Protein AF-0000000086489060 (afdb_homodimer)

Organism: NCBI:txid399045

Sequence (918 aa):
MFRRNLGENPSFLDAHFVIGGPFLSRIPKTLGQAMLESKSVTALVPTNEAVRRFEERKRQEGHDLNVVWSQIYQYHFLNLPLTASDLQEEVLTELRGNYPVYVTRTEHHDRRQSTIYLNNARLLRHDIRGSVKDDLGMQEPQVMHIIDEVLEPIVPRIRNNKAPEASLFNPSAWELLDKSSEYNLALTKWRGIVMERNMQDWYSGSELKTYFIPIDAGNRIEKGRLDDLALAGHVIPGQVLFTRTLNSGSTHGQAVKFESGVAELVASDKYQGRARNQAPKLKVMLSVKNITSPDANRKMHTLLFAQSHTVVGDQLRKEGTVMVEIERANIPVKNGVVHLIKRPLLTVDETLTQLIEGNPDLKKFAELLKTQAPTTWNAILRANEGTTVLAPSDEAFNRMGRQTYTNLVSNRKRFEQIASYHVVLEKFSIKNALNIKKSATQDDEIIDENEERLSIEVSMFRRNLGENPSFLDAHFVIGGPFLSRIPKTLGQAMLESKSVTALVPTNEAVRRFEERKRQEGHDLNVVWSQIYQYHFLNLPLTASDLQEEVLTELRGNYPVYVTRTEHHDRRQSTIYLNNARLLRHDIRGSVKDDLGMQEPQVMHIIDEVLEPIVPRIRNNKAPEASLFNPSAWELLDKSSEYNLALTKWRGIVMERNMQDWYSGSELKTYFIPIDAGNRIEKGRLDDLALAGHVIPGQVLFTRTLNSGSTHGQAVKFESGVAELVASDKYQGRARNQAPKLKVMLSVKNITSPDANRKMHTLLFAQSHTVVGDQLRKEGTVMVEIERANIPVKNGVVHLIKRPLLTVDETLTQLIEGNPDLKKFAELLKTQAPTTWNAILRANEGTTVLAPSDEAFNRMGRQTYTNLVSNRKRFEQIASYHVVLEKFSIKNALNIKKSATQDDEIIDENEERLSIEVS

Foldseek 3Di:
DVPVVCPDPVVVCPDQPCFQVVVLVLQDDPPRVLCVAAAAKEFAGEGPVQVVVVVVVCVVVVDDSSVQSVQCSQVRIFRHADWPVRDDQWGFTPHQVRAIWGWDWDDDVPPRDIWIDGQNWTFDDTFPKDWHAHPVGDTHIYIYTYTHHDDDAQDFDDDPNDDDDSQQPQAWQLSCQVPVVRRVFAQPVVNVLCVVQVPSCVGHPQWAKEFEGEGPPPEPPPSVLCHPLLRQLRMATNDFAFPCRQASPPDPQDGDKGWTRNVVQLPDPVNVVVVVPDRPPWTKIKGKHWDWDQDPVRNTDIWIKIKIATQDDDPRADGAIDIWTFPDTRHDHSRHTYTYTNYGYRDPPDQLLCRQVVDPQNPVVNVLCVPLAVVLVVCSVVQDPQKAFLGDTPVLLVPQPPVRNCVLSVDSVNVNVVRNVRIDSHNQDPVNVVVVVVVVVPDDCPVPPVCPPSPSPRD/DVPVVCPDPVCVPPDQPVFQVVVLVLQDDPPRVLCVAAAAKEFAGEGPVQVVVVVVVCVVVVDDSSVQCVQCSQVRIFRHADWPVRDDQWGFTPHQVRAIWGWDWDDDVPPRDIWIDGQNWTFDDTFPKDWHAHPVGDTHIYIYTYTHHDDDAQDFDDDPNDDDDSQQPQAWQLSCQVPVVRRVFAQPVVNVLCVVQVPSCVGHPQWAKEFEGEGPPPEPPPSVLCHPLLRQLRMATNDFAFPNRQASPPDPQDGDKGWTRNVVQLPDPVNVVVVVPDRPPWTKIKGKHWDWDQDPVRNTDIWIKIKIATQDDDPRADGAIDIWTFPATRHDHSRHTYTYTNYGYRDPPDQLLCRQVVDPQQPVVNVLCVPLAVVLVVCSVVQDPQKAFLGDTVVLLVVQPPVRNCVCSVDSVNVNVVRNVRIDSHNQDPVNVVVVVVVVVPDDCPVPPVCPPSPSPRD

Solvent-accessible surface area (backbone atoms only — not comparable to full-atom values): 49538 Å² total; per-residue (Å²): 78,83,66,56,76,51,52,82,76,52,73,72,52,52,86,85,48,74,56,24,54,68,56,58,72,53,46,51,67,61,49,49,42,27,41,65,47,38,41,42,25,17,38,54,37,27,30,50,66,22,48,50,54,50,51,53,52,41,48,74,71,68,49,59,63,69,61,51,35,72,73,36,55,40,60,31,25,29,41,40,42,52,42,73,88,63,59,48,62,60,43,51,22,61,23,63,52,46,36,68,42,41,42,44,76,43,77,43,84,87,65,82,45,72,47,43,24,52,52,72,18,43,57,77,46,70,59,44,71,42,51,29,46,28,97,86,62,42,46,20,48,28,19,36,32,34,22,62,34,67,76,63,75,64,60,57,54,74,54,93,70,36,62,59,65,58,82,54,37,44,30,31,55,32,50,44,34,74,44,16,67,49,54,79,41,57,26,59,60,52,39,50,51,35,56,75,67,67,44,53,63,80,36,55,46,80,66,38,21,21,37,52,42,36,36,43,66,93,40,82,75,61,67,89,72,56,49,71,57,46,57,26,52,33,25,31,64,79,36,69,57,26,71,62,61,46,42,63,69,37,58,97,83,40,61,36,72,37,64,22,24,30,57,58,47,62,70,29,67,75,43,44,70,66,43,80,85,61,80,78,68,49,36,45,30,33,34,53,45,80,44,76,44,62,41,99,81,67,44,76,40,77,44,46,27,41,32,27,34,28,75,32,44,54,98,86,34,68,60,42,58,37,77,30,50,48,73,45,71,60,38,53,32,63,26,29,28,37,30,32,20,44,44,67,63,73,60,77,76,57,50,67,50,49,47,39,67,65,30,79,52,21,44,57,46,42,49,43,26,61,71,45,14,47,68,46,38,50,46,46,65,62,44,58,96,44,51,35,67,62,71,59,41,38,64,59,57,66,66,41,51,70,67,56,45,46,59,45,65,67,38,40,70,59,30,29,56,56,50,40,68,27,49,39,80,53,69,61,50,77,70,50,51,60,50,41,60,56,50,62,63,59,64,82,78,80,67,62,81,84,67,72,78,76,77,76,74,86,101,77,83,64,57,77,45,54,81,71,52,71,73,58,39,89,87,47,73,54,26,51,68,56,58,72,54,46,53,66,60,50,48,43,28,42,65,48,39,42,40,23,16,38,54,36,26,31,51,67,23,49,50,54,49,49,52,53,41,46,74,72,69,50,57,65,71,61,52,36,72,72,36,54,41,59,32,26,29,42,40,40,53,41,71,86,62,59,46,63,59,43,50,22,61,22,62,51,46,36,68,42,41,43,45,76,43,76,42,84,88,63,83,46,71,48,43,24,52,53,72,19,45,56,77,45,69,58,44,73,44,52,29,46,28,98,86,63,41,47,20,47,26,18,36,32,35,22,61,36,67,76,61,74,63,60,57,54,73,54,92,70,37,62,61,63,58,82,55,39,45,30,30,55,32,51,43,35,75,46,15,67,49,53,80,41,58,26,59,61,53,38,50,51,36,55,76,66,68,44,54,65,79,36,54,47,81,66,36,20,21,37,54,43,36,37,43,67,92,40,81,74,61,65,89,70,57,48,72,57,47,56,26,51,32,24,31,64,79,37,67,59,27,71,61,60,44,43,63,70,36,58,97,84,42,60,36,71,37,64,22,23,32,58,59,48,60,69,30,67,75,43,43,69,66,42,80,84,61,78,78,68,50,36,46,31,33,34,52,47,81,44,76,44,62,40,100,80,67,43,77,40,76,43,46,27,41,32,28,34,28,76,33,44,55,98,86,34,68,60,42,58,39,77,33,51,46,72,46,70,61,37,50,33,64,26,28,29,36,29,32,19,43,44,67,63,73,60,77,78,58,50,66,50,49,48,40,68,64,31,81,52,21,46,58,46,42,48,43,27,60,72,45,14,46,68,47,37,49,48,46,65,62,46,59,95,44,51,36,68,62,72,58,41,38,64,59,57,65,66,41,51,69,68,56,44,46,58,45,66,67,40,40,72,59,30,29,54,55,51,40,69,26,47,39,79,51,67,61,51,74,71,50,51,60,50,41,62,56,52,63,61,59,65,80,77,81,68,62,82,83,68,72,77,74,77,74,76,85,98

Structure (mmCIF, N/CA/C/O backbone):
data_AF-0000000086489060-model_v1
#
loop_
_entity.id
_entity.type
_entity.pdbx_description
1 polymer 'FAS1 domain-containing protein'
#
loop_
_atom_site.group_PDB
_atom_site.id
_atom_site.type_symbol
_atom_site.label_atom_id
_atom_site.label_alt_id
_atom_site.label_comp_id
_atom_site.label_asym_id
_atom_site.label_entity_id
_atom_site.label_seq_id
_atom_site.pdbx_PDB_ins_code
_atom_site.Cartn_x
_atom_site.Cartn_y
_atom_site.Cartn_z
_atom_site.occupancy
_atom_site.B_iso_or_equiv
_atom_site.auth_seq_id
_atom_site.auth_comp_id
_atom_site.auth_asym_id
_atom_site.auth_atom_id
_atom_site.pdbx_PDB_model_num
ATOM 1 N N . MET A 1 1 ? -19.109 -7.656 22.156 1 30.88 1 MET A N 1
ATOM 2 C CA . MET A 1 1 ? -17.703 -8 22.359 1 30.88 1 MET A CA 1
ATOM 3 C C . MET A 1 1 ? -17.062 -7.09 23.406 1 30.88 1 MET A C 1
ATOM 5 O O . MET A 1 1 ? -16.344 -7.562 24.281 1 30.88 1 MET A O 1
ATOM 9 N N . PHE A 1 2 ? -17.312 -5.707 23.109 1 41.56 2 PHE A N 1
ATOM 10 C CA . PHE A 1 2 ? -16.672 -4.824 24.062 1 41.56 2 PHE A CA 1
ATOM 11 C C . PHE A 1 2 ? -17.328 -4.941 25.438 1 41.56 2 PHE A C 1
ATOM 13 O O . PHE A 1 2 ? -16.703 -4.645 26.453 1 41.56 2 PHE A O 1
ATOM 20 N N . ARG A 1 3 ? -18.547 -5.469 25.281 1 37.56 3 ARG A N 1
ATOM 21 C CA . ARG A 1 3 ? -19.25 -5.516 26.547 1 37.56 3 ARG A CA 1
ATOM 22 C C . ARG A 1 3 ? -18.734 -6.66 27.422 1 37.56 3 ARG A C 1
ATOM 24 O O . ARG A 1 3 ? -18.609 -6.516 28.641 1 37.56 3 ARG A O 1
ATOM 31 N N . ARG A 1 4 ? -18.594 -7.891 26.719 1 37 4 ARG A N 1
ATOM 32 C CA . ARG A 1 4 ? -18.438 -9.055 27.594 1 37 4 ARG A CA 1
ATOM 33 C C . ARG A 1 4 ? -17.047 -9.094 28.203 1 37 4 ARG A C 1
ATOM 35 O O . ARG A 1 4 ? -16.844 -9.703 29.266 1 37 4 ARG A O 1
ATOM 42 N N . ASN A 1 5 ? -16.094 -8.969 27.297 1 33.97 5 ASN A N 1
ATOM 43 C CA . ASN A 1 5 ? -14.812 -9.117 27.969 1 33.97 5 ASN A CA 1
ATOM 44 C C . ASN A 1 5 ? -14.633 -8.07 29.062 1 33.97 5 ASN A C 1
ATOM 46 O O . ASN A 1 5 ? -13.516 -7.852 29.531 1 33.97 5 ASN A O 1
ATOM 50 N N . LEU A 1 6 ? -15.727 -7.316 29.172 1 36.38 6 LEU A N 1
ATOM 51 C CA . LEU A 1 6 ? -15.883 -6.543 30.406 1 36.38 6 LEU A CA 1
ATOM 52 C C . LEU A 1 6 ? -16.031 -7.465 31.609 1 36.38 6 LEU A C 1
ATOM 54 O O . LEU A 1 6 ? -16.406 -7.016 32.688 1 36.38 6 LEU A O 1
ATOM 58 N N . GLY A 1 7 ? -16.016 -8.742 31.5 1 30.58 7 GLY A N 1
ATOM 59 C CA . GLY A 1 7 ? -16.188 -9.609 32.656 1 30.58 7 GLY A CA 1
ATOM 60 C C . GLY A 1 7 ? -15.328 -9.203 33.844 1 30.58 7 GLY A C 1
ATOM 61 O O . GLY A 1 7 ? -15.836 -8.742 34.875 1 30.58 7 GLY A O 1
ATOM 62 N N . GLU A 1 8 ? -14.133 -9.984 34.125 1 33.66 8 GLU A N 1
ATOM 63 C CA . GLU A 1 8 ? -13.68 -10.203 35.5 1 33.66 8 GLU A CA 1
ATOM 64 C C . GLU A 1 8 ? -13.258 -8.891 36.156 1 33.66 8 GLU A C 1
ATOM 66 O O . GLU A 1 8 ? -13.305 -8.758 37.375 1 33.66 8 GLU A O 1
ATOM 71 N N . ASN A 1 9 ? -12.062 -8.242 35.844 1 29.56 9 ASN A N 1
ATOM 72 C CA . ASN A 1 9 ? -11.688 -7.125 36.688 1 29.56 9 ASN A CA 1
ATOM 73 C C . ASN A 1 9 ? -12.5 -5.871 36.344 1 29.56 9 ASN A C 1
ATOM 75 O O . ASN A 1 9 ? -12.219 -5.191 35.375 1 29.56 9 ASN A O 1
ATOM 79 N N . PRO A 1 10 ? -13.742 -5.715 36.906 1 32.5 10 PRO A N 1
ATOM 80 C CA . PRO A 1 10 ? -14.633 -4.555 36.906 1 32.5 10 PRO A CA 1
ATOM 81 C C . PRO A 1 10 ? -13.883 -3.232 37.031 1 32.5 10 PRO A C 1
ATOM 83 O O . PRO A 1 10 ? -14.406 -2.18 36.656 1 32.5 10 PRO A O 1
ATOM 86 N N . SER A 1 11 ? -12.875 -3.271 37.969 1 31.23 11 SER A N 1
ATOM 87 C CA . SER A 1 11 ? -12.297 -2.012 38.438 1 31.23 11 SER A CA 1
ATOM 88 C C . SER A 1 11 ? -11.812 -1.175 37.25 1 31.23 11 SER A C 1
ATOM 90 O O . SER A 1 11 ? -11.5 0.008 37.406 1 31.23 11 SER A O 1
ATOM 92 N N . PHE A 1 12 ? -11.352 -1.85 36.281 1 30.61 12 PHE A N 1
ATOM 93 C CA . PHE A 1 12 ? -10.711 -1.05 35.25 1 30.61 12 PHE A CA 1
ATOM 94 C C . PHE A 1 12 ? -11.742 -0.223 34.469 1 30.61 12 PHE A C 1
ATOM 96 O O . PHE A 1 12 ? -11.414 0.817 33.906 1 30.61 12 PHE A O 1
ATOM 103 N N . LEU A 1 13 ? -13 -0.675 34.188 1 34.94 13 LEU A N 1
ATOM 104 C CA . LEU A 1 13 ? -14.016 0.237 33.688 1 34.94 13 LEU A CA 1
ATOM 105 C C . LEU A 1 13 ? -14.516 1.167 34.781 1 34.94 13 LEU A C 1
ATOM 107 O O . LEU A 1 13 ? -15.523 1.856 34.594 1 34.94 13 LEU A O 1
ATOM 111 N N . ASP A 1 14 ? -14.25 0.984 36.031 1 31.69 14 ASP A N 1
ATOM 112 C CA . ASP A 1 14 ? -14.914 1.886 36.938 1 31.69 14 ASP A CA 1
ATOM 113 C C . ASP A 1 14 ? -15.133 3.262 36.312 1 31.69 14 ASP A C 1
ATOM 115 O O . ASP A 1 14 ? -16.266 3.662 36.062 1 31.69 14 ASP A O 1
ATOM 119 N N . ALA A 1 15 ? -14.797 4.41 37.188 1 32.66 15 ALA A N 1
ATOM 120 C CA . ALA A 1 15 ? -15.242 5.801 37.156 1 32.66 15 ALA A CA 1
ATOM 121 C C . ALA A 1 15 ? -14.914 6.453 35.812 1 32.66 15 ALA A C 1
ATOM 123 O O . ALA A 1 15 ? -15.766 7.102 35.219 1 32.66 15 ALA A O 1
ATOM 124 N N . HIS A 1 16 ? -13.648 6.641 35.469 1 36.19 16 HIS A N 1
ATOM 125 C CA . HIS A 1 16 ? -13.117 7.559 34.469 1 36.19 16 HIS A CA 1
ATOM 126 C C . HIS A 1 16 ? -13.227 6.965 33.062 1 36.19 16 HIS A C 1
ATOM 128 O O . HIS A 1 16 ? -13.156 7.691 32.094 1 36.19 16 HIS A O 1
ATOM 134 N N . PHE A 1 17 ? -13.039 5.598 32.781 1 39.78 17 PHE A N 1
ATOM 135 C CA . PHE A 1 17 ? -12.969 5.078 31.422 1 39.78 17 PHE A CA 1
ATOM 136 C C . PHE A 1 17 ? -14.352 4.723 30.891 1 39.78 17 PHE A C 1
ATOM 138 O O . PHE A 1 17 ? -14.531 3.688 30.25 1 39.78 17 PHE A O 1
ATOM 145 N N . VAL A 1 18 ? -15.414 4.855 31.344 1 46.38 18 VAL A N 1
ATOM 146 C CA . VAL A 1 18 ? -16.594 4.863 30.484 1 46.38 18 VAL A CA 1
ATOM 147 C C . VAL A 1 18 ? -16.188 5.305 29.078 1 46.38 18 VAL A C 1
ATOM 149 O O . VAL A 1 18 ? -16.406 6.457 28.688 1 46.38 18 VAL A O 1
ATOM 152 N N . ILE A 1 19 ? -15.039 4.98 28.516 1 51.94 19 ILE A N 1
ATOM 153 C CA . ILE A 1 19 ? -14.242 5.387 27.375 1 51.94 19 ILE A CA 1
ATOM 154 C C . ILE A 1 19 ? -14.867 4.852 26.094 1 51.94 19 ILE A C 1
ATOM 156 O O . ILE A 1 19 ? -15.25 3.682 26.016 1 51.94 19 ILE A O 1
ATOM 160 N N . GLY A 1 20 ? -15.234 5.652 25.203 1 64.62 20 GLY A N 1
ATOM 161 C CA . GLY A 1 20 ? -15.562 5.406 23.812 1 64.62 20 GLY A CA 1
ATOM 162 C C . GLY A 1 20 ? -17.062 5.434 23.531 1 64.62 20 GLY A C 1
ATOM 163 O O . GLY A 1 20 ? -17.484 5.219 22.406 1 64.62 20 GLY A O 1
ATOM 164 N N . GLY A 1 21 ? -17.844 5.676 24.703 1 76.19 21 GLY A N 1
ATOM 165 C CA . GLY A 1 21 ? -19.281 5.707 24.516 1 76.19 21 GLY A CA 1
ATOM 166 C C . GLY A 1 21 ? -19.719 6.664 23.422 1 76.19 21 GLY A C 1
ATOM 167 O O . GLY A 1 21 ? -20.375 6.262 22.469 1 76.19 21 GLY A O 1
ATOM 168 N N . PRO A 1 22 ? -19.297 7.922 23.703 1 84.56 22 PRO A N 1
ATOM 169 C CA . PRO A 1 22 ? -19.672 8.891 22.672 1 84.56 22 PRO A CA 1
ATOM 170 C C . PRO A 1 22 ? -19.219 8.477 21.266 1 84.56 22 PRO A C 1
ATOM 172 O O . PRO A 1 22 ? -19.953 8.641 20.297 1 84.56 22 PRO A O 1
ATOM 175 N N . PHE A 1 23 ? -18.062 7.938 21.172 1 90.19 23 PHE A N 1
ATOM 176 C CA . PHE A 1 23 ? -17.562 7.488 19.875 1 90.19 23 PHE A CA 1
ATOM 177 C C . PHE A 1 23 ? -18.406 6.344 19.344 1 90.19 23 PHE A C 1
ATOM 179 O O . PHE A 1 23 ? -18.812 6.359 18.172 1 90.19 23 PHE A O 1
ATOM 186 N N . LEU A 1 24 ? -18.688 5.375 20.094 1 83.5 24 LEU A N 1
ATOM 187 C CA . LEU A 1 24 ? -19.469 4.211 19.688 1 83.5 24 LEU A CA 1
ATOM 188 C C . LEU A 1 24 ? -20.875 4.617 19.25 1 83.5 24 LEU A C 1
ATOM 190 O O . LEU A 1 24 ? -21.453 4.008 18.359 1 83.5 24 LEU A O 1
ATOM 194 N N . SER A 1 25 ? -21.375 5.645 19.922 1 85.25 25 SER A N 1
ATOM 195 C CA . SER A 1 25 ? -22.719 6.109 19.578 1 85.25 25 SER A CA 1
ATOM 196 C C . SER A 1 25 ? -22.734 6.762 18.203 1 85.25 25 SER A C 1
ATOM 198 O O . SER A 1 25 ? -23.812 6.945 17.625 1 85.25 25 SER A O 1
ATOM 200 N N . ARG A 1 26 ? -21.578 7.117 17.703 1 88.31 26 ARG A N 1
ATOM 201 C CA . ARG A 1 26 ? -21.484 7.801 16.406 1 88.31 26 ARG A CA 1
ATOM 202 C C . ARG A 1 26 ? -21.266 6.801 15.281 1 88.31 26 ARG A C 1
ATOM 204 O O . ARG A 1 26 ? -21.297 7.172 14.102 1 88.31 26 ARG A O 1
ATOM 211 N N . ILE A 1 27 ? -21.094 5.527 15.57 1 85.88 27 ILE A N 1
ATOM 212 C CA . ILE A 1 27 ? -20.922 4.488 14.562 1 85.88 27 ILE A CA 1
ATOM 213 C C . ILE A 1 27 ? -22.281 4.129 13.945 1 85.88 27 ILE A C 1
ATOM 215 O O . ILE A 1 27 ? -23.219 3.812 14.664 1 85.88 27 ILE A O 1
ATOM 219 N N . PRO A 1 28 ? -22.281 4.184 12.656 1 83.06 28 PRO A N 1
ATOM 220 C CA . PRO A 1 28 ? -23.547 3.812 12.008 1 83.06 28 PRO A CA 1
ATOM 221 C C . PRO A 1 28 ? -23.984 2.389 12.352 1 83.06 28 PRO A C 1
ATOM 223 O O . PRO A 1 28 ? -23.141 1.504 12.523 1 83.06 28 PRO A O 1
ATOM 226 N N . LYS A 1 29 ? -25.188 2.158 12.352 1 79.12 29 LYS A N 1
ATOM 227 C CA . LYS A 1 29 ? -25.781 0.937 12.891 1 79.12 29 LYS A CA 1
ATOM 228 C C . LYS A 1 29 ? -25.578 -0.239 11.938 1 79.12 29 LYS A C 1
ATOM 230 O O . LYS A 1 29 ? -25.219 -1.334 12.367 1 79.12 29 LYS A O 1
ATOM 235 N N . THR A 1 30 ? -25.719 -0.011 10.711 1 83.88 30 THR A N 1
ATOM 236 C CA . THR A 1 30 ? -25.734 -1.142 9.789 1 83.88 30 THR A CA 1
ATOM 237 C C . THR A 1 30 ? -24.328 -1.717 9.609 1 83.88 30 THR A C 1
ATOM 239 O O . THR A 1 30 ? -24.016 -2.781 10.148 1 83.88 30 THR A O 1
ATOM 242 N N . LEU A 1 31 ? -23.469 -0.934 9.039 1 83.94 31 LEU A N 1
ATOM 243 C CA . LEU A 1 31 ? -22.156 -1.448 8.703 1 83.94 31 LEU A CA 1
ATOM 244 C C . LEU A 1 31 ? -21.25 -1.468 9.93 1 83.94 31 LEU A C 1
ATOM 246 O O . LEU A 1 31 ? -20.531 -2.447 10.172 1 83.94 31 LEU A O 1
ATOM 250 N N . GLY A 1 32 ? -21.234 -0.433 10.68 1 84.44 32 GLY A N 1
ATOM 251 C CA . GLY A 1 32 ? -20.391 -0.348 11.852 1 84.44 32 GLY A CA 1
ATOM 252 C C . GLY A 1 32 ? -20.672 -1.435 12.875 1 84.44 32 GLY A C 1
ATOM 253 O O . GLY A 1 32 ? -19.75 -2.072 13.383 1 84.44 32 GLY A O 1
ATOM 254 N N . GLN A 1 33 ? -21.875 -1.665 13.062 1 82.12 33 GLN A N 1
ATOM 255 C CA . GLN A 1 33 ? -22.25 -2.701 14.016 1 82.12 33 GLN A CA 1
ATOM 256 C C . GLN A 1 33 ? -21.891 -4.09 13.492 1 82.12 33 GLN A C 1
ATOM 258 O O . GLN A 1 33 ? -21.422 -4.938 14.25 1 82.12 33 GLN A O 1
ATOM 263 N N . ALA A 1 34 ? -22.203 -4.258 12.25 1 85.12 34 ALA A N 1
ATOM 264 C CA . ALA A 1 34 ? -21.859 -5.547 11.656 1 85.12 34 ALA A CA 1
ATOM 265 C C . ALA A 1 34 ? -20.375 -5.836 11.766 1 85.12 34 ALA A C 1
ATOM 267 O O . ALA A 1 34 ? -19.969 -6.969 12.055 1 85.12 34 ALA A O 1
ATOM 268 N N . MET A 1 35 ? -19.562 -4.852 11.5 1 86.94 35 MET A N 1
ATOM 269 C CA . MET A 1 35 ? -18.109 -4.992 11.602 1 86.94 35 MET A CA 1
ATOM 270 C C . MET A 1 35 ? -17.688 -5.348 13.023 1 86.94 35 MET A C 1
ATOM 272 O O . MET A 1 35 ? -16.938 -6.297 13.234 1 86.94 35 MET A O 1
ATOM 276 N N . LEU A 1 36 ? -18.25 -4.66 13.969 1 86.25 36 LEU A N 1
ATOM 277 C CA . LEU A 1 36 ? -17.875 -4.848 15.367 1 86.25 36 LEU A CA 1
ATOM 278 C C . LEU A 1 36 ? -18.391 -6.191 15.883 1 86.25 36 LEU A C 1
ATOM 280 O O . LEU A 1 36 ? -17.797 -6.777 16.797 1 86.25 36 LEU A O 1
ATOM 284 N N . GLU A 1 37 ? -19.359 -6.703 15.227 1 85.44 37 GLU A N 1
ATOM 285 C CA . GLU A 1 37 ? -19.984 -7.91 15.734 1 85.44 37 GLU A CA 1
ATOM 286 C C . GLU A 1 37 ? -19.422 -9.164 15.07 1 85.44 37 GLU A C 1
ATOM 288 O O . GLU A 1 37 ? -19.609 -10.273 15.562 1 85.44 37 GLU A O 1
ATOM 293 N N . SER A 1 38 ? -18.734 -8.984 13.961 1 85.56 38 SER A N 1
ATOM 294 C CA . SER A 1 38 ? -18.453 -10.234 13.25 1 85.56 38 SER A CA 1
ATOM 295 C C . SER A 1 38 ? -17.062 -10.219 12.617 1 85.56 38 SER A C 1
ATOM 297 O O . SER A 1 38 ? -16.609 -11.234 12.094 1 85.56 38 SER A O 1
ATOM 299 N N . LYS A 1 39 ? -16.406 -9.109 12.703 1 89.12 39 LYS A N 1
ATOM 300 C CA . LYS A 1 39 ? -15.156 -8.992 11.961 1 89.12 39 LYS A CA 1
ATOM 301 C C . LYS A 1 39 ? -13.969 -8.812 12.898 1 89.12 39 LYS A C 1
ATOM 303 O O . LYS A 1 39 ? -14.102 -8.195 13.953 1 89.12 39 LYS A O 1
ATOM 308 N N . SER A 1 40 ? -12.859 -9.453 12.523 1 91.31 40 SER A N 1
ATOM 309 C CA . SER A 1 40 ? -11.594 -9.133 13.172 1 91.31 40 SER A CA 1
ATOM 310 C C . SER A 1 40 ? -11.109 -7.738 12.797 1 91.31 40 SER A C 1
ATOM 312 O O . SER A 1 40 ? -10.875 -7.457 11.617 1 91.31 40 SER A O 1
ATOM 314 N N . VAL A 1 41 ? -11.023 -6.84 13.797 1 93.38 41 VAL A N 1
ATOM 315 C CA . VAL A 1 41 ? -10.641 -5.457 13.539 1 93.38 41 VAL A CA 1
ATOM 316 C C . VAL A 1 41 ? -9.844 -4.91 14.719 1 93.38 41 VAL A C 1
ATOM 318 O O . VAL A 1 41 ? -9.844 -5.5 15.805 1 93.38 41 VAL A O 1
ATOM 321 N N . THR A 1 42 ? -9.156 -3.898 14.508 1 96 42 THR A N 1
ATOM 322 C CA . THR A 1 42 ? -8.617 -3.029 15.547 1 96 42 THR A CA 1
ATOM 323 C C . THR A 1 42 ? -9.406 -1.726 15.625 1 96 42 THR A C 1
ATOM 325 O O . THR A 1 42 ? -9.578 -1.036 14.617 1 96 42 THR A O 1
ATOM 328 N N . ALA A 1 43 ? -9.898 -1.447 16.75 1 94.75 43 ALA A N 1
ATOM 329 C CA . ALA A 1 43 ? -10.594 -0.186 16.969 1 94.75 43 ALA A CA 1
ATOM 330 C C . ALA A 1 43 ? -9.688 0.836 17.641 1 94.75 43 ALA A C 1
ATOM 332 O O . ALA A 1 43 ? -9.094 0.555 18.688 1 94.75 43 ALA A O 1
ATOM 333 N N . LEU A 1 44 ? -9.469 1.922 17 1 96.5 44 LEU A N 1
ATOM 334 C CA . LEU A 1 44 ? -8.789 3.076 17.578 1 96.5 44 LEU A CA 1
ATOM 335 C C . LEU A 1 44 ? -9.797 4.059 18.172 1 96.5 44 LEU A C 1
ATOM 337 O O . LEU A 1 44 ? -10.336 4.91 17.453 1 96.5 44 LEU A O 1
ATOM 341 N N . VAL A 1 45 ? -10.008 3.996 19.438 1 94.69 45 VAL A N 1
ATOM 342 C CA . VAL A 1 45 ? -11.133 4.652 20.078 1 94.69 45 VAL A CA 1
ATOM 343 C C . VAL A 1 45 ? -10.664 5.922 20.797 1 94.69 45 VAL A C 1
ATOM 345 O O . VAL A 1 45 ? -9.875 5.855 21.734 1 94.69 45 VAL A O 1
ATOM 348 N N . PRO A 1 46 ? -11.156 7.062 20.375 1 95.69 46 PRO A N 1
ATOM 349 C CA . PRO A 1 46 ? -10.805 8.289 21.078 1 95.69 46 PRO A CA 1
ATOM 350 C C . PRO A 1 46 ? -11.492 8.391 22.453 1 95.69 46 PRO A C 1
ATOM 352 O O . PRO A 1 46 ? -12.57 7.836 22.641 1 95.69 46 PRO A O 1
ATOM 355 N N . THR A 1 47 ? -10.859 9.078 23.328 1 93.44 47 THR A N 1
ATOM 356 C CA . THR A 1 47 ? -11.461 9.344 24.625 1 93.44 47 THR A CA 1
ATOM 357 C C . THR A 1 47 ? -12.703 10.211 24.484 1 93.44 47 THR A C 1
ATOM 359 O O . THR A 1 47 ? -12.906 10.852 23.453 1 93.44 47 THR A O 1
ATOM 362 N N . ASN A 1 48 ? -13.531 10.203 25.547 1 92.25 48 ASN A N 1
ATOM 363 C CA . ASN A 1 48 ? -14.727 11.039 25.547 1 92.25 48 ASN A CA 1
ATOM 364 C C . ASN A 1 48 ? -14.375 12.516 25.391 1 92.25 48 ASN A C 1
ATOM 366 O O . ASN A 1 48 ? -15.062 13.242 24.672 1 92.25 48 ASN A O 1
ATOM 370 N N . GLU A 1 49 ? -13.344 12.891 26.031 1 92.31 49 GLU A N 1
ATOM 371 C CA . GLU A 1 49 ? -12.891 14.281 25.938 1 92.31 49 GLU A CA 1
ATOM 372 C C . GLU A 1 49 ? -12.461 14.617 24.5 1 92.31 49 GLU A C 1
ATOM 374 O O . GLU A 1 49 ? -12.758 15.703 24 1 92.31 49 GLU A O 1
ATOM 379 N N . ALA A 1 50 ? -11.742 13.703 23.875 1 95 50 ALA A N 1
ATOM 380 C CA . ALA A 1 50 ? -11.32 13.914 22.5 1 95 50 ALA A CA 1
ATOM 381 C C . ALA A 1 50 ? -12.516 14.086 21.578 1 95 50 ALA A C 1
ATOM 383 O O . ALA A 1 50 ? -12.523 14.961 20.703 1 95 50 ALA A O 1
ATOM 384 N N . VAL A 1 51 ? -13.531 13.266 21.734 1 95.75 51 VAL A N 1
ATOM 385 C CA . VAL A 1 51 ? -14.734 13.328 20.922 1 95.75 51 VAL A CA 1
ATOM 386 C C . VAL A 1 51 ? -15.453 14.656 21.156 1 95.75 51 VAL A C 1
ATOM 388 O O . VAL A 1 51 ? -15.883 15.312 20.203 1 95.75 51 VAL A O 1
ATOM 391 N N . ARG A 1 52 ? -15.547 15.039 22.422 1 94.62 52 ARG A N 1
ATOM 392 C CA . ARG A 1 52 ? -16.203 16.297 22.75 1 94.62 52 ARG A CA 1
ATOM 393 C C . ARG A 1 52 ? -15.492 17.484 22.078 1 94.62 52 ARG A C 1
ATOM 395 O O . ARG A 1 52 ? -16.141 18.328 21.469 1 94.62 52 ARG A O 1
ATOM 402 N N . ARG A 1 53 ? -14.219 17.547 22.219 1 94.44 53 ARG A N 1
ATOM 403 C CA . ARG A 1 53 ? -13.43 18.625 21.625 1 94.44 53 ARG A CA 1
ATOM 404 C C . ARG A 1 53 ? -13.586 18.641 20.109 1 94.44 53 ARG A C 1
ATOM 406 O O . ARG A 1 53 ? -13.742 19.703 19.5 1 94.44 53 ARG A O 1
ATOM 413 N N . PHE A 1 54 ? -13.555 17.531 19.562 1 96.88 54 PHE A N 1
ATOM 414 C CA . PHE A 1 54 ? -13.703 17.391 18.125 1 96.88 54 PHE A CA 1
ATOM 415 C C . PHE A 1 54 ? -15.07 17.891 17.672 1 96.88 54 PHE A C 1
ATOM 417 O O . PHE A 1 54 ? -15.18 18.656 16.719 1 96.88 54 PHE A O 1
ATOM 424 N N . GLU A 1 55 ? -16.078 17.391 18.297 1 97.12 55 GLU A N 1
ATOM 425 C CA . GLU A 1 55 ? -17.438 17.75 17.922 1 97.12 55 GLU A CA 1
ATOM 426 C C . GLU A 1 55 ? -17.703 19.25 18.125 1 97.12 55 GLU A C 1
ATOM 428 O O . GLU A 1 55 ? -18.406 19.875 17.328 1 97.12 55 GLU A O 1
ATOM 433 N N . GLU A 1 56 ? -17.156 19.797 19.188 1 96.12 56 GLU A N 1
ATOM 434 C CA . GLU A 1 56 ? -17.281 21.234 19.422 1 96.12 56 GLU A CA 1
ATOM 435 C C . GLU A 1 56 ? -16.641 22.031 18.281 1 96.12 56 GLU A C 1
ATOM 437 O O . GLU A 1 56 ? -17.234 23 17.797 1 96.12 56 GLU A O 1
ATOM 442 N N . ARG A 1 57 ? -15.508 21.625 17.906 1 94.38 57 ARG A N 1
ATOM 443 C CA . ARG A 1 57 ? -14.828 22.297 16.797 1 94.38 57 ARG A CA 1
ATOM 444 C C . ARG A 1 57 ? -15.641 22.188 15.516 1 94.38 57 ARG A C 1
ATOM 446 O O . ARG A 1 57 ? -15.828 23.188 14.805 1 94.38 57 ARG A O 1
ATOM 453 N N . LYS A 1 58 ? -16.125 21.016 15.172 1 95.62 58 LYS A N 1
ATOM 454 C CA . LYS A 1 58 ? -16.875 20.797 13.938 1 95.62 58 LYS A CA 1
ATOM 455 C C . LYS A 1 58 ? -18.188 21.562 13.953 1 95.62 58 LYS A C 1
ATOM 457 O O . LYS A 1 58 ? -18.625 22.078 12.922 1 95.62 58 LYS A O 1
ATOM 462 N N . ARG A 1 59 ? -18.812 21.688 15.125 1 95.5 59 ARG A N 1
ATOM 463 C CA . ARG A 1 59 ? -20.031 22.5 15.258 1 95.5 59 ARG A CA 1
ATOM 464 C C . ARG A 1 59 ? -19.734 23.969 14.977 1 95.5 59 ARG A C 1
ATOM 466 O O . ARG A 1 59 ? -20.516 24.641 14.289 1 95.5 59 ARG A O 1
ATOM 473 N N . GLN A 1 60 ? -18.656 24.422 15.508 1 93.31 60 GLN A N 1
ATOM 474 C CA . GLN A 1 60 ? -18.266 25.812 15.297 1 93.31 60 GLN A CA 1
ATOM 475 C C . GLN A 1 60 ? -18 26.094 13.828 1 93.31 60 GLN A C 1
ATOM 477 O O . GLN A 1 60 ? -18.25 27.203 13.344 1 93.31 60 GLN A O 1
ATOM 482 N N . GLU A 1 61 ? -17.578 25.078 13.148 1 91.25 61 GLU A N 1
ATOM 483 C CA . GLU A 1 61 ? -17.297 25.203 11.719 1 91.25 61 GLU A CA 1
ATOM 484 C C . GLU A 1 61 ? -18.562 25.062 10.891 1 91.25 61 GLU A C 1
ATOM 486 O O . GLU A 1 61 ? -18.547 25.219 9.672 1 91.25 61 GLU A O 1
ATOM 491 N N . GLY A 1 62 ? -19.656 24.734 11.492 1 92.25 62 GLY A N 1
ATOM 492 C CA . GLY A 1 62 ? -20.953 24.688 10.828 1 92.25 62 GLY A CA 1
ATOM 493 C C . GLY A 1 62 ? -21.25 23.344 10.211 1 92.25 62 GLY A C 1
ATOM 494 O O . GLY A 1 62 ? -22.109 23.234 9.32 1 92.25 62 GLY A O 1
ATOM 495 N N . HIS A 1 63 ? -20.594 22.312 10.703 1 92.25 63 HIS A N 1
ATOM 496 C CA . HIS A 1 63 ? -20.797 20.984 10.109 1 92.25 63 HIS A CA 1
ATOM 497 C C . HIS A 1 63 ? -21.859 20.203 10.867 1 92.25 63 HIS A C 1
ATOM 499 O O . HIS A 1 63 ? -22.047 20.391 12.078 1 92.25 63 HIS A O 1
ATOM 505 N N . ASP A 1 64 ? -22.562 19.391 10.078 1 91.88 64 ASP A N 1
ATOM 506 C CA . ASP A 1 64 ? -23.438 18.391 10.688 1 91.88 64 ASP A CA 1
ATOM 507 C C . ASP A 1 64 ? -22.641 17.203 11.219 1 91.88 64 ASP A C 1
ATOM 509 O O . ASP A 1 64 ? -21.984 16.5 10.453 1 91.88 64 ASP A O 1
ATOM 513 N N . LEU A 1 65 ? -22.719 16.984 12.492 1 94.06 65 LEU A N 1
ATOM 514 C CA . LEU A 1 65 ? -21.891 15.984 13.156 1 94.06 65 LEU A CA 1
ATOM 515 C C . LEU A 1 65 ? -22.172 14.594 12.617 1 94.06 65 LEU A C 1
ATOM 517 O O . LEU A 1 65 ? -21.266 13.773 12.484 1 94.06 65 LEU A O 1
ATOM 521 N N . ASN A 1 66 ? -23.438 14.281 12.336 1 90.81 66 ASN A N 1
ATOM 522 C CA . ASN A 1 66 ? -23.781 12.961 11.82 1 90.81 66 ASN A CA 1
ATOM 523 C C . ASN A 1 66 ? -23.156 12.711 10.453 1 90.81 66 ASN A C 1
ATOM 525 O O . ASN A 1 66 ? -22.672 11.609 10.18 1 90.81 66 ASN A O 1
ATOM 529 N N . VAL A 1 67 ? -23.172 13.711 9.688 1 89.5 67 VAL A N 1
ATOM 530 C CA . VAL A 1 67 ? -22.578 13.602 8.359 1 89.5 67 VAL A CA 1
ATOM 531 C C . VAL A 1 67 ? -21.062 13.453 8.484 1 89.5 67 VAL A C 1
ATOM 533 O O . VAL A 1 67 ? -20.469 12.602 7.824 1 89.5 67 VAL A O 1
ATOM 536 N N . VAL A 1 68 ? -20.484 14.234 9.375 1 93.31 68 VAL A N 1
ATOM 537 C CA . VAL A 1 68 ? -19.031 14.188 9.57 1 93.31 68 VAL A CA 1
ATOM 538 C C . VAL A 1 68 ? -18.625 12.789 10.023 1 93.31 68 VAL A C 1
ATOM 540 O O . VAL A 1 68 ? -17.734 12.172 9.43 1 93.31 68 VAL A O 1
ATOM 543 N N . TRP A 1 69 ? -19.234 12.273 11 1 93.44 69 TRP A N 1
ATOM 544 C CA . TRP A 1 69 ? -18.875 10.977 11.555 1 93.44 69 TRP A CA 1
ATOM 545 C C . TRP A 1 69 ? -19.094 9.859 10.539 1 93.44 69 TRP A C 1
ATOM 547 O O . TRP A 1 69 ? -18.328 8.906 10.477 1 93.44 69 TRP A O 1
ATOM 557 N N . SER A 1 70 ? -20.188 9.969 9.75 1 89.69 70 SER A N 1
ATOM 558 C CA . SER A 1 70 ? -20.453 8.953 8.734 1 89.69 70 SER A CA 1
ATOM 559 C C . SER A 1 70 ? -19.312 8.867 7.723 1 89.69 70 SER A C 1
ATOM 561 O O . SER A 1 70 ? -19.094 7.812 7.113 1 89.69 70 SER A O 1
ATOM 563 N N . GLN A 1 71 ? -18.547 9.953 7.613 1 90.88 71 GLN A N 1
ATOM 564 C CA . GLN A 1 71 ? -17.484 10.016 6.625 1 90.88 71 GLN A CA 1
ATOM 565 C C . GLN A 1 71 ? -16.156 9.523 7.211 1 90.88 71 GLN A C 1
ATOM 567 O O . GLN A 1 71 ? -15.273 9.102 6.473 1 90.88 71 GLN A O 1
ATOM 572 N N . ILE A 1 72 ? -16.078 9.516 8.594 1 95.38 72 ILE A N 1
ATOM 573 C CA . ILE A 1 72 ? -14.711 9.367 9.055 1 95.38 72 ILE A CA 1
ATOM 574 C C . ILE A 1 72 ? -14.609 8.211 10.039 1 95.38 72 ILE A C 1
ATOM 576 O O . ILE A 1 72 ? -13.508 7.781 10.398 1 95.38 72 ILE A O 1
ATOM 580 N N . TYR A 1 73 ? -15.711 7.609 10.539 1 94.25 73 TYR A N 1
ATOM 581 C CA . TYR A 1 73 ? -15.648 6.648 11.633 1 94.25 73 TYR A CA 1
ATOM 582 C C . TYR A 1 73 ? -14.797 5.441 11.258 1 94.25 73 TYR A C 1
ATOM 584 O O . TYR A 1 73 ? -14.078 4.895 12.094 1 94.25 73 TYR A O 1
ATOM 592 N N . GLN A 1 74 ? -14.836 5.094 9.961 1 95.38 74 GLN A N 1
ATOM 593 C CA . GLN A 1 74 ? -14.109 3.906 9.523 1 95.38 74 GLN A CA 1
ATOM 594 C C . GLN A 1 74 ? -12.602 4.133 9.562 1 95.38 74 GLN A C 1
ATOM 596 O O . GLN A 1 74 ? -11.82 3.18 9.484 1 95.38 74 GLN A O 1
ATOM 601 N N . TYR A 1 75 ? -12.195 5.387 9.641 1 97.62 75 TYR A N 1
ATOM 602 C CA . TYR A 1 75 ? -10.781 5.723 9.789 1 97.62 75 TYR A CA 1
ATOM 603 C C . TYR A 1 75 ? -10.25 5.258 11.133 1 97.62 75 TYR A C 1
ATOM 605 O O . TYR A 1 75 ? -9.031 5.191 11.336 1 97.62 75 TYR A O 1
ATOM 613 N N . HIS A 1 76 ? -11.148 4.859 12 1 96.94 76 HIS A N 1
ATOM 614 C CA . HIS A 1 76 ? -10.789 4.426 13.344 1 96.94 76 HIS A CA 1
ATOM 615 C C . HIS A 1 76 ? -10.781 2.904 13.445 1 96.94 76 HIS A C 1
ATOM 617 O O . HIS A 1 76 ? -10.688 2.355 14.547 1 96.94 76 HIS A O 1
ATOM 623 N N . PHE A 1 77 ? -10.867 2.264 12.305 1 96.19 77 PHE A N 1
ATOM 624 C CA . PHE A 1 77 ? -10.844 0.805 12.297 1 96.19 77 PHE A CA 1
ATOM 625 C C . PHE A 1 77 ? -9.781 0.289 11.328 1 96.19 77 PHE A C 1
ATOM 627 O O . PHE A 1 77 ? -9.742 0.694 10.164 1 96.19 77 PHE A O 1
ATOM 634 N N . LEU A 1 78 ? -8.93 -0.551 11.867 1 96.75 78 LEU A N 1
ATOM 635 C CA . LEU A 1 78 ? -7.965 -1.257 11.031 1 96.75 78 LEU A CA 1
ATOM 636 C C . LEU A 1 78 ? -8.508 -2.617 10.609 1 96.75 78 LEU A C 1
ATOM 638 O O . LEU A 1 78 ? -9.328 -3.207 11.312 1 96.75 78 LEU A O 1
ATOM 642 N N . ASN A 1 79 ? -8.008 -3.094 9.5 1 94.38 79 ASN A N 1
ATOM 643 C CA . ASN A 1 79 ? -8.57 -4.285 8.875 1 94.38 79 ASN A CA 1
ATOM 644 C C . ASN A 1 79 ? -7.934 -5.559 9.422 1 94.38 79 ASN A C 1
ATOM 646 O O . ASN A 1 79 ? -8.102 -6.637 8.844 1 94.38 79 ASN A O 1
ATOM 650 N N . LEU A 1 80 ? -7.133 -5.539 10.461 1 95.56 80 LEU A N 1
ATOM 651 C CA . LEU A 1 80 ? -6.527 -6.645 11.195 1 95.56 80 LEU A CA 1
ATOM 652 C C . LEU A 1 80 ? -6.516 -6.355 12.695 1 95.56 80 LEU A C 1
ATOM 654 O O . LEU A 1 80 ? -6.492 -5.191 13.102 1 95.56 80 LEU A O 1
ATOM 658 N N . PRO A 1 81 ? -6.613 -7.387 13.492 1 95.06 81 PRO A N 1
ATOM 659 C CA . PRO A 1 81 ? -6.449 -7.184 14.938 1 95.06 81 PRO A CA 1
ATOM 660 C C . PRO A 1 81 ? -4.992 -6.988 15.344 1 95.06 81 PRO A C 1
ATOM 662 O O . PRO A 1 81 ? -4.301 -7.957 15.664 1 95.06 81 PRO A O 1
ATOM 665 N N . LEU A 1 82 ? -4.551 -5.781 15.391 1 96.81 82 LEU A N 1
ATOM 666 C CA . LEU A 1 82 ? -3.139 -5.465 15.586 1 96.81 82 LEU A CA 1
ATOM 667 C C . LEU A 1 82 ? -2.887 -4.957 17 1 96.81 82 LEU A C 1
ATOM 669 O O . LEU A 1 82 ? -3.547 -4.023 17.453 1 96.81 82 LEU A O 1
ATOM 673 N N . THR A 1 83 ? -1.947 -5.582 17.609 1 95.38 83 THR A N 1
ATOM 674 C CA . THR A 1 83 ? -1.459 -5.043 18.875 1 95.38 83 THR A CA 1
ATOM 675 C C . THR A 1 83 ? -0.481 -3.896 18.625 1 95.38 83 THR A C 1
ATOM 677 O O . THR A 1 83 ? -0.115 -3.617 17.484 1 95.38 83 THR A O 1
ATOM 680 N N . ALA A 1 84 ? -0.144 -3.238 19.734 1 94.69 84 ALA A N 1
ATOM 681 C CA . ALA A 1 84 ? 0.785 -2.117 19.625 1 94.69 84 ALA A CA 1
ATOM 682 C C . ALA A 1 84 ? 2.098 -2.553 18.969 1 94.69 84 ALA A C 1
ATOM 684 O O . ALA A 1 84 ? 2.695 -1.804 18.203 1 94.69 84 ALA A O 1
ATOM 685 N N . SER A 1 85 ? 2.539 -3.729 19.25 1 92.25 85 SER A N 1
ATOM 686 C CA . SER A 1 85 ? 3.795 -4.246 18.719 1 92.25 85 SER A CA 1
ATOM 687 C C . SER A 1 85 ? 3.674 -4.574 17.234 1 92.25 85 SER A C 1
ATOM 689 O O . SER A 1 85 ? 4.672 -4.566 16.5 1 92.25 85 SER A O 1
ATOM 691 N N . ASP A 1 86 ? 2.41 -4.809 16.781 1 93.25 86 ASP A N 1
ATOM 692 C CA . ASP A 1 86 ? 2.162 -5.184 15.391 1 93.25 86 ASP A CA 1
ATOM 693 C C . ASP A 1 86 ? 2.119 -3.949 14.492 1 93.25 86 ASP A C 1
ATOM 695 O O . ASP A 1 86 ? 2.189 -4.066 13.266 1 93.25 86 ASP A O 1
ATOM 699 N N . LEU A 1 87 ? 1.932 -2.826 15.094 1 94.62 87 LEU A N 1
ATOM 700 C CA . LEU A 1 87 ? 1.763 -1.606 14.312 1 94.62 87 LEU A CA 1
ATOM 701 C C . LEU A 1 87 ? 3.066 -1.218 13.625 1 94.62 87 LEU A C 1
ATOM 703 O O . LEU A 1 87 ? 4.02 -0.799 14.281 1 94.62 87 LEU A O 1
ATOM 707 N N . GLN A 1 88 ? 3.031 -1.342 12.352 1 91.38 88 GLN A N 1
ATOM 708 C CA . GLN A 1 88 ? 4.172 -0.904 11.555 1 91.38 88 GLN A CA 1
ATOM 709 C C . GLN A 1 88 ? 4.094 0.589 11.25 1 91.38 88 GLN A C 1
ATOM 711 O O . GLN A 1 88 ? 3.248 1.296 11.805 1 91.38 88 GLN A O 1
ATOM 716 N N . GLU A 1 89 ? 4.996 1.097 10.461 1 92.88 89 GLU A N 1
ATOM 717 C CA . GLU A 1 89 ? 5.105 2.527 10.195 1 92.88 89 GLU A CA 1
ATOM 718 C C . GLU A 1 89 ? 3.82 3.076 9.586 1 92.88 89 GLU A C 1
ATOM 720 O O . GLU A 1 89 ? 3.494 4.25 9.766 1 92.88 89 GLU A O 1
ATOM 725 N N . GLU A 1 90 ? 3.18 2.248 8.906 1 94.69 90 GLU A N 1
ATOM 726 C CA . GLU A 1 90 ? 1.89 2.588 8.312 1 94.69 90 GLU A CA 1
ATOM 727 C C . GLU A 1 90 ? 0.911 1.421 8.422 1 94.69 90 GLU A C 1
ATOM 729 O O . GLU A 1 90 ? 1.298 0.262 8.258 1 94.69 90 GLU A O 1
ATOM 734 N N . VAL A 1 91 ? -0.294 1.753 8.758 1 96.25 91 VAL A N 1
ATOM 735 C CA . VAL A 1 91 ? -1.357 0.755 8.789 1 96.25 91 VAL A CA 1
ATOM 736 C C . VAL A 1 91 ? -2.578 1.276 8.031 1 96.25 91 VAL A C 1
ATOM 738 O O . VAL A 1 91 ? -2.898 2.465 8.102 1 96.25 91 VAL A O 1
ATOM 741 N N . LEU A 1 92 ? -3.227 0.397 7.344 1 96.44 92 LEU A N 1
ATOM 742 C CA . LEU A 1 92 ? -4.355 0.804 6.516 1 96.44 92 LEU A CA 1
ATOM 743 C C . LEU A 1 92 ? -5.672 0.644 7.273 1 96.44 92 LEU A C 1
ATOM 745 O O . LEU A 1 92 ? -5.824 -0.286 8.07 1 96.44 92 LEU A O 1
ATOM 749 N N . THR A 1 93 ? -6.574 1.511 6.996 1 97.25 93 THR A N 1
ATOM 750 C CA . THR A 1 93 ? -7.852 1.546 7.703 1 97.25 93 THR A CA 1
ATOM 751 C C . THR A 1 93 ? -8.977 1.01 6.82 1 97.25 93 THR A C 1
ATOM 753 O O . THR A 1 93 ? -8.758 0.703 5.648 1 97.25 93 THR A O 1
ATOM 756 N N . GLU A 1 94 ? -10.172 0.928 7.402 1 95.38 94 GLU A N 1
ATOM 757 C CA . GLU A 1 94 ? -11.375 0.472 6.715 1 95.38 94 GLU A CA 1
ATOM 758 C C . GLU A 1 94 ? -12.039 1.614 5.949 1 95.38 94 GLU A C 1
ATOM 760 O O . GLU A 1 94 ? -13.016 1.4 5.23 1 95.38 94 GLU A O 1
ATOM 765 N N . LEU A 1 95 ? -11.477 2.795 6.113 1 95.69 95 LEU A N 1
ATOM 766 C CA . LEU A 1 95 ? -12.055 3.928 5.398 1 95.69 95 LEU A CA 1
ATOM 767 C C . LEU A 1 95 ? -11.906 3.748 3.889 1 95.69 95 LEU A C 1
ATOM 769 O O . LEU A 1 95 ? -10.867 3.283 3.414 1 95.69 95 LEU A O 1
ATOM 773 N N . ARG A 1 96 ? -12.953 4.152 3.184 1 92.5 96 ARG A N 1
ATOM 774 C CA . ARG A 1 96 ? -12.938 4.082 1.727 1 92.5 96 ARG A CA 1
ATOM 775 C C . ARG A 1 96 ? -11.633 4.641 1.164 1 92.5 96 ARG A C 1
ATOM 777 O O . ARG A 1 96 ? -11.227 5.754 1.51 1 92.5 96 ARG A O 1
ATOM 784 N N . GLY A 1 97 ? -10.984 3.844 0.338 1 93.56 97 GLY A N 1
ATOM 785 C CA . GLY A 1 97 ? -9.695 4.215 -0.214 1 93.56 97 GLY A CA 1
ATOM 786 C C . GLY A 1 97 ? -8.523 3.674 0.585 1 93.56 97 GLY A C 1
ATOM 787 O O . GLY A 1 97 ? -7.367 3.896 0.23 1 93.56 97 GLY A O 1
ATOM 788 N N . ASN A 1 98 ? -8.82 3.021 1.723 1 94.62 98 ASN A N 1
ATOM 789 C CA . ASN A 1 98 ? -7.789 2.416 2.561 1 94.62 98 ASN A CA 1
ATOM 790 C C . ASN A 1 98 ? -6.77 3.451 3.027 1 94.62 98 ASN A C 1
ATOM 792 O O . ASN A 1 98 ? -5.562 3.256 2.867 1 94.62 98 ASN A O 1
ATOM 796 N N . TYR A 1 99 ? -7.285 4.461 3.643 1 96.62 99 TYR A N 1
ATOM 797 C CA . TYR A 1 99 ? -6.43 5.527 4.152 1 96.62 99 TYR A CA 1
ATOM 798 C C . TYR A 1 99 ? -5.414 4.984 5.148 1 96.62 99 TYR A C 1
ATOM 800 O O . TYR A 1 99 ? -5.75 4.152 5.996 1 96.62 99 TYR A O 1
ATOM 808 N N . PRO A 1 100 ? -4.223 5.473 5.031 1 96.94 100 PRO A N 1
ATOM 809 C CA . PRO A 1 100 ? -3.238 5.055 6.027 1 96.94 100 PRO A CA 1
ATOM 810 C C . PRO A 1 100 ? -3.33 5.855 7.324 1 96.94 100 PRO A C 1
ATOM 812 O O . PRO A 1 100 ? -3.785 7.004 7.312 1 96.94 100 PRO A O 1
ATOM 815 N N . VAL A 1 101 ? -3.023 5.219 8.359 1 98.19 101 VAL A N 1
ATOM 816 C CA . VAL A 1 101 ? -2.631 5.844 9.617 1 98.19 101 VAL A CA 1
ATOM 817 C C . VAL A 1 101 ? -1.135 5.648 9.852 1 98.19 101 VAL A C 1
ATOM 819 O O . VAL A 1 101 ? -0.628 4.527 9.766 1 98.19 101 VAL A O 1
ATOM 822 N N . TYR A 1 102 ? -0.5 6.73 10.039 1 98 102 TYR A N 1
ATOM 823 C CA . TYR A 1 102 ? 0.944 6.668 10.234 1 98 102 TYR A CA 1
ATOM 824 C C . TYR A 1 102 ? 1.292 6.484 11.703 1 98 102 TYR A C 1
ATOM 826 O O . TYR A 1 102 ? 0.685 7.113 12.578 1 98 102 TYR A O 1
ATOM 834 N N . VAL A 1 103 ? 2.242 5.586 11.953 1 97 103 VAL A N 1
ATOM 835 C CA . VAL A 1 103 ? 2.635 5.223 13.312 1 97 103 VAL A CA 1
ATOM 836 C C . VAL A 1 103 ? 4.02 5.789 13.617 1 97 103 VAL A C 1
ATOM 838 O O . VAL A 1 103 ? 4.969 5.562 12.867 1 97 103 VAL A O 1
ATOM 841 N N . THR A 1 104 ? 4.086 6.547 14.633 1 94.38 104 THR A N 1
ATOM 842 C CA . THR A 1 104 ? 5.359 7.094 15.086 1 94.38 104 THR A CA 1
ATOM 843 C C . THR A 1 104 ? 5.652 6.656 16.516 1 94.38 104 THR A C 1
ATOM 845 O O . THR A 1 104 ? 4.793 6.773 17.406 1 94.38 104 THR A O 1
ATOM 848 N N . ARG A 1 105 ? 6.816 6.156 16.719 1 91.31 105 ARG A N 1
ATOM 849 C CA . ARG A 1 105 ? 7.277 5.754 18.031 1 91.31 105 ARG A CA 1
ATOM 850 C C . ARG A 1 105 ? 8.391 6.676 18.531 1 91.31 105 ARG A C 1
ATOM 852 O O . ARG A 1 105 ? 9.375 6.902 17.828 1 91.31 105 ARG A O 1
ATOM 859 N N . THR A 1 106 ? 8.133 7.266 19.578 1 84.38 106 THR A N 1
ATOM 860 C CA . THR A 1 106 ? 9.125 8.164 20.156 1 84.38 106 THR A CA 1
ATOM 861 C C . THR A 1 106 ? 9.695 7.582 21.438 1 84.38 106 THR A C 1
ATOM 863 O O . THR A 1 106 ? 8.961 7.02 22.266 1 84.38 106 THR A O 1
ATOM 866 N N . GLU A 1 107 ? 11 7.418 21.438 1 75.25 107 GLU A N 1
ATOM 867 C CA . GLU A 1 107 ? 11.664 6.91 22.625 1 75.25 107 GLU A CA 1
ATOM 868 C C . GLU A 1 107 ? 12.047 8.047 23.578 1 75.25 107 GLU A C 1
ATOM 870 O O . GLU A 1 107 ? 12.516 9.102 23.125 1 75.25 107 GLU A O 1
ATOM 875 N N . HIS A 1 108 ? 11.438 7.992 24.734 1 63.44 108 HIS A N 1
ATOM 876 C CA . HIS A 1 108 ? 11.867 8.961 25.75 1 63.44 108 HIS A CA 1
ATOM 877 C C . HIS A 1 108 ? 13.031 8.422 26.578 1 63.44 108 HIS A C 1
ATOM 879 O O . HIS A 1 108 ? 13.023 7.262 26.984 1 63.44 108 HIS A O 1
ATOM 885 N N . HIS A 1 109 ? 14.242 8.953 26.359 1 56.47 109 HIS A N 1
ATOM 886 C CA . HIS A 1 109 ? 15.469 8.578 27.047 1 56.47 109 HIS A CA 1
ATOM 887 C C . HIS A 1 109 ? 15.203 8.273 28.516 1 56.47 109 HIS A C 1
ATOM 889 O O . HIS A 1 109 ? 15.828 7.383 29.094 1 56.47 109 HIS A O 1
ATOM 895 N N . ASP A 1 110 ? 14.523 9.141 29.188 1 54.88 110 ASP A N 1
ATOM 896 C CA . ASP A 1 110 ? 14.523 9.047 30.641 1 54.88 110 ASP A CA 1
ATOM 897 C C . ASP A 1 110 ? 13.68 7.863 31.109 1 54.88 110 ASP A C 1
ATOM 899 O O . ASP A 1 110 ? 13.844 7.383 32.25 1 54.88 110 ASP A O 1
ATOM 903 N N . ARG A 1 111 ? 12.68 7.441 30.531 1 51.78 111 ARG A N 1
ATOM 904 C CA . ARG A 1 111 ? 11.758 6.551 31.234 1 51.78 111 ARG A CA 1
ATOM 905 C C . ARG A 1 111 ? 11.547 5.262 30.453 1 51.78 111 ARG A C 1
ATOM 907 O O . ARG A 1 111 ? 10.664 4.465 30.781 1 51.78 111 ARG A O 1
ATOM 914 N N . ARG A 1 112 ? 12.445 4.93 29.781 1 56.5 112 ARG A N 1
ATOM 915 C CA . ARG A 1 112 ? 12.359 3.609 29.172 1 56.5 112 ARG A CA 1
ATOM 916 C C . ARG A 1 112 ? 10.961 3.35 28.609 1 56.5 112 ARG A C 1
ATOM 918 O O . ARG A 1 112 ? 10.492 2.211 28.625 1 56.5 112 ARG A O 1
ATOM 925 N N . GLN A 1 113 ? 10.102 4.402 28.547 1 67.06 113 GLN A N 1
ATOM 926 C CA . GLN A 1 113 ? 8.773 4.172 28 1 67.06 113 GLN A CA 1
ATOM 927 C C . GLN A 1 113 ? 8.648 4.789 26.609 1 67.06 113 GLN A C 1
ATOM 929 O O . GLN A 1 113 ? 9.188 5.871 26.344 1 67.06 113 GLN A O 1
ATOM 934 N N . SER A 1 114 ? 8.242 4.008 25.609 1 80.06 114 SER A N 1
ATOM 935 C CA . SER A 1 114 ? 7.996 4.465 24.25 1 80.06 114 SER A CA 1
ATOM 936 C C . SER A 1 114 ? 6.551 4.914 24.062 1 80.06 114 SER A C 1
ATOM 938 O O . SER A 1 114 ? 5.637 4.34 24.656 1 80.06 114 SER A O 1
ATOM 940 N N . THR A 1 115 ? 6.461 6.23 23.625 1 89.81 115 THR A N 1
ATOM 941 C CA . THR A 1 115 ? 5.145 6.746 23.266 1 89.81 115 THR A CA 1
ATOM 942 C C . THR A 1 115 ? 4.836 6.473 21.797 1 89.81 115 THR A C 1
ATOM 944 O O . THR A 1 115 ? 5.695 6.648 20.938 1 89.81 115 THR A O 1
ATOM 947 N N . ILE A 1 116 ? 3.656 5.957 21.578 1 94.5 116 ILE A N 1
ATOM 948 C CA . ILE A 1 116 ? 3.225 5.684 20.203 1 94.5 116 ILE A CA 1
ATOM 949 C C . ILE A 1 116 ? 2.178 6.707 19.781 1 94.5 116 ILE A C 1
ATOM 951 O O . ILE A 1 116 ? 1.243 7 20.531 1 94.5 116 ILE A O 1
ATOM 955 N N . TYR A 1 117 ? 2.432 7.262 18.672 1 96 117 TYR A N 1
ATOM 956 C CA . TYR A 1 117 ? 1.462 8.164 18.062 1 96 117 TYR A CA 1
ATOM 957 C C . TYR A 1 117 ? 0.859 7.559 16.812 1 96 117 TYR A C 1
ATOM 959 O O . TYR A 1 117 ? 1.566 6.938 16.016 1 96 117 TYR A O 1
ATOM 967 N N . LEU A 1 118 ? -0.424 7.609 16.672 1 97.94 118 LEU A N 1
ATOM 968 C CA . LEU A 1 118 ? -1.157 7.344 15.438 1 97.94 118 LEU A CA 1
ATOM 969 C C . LEU A 1 118 ? -1.594 8.648 14.773 1 97.94 118 LEU A C 1
ATOM 971 O O . LEU A 1 118 ? -2.539 9.297 15.227 1 97.94 118 LEU A O 1
ATOM 975 N N . ASN A 1 119 ? -0.932 8.867 13.664 1 97.94 119 ASN A N 1
ATOM 976 C CA . ASN A 1 119 ? -0.979 10.234 13.164 1 97.94 119 ASN A CA 1
ATOM 977 C C . ASN A 1 119 ? -0.583 11.242 14.242 1 97.94 119 ASN A C 1
ATOM 979 O O . ASN A 1 119 ? 0.551 11.234 14.719 1 97.94 119 ASN A O 1
ATOM 983 N N . ASN A 1 120 ? -1.533 12.078 14.648 1 96.62 120 ASN A N 1
ATOM 984 C CA . ASN A 1 120 ? -1.236 13.055 15.695 1 96.62 120 ASN A CA 1
ATOM 985 C C . ASN A 1 120 ? -1.787 12.617 17.047 1 96.62 120 ASN A C 1
ATOM 987 O O . ASN A 1 120 ? -1.586 13.297 18.047 1 96.62 120 ASN A O 1
ATOM 991 N N . ALA A 1 121 ? -2.479 11.477 17.156 1 97.12 121 ALA A N 1
ATOM 992 C CA . ALA A 1 121 ? -3.119 10.992 18.375 1 97.12 121 ALA A CA 1
ATOM 993 C C . ALA A 1 121 ? -2.168 10.125 19.188 1 97.12 121 ALA A C 1
ATOM 995 O O . ALA A 1 121 ? -1.562 9.188 18.656 1 97.12 121 ALA A O 1
ATOM 996 N N . ARG A 1 122 ? -2.1 10.406 20.422 1 94.94 122 ARG A N 1
ATOM 997 C CA . ARG A 1 122 ? -1.278 9.609 21.328 1 94.94 122 ARG A CA 1
ATOM 998 C C . ARG A 1 122 ? -2.023 8.352 21.781 1 94.94 122 ARG A C 1
ATOM 1000 O O . ARG A 1 122 ? -3.211 8.414 22.094 1 94.94 122 ARG A O 1
ATOM 1007 N N . LEU A 1 123 ? -1.294 7.281 21.75 1 94.5 123 LEU A N 1
ATOM 1008 C CA . LEU A 1 123 ? -1.83 6.031 22.266 1 94.5 123 LEU A CA 1
ATOM 1009 C C . LEU A 1 123 ? -1.763 6.008 23.797 1 94.5 123 LEU A C 1
ATOM 1011 O O . LEU A 1 123 ? -0.673 6.035 24.375 1 94.5 123 LEU A O 1
ATOM 1015 N N . LEU A 1 124 ? -2.9 5.988 24.484 1 92.25 124 LEU A N 1
ATOM 1016 C CA . LEU A 1 124 ? -2.973 6.07 25.938 1 92.25 124 LEU A CA 1
ATOM 1017 C C . LEU A 1 124 ? -2.979 4.676 26.562 1 92.25 124 LEU A C 1
ATOM 1019 O O . LEU A 1 124 ? -2.242 4.418 27.516 1 92.25 124 LEU A O 1
ATOM 1023 N N . ARG A 1 125 ? -3.873 3.842 26.078 1 91 125 ARG A N 1
ATOM 1024 C CA . ARG A 1 125 ? -4.004 2.443 26.469 1 91 125 ARG A CA 1
ATOM 1025 C C . ARG A 1 125 ? -4.035 1.533 25.234 1 91 125 ARG A C 1
ATOM 1027 O O . ARG A 1 125 ? -4.676 1.856 24.234 1 91 125 ARG A O 1
ATOM 1034 N N . HIS A 1 126 ? -3.266 0.496 25.406 1 90.25 126 HIS A N 1
ATOM 1035 C CA . HIS A 1 126 ? -3.174 -0.323 24.203 1 90.25 126 HIS A CA 1
ATOM 1036 C C . HIS A 1 126 ? -3.402 -1.797 24.516 1 90.25 126 HIS A C 1
ATOM 1038 O O . HIS A 1 126 ? -3.367 -2.199 25.672 1 90.25 126 HIS A O 1
ATOM 1044 N N . ASP A 1 127 ? -3.801 -2.535 23.453 1 92.44 127 ASP A N 1
ATOM 1045 C CA . ASP A 1 127 ? -3.834 -3.994 23.438 1 92.44 127 ASP A CA 1
ATOM 1046 C C . ASP A 1 127 ? -4.98 -4.523 24.297 1 92.44 127 ASP A C 1
ATOM 1048 O O . ASP A 1 127 ? -4.793 -5.461 25.078 1 92.44 127 ASP A O 1
ATOM 1052 N N . ILE A 1 128 ? -6.023 -3.795 24.297 1 90.31 128 ILE A N 1
ATOM 1053 C CA . ILE A 1 128 ? -7.242 -4.359 24.875 1 90.31 128 ILE A CA 1
ATOM 1054 C C . ILE A 1 128 ? -7.816 -5.406 23.922 1 90.31 128 ILE A C 1
ATOM 1056 O O . ILE A 1 128 ? -8.266 -5.074 22.812 1 90.31 128 ILE A O 1
ATOM 1060 N N . ARG A 1 129 ? -7.82 -6.645 24.359 1 90 129 ARG A N 1
ATOM 1061 C CA . ARG A 1 129 ? -8.133 -7.742 23.453 1 90 129 ARG A CA 1
ATOM 1062 C C . ARG A 1 129 ? -9.539 -8.273 23.703 1 90 129 ARG A C 1
ATOM 1064 O O . ARG A 1 129 ? -10.008 -8.297 24.828 1 90 129 ARG A O 1
ATOM 1071 N N . GLY A 1 130 ? -10.195 -8.594 22.594 1 87.62 130 GLY A N 1
ATOM 1072 C CA . GLY A 1 130 ? -11.5 -9.25 22.594 1 87.62 130 GLY A CA 1
ATOM 1073 C C . GLY A 1 130 ? -11.719 -10.125 21.375 1 87.62 130 GLY A C 1
ATOM 1074 O O . GLY A 1 130 ? -10.781 -10.383 20.609 1 87.62 130 GLY A O 1
ATOM 1075 N N . SER A 1 131 ? -12.844 -10.75 21.359 1 87.44 131 SER A N 1
ATOM 1076 C CA . SER A 1 131 ? -13.188 -11.586 20.203 1 87.44 131 SER A CA 1
ATOM 1077 C C . SER A 1 131 ? -14.695 -11.641 20 1 87.44 131 SER A C 1
ATOM 1079 O O . SER A 1 131 ? -15.469 -11.391 20.938 1 87.44 131 SER A O 1
ATOM 1081 N N . VAL A 1 132 ? -15.047 -11.844 18.781 1 85.94 132 VAL A N 1
ATOM 1082 C CA . VAL A 1 132 ? -16.438 -12.07 18.406 1 85.94 132 VAL A CA 1
ATOM 1083 C C . VAL A 1 132 ? -16.531 -13.312 17.531 1 85.94 132 VAL A C 1
ATOM 1085 O O . VAL A 1 132 ? -15.523 -13.852 17.078 1 85.94 132 VAL A O 1
ATOM 1088 N N . LYS A 1 133 ? -17.734 -13.773 17.375 1 85 133 LYS A N 1
ATOM 1089 C CA . LYS A 1 133 ? -17.969 -14.922 16.5 1 85 133 LYS A CA 1
ATOM 1090 C C . LYS A 1 133 ? -18.578 -14.492 15.164 1 85 133 LYS A C 1
ATOM 1092 O O . LYS A 1 133 ? -19.453 -13.633 15.133 1 85 133 LYS A O 1
ATOM 1097 N N . ASP A 1 134 ? -18 -15.039 14.172 1 84.56 134 ASP A N 1
ATOM 1098 C CA . ASP A 1 134 ? -18.578 -14.727 12.867 1 84.56 134 ASP A CA 1
ATOM 1099 C C . ASP A 1 134 ? -19.797 -15.609 12.578 1 84.56 134 ASP A C 1
ATOM 1101 O O . ASP A 1 134 ? -20.297 -16.297 13.469 1 84.56 134 ASP A O 1
ATOM 1105 N N . ASP A 1 135 ? -20.297 -15.523 11.367 1 84.19 135 ASP A N 1
ATOM 1106 C CA . ASP A 1 135 ? -21.531 -16.203 10.992 1 84.19 135 ASP A CA 1
ATOM 1107 C C . ASP A 1 135 ? -21.375 -17.719 11.086 1 84.19 135 ASP A C 1
ATOM 1109 O O . ASP A 1 135 ? -22.359 -18.453 11.258 1 84.19 135 ASP A O 1
ATOM 1113 N N . LEU A 1 136 ? -20.156 -18.234 10.992 1 84.44 136 LEU A N 1
ATOM 1114 C CA . LEU A 1 136 ? -19.891 -19.656 11.039 1 84.44 136 LEU A CA 1
ATOM 1115 C C . LEU A 1 136 ? -19.484 -20.094 12.445 1 84.44 136 LEU A C 1
ATOM 1117 O O . LEU A 1 136 ? -19.141 -21.266 12.664 1 84.44 136 LEU A O 1
ATOM 1121 N N . GLY A 1 137 ? -19.438 -19.156 13.305 1 82.5 137 GLY A N 1
ATOM 1122 C CA . GLY A 1 137 ? -19.094 -19.469 14.68 1 82.5 137 GLY A CA 1
ATOM 1123 C C . GLY A 1 137 ? -17.594 -19.438 14.938 1 82.5 137 GLY A C 1
ATOM 1124 O O . GLY A 1 137 ? -17.141 -19.812 16.016 1 82.5 137 GLY A O 1
ATOM 1125 N N . MET A 1 138 ? -16.906 -19 14.031 1 83.94 138 MET A N 1
ATOM 1126 C CA . MET A 1 138 ? -15.469 -18.906 14.203 1 83.94 138 MET A CA 1
ATOM 1127 C C . MET A 1 138 ? -15.102 -17.672 15.008 1 83.94 138 MET A C 1
ATOM 1129 O O . MET A 1 138 ? -15.703 -16.609 14.828 1 83.94 138 MET A O 1
ATOM 1133 N N . GLN A 1 139 ? -14.094 -17.828 15.82 1 86.06 139 GLN A N 1
ATOM 1134 C CA . GLN A 1 139 ? -13.648 -16.719 16.641 1 86.06 139 GLN A CA 1
ATOM 1135 C C . GLN A 1 139 ? -12.852 -15.703 15.828 1 86.06 139 GLN A C 1
ATOM 1137 O O . GLN A 1 139 ? -11.883 -16.062 15.164 1 86.06 139 GLN A O 1
ATOM 1142 N N . GLU A 1 140 ? -13.297 -14.492 15.914 1 87.62 140 GLU A N 1
ATOM 1143 C CA . GLU A 1 140 ? -12.625 -13.367 15.266 1 87.62 140 GLU A CA 1
ATOM 1144 C C . GLU A 1 140 ? -12.016 -12.422 16.297 1 87.62 140 GLU A C 1
ATOM 1146 O O . GLU A 1 140 ? -12.742 -11.727 17.016 1 87.62 140 GLU A O 1
ATOM 1151 N N . PRO A 1 141 ? -10.703 -12.391 16.359 1 90.69 141 PRO A N 1
ATOM 1152 C CA . PRO A 1 141 ? -10.07 -11.523 17.359 1 90.69 141 PRO A CA 1
ATOM 1153 C C . PRO A 1 141 ? -10.266 -10.039 17.062 1 90.69 141 PRO A C 1
ATOM 1155 O O . PRO A 1 141 ? -10.32 -9.648 15.898 1 90.69 141 PRO A O 1
ATOM 1158 N N . GLN A 1 142 ? -10.375 -9.258 18.078 1 92.25 142 GLN A N 1
ATOM 1159 C CA . GLN A 1 142 ? -10.445 -7.805 18 1 92.25 142 GLN A CA 1
ATOM 1160 C C . GLN A 1 142 ? -9.5 -7.156 19 1 92.25 142 GLN A C 1
ATOM 1162 O O . GLN A 1 142 ? -9.195 -7.742 20.047 1 92.25 142 GLN A O 1
ATOM 1167 N N . VAL A 1 143 ? -8.945 -6.059 18.641 1 94.06 143 VAL A N 1
ATOM 1168 C CA . VAL A 1 143 ? -8.07 -5.285 19.516 1 94.06 143 VAL A CA 1
ATOM 1169 C C . VAL A 1 143 ? -8.555 -3.838 19.594 1 94.06 143 VAL A C 1
ATOM 1171 O O . VAL A 1 143 ? -9.039 -3.289 18.594 1 94.06 143 VAL A O 1
ATOM 1174 N N . MET A 1 144 ? -8.477 -3.281 20.734 1 93.31 144 MET A N 1
ATOM 1175 C CA . MET A 1 144 ? -8.852 -1.885 20.922 1 93.31 144 MET A CA 1
ATOM 1176 C C . MET A 1 144 ? -7.688 -1.086 21.516 1 93.31 144 MET A C 1
ATOM 1178 O O . MET A 1 144 ? -6.996 -1.561 22.422 1 93.31 144 MET A O 1
ATOM 1182 N N . HIS A 1 145 ? -7.414 -0.041 20.953 1 94.62 145 HIS A N 1
ATOM 1183 C CA . HIS A 1 145 ? -6.496 0.963 21.484 1 94.62 145 HIS A CA 1
ATOM 1184 C C . HIS A 1 145 ? -7.227 2.266 21.797 1 94.62 145 HIS A C 1
ATOM 1186 O O . HIS A 1 145 ? -8.102 2.688 21.031 1 94.62 145 HIS A O 1
ATOM 1192 N N . ILE A 1 146 ? -6.918 2.871 22.906 1 94.19 146 ILE A N 1
ATOM 1193 C CA . ILE A 1 146 ? -7.508 4.152 23.281 1 94.19 146 ILE A CA 1
ATOM 1194 C C . ILE A 1 146 ? -6.555 5.285 22.891 1 94.19 146 ILE A C 1
ATOM 1196 O O . ILE A 1 146 ? -5.367 5.242 23.219 1 94.19 146 ILE A O 1
ATOM 1200 N N . ILE A 1 147 ? -7.102 6.27 22.219 1 95.94 147 ILE A N 1
ATOM 1201 C CA . ILE A 1 147 ? -6.281 7.383 21.766 1 95.94 147 ILE A CA 1
ATOM 1202 C C . ILE A 1 147 ? -6.855 8.695 22.281 1 95.94 147 ILE A C 1
ATOM 1204 O O . ILE A 1 147 ? -8.031 8.766 22.656 1 95.94 147 ILE A O 1
ATOM 1208 N N . ASP A 1 148 ? -6.07 9.758 22.25 1 95.5 148 ASP A N 1
ATOM 1209 C CA . ASP A 1 148 ? -6.473 10.977 22.938 1 95.5 148 ASP A CA 1
ATOM 1210 C C . ASP A 1 148 ? -6.965 12.031 21.938 1 95.5 148 ASP A C 1
ATOM 1212 O O . ASP A 1 148 ? -7.211 13.18 22.312 1 95.5 148 ASP A O 1
ATOM 1216 N N . GLU A 1 149 ? -7.047 11.695 20.703 1 96.69 149 GLU A N 1
ATOM 1217 C CA . GLU A 1 149 ? -7.543 12.594 19.656 1 96.69 149 GLU A CA 1
ATOM 1218 C C . GLU A 1 149 ? -8.305 11.82 18.594 1 96.69 149 GLU A C 1
ATOM 1220 O O . GLU A 1 149 ? -7.98 10.664 18.297 1 96.69 149 GLU A O 1
ATOM 1225 N N . VAL A 1 150 ? -9.359 12.453 18.031 1 97.62 150 VAL A N 1
ATOM 1226 C CA . VAL A 1 150 ? -10.086 11.859 16.906 1 97.62 150 VAL A CA 1
ATOM 1227 C C . VAL A 1 150 ? -9.203 11.875 15.664 1 97.62 150 VAL A C 1
ATOM 1229 O O . VAL A 1 150 ? -8.539 12.875 15.375 1 97.62 150 VAL A O 1
ATOM 1232 N N . LEU A 1 151 ? -9.109 10.742 15.016 1 98.19 151 LEU A N 1
ATOM 1233 C CA . LEU A 1 151 ? -8.398 10.68 13.75 1 98.19 151 LEU A CA 1
ATOM 1234 C C . LEU A 1 151 ? -9.219 11.32 12.633 1 98.19 151 LEU A C 1
ATOM 1236 O O . LEU A 1 151 ? -10.352 10.914 12.375 1 98.19 151 LEU A O 1
ATOM 1240 N N . GLU A 1 152 ? -8.617 12.312 12.016 1 97.44 152 GLU A N 1
ATOM 1241 C CA . GLU A 1 152 ? -9.336 13.062 10.984 1 97.44 152 GLU A CA 1
ATOM 1242 C C . GLU A 1 152 ? -8.656 12.922 9.625 1 97.44 152 GLU A C 1
ATOM 1244 O O . GLU A 1 152 ? -7.645 13.578 9.359 1 97.44 152 GLU A O 1
ATOM 1249 N N . PRO A 1 153 ? -9.219 12.133 8.734 1 97.62 153 PRO A N 1
ATOM 1250 C CA . PRO A 1 153 ? -8.703 12.086 7.367 1 97.62 153 PRO A CA 1
ATOM 1251 C C . PRO A 1 153 ? -9.156 13.273 6.523 1 97.62 153 PRO A C 1
ATOM 1253 O O . PRO A 1 153 ? -10.039 14.023 6.934 1 97.62 153 PRO A O 1
ATOM 1256 N N . ILE A 1 154 ? -8.453 13.438 5.418 1 97.19 154 ILE A N 1
ATOM 1257 C CA . ILE A 1 154 ? -8.945 14.398 4.43 1 97.19 154 ILE A CA 1
ATOM 1258 C C . ILE A 1 154 ? -9.922 13.703 3.486 1 97.19 154 ILE A C 1
ATOM 1260 O O . ILE A 1 154 ? -9.586 12.688 2.865 1 97.19 154 ILE A O 1
ATOM 1264 N N . VAL A 1 155 ? -11.156 14.172 3.451 1 94.75 155 VAL A N 1
ATOM 1265 C CA . VAL A 1 155 ? -12.188 13.57 2.613 1 94.75 155 VAL A CA 1
ATOM 1266 C C . VAL A 1 155 ? -12.758 14.617 1.659 1 94.75 155 VAL A C 1
ATOM 1268 O O . VAL A 1 155 ? -12.781 15.812 1.979 1 94.75 155 VAL A O 1
ATOM 1271 N N . PRO A 1 156 ? -13.117 14.141 0.473 1 94.38 156 PRO A N 1
ATOM 1272 C CA . PRO A 1 156 ? -13.727 15.094 -0.464 1 94.38 156 PRO A CA 1
ATOM 1273 C C . PRO A 1 156 ? -15.078 15.617 0.016 1 94.38 156 PRO A C 1
ATOM 1275 O O . PRO A 1 156 ? -15.781 14.93 0.765 1 94.38 156 PRO A O 1
ATOM 1278 N N . ARG A 1 157 ? -15.391 16.766 -0.428 1 88.88 157 ARG A N 1
ATOM 1279 C CA . ARG A 1 157 ? -16.656 17.375 -0.062 1 88.88 157 ARG A CA 1
ATOM 1280 C C . ARG A 1 157 ? -17.828 16.688 -0.758 1 88.88 157 ARG A C 1
ATOM 1282 O O . ARG A 1 157 ? -17.703 16.234 -1.896 1 88.88 157 ARG A O 1
ATOM 1289 N N . ILE A 1 158 ? -18.891 16.609 -0.002 1 83.81 158 ILE A N 1
ATOM 1290 C CA . ILE A 1 158 ? -20.141 16.094 -0.558 1 83.81 158 ILE A CA 1
ATOM 1291 C C . ILE A 1 158 ? -20.938 17.234 -1.171 1 83.81 158 ILE A C 1
ATOM 1293 O O . ILE A 1 158 ? -21.188 18.25 -0.521 1 83.81 158 ILE A O 1
ATOM 1297 N N . ARG A 1 159 ? -21.203 17.047 -2.479 1 77.81 159 ARG A N 1
ATOM 1298 C CA . ARG A 1 159 ? -22.016 18.047 -3.158 1 77.81 159 ARG A CA 1
ATOM 1299 C C . ARG A 1 159 ? -23.375 17.453 -3.557 1 77.81 159 ARG A C 1
ATOM 1301 O O . ARG A 1 159 ? -23.438 16.375 -4.145 1 77.81 159 ARG A O 1
ATOM 1308 N N . ASN A 1 160 ? -24.422 18.156 -3.27 1 72.81 160 ASN A N 1
ATOM 1309 C CA . ASN A 1 160 ? -25.766 17.781 -3.701 1 72.81 160 ASN A CA 1
ATOM 1310 C C . ASN A 1 160 ? -26.094 16.344 -3.33 1 72.81 160 ASN A C 1
ATOM 1312 O O . ASN A 1 160 ? -26.641 15.594 -4.145 1 72.81 160 ASN A O 1
ATOM 1316 N N . ASN A 1 161 ? -25.609 15.914 -2.227 1 69.38 161 ASN A N 1
ATOM 1317 C CA . ASN A 1 161 ? -25.891 14.594 -1.688 1 69.38 161 ASN A CA 1
ATOM 1318 C C . ASN A 1 161 ? -25.359 13.484 -2.6 1 69.38 161 ASN A C 1
ATOM 1320 O O . ASN A 1 161 ? -25.938 12.398 -2.666 1 69.38 161 ASN A O 1
ATOM 1324 N N . LYS A 1 162 ? -24.438 13.906 -3.482 1 74.06 162 LYS A N 1
ATOM 1325 C CA . LYS A 1 162 ? -23.797 12.906 -4.328 1 74.06 162 LYS A CA 1
ATOM 1326 C C . LYS A 1 162 ? -22.422 12.539 -3.785 1 74.06 162 LYS A C 1
ATOM 1328 O O . LYS A 1 162 ? -21.672 13.406 -3.334 1 74.06 162 LYS A O 1
ATOM 1333 N N . ALA A 1 163 ? -22.219 11.242 -3.828 1 78.94 163 ALA A N 1
ATOM 1334 C CA . ALA A 1 163 ? -20.906 10.758 -3.377 1 78.94 163 ALA A CA 1
ATOM 1335 C C . ALA A 1 163 ? -19.797 11.266 -4.277 1 78.94 163 ALA A C 1
ATOM 1337 O O . ALA A 1 163 ? -19.953 11.344 -5.496 1 78.94 163 ALA A O 1
ATOM 1338 N N . PRO A 1 164 ? -18.75 11.625 -3.717 1 85.62 164 PRO A N 1
ATOM 1339 C CA . PRO A 1 164 ? -17.594 12.07 -4.504 1 85.62 164 PRO A CA 1
ATOM 1340 C C . PRO A 1 164 ? -17.031 10.969 -5.398 1 85.62 164 PRO A C 1
ATOM 1342 O O . PRO A 1 164 ? -17.297 9.789 -5.176 1 85.62 164 PRO A O 1
ATOM 1345 N N . GLU A 1 165 ? -16.281 11.438 -6.348 1 88.44 165 GLU A N 1
ATOM 1346 C CA . GLU A 1 165 ? -15.594 10.492 -7.219 1 88.44 165 GLU A CA 1
ATOM 1347 C C . GLU A 1 165 ? -14.602 9.641 -6.438 1 88.44 165 GLU A C 1
ATOM 1349 O O . GLU A 1 165 ? -13.93 10.141 -5.535 1 88.44 165 GLU A O 1
ATOM 1354 N N . ALA A 1 166 ? -14.477 8.375 -6.883 1 90.38 166 ALA A N 1
ATOM 1355 C CA . ALA A 1 166 ? -13.633 7.402 -6.195 1 90.38 166 ALA A CA 1
ATOM 1356 C C . ALA A 1 166 ? -12.172 7.859 -6.164 1 90.38 166 ALA A C 1
ATOM 1358 O O . ALA A 1 166 ? -11.469 7.637 -5.18 1 90.38 166 ALA A O 1
ATOM 1359 N N . SER A 1 167 ? -11.773 8.547 -7.195 1 90.19 167 SER A N 1
ATOM 1360 C CA . SER A 1 167 ? -10.375 8.922 -7.348 1 90.19 167 SER A CA 1
ATOM 1361 C C . SER A 1 167 ? -9.984 10.008 -6.348 1 90.19 167 SER A C 1
ATOM 1363 O O . SER A 1 167 ? -8.797 10.281 -6.156 1 90.19 167 SER A O 1
ATOM 1365 N N . LEU A 1 168 ? -10.938 10.562 -5.691 1 94.5 168 LEU A N 1
ATOM 1366 C CA . LEU A 1 168 ? -10.672 11.672 -4.785 1 94.5 168 LEU A CA 1
ATOM 1367 C C . LEU A 1 168 ? -10.312 11.164 -3.393 1 94.5 168 LEU A C 1
ATOM 1369 O O . LEU A 1 168 ? -9.828 11.922 -2.555 1 94.5 168 LEU A O 1
ATOM 1373 N N . PHE A 1 169 ? -10.594 9.914 -3.143 1 95.44 169 PHE A N 1
ATOM 1374 C CA . PHE A 1 169 ? -10.32 9.359 -1.821 1 95.44 169 PHE A CA 1
ATOM 1375 C C . PHE A 1 169 ? -8.859 8.945 -1.699 1 95.44 169 PHE A C 1
ATOM 1377 O O . PHE A 1 169 ? -8.281 8.414 -2.646 1 95.44 169 PHE A O 1
ATOM 1384 N N . ASN A 1 170 ? -8.289 9.242 -0.471 1 96 170 ASN A N 1
ATOM 1385 C CA . ASN A 1 170 ? -6.91 8.906 -0.145 1 96 170 ASN A CA 1
ATOM 1386 C C . ASN A 1 170 ? -5.93 9.578 -1.109 1 96 170 ASN A C 1
ATOM 1388 O O . ASN A 1 170 ? -5.117 8.898 -1.741 1 96 170 ASN A O 1
ATOM 1392 N N . PRO A 1 171 ? -5.984 10.859 -1.22 1 97.12 171 PRO A N 1
ATOM 1393 C CA . PRO A 1 171 ? -5.152 11.594 -2.18 1 97.12 171 PRO A CA 1
ATOM 1394 C C . PRO A 1 171 ? -3.684 11.641 -1.772 1 97.12 171 PRO A C 1
ATOM 1396 O O . PRO A 1 171 ? -3.371 11.703 -0.581 1 97.12 171 PRO A O 1
ATOM 1399 N N . SER A 1 172 ? -2.787 11.586 -2.752 1 97.19 172 SER A N 1
ATOM 1400 C CA . SER A 1 172 ? -1.406 12 -2.531 1 97.19 172 SER A CA 1
ATOM 1401 C C . SER A 1 172 ? -1.31 13.508 -2.309 1 97.19 172 SER A C 1
ATOM 1403 O O . SER A 1 172 ? -2.295 14.234 -2.477 1 97.19 172 SER A O 1
ATOM 1405 N N . ALA A 1 173 ? -0.148 13.945 -1.902 1 98.31 173 ALA A N 1
ATOM 1406 C CA . ALA A 1 173 ? 0.049 15.383 -1.748 1 98.31 173 ALA A CA 1
ATOM 1407 C C . ALA A 1 173 ? -0.231 16.125 -3.055 1 98.31 173 ALA A C 1
ATOM 1409 O O . ALA A 1 173 ? -0.816 17.203 -3.051 1 98.31 173 ALA A O 1
ATOM 1410 N N . TRP A 1 174 ? 0.139 15.516 -4.156 1 98.12 174 TRP A N 1
ATOM 1411 C CA . TRP A 1 174 ? -0.1 16.156 -5.445 1 98.12 174 TRP A CA 1
ATOM 1412 C C . TRP A 1 174 ? -1.591 16.203 -5.762 1 98.12 174 TRP A C 1
ATOM 1414 O O . TRP A 1 174 ? -2.104 17.234 -6.211 1 98.12 174 TRP A O 1
ATOM 1424 N N . GLU A 1 175 ? -2.23 15.117 -5.586 1 97.31 175 GLU A N 1
ATOM 1425 C CA . GLU A 1 175 ? -3.666 15.086 -5.855 1 97.31 175 GLU A CA 1
ATOM 1426 C C . GLU A 1 175 ? -4.414 16.094 -4.984 1 97.31 175 GLU A C 1
ATOM 1428 O O . GLU A 1 175 ? -5.387 16.703 -5.43 1 97.31 175 GLU A O 1
ATOM 1433 N N . LEU A 1 176 ? -3.986 16.156 -3.74 1 97.94 176 LEU A N 1
ATOM 1434 C CA . LEU A 1 176 ? -4.562 17.172 -2.855 1 97.94 176 LEU A CA 1
ATOM 1435 C C . LEU A 1 176 ? -4.375 18.562 -3.432 1 97.94 176 LEU A C 1
ATOM 1437 O O . LEU A 1 176 ? -5.301 19.391 -3.396 1 97.94 176 LEU A O 1
ATOM 1441 N N . LEU A 1 177 ? -3.193 18.844 -3.984 1 97.5 177 LEU A N 1
ATOM 1442 C CA . LEU A 1 177 ? -2.906 20.141 -4.613 1 97.5 177 LEU A CA 1
ATOM 1443 C C . LEU A 1 177 ? -3.754 20.328 -5.867 1 97.5 177 LEU A C 1
ATOM 1445 O O . LEU A 1 177 ? -4.371 21.375 -6.047 1 97.5 177 LEU A O 1
ATOM 1449 N N . ASP A 1 178 ? -3.781 19.359 -6.645 1 97.38 178 ASP A N 1
ATOM 1450 C CA . ASP A 1 178 ? -4.402 19.422 -7.965 1 97.38 178 ASP A CA 1
ATOM 1451 C C . ASP A 1 178 ? -5.918 19.547 -7.852 1 97.38 178 ASP A C 1
ATOM 1453 O O . ASP A 1 178 ? -6.555 20.188 -8.688 1 97.38 178 ASP A O 1
ATOM 1457 N N . LYS A 1 179 ? -6.469 18.922 -6.863 1 97.25 179 LYS A N 1
ATOM 1458 C CA . LYS A 1 179 ? -7.914 18.938 -6.668 1 97.25 179 LYS A CA 1
ATOM 1459 C C . LYS A 1 179 ? -8.281 19.578 -5.332 1 97.25 179 LYS A C 1
ATOM 1461 O O . LYS A 1 179 ? -9.188 19.109 -4.641 1 97.25 179 LYS A O 1
ATOM 1466 N N . SER A 1 180 ? -7.574 20.625 -4.996 1 97.12 180 SER A N 1
ATOM 1467 C CA . SER A 1 180 ? -7.711 21.234 -3.682 1 97.12 180 SER A CA 1
ATOM 1468 C C . SER A 1 180 ? -9.141 21.719 -3.445 1 97.12 180 SER A C 1
ATOM 1470 O O . SER A 1 180 ? -9.656 21.625 -2.33 1 97.12 180 SER A O 1
ATOM 1472 N N . SER A 1 181 ? -9.852 22.141 -4.496 1 94.81 181 SER A N 1
ATOM 1473 C CA . SER A 1 181 ? -11.211 22.656 -4.363 1 94.81 181 SER A CA 1
ATOM 1474 C C . SER A 1 181 ? -12.172 21.547 -3.908 1 94.81 181 SER A C 1
ATOM 1476 O O . SER A 1 181 ? -13.148 21.828 -3.209 1 94.81 181 SER A O 1
ATOM 1478 N N . GLU A 1 182 ? -11.852 20.328 -4.258 1 95.75 182 GLU A N 1
ATOM 1479 C CA . GLU A 1 182 ? -12.695 19.203 -3.891 1 95.75 182 GLU A CA 1
ATOM 1480 C C . GLU A 1 182 ? -12.594 18.891 -2.4 1 95.75 182 GLU A C 1
ATOM 1482 O O . GLU A 1 182 ? -13.414 18.141 -1.854 1 95.75 182 GLU A O 1
ATOM 1487 N N . TYR A 1 183 ? -11.617 19.453 -1.735 1 95.81 183 TYR A N 1
ATOM 1488 C CA . TYR A 1 183 ? -11.406 19.219 -0.31 1 95.81 183 TYR A CA 1
ATOM 1489 C C . TYR A 1 183 ? -11.625 20.5 0.486 1 95.81 183 TYR A C 1
ATOM 1491 O O . TYR A 1 183 ? -11.156 20.625 1.622 1 95.81 183 TYR A O 1
ATOM 1499 N N . ASN A 1 184 ? -12.219 21.531 -0.116 1 92.44 184 ASN A N 1
ATOM 1500 C CA . ASN A 1 184 ? -12.484 22.828 0.495 1 92.44 184 ASN A CA 1
ATOM 1501 C C . ASN A 1 184 ? -11.188 23.531 0.89 1 92.44 184 ASN A C 1
ATOM 1503 O O . ASN A 1 184 ? -11.094 24.109 1.973 1 92.44 184 ASN A O 1
ATOM 1507 N N . LEU A 1 185 ? -10.188 23.312 0.072 1 95.5 185 LEU A N 1
ATOM 1508 C CA . LEU A 1 185 ? -8.906 23.984 0.245 1 95.5 185 LEU A CA 1
ATOM 1509 C C . LEU A 1 185 ? -8.602 24.891 -0.944 1 95.5 185 LEU A C 1
ATOM 1511 O O . LEU A 1 185 ? -9.125 24.688 -2.041 1 95.5 185 LEU A O 1
ATOM 1515 N N . ALA A 1 186 ? -7.887 25.938 -0.667 1 94.62 186 ALA A N 1
ATOM 1516 C CA . ALA A 1 186 ? -7.438 26.859 -1.706 1 94.62 186 ALA A CA 1
ATOM 1517 C C . ALA A 1 186 ? -5.918 26.828 -1.845 1 94.62 186 ALA A C 1
ATOM 1519 O O . ALA A 1 186 ? -5.211 27.562 -1.149 1 94.62 186 ALA A O 1
ATOM 1520 N N . LEU A 1 187 ? -5.504 25.969 -2.77 1 96.06 187 LEU A N 1
ATOM 1521 C CA . LEU A 1 187 ? -4.07 25.766 -2.936 1 96.06 187 LEU A CA 1
ATOM 1522 C C . LEU A 1 187 ? -3.66 25.953 -4.391 1 96.06 187 LEU A C 1
ATOM 1524 O O . LEU A 1 187 ? -2.646 25.406 -4.832 1 96.06 187 LEU A O 1
ATOM 1528 N N . THR A 1 188 ? -4.371 26.688 -5.156 1 94.31 188 THR A N 1
ATOM 1529 C CA . THR A 1 188 ? -4.207 26.781 -6.602 1 94.31 188 THR A CA 1
ATOM 1530 C C . THR A 1 188 ? -2.914 27.516 -6.953 1 94.31 188 THR A C 1
ATOM 1532 O O . THR A 1 188 ? -2.268 27.203 -7.953 1 94.31 188 THR A O 1
ATOM 1535 N N . LYS A 1 189 ? -2.547 28.516 -6.191 1 91.81 189 LYS A N 1
ATOM 1536 C CA . LYS A 1 189 ? -1.334 29.281 -6.477 1 91.81 189 LYS A CA 1
ATOM 1537 C C . LYS A 1 189 ? -0.093 28.391 -6.355 1 91.81 189 LYS A C 1
ATOM 1539 O O . LYS A 1 189 ? 0.759 28.391 -7.246 1 91.81 189 LYS A O 1
ATOM 1544 N N . TRP A 1 190 ? -0.026 27.719 -5.25 1 94.25 190 TRP A N 1
ATOM 1545 C CA . TRP A 1 190 ? 1.115 26.828 -5.059 1 94.25 190 TRP A CA 1
ATOM 1546 C C . TRP A 1 190 ? 1.138 25.734 -6.117 1 94.25 190 TRP A C 1
ATOM 1548 O O . TRP A 1 190 ? 2.199 25.391 -6.645 1 94.25 190 TRP A O 1
ATOM 1558 N N . ARG A 1 191 ? -0.034 25.109 -6.418 1 95.69 191 ARG A N 1
ATOM 1559 C CA . ARG A 1 191 ? -0.145 24.125 -7.488 1 95.69 191 ARG A CA 1
ATOM 1560 C C . ARG A 1 191 ? 0.432 24.672 -8.789 1 95.69 191 ARG A C 1
ATOM 1562 O O . ARG A 1 191 ? 1.171 23.969 -9.492 1 95.69 191 ARG A O 1
ATOM 1569 N N . GLY A 1 192 ? 0.045 25.875 -9.117 1 93.5 192 GLY A N 1
ATOM 1570 C CA . GLY A 1 192 ? 0.552 26.516 -10.328 1 93.5 192 GLY A CA 1
ATOM 1571 C C . GLY A 1 192 ? 2.066 26.594 -10.367 1 93.5 192 GLY A C 1
ATOM 1572 O O . GLY A 1 192 ? 2.678 26.328 -11.406 1 93.5 192 GLY A O 1
ATOM 1573 N N . ILE A 1 193 ? 2.68 26.922 -9.281 1 92.38 193 ILE A N 1
ATOM 1574 C CA . ILE A 1 193 ? 4.133 27.031 -9.203 1 92.38 193 ILE A CA 1
ATOM 1575 C C . ILE A 1 193 ? 4.762 25.656 -9.398 1 92.38 193 ILE A C 1
ATOM 1577 O O . ILE A 1 193 ? 5.734 25.516 -10.141 1 92.38 193 ILE A O 1
ATOM 1581 N N . VAL A 1 194 ? 4.227 24.672 -8.766 1 95.5 194 VAL A N 1
ATOM 1582 C CA . VAL A 1 194 ? 4.734 23.312 -8.859 1 95.5 194 VAL A CA 1
ATOM 1583 C C . VAL A 1 194 ? 4.676 22.828 -10.312 1 95.5 194 VAL A C 1
ATOM 1585 O O . VAL A 1 194 ? 5.617 22.219 -10.812 1 95.5 194 VAL A O 1
ATOM 1588 N N . MET A 1 195 ? 3.594 23.141 -10.977 1 95.12 195 MET A N 1
ATOM 1589 C CA . MET A 1 195 ? 3.416 22.75 -12.375 1 95.12 195 MET A CA 1
ATOM 1590 C C . MET A 1 195 ? 4.398 23.484 -13.273 1 95.12 195 MET A C 1
ATOM 1592 O O . MET A 1 195 ? 5.004 22.891 -14.172 1 95.12 195 MET A O 1
ATOM 1596 N N . GLU A 1 196 ? 4.504 24.734 -13.062 1 92.75 196 GLU A N 1
ATOM 1597 C CA . GLU A 1 196 ? 5.402 25.562 -13.867 1 92.75 196 GLU A CA 1
ATOM 1598 C C . GLU A 1 196 ? 6.84 25.062 -13.766 1 92.75 196 GLU A C 1
ATOM 1600 O O . GLU A 1 196 ? 7.59 25.094 -14.75 1 92.75 196 GLU A O 1
ATOM 1605 N N . ARG A 1 197 ? 7.141 24.594 -12.609 1 91.44 197 ARG A N 1
ATOM 1606 C CA . ARG A 1 197 ? 8.508 24.141 -12.367 1 91.44 197 ARG A CA 1
ATOM 1607 C C . ARG A 1 197 ? 8.648 22.656 -12.664 1 91.44 197 ARG A C 1
ATOM 1609 O O . ARG A 1 197 ? 9.727 22.078 -12.484 1 91.44 197 ARG A O 1
ATOM 1616 N N . ASN A 1 198 ? 7.609 22 -13.047 1 91.56 198 ASN A N 1
ATOM 1617 C CA . ASN A 1 198 ? 7.582 20.578 -13.383 1 91.56 198 ASN A CA 1
ATOM 1618 C C . ASN A 1 198 ? 8.031 19.719 -12.203 1 91.56 198 ASN A C 1
ATOM 1620 O O . ASN A 1 198 ? 8.875 18.828 -12.359 1 91.56 198 ASN A O 1
ATOM 1624 N N . MET A 1 199 ? 7.543 20.078 -11.07 1 93.12 199 MET A N 1
ATOM 1625 C CA . MET A 1 199 ? 7.93 19.375 -9.852 1 93.12 199 MET A CA 1
ATOM 1626 C C . MET A 1 199 ? 6.777 18.531 -9.312 1 93.12 199 MET A C 1
ATOM 1628 O O . MET A 1 199 ? 6.723 18.234 -8.117 1 93.12 199 MET A O 1
ATOM 1632 N N . GLN A 1 200 ? 5.855 18.062 -10.094 1 94.69 200 GLN A N 1
ATOM 1633 C CA . GLN A 1 200 ? 4.711 17.266 -9.68 1 94.69 200 GLN A CA 1
ATOM 1634 C C . GLN A 1 200 ? 5.16 15.938 -9.062 1 94.69 200 GLN A C 1
ATOM 1636 O O . GLN A 1 200 ? 4.539 15.445 -8.117 1 94.69 200 GLN A O 1
ATOM 1641 N N . ASP A 1 201 ? 6.199 15.383 -9.531 1 90.75 201 ASP A N 1
ATOM 1642 C CA . ASP A 1 201 ? 6.699 14.094 -9.062 1 90.75 201 ASP A CA 1
ATOM 1643 C C . ASP A 1 201 ? 7.137 14.164 -7.605 1 90.75 201 ASP A C 1
ATOM 1645 O O . ASP A 1 201 ? 7.078 13.172 -6.883 1 90.75 201 ASP A O 1
ATOM 1649 N N . TRP A 1 202 ? 7.527 15.32 -7.242 1 90.06 202 TRP A N 1
ATOM 1650 C CA . TRP A 1 202 ? 7.973 15.547 -5.867 1 90.06 202 TRP A CA 1
ATOM 1651 C C . TRP A 1 202 ? 6.809 15.414 -4.891 1 90.06 202 TRP A C 1
ATOM 1653 O O . TRP A 1 202 ? 7.008 15.117 -3.713 1 90.06 202 TRP A O 1
ATOM 1663 N N . TYR A 1 203 ? 5.625 15.586 -5.367 1 95.38 203 TYR A N 1
ATOM 1664 C CA . TYR A 1 203 ? 4.422 15.578 -4.543 1 95.38 203 TYR A CA 1
ATOM 1665 C C . TYR A 1 203 ? 3.594 14.328 -4.805 1 95.38 203 TYR A C 1
ATOM 1667 O O . TYR A 1 203 ? 2.598 14.078 -4.117 1 95.38 203 TYR A O 1
ATOM 1675 N N . SER A 1 204 ? 3.945 13.516 -5.75 1 93.31 204 SER A N 1
ATOM 1676 C CA . SER A 1 204 ? 3.121 12.375 -6.137 1 93.31 204 SER A CA 1
ATOM 1677 C C . SER A 1 204 ? 3.818 11.055 -5.824 1 93.31 204 SER A C 1
ATOM 1679 O O . SER A 1 204 ? 3.182 10 -5.801 1 93.31 204 SER A O 1
ATOM 1681 N N . GLY A 1 205 ? 5.035 11.031 -5.578 1 86.5 205 GLY A N 1
ATOM 1682 C CA . GLY A 1 205 ? 5.793 9.805 -5.395 1 86.5 205 GLY A CA 1
ATOM 1683 C C . GLY A 1 205 ? 5.383 9.031 -4.152 1 86.5 205 GLY A C 1
ATOM 1684 O O . GLY A 1 205 ? 4.594 9.523 -3.342 1 86.5 205 GLY A O 1
ATOM 1685 N N . SER A 1 206 ? 5.902 7.824 -4.035 1 87.44 206 SER A N 1
ATOM 1686 C CA . SER A 1 206 ? 5.543 6.922 -2.947 1 87.44 206 SER A CA 1
ATOM 1687 C C . SER A 1 206 ? 6.363 7.211 -1.696 1 87.44 206 SER A C 1
ATOM 1689 O O . SER A 1 206 ? 6.035 6.734 -0.607 1 87.44 206 SER A O 1
ATOM 1691 N N . GLU A 1 207 ? 7.406 7.918 -1.927 1 91.56 207 GLU A N 1
ATOM 1692 C CA . GLU A 1 207 ? 8.195 8.258 -0.749 1 91.56 207 GLU A CA 1
ATOM 1693 C C . GLU A 1 207 ? 7.383 9.078 0.248 1 91.56 207 GLU A C 1
ATOM 1695 O O . GLU A 1 207 ? 6.723 10.047 -0.133 1 91.56 207 GLU A O 1
ATOM 1700 N N . LEU A 1 208 ? 7.449 8.68 1.475 1 96.44 208 LEU A N 1
ATOM 1701 C CA . LEU A 1 208 ? 6.738 9.422 2.516 1 96.44 208 LEU A CA 1
ATOM 1702 C C . LEU A 1 208 ? 7.445 10.734 2.832 1 96.44 208 LEU A C 1
ATOM 1704 O O . LEU A 1 208 ? 8.68 10.781 2.885 1 96.44 208 LEU A O 1
ATOM 1708 N N . LYS A 1 209 ? 6.637 11.805 2.98 1 97.38 209 LYS A N 1
ATOM 1709 C CA . LYS A 1 209 ? 7.203 13.125 3.234 1 97.38 209 LYS A CA 1
ATOM 1710 C C . LYS A 1 209 ? 6.297 13.945 4.141 1 97.38 209 LYS A C 1
ATOM 1712 O O . LYS A 1 209 ? 5.152 13.57 4.391 1 97.38 209 LYS A O 1
ATOM 1717 N N . THR A 1 210 ? 6.855 14.922 4.711 1 97.88 210 THR A N 1
ATOM 1718 C CA . THR A 1 210 ? 6.113 16 5.359 1 97.88 210 THR A CA 1
ATOM 1719 C C . THR A 1 210 ? 6.121 17.25 4.5 1 97.88 210 THR A C 1
ATOM 1721 O O . THR A 1 210 ? 7.188 17.75 4.113 1 97.88 210 THR A O 1
ATOM 1724 N N . TYR A 1 211 ? 4.969 17.766 4.199 1 98.19 211 TYR A N 1
ATOM 1725 C CA . TYR A 1 211 ? 4.832 18.891 3.277 1 98.19 211 TYR A CA 1
ATOM 1726 C C . TYR A 1 211 ? 4.344 20.141 4 1 98.19 211 TYR A C 1
ATOM 1728 O O . TYR A 1 211 ? 3.393 20.078 4.781 1 98.19 211 TYR A O 1
ATOM 1736 N N . PHE A 1 212 ? 4.996 21.203 3.795 1 96.94 212 PHE A N 1
ATOM 1737 C CA . PHE A 1 212 ? 4.5 22.516 4.168 1 96.94 212 PHE A CA 1
ATOM 1738 C C . PHE A 1 212 ? 4.02 23.281 2.941 1 96.94 212 PHE A C 1
ATOM 1740 O O . PHE A 1 212 ? 4.824 23.688 2.104 1 96.94 212 PHE A O 1
ATOM 1747 N N . ILE A 1 213 ? 2.721 23.516 2.852 1 96.81 213 ILE A N 1
ATOM 1748 C CA . ILE A 1 213 ? 2.146 24.062 1.626 1 96.81 213 ILE A CA 1
ATOM 1749 C C . ILE A 1 213 ? 1.447 25.375 1.932 1 96.81 213 ILE A C 1
ATOM 1751 O O . ILE A 1 213 ? 0.551 25.438 2.777 1 96.81 213 ILE A O 1
ATOM 1755 N N . PRO A 1 214 ? 1.836 26.406 1.246 1 93.38 214 PRO A N 1
ATOM 1756 C CA . PRO A 1 214 ? 1.178 27.688 1.445 1 93.38 214 PRO A CA 1
ATOM 1757 C C . PRO A 1 214 ? -0.239 27.734 0.876 1 93.38 214 PRO A C 1
ATOM 1759 O O . PRO A 1 214 ? -0.49 27.188 -0.2 1 93.38 214 PRO A O 1
ATOM 1762 N N . ILE A 1 215 ? -1.104 28.328 1.621 1 94.06 215 ILE A N 1
ATOM 1763 C CA . ILE A 1 215 ? -2.471 28.531 1.147 1 94.06 215 ILE A CA 1
ATOM 1764 C C . ILE A 1 215 ? -2.541 29.766 0.256 1 94.06 215 ILE A C 1
ATOM 1766 O O . ILE A 1 215 ? -1.632 30.594 0.267 1 94.06 215 ILE A O 1
ATOM 1770 N N . ASP A 1 216 ? -3.629 29.891 -0.505 1 90.56 216 ASP A N 1
ATOM 1771 C CA . ASP A 1 216 ? -3.807 31 -1.434 1 90.56 216 ASP A CA 1
ATOM 1772 C C . ASP A 1 216 ? -4.059 32.312 -0.685 1 90.56 216 ASP A C 1
ATOM 1774 O O . ASP A 1 216 ? -3.611 33.375 -1.116 1 90.56 216 ASP A O 1
ATOM 1778 N N . ALA A 1 217 ? -4.75 32.25 0.389 1 74.31 217 ALA A N 1
ATOM 1779 C CA . ALA A 1 217 ? -5.234 33.438 1.088 1 74.31 217 ALA A CA 1
ATOM 1780 C C . ALA A 1 217 ? -4.07 34.281 1.633 1 74.31 217 ALA A C 1
ATOM 1782 O O . ALA A 1 217 ? -3.176 33.719 2.289 1 74.31 217 ALA A O 1
ATOM 1783 N N . GLY A 1 218 ? -4.031 35.562 1.376 1 60.88 218 GLY A N 1
ATOM 1784 C CA . GLY A 1 218 ? -3.119 36.562 1.936 1 60.88 218 GLY A CA 1
ATOM 1785 C C . GLY A 1 218 ? -1.755 36.562 1.271 1 60.88 218 GLY A C 1
ATOM 1786 O O . GLY A 1 218 ? -0.924 37.438 1.539 1 60.88 218 GLY A O 1
ATOM 1787 N N . ASN A 1 219 ? -1.507 35.5 0.431 1 61.69 219 ASN A N 1
ATOM 1788 C CA . ASN A 1 219 ? -0.121 35.312 0.004 1 61.69 219 ASN A CA 1
ATOM 1789 C C . ASN A 1 219 ? 0.107 35.875 -1.394 1 61.69 219 ASN A C 1
ATOM 1791 O O . ASN A 1 219 ? -0.626 35.562 -2.328 1 61.69 219 ASN A O 1
ATOM 1795 N N . ARG A 1 220 ? 0.763 37.062 -1.333 1 59.47 220 ARG A N 1
ATOM 1796 C CA . ARG A 1 220 ? 1.396 37.469 -2.586 1 59.47 220 ARG A CA 1
ATOM 1797 C C . ARG A 1 220 ? 2.615 36.594 -2.883 1 59.47 220 ARG A C 1
ATOM 1799 O O . ARG A 1 220 ? 3.662 36.75 -2.25 1 59.47 220 ARG A O 1
ATOM 1806 N N . ILE A 1 221 ? 2.402 35.406 -3.324 1 63.72 221 ILE A N 1
ATOM 1807 C CA . ILE A 1 221 ? 3.521 34.531 -3.684 1 63.72 221 ILE A CA 1
ATOM 1808 C C . ILE A 1 221 ? 4.234 35.094 -4.91 1 63.72 221 ILE A C 1
ATOM 1810 O O . ILE A 1 221 ? 3.641 35.219 -5.988 1 63.72 221 ILE A O 1
ATOM 1814 N N . GLU A 1 222 ? 5.355 35.75 -4.574 1 61.84 222 GLU A N 1
ATOM 1815 C CA . GLU A 1 222 ? 6.172 36.156 -5.707 1 61.84 222 GLU A CA 1
ATOM 1816 C C . GLU A 1 222 ? 6.801 34.969 -6.406 1 61.84 222 GLU A C 1
ATOM 1818 O O . GLU A 1 222 ? 7.766 34.375 -5.906 1 61.84 222 GLU A O 1
ATOM 1823 N N . LYS A 1 223 ? 6.301 34.625 -7.562 1 64.62 223 LYS A N 1
ATOM 1824 C CA . LYS A 1 223 ? 6.691 33.438 -8.328 1 64.62 223 LYS A CA 1
ATOM 1825 C C . LYS A 1 223 ? 8.188 33.438 -8.641 1 64.62 223 LYS A C 1
ATOM 1827 O O . LYS A 1 223 ? 8.828 32.406 -8.672 1 64.62 223 LYS A O 1
ATOM 1832 N N . GLY A 1 224 ? 8.672 34.562 -8.766 1 64.69 224 GLY A N 1
ATOM 1833 C CA . GLY A 1 224 ? 10.062 34.656 -9.188 1 64.69 224 GLY A CA 1
ATOM 1834 C C . GLY A 1 224 ? 11.047 34.188 -8.133 1 64.69 224 GLY A C 1
ATOM 1835 O O . GLY A 1 224 ? 12.195 33.875 -8.438 1 64.69 224 GLY A O 1
ATOM 1836 N N . ARG A 1 225 ? 10.531 34.062 -6.945 1 70.38 225 ARG A N 1
ATOM 1837 C CA . ARG A 1 225 ? 11.453 33.688 -5.875 1 70.38 225 ARG A CA 1
ATOM 1838 C C . ARG A 1 225 ? 11.266 32.219 -5.477 1 70.38 225 ARG A C 1
ATOM 1840 O O . ARG A 1 225 ? 11.945 31.734 -4.57 1 70.38 225 ARG A O 1
ATOM 1847 N N . LEU A 1 226 ? 10.406 31.594 -6.074 1 86 226 LEU A N 1
ATOM 1848 C CA . LEU A 1 226 ? 10.133 30.203 -5.727 1 86 226 LEU A CA 1
ATOM 1849 C C . LEU A 1 226 ? 10.648 29.266 -6.809 1 86 226 LEU A C 1
ATOM 1851 O O . LEU A 1 226 ? 9.867 28.766 -7.625 1 86 226 LEU A O 1
ATOM 1855 N N . ASP A 1 227 ? 11.914 29.031 -6.797 1 87.62 227 ASP A N 1
ATOM 1856 C CA . ASP A 1 227 ? 12.539 28.078 -7.719 1 87.62 227 ASP A CA 1
ATOM 1857 C C . ASP A 1 227 ? 12.422 26.656 -7.199 1 87.62 227 ASP A C 1
ATOM 1859 O O . ASP A 1 227 ? 11.703 26.391 -6.23 1 87.62 227 ASP A O 1
ATOM 1863 N N . ASP A 1 228 ? 13.102 25.734 -7.805 1 89.31 228 ASP A N 1
ATOM 1864 C CA . ASP A 1 228 ? 13.023 24.328 -7.457 1 89.31 228 ASP A CA 1
ATOM 1865 C C . ASP A 1 228 ? 13.523 24.078 -6.031 1 89.31 228 ASP A C 1
ATOM 1867 O O . ASP A 1 228 ? 12.953 23.281 -5.297 1 89.31 228 ASP A O 1
ATOM 1871 N N . LEU A 1 229 ? 14.547 24.797 -5.758 1 89.62 229 LEU A N 1
ATOM 1872 C CA . LEU A 1 229 ? 15.141 24.625 -4.438 1 89.62 229 LEU A CA 1
ATOM 1873 C C . LEU A 1 229 ? 14.203 25.141 -3.348 1 89.62 229 LEU A C 1
ATOM 1875 O O . LEU A 1 229 ? 14.117 24.547 -2.27 1 89.62 229 LEU A O 1
ATOM 1879 N N . ALA A 1 230 ? 13.555 26.234 -3.635 1 89.94 230 ALA A N 1
ATOM 1880 C CA . ALA A 1 230 ? 12.586 26.766 -2.684 1 89.94 230 ALA A CA 1
ATOM 1881 C C . ALA A 1 230 ? 11.445 25.766 -2.461 1 89.94 230 ALA A C 1
ATOM 1883 O O . ALA A 1 230 ? 11 25.562 -1.327 1 89.94 230 ALA A O 1
ATOM 1884 N N . LEU A 1 231 ? 10.992 25.188 -3.488 1 93.31 231 LEU A N 1
ATOM 1885 C CA . LEU A 1 231 ? 9.93 24.188 -3.375 1 93.31 231 LEU A CA 1
ATOM 1886 C C . LEU A 1 231 ? 10.391 23 -2.543 1 93.31 231 LEU A C 1
ATOM 1888 O O . LEU A 1 231 ? 9.656 22.531 -1.666 1 93.31 231 LEU A O 1
ATOM 1892 N N . ALA A 1 232 ? 11.586 22.547 -2.822 1 94.12 232 ALA A N 1
ATOM 1893 C CA . ALA A 1 232 ? 12.148 21.438 -2.061 1 94.12 232 ALA A CA 1
ATOM 1894 C C . ALA A 1 232 ? 12.328 21.797 -0.592 1 94.12 232 ALA A C 1
ATOM 1896 O O . ALA A 1 232 ? 12.234 20.953 0.288 1 94.12 232 ALA A O 1
ATOM 1897 N N . GLY A 1 233 ? 12.539 23.094 -0.356 1 94.81 233 GLY A N 1
ATOM 1898 C CA . GLY A 1 233 ? 12.727 23.594 0.996 1 94.81 233 GLY A CA 1
ATOM 1899 C C . GLY A 1 233 ? 11.453 23.609 1.813 1 94.81 233 GLY A C 1
ATOM 1900 O O . GLY A 1 233 ? 11.477 23.922 3.004 1 94.81 233 GLY A O 1
ATOM 1901 N N . HIS A 1 234 ? 10.391 23.234 1.246 1 96.25 234 HIS A N 1
ATOM 1902 C CA . HIS A 1 234 ? 9.102 23.188 1.937 1 96.25 234 HIS A CA 1
ATOM 1903 C C . HIS A 1 234 ? 8.727 21.75 2.289 1 96.25 234 HIS A C 1
ATOM 1905 O O . HIS A 1 234 ? 7.594 21.484 2.693 1 96.25 234 HIS A O 1
ATOM 1911 N N . VAL A 1 235 ? 9.68 20.828 2.08 1 97.44 235 VAL A N 1
ATOM 1912 C CA . VAL A 1 235 ? 9.375 19.422 2.252 1 97.44 235 VAL A CA 1
ATOM 1913 C C . VAL A 1 235 ? 10.445 18.766 3.127 1 97.44 235 VAL A C 1
ATOM 1915 O O . VAL A 1 235 ? 11.633 19.078 3.008 1 97.44 235 VAL A O 1
ATOM 1918 N N . ILE A 1 236 ? 10.039 17.969 4.047 1 96.5 236 ILE A N 1
ATOM 1919 C CA . ILE A 1 236 ? 10.93 17.062 4.766 1 96.5 236 ILE A CA 1
ATOM 1920 C C . ILE A 1 236 ? 10.805 15.648 4.195 1 96.5 236 ILE A C 1
ATOM 1922 O O . ILE A 1 236 ? 9.781 14.984 4.391 1 96.5 236 ILE A O 1
ATOM 1926 N N . PRO A 1 237 ? 11.797 15.117 3.527 1 96.06 237 PRO A N 1
ATOM 1927 C CA . PRO A 1 237 ? 11.703 13.789 2.92 1 96.06 237 PRO A CA 1
ATOM 1928 C C . PRO A 1 237 ? 11.906 12.664 3.928 1 96.06 237 PRO A C 1
ATOM 1930 O O . PRO A 1 237 ? 12.586 12.852 4.941 1 96.06 237 PRO A O 1
ATOM 1933 N N . GLY A 1 238 ? 11.25 11.523 3.707 1 94.12 238 GLY A N 1
ATOM 1934 C CA . GLY A 1 238 ? 11.531 10.273 4.398 1 94.12 238 GLY A CA 1
ATOM 1935 C C . GLY A 1 238 ? 10.875 10.188 5.762 1 94.12 238 GLY A C 1
ATOM 1936 O O . GLY A 1 238 ? 11.047 9.203 6.48 1 94.12 238 GLY A O 1
ATOM 1937 N N . GLN A 1 239 ? 10.156 11.273 6.109 1 94.12 239 GLN A N 1
ATOM 1938 C CA . GLN A 1 239 ? 9.547 11.289 7.438 1 94.12 239 GLN A CA 1
ATOM 1939 C C . GLN A 1 239 ? 8.141 11.867 7.398 1 94.12 239 GLN A C 1
ATOM 1941 O O . GLN A 1 239 ? 7.879 12.828 6.664 1 94.12 239 GLN A O 1
ATOM 1946 N N . VAL A 1 240 ? 7.324 11.211 8.125 1 96.81 240 VAL A N 1
ATOM 1947 C CA . VAL A 1 240 ? 5.973 11.711 8.328 1 96.81 240 VAL A CA 1
ATOM 1948 C C . VAL A 1 240 ? 5.848 12.305 9.734 1 96.81 240 VAL A C 1
ATOM 1950 O O . VAL A 1 240 ? 5.789 11.57 10.719 1 96.81 240 VAL A O 1
ATOM 1953 N N . LEU A 1 241 ? 5.773 13.633 9.734 1 95.25 241 LEU A N 1
ATOM 1954 C CA . LEU A 1 241 ? 5.879 14.312 11.023 1 95.25 241 LEU A CA 1
ATOM 1955 C C . LEU A 1 241 ? 4.637 15.148 11.297 1 95.25 241 LEU A C 1
ATOM 1957 O O . LEU A 1 241 ? 4.5 16.25 10.766 1 95.25 241 LEU A O 1
ATOM 1961 N N . PHE A 1 242 ? 3.814 14.609 12.141 1 96.19 242 PHE A N 1
ATOM 1962 C CA . PHE A 1 242 ? 2.703 15.398 12.656 1 96.19 242 PHE A CA 1
ATOM 1963 C C . PHE A 1 242 ? 3.182 16.375 13.727 1 96.19 242 PHE A C 1
ATOM 1965 O O . PHE A 1 242 ? 4.34 16.328 14.148 1 96.19 242 PHE A O 1
ATOM 1972 N N . THR A 1 243 ? 2.355 17.234 14.172 1 92.44 243 THR A N 1
ATOM 1973 C CA . THR A 1 243 ? 2.789 18.344 15.016 1 92.44 243 THR A CA 1
ATOM 1974 C C . THR A 1 243 ? 3.354 17.844 16.328 1 92.44 243 THR A C 1
ATOM 1976 O O . THR A 1 243 ? 4.352 18.359 16.844 1 92.44 243 THR A O 1
ATOM 1979 N N . ARG A 1 244 ? 2.766 16.859 16.891 1 88.75 244 ARG A N 1
ATOM 1980 C CA . ARG A 1 244 ? 3.225 16.344 18.188 1 88.75 244 ARG A CA 1
ATOM 1981 C C . ARG A 1 244 ? 4.516 15.547 18.031 1 88.75 244 ARG A C 1
ATOM 1983 O O . ARG A 1 244 ? 5.312 15.461 18.953 1 88.75 244 ARG A O 1
ATOM 1990 N N . THR A 1 245 ? 4.703 14.984 16.891 1 86.75 245 THR A N 1
ATOM 1991 C CA . THR A 1 245 ? 5.918 14.211 16.656 1 86.75 245 THR A CA 1
ATOM 1992 C C . THR A 1 245 ? 7.059 15.117 16.203 1 86.75 245 THR A C 1
ATOM 1994 O O . THR A 1 245 ? 8.227 14.812 16.438 1 86.75 245 THR A O 1
ATOM 1997 N N . LEU A 1 246 ? 6.711 16.141 15.555 1 82.69 246 LEU A N 1
ATOM 1998 C CA . LEU A 1 246 ? 7.695 17.141 15.172 1 82.69 246 LEU A CA 1
ATOM 1999 C C . LEU A 1 246 ? 8.383 17.734 16.406 1 82.69 246 LEU A C 1
ATOM 2001 O O . LEU A 1 246 ? 9.562 18.062 16.359 1 82.69 246 LEU A O 1
ATOM 2005 N N . ASN A 1 247 ? 7.719 17.766 17.5 1 70.25 247 ASN A N 1
ATOM 2006 C CA . ASN A 1 247 ? 8.203 18.438 18.703 1 70.25 247 ASN A CA 1
ATOM 2007 C C . ASN A 1 247 ? 8.766 17.453 19.703 1 70.25 247 ASN A C 1
ATOM 2009 O O . ASN A 1 247 ? 9.305 17.859 20.75 1 70.25 247 ASN A O 1
ATOM 2013 N N . SER A 1 248 ? 8.602 16.141 19.531 1 64.38 248 SER A N 1
ATOM 2014 C CA . SER A 1 248 ? 8.922 15.133 20.531 1 64.38 248 SER A CA 1
ATOM 2015 C C . SER A 1 248 ? 10.406 15.148 20.891 1 64.38 248 SER A C 1
ATOM 2017 O O . SER A 1 248 ? 10.789 14.797 22 1 64.38 248 SER A O 1
ATOM 2019 N N . GLY A 1 249 ? 11.203 15.445 20 1 57.62 249 GLY A N 1
ATOM 2020 C CA . GLY A 1 249 ? 12.617 15.445 20.328 1 57.62 249 GLY A CA 1
ATOM 2021 C C . GLY A 1 249 ? 13.109 16.781 20.859 1 57.62 249 GLY A C 1
ATOM 2022 O O . GLY A 1 249 ? 14.32 16.984 21.016 1 57.62 249 GLY A O 1
ATOM 2023 N N . SER A 1 250 ? 12.156 17.625 21.156 1 56.12 250 SER A N 1
ATOM 2024 C CA . SER A 1 250 ? 12.578 18.938 21.625 1 56.12 250 SER A CA 1
ATOM 2025 C C . SER A 1 250 ? 13.047 18.875 23.078 1 56.12 250 SER A C 1
ATOM 2027 O O . SER A 1 250 ? 12.367 18.312 23.938 1 56.12 250 SER A O 1
ATOM 2029 N N . THR A 1 251 ? 14.359 18.734 23.234 1 50.94 251 THR A N 1
ATOM 2030 C CA . THR A 1 251 ? 14.945 18.875 24.562 1 50.94 251 THR A CA 1
ATOM 2031 C C . THR A 1 251 ? 15.195 20.359 24.875 1 50.94 251 THR A C 1
ATOM 2033 O O . THR A 1 251 ? 15.727 21.094 24.047 1 50.94 251 THR A O 1
ATOM 2036 N N . HIS A 1 252 ? 14.984 20.766 26.203 1 49.34 252 HIS A N 1
ATOM 2037 C CA . HIS A 1 252 ? 15.273 22.047 26.812 1 49.34 252 HIS A CA 1
ATOM 2038 C C . HIS A 1 252 ? 14.734 23.203 25.969 1 49.34 252 HIS A C 1
ATOM 2040 O O . HIS A 1 252 ? 15.398 24.219 25.797 1 49.34 252 HIS A O 1
ATOM 2046 N N . GLY A 1 253 ? 13.633 22.969 25.188 1 54.19 253 GLY A N 1
ATOM 2047 C CA . GLY A 1 253 ? 13.008 24.109 24.516 1 54.19 253 GLY A CA 1
ATOM 2048 C C . GLY A 1 253 ? 13.469 24.297 23.094 1 54.19 253 GLY A C 1
ATOM 2049 O O . GLY A 1 253 ? 13 25.203 22.391 1 54.19 253 GLY A O 1
ATOM 2050 N N . GLN A 1 254 ? 14.406 23.484 22.656 1 60.84 254 GLN A N 1
ATOM 2051 C CA . GLN A 1 254 ? 14.883 23.688 21.281 1 60.84 254 GLN A CA 1
ATOM 2052 C C . GLN A 1 254 ? 14.156 22.75 20.312 1 60.84 254 GLN A C 1
ATOM 2054 O O . GLN A 1 254 ? 14.055 21.547 20.547 1 60.84 254 GLN A O 1
ATOM 2059 N N . ALA A 1 255 ? 13.602 23.406 19.312 1 70.31 255 ALA A N 1
ATOM 2060 C CA . ALA A 1 255 ? 12.883 22.672 18.281 1 70.31 255 ALA A CA 1
ATOM 2061 C C . ALA A 1 255 ? 13.82 21.734 17.516 1 70.31 255 ALA A C 1
ATOM 2063 O O . ALA A 1 255 ? 14.977 22.062 17.266 1 70.31 255 ALA A O 1
ATOM 2064 N N . VAL A 1 256 ? 13.43 20.594 17.359 1 81.44 256 VAL A N 1
ATOM 2065 C CA . VAL A 1 256 ? 14.172 19.641 16.531 1 81.44 256 VAL A CA 1
ATOM 2066 C C . VAL A 1 256 ? 14.133 20.078 15.07 1 81.44 256 VAL A C 1
ATOM 2068 O O . VAL A 1 256 ? 13.078 20.438 14.555 1 81.44 256 VAL A O 1
ATOM 2071 N N . LYS A 1 257 ? 15.32 20.125 14.516 1 89.75 257 LYS A N 1
ATOM 2072 C CA . LYS A 1 257 ? 15.422 20.547 13.117 1 89.75 257 LYS A CA 1
ATOM 2073 C C . LYS A 1 257 ? 15.609 19.344 12.195 1 89.75 257 LYS A C 1
ATOM 2075 O O . LYS A 1 257 ? 16.328 18.391 12.539 1 89.75 257 LYS A O 1
ATOM 2080 N N . PHE A 1 258 ? 14.914 19.438 11.078 1 93.44 258 PHE A N 1
ATOM 2081 C CA . PHE A 1 258 ? 14.977 18.375 10.086 1 93.44 258 PHE A CA 1
ATOM 2082 C C . PHE A 1 258 ? 15.531 18.891 8.766 1 93.44 258 PHE A C 1
ATOM 2084 O O . PHE A 1 258 ? 15.242 20.031 8.367 1 93.44 258 PHE A O 1
ATOM 2091 N N . GLU A 1 259 ? 16.266 18.047 8.141 1 94.69 259 GLU A N 1
ATOM 2092 C CA . GLU A 1 259 ? 16.797 18.438 6.84 1 94.69 259 GLU A CA 1
ATOM 2093 C C . GLU A 1 259 ? 15.68 18.531 5.801 1 94.69 259 GLU A C 1
ATOM 2095 O O . GLU A 1 259 ? 14.812 17.656 5.723 1 94.69 259 GLU A O 1
ATOM 2100 N N . SER A 1 260 ? 15.711 19.625 5.074 1 96 260 SER A N 1
ATOM 2101 C CA . SER A 1 260 ? 14.703 19.797 4.027 1 96 260 SER A CA 1
ATOM 2102 C C . SER A 1 260 ? 15.062 18.984 2.785 1 96 260 SER A C 1
ATOM 2104 O O . SER A 1 260 ? 16.125 18.359 2.73 1 96 260 SER A O 1
ATOM 2106 N N . GLY A 1 261 ? 14.141 19.031 1.833 1 95.62 261 GLY A N 1
ATOM 2107 C CA . GLY A 1 261 ? 14.328 18.281 0.597 1 95.62 261 GLY A CA 1
ATOM 2108 C C . GLY A 1 261 ? 15.375 18.891 -0.313 1 95.62 261 GLY A C 1
ATOM 2109 O O . GLY A 1 261 ? 15.695 18.344 -1.368 1 95.62 261 GLY A O 1
ATOM 2110 N N . VAL A 1 262 ? 15.977 19.984 0.048 1 93 262 VAL A N 1
ATOM 2111 C CA . VAL A 1 262 ? 16.953 20.656 -0.79 1 93 262 VAL A CA 1
ATOM 2112 C C . VAL A 1 262 ? 18.141 19.734 -1.063 1 93 262 VAL A C 1
ATOM 2114 O O . VAL A 1 262 ? 18.562 19.578 -2.211 1 93 262 VAL A O 1
ATOM 2117 N N . ALA A 1 263 ? 18.594 19.109 -0.029 1 90 263 ALA A N 1
ATOM 2118 C CA . ALA A 1 263 ? 19.734 18.203 -0.177 1 90 263 ALA A CA 1
ATOM 2119 C C . ALA A 1 263 ? 19.422 17.062 -1.146 1 90 263 ALA A C 1
ATOM 2121 O O . ALA A 1 263 ? 20.234 16.734 -2.002 1 90 263 ALA A O 1
ATOM 2122 N N . GLU A 1 264 ? 18.297 16.531 -0.962 1 91.25 264 GLU A N 1
ATOM 2123 C CA . GLU A 1 264 ? 17.875 15.43 -1.821 1 91.25 264 GLU A CA 1
ATOM 2124 C C . GLU A 1 264 ? 17.75 15.875 -3.275 1 91.25 264 GLU A C 1
ATOM 2126 O O . GLU A 1 264 ? 18.156 15.156 -4.191 1 91.25 264 GLU A O 1
ATOM 2131 N N . LEU A 1 265 ? 17.172 17.016 -3.494 1 90.94 265 LEU A N 1
ATOM 2132 C CA . LEU A 1 265 ? 17 17.516 -4.852 1 90.94 265 LEU A CA 1
ATOM 2133 C C . LEU A 1 265 ? 18.344 17.781 -5.508 1 90.94 265 LEU A C 1
ATOM 2135 O O . LEU A 1 265 ? 18.562 17.406 -6.668 1 90.94 265 LEU A O 1
ATOM 2139 N N . VAL A 1 266 ? 19.25 18.391 -4.824 1 87.12 266 VAL A N 1
ATOM 2140 C CA . VAL A 1 266 ? 20.562 18.734 -5.348 1 87.12 266 VAL A CA 1
ATOM 2141 C C . VAL A 1 266 ? 21.312 17.453 -5.738 1 87.12 266 VAL A C 1
ATOM 2143 O O . VAL A 1 266 ? 22.062 17.438 -6.719 1 87.12 266 VAL A O 1
ATOM 2146 N N . ALA A 1 267 ? 21.047 16.422 -5.043 1 85.31 267 ALA A N 1
ATOM 2147 C CA . ALA A 1 267 ? 21.734 15.156 -5.273 1 85.31 267 ALA A CA 1
ATOM 2148 C C . ALA A 1 267 ? 21.094 14.383 -6.426 1 85.31 267 ALA A C 1
ATOM 2150 O O . ALA A 1 267 ? 21.672 13.406 -6.918 1 85.31 267 ALA A O 1
ATOM 2151 N N . SER A 1 268 ? 19.984 14.812 -6.812 1 84.31 268 SER A N 1
ATOM 2152 C CA . SER A 1 268 ? 19.266 14.078 -7.848 1 84.31 268 SER A CA 1
ATOM 2153 C C . SER A 1 268 ? 19.906 14.273 -9.211 1 84.31 268 SER A C 1
ATOM 2155 O O . SER A 1 268 ? 20.5 15.32 -9.484 1 84.31 268 SER A O 1
ATOM 2157 N N . ASP A 1 269 ? 19.75 13.266 -10.102 1 74.12 269 ASP A N 1
ATOM 2158 C CA . ASP A 1 269 ? 20.297 13.305 -11.453 1 74.12 269 ASP A CA 1
ATOM 2159 C C . ASP A 1 269 ? 19.688 14.438 -12.266 1 74.12 269 ASP A C 1
ATOM 2161 O O . ASP A 1 269 ? 20.375 15.117 -13.031 1 74.12 269 ASP A O 1
ATOM 2165 N N . LYS A 1 270 ? 18.5 14.547 -12.039 1 71.25 270 LYS A N 1
ATOM 2166 C CA . LYS A 1 270 ? 17.766 15.555 -12.805 1 71.25 270 LYS A CA 1
ATOM 2167 C C . LYS A 1 270 ? 18.328 16.953 -12.555 1 71.25 270 LYS A C 1
ATOM 2169 O O . LYS A 1 270 ? 18.453 17.75 -13.484 1 71.25 270 LYS A O 1
ATOM 2174 N N . TYR A 1 271 ? 18.672 17.203 -11.305 1 76.31 271 TYR A N 1
ATOM 2175 C CA . TYR A 1 271 ? 19.188 18.516 -10.945 1 76.31 271 TYR A CA 1
ATOM 2176 C C . TYR A 1 271 ? 20.641 18.672 -11.328 1 76.31 271 TYR A C 1
ATOM 2178 O O . TYR A 1 271 ? 21.078 19.734 -11.773 1 76.31 271 TYR A O 1
ATOM 2186 N N . GLN A 1 272 ? 21.422 17.609 -11.219 1 72.12 272 GLN A N 1
ATOM 2187 C CA . GLN A 1 272 ? 22.828 17.656 -11.57 1 72.12 272 GLN A CA 1
ATOM 2188 C C . GLN A 1 272 ? 23.016 17.906 -13.07 1 72.12 272 GLN A C 1
ATOM 2190 O O . GLN A 1 272 ? 23.984 18.562 -13.477 1 72.12 272 GLN A O 1
ATOM 2195 N N . GLY A 1 273 ? 22.172 17.25 -13.742 1 64 273 GLY A N 1
ATOM 2196 C CA . GLY A 1 273 ? 22.281 17.453 -15.18 1 64 273 GLY A CA 1
ATOM 2197 C C . GLY A 1 273 ? 22.078 18.906 -15.578 1 64 273 GLY A C 1
ATOM 2198 O O . GLY A 1 273 ? 22.703 19.391 -16.516 1 64 273 GLY A O 1
ATOM 2199 N N . ARG A 1 274 ? 21.281 19.516 -14.867 1 61.59 274 ARG A N 1
ATOM 2200 C CA . ARG A 1 274 ? 20.984 20.906 -15.188 1 61.59 274 ARG A CA 1
ATOM 2201 C C . ARG A 1 274 ? 22.031 21.844 -14.602 1 61.59 274 ARG A C 1
ATOM 2203 O O . ARG A 1 274 ? 22.359 22.875 -15.195 1 61.59 274 ARG A O 1
ATOM 2210 N N . ALA A 1 275 ? 22.516 21.406 -13.359 1 59.94 275 ALA A N 1
ATOM 2211 C CA . ALA A 1 275 ? 23.406 22.297 -12.641 1 59.94 275 ALA A CA 1
ATOM 2212 C C . ALA A 1 275 ? 24.828 22.188 -13.164 1 59.94 275 ALA A C 1
ATOM 2214 O O . ALA A 1 275 ? 25.375 21.094 -13.312 1 59.94 275 ALA A O 1
ATOM 2215 N N . ARG A 1 276 ? 25.062 22.703 -14.43 1 48.78 276 ARG A N 1
ATOM 2216 C CA . ARG A 1 276 ? 26.328 22.875 -15.125 1 48.78 276 ARG A CA 1
ATOM 2217 C C . ARG A 1 276 ? 27.469 23.078 -14.141 1 48.78 276 ARG A C 1
ATOM 2219 O O . ARG A 1 276 ? 28.156 24.094 -14.172 1 48.78 276 ARG A O 1
ATOM 2226 N N . ASN A 1 277 ? 28 22.266 -13.266 1 51.34 277 ASN A N 1
ATOM 2227 C CA . ASN A 1 277 ? 29.328 22.266 -12.672 1 51.34 277 ASN A CA 1
ATOM 2228 C C . ASN A 1 277 ? 29.312 22.719 -11.219 1 51.34 277 ASN A C 1
ATOM 2230 O O . ASN A 1 277 ? 30.312 22.656 -10.516 1 51.34 277 ASN A O 1
ATOM 2234 N N . GLN A 1 278 ? 28.328 23.547 -10.648 1 54.97 278 GLN A N 1
ATOM 2235 C CA . GLN A 1 278 ? 28.469 23.969 -9.258 1 54.97 278 GLN A CA 1
ATOM 2236 C C . GLN A 1 278 ? 27.203 23.656 -8.461 1 54.97 278 GLN A C 1
ATOM 2238 O O . GLN A 1 278 ? 26.172 24.328 -8.625 1 54.97 278 GLN A O 1
ATOM 2243 N N . ALA A 1 279 ? 27.188 22.562 -7.789 1 59.5 279 ALA A N 1
ATOM 2244 C CA . ALA A 1 279 ? 26.078 22.234 -6.91 1 59.5 279 ALA A CA 1
ATOM 2245 C C . ALA A 1 279 ? 25.828 23.344 -5.891 1 59.5 279 ALA A C 1
ATOM 2247 O O . ALA A 1 279 ? 26.766 23.828 -5.25 1 59.5 279 ALA A O 1
ATOM 2248 N N . PRO A 1 280 ? 24.609 23.938 -5.883 1 64.38 280 PRO A N 1
ATOM 2249 C CA . PRO A 1 280 ? 24.359 24.984 -4.879 1 64.38 280 PRO A CA 1
ATOM 2250 C C . PRO A 1 280 ? 24.547 24.484 -3.451 1 64.38 280 PRO A C 1
ATOM 2252 O O . PRO A 1 280 ? 24.234 23.328 -3.15 1 64.38 280 PRO A O 1
ATOM 2255 N N . LYS A 1 281 ? 25.359 25.094 -2.709 1 77.31 281 LYS A N 1
ATOM 2256 C CA . LYS A 1 281 ? 25.672 24.766 -1.322 1 77.31 281 LYS A CA 1
ATOM 2257 C C . LYS A 1 281 ? 24.516 25.125 -0.394 1 77.31 281 LYS A C 1
ATOM 2259 O O . LYS A 1 281 ? 24.688 25.219 0.821 1 77.31 281 LYS A O 1
ATOM 2264 N N . LEU A 1 282 ? 23.344 25.188 -0.884 1 86.25 282 LEU A N 1
ATOM 2265 C CA . LEU A 1 282 ? 22.203 25.594 -0.062 1 86.25 282 LEU A CA 1
ATOM 2266 C C . LEU A 1 282 ? 21.812 24.484 0.912 1 86.25 282 LEU A C 1
ATOM 2268 O O . LEU A 1 282 ? 21.641 23.328 0.513 1 86.25 282 LEU A O 1
ATOM 2272 N N . LYS A 1 283 ? 21.781 24.875 2.188 1 92 283 LYS A N 1
ATOM 2273 C CA . LYS A 1 283 ? 21.328 23.953 3.225 1 92 283 LYS A CA 1
ATOM 2274 C C . LYS A 1 283 ? 20.188 24.562 4.039 1 92 283 LYS A C 1
ATOM 2276 O O . LYS A 1 283 ? 20.359 25.609 4.656 1 92 283 LYS A O 1
ATOM 2281 N N . VAL A 1 284 ? 19.109 23.922 4.031 1 92.69 284 VAL A N 1
ATOM 2282 C CA . VAL A 1 284 ? 17.922 24.438 4.707 1 92.69 284 VAL A CA 1
ATOM 2283 C C . VAL A 1 284 ? 17.375 23.375 5.668 1 92.69 284 VAL A C 1
ATOM 2285 O O . VAL A 1 284 ? 17.203 22.219 5.293 1 92.69 284 VAL A O 1
ATOM 2288 N N . MET A 1 285 ? 17.141 23.766 6.875 1 93.94 285 MET A N 1
ATOM 2289 C CA . MET A 1 285 ? 16.5 22.922 7.875 1 93.94 285 MET A CA 1
ATOM 2290 C C . MET A 1 285 ? 15.086 23.406 8.18 1 93.94 285 MET A C 1
ATOM 2292 O O . MET A 1 285 ? 14.805 24.594 8.109 1 93.94 285 MET A O 1
ATOM 2296 N N . LEU A 1 286 ? 14.242 22.484 8.539 1 93.31 286 LEU A N 1
ATOM 2297 C CA . LEU A 1 286 ? 12.859 22.812 8.852 1 93.31 286 LEU A CA 1
ATOM 2298 C C . LEU A 1 286 ? 12.516 22.375 10.273 1 93.31 286 LEU A C 1
ATOM 2300 O O . LEU A 1 286 ? 13.023 21.375 10.773 1 93.31 286 LEU A O 1
ATOM 2304 N N . SER A 1 287 ? 11.664 23.156 10.859 1 90.31 287 SER A N 1
ATOM 2305 C CA . SER A 1 287 ? 11.18 22.844 12.195 1 90.31 287 SER A CA 1
ATOM 2306 C C . SER A 1 287 ? 9.805 23.453 12.445 1 90.31 287 SER A C 1
ATOM 2308 O O . SER A 1 287 ? 9.281 24.188 11.594 1 90.31 287 SER A O 1
ATOM 2310 N N . VAL A 1 288 ? 9.188 23.047 13.555 1 88.62 288 VAL A N 1
ATOM 2311 C CA . VAL A 1 288 ? 7.93 23.625 14 1 88.62 288 VAL A CA 1
ATOM 2312 C C . VAL A 1 288 ? 8.055 24.109 15.438 1 88.62 288 VAL A C 1
ATOM 2314 O O . VAL A 1 288 ? 8.688 23.438 16.266 1 88.62 288 VAL A O 1
ATOM 2317 N N . LYS A 1 289 ? 7.496 25.266 15.711 1 82.25 289 LYS A N 1
ATOM 2318 C CA . LYS A 1 289 ? 7.547 25.859 17.047 1 82.25 289 LYS A CA 1
ATOM 2319 C C . LYS A 1 289 ? 6.156 26.25 17.531 1 82.25 289 LYS A C 1
ATOM 2321 O O . LYS A 1 289 ? 5.336 26.75 16.75 1 82.25 289 LYS A O 1
ATOM 2326 N N . ASN A 1 290 ? 5.934 25.922 18.797 1 78.81 290 ASN A N 1
ATOM 2327 C CA . ASN A 1 290 ? 4.711 26.375 19.453 1 78.81 290 ASN A CA 1
ATOM 2328 C C . ASN A 1 290 ? 4.906 27.703 20.172 1 78.81 290 ASN A C 1
ATOM 2330 O O . ASN A 1 290 ? 5.902 27.891 20.875 1 78.81 290 ASN A O 1
ATOM 2334 N N . ILE A 1 291 ? 4.035 28.609 19.891 1 69.31 291 ILE A N 1
ATOM 2335 C CA . ILE A 1 291 ? 4.066 29.891 20.594 1 69.31 291 ILE A CA 1
ATOM 2336 C C . ILE A 1 291 ? 2.736 30.125 21.312 1 69.31 291 ILE A C 1
ATOM 2338 O O . ILE A 1 291 ? 1.673 30.062 20.688 1 69.31 291 ILE A O 1
ATOM 2342 N N . THR A 1 292 ? 2.807 30.094 22.578 1 67.88 292 THR A N 1
ATOM 2343 C CA . THR A 1 292 ? 1.608 30.375 23.375 1 67.88 292 THR A CA 1
ATOM 2344 C C . THR A 1 292 ? 1.507 31.859 23.688 1 67.88 292 THR A C 1
ATOM 2346 O O . THR A 1 292 ? 2.459 32.469 24.203 1 67.88 292 THR A O 1
ATOM 2349 N N . SER A 1 293 ? 0.544 32.594 23.109 1 59.94 293 SER A N 1
ATOM 2350 C CA . SER A 1 293 ? 0.333 34.031 23.359 1 59.94 293 SER A CA 1
ATOM 2351 C C . SER A 1 293 ? -1.101 34.312 23.812 1 59.94 293 SER A C 1
ATOM 2353 O O . SER A 1 293 ? -2.02 33.562 23.453 1 59.94 293 SER A O 1
ATOM 2355 N N . PRO A 1 294 ? -1.241 35.094 24.859 1 57.03 294 PRO A N 1
ATOM 2356 C CA . PRO A 1 294 ? -2.598 35.469 25.266 1 57.03 294 PRO A CA 1
ATOM 2357 C C . PRO A 1 294 ? -3.361 36.219 24.172 1 57.03 294 PRO A C 1
ATOM 2359 O O . PRO A 1 294 ? -2.766 36.969 23.406 1 57.03 294 PRO A O 1
ATOM 2362 N N . ASP A 1 295 ? -4.531 35.688 23.922 1 53.44 295 ASP A N 1
ATOM 2363 C CA . ASP A 1 295 ? -5.352 36.406 22.953 1 53.44 295 ASP A CA 1
ATOM 2364 C C . ASP A 1 295 ? -5.902 37.719 23.547 1 53.44 295 ASP A C 1
ATOM 2366 O O . ASP A 1 295 ? -5.543 38.094 24.672 1 53.44 295 ASP A O 1
ATOM 2370 N N . ALA A 1 296 ? -6.605 38.531 22.703 1 51.72 296 ALA A N 1
ATOM 2371 C CA . ALA A 1 296 ? -7.195 39.781 23.094 1 51.72 296 ALA A CA 1
ATOM 2372 C C . ALA A 1 296 ? -7.973 39.656 24.406 1 51.72 296 ALA A C 1
ATOM 2374 O O . ALA A 1 296 ? -8.039 40.594 25.203 1 51.72 296 ALA A O 1
ATOM 2375 N N . ASN A 1 297 ? -8.477 38.5 24.641 1 57.53 297 ASN A N 1
ATOM 2376 C CA . ASN A 1 297 ? -9.273 38.25 25.844 1 57.53 297 ASN A CA 1
ATOM 2377 C C . ASN A 1 297 ? -8.453 37.594 26.938 1 57.53 297 ASN A C 1
ATOM 2379 O O . ASN A 1 297 ? -9.008 37 27.875 1 57.53 297 ASN A O 1
ATOM 2383 N N . ARG A 1 298 ? -7.145 37.688 26.797 1 57.25 298 ARG A N 1
ATOM 2384 C CA . ARG A 1 298 ? -6.203 37.188 27.781 1 57.25 298 ARG A CA 1
ATOM 2385 C C . ARG A 1 298 ? -6.285 35.656 27.859 1 57.25 298 ARG A C 1
ATOM 2387 O O . ARG A 1 298 ? -5.934 35.062 28.875 1 57.25 298 ARG A O 1
ATOM 2394 N N . LYS A 1 299 ? -7.012 35.094 26.844 1 61.91 299 LYS A N 1
ATOM 2395 C CA . LYS A 1 299 ? -7 33.625 26.781 1 61.91 299 LYS A CA 1
ATOM 2396 C C . LYS A 1 299 ? -5.77 33.125 26.031 1 61.91 299 LYS A C 1
ATOM 2398 O O . LYS A 1 299 ? -5.422 33.656 24.969 1 61.91 299 LYS A O 1
ATOM 2403 N N . MET A 1 300 ? -5.141 32.25 26.672 1 64.69 300 MET A N 1
ATOM 2404 C CA . MET A 1 300 ? -3.912 31.672 26.109 1 64.69 300 MET A CA 1
ATOM 2405 C C . MET A 1 300 ? -4.215 30.797 24.906 1 64.69 300 MET A C 1
ATOM 2407 O O . MET A 1 300 ? -5.102 29.938 24.969 1 64.69 300 MET A O 1
ATOM 2411 N N . HIS A 1 301 ? -3.732 31.312 23.719 1 69 301 HIS A N 1
ATOM 2412 C CA . HIS A 1 301 ? -3.857 30.5 22.5 1 69 301 HIS A CA 1
ATOM 2413 C C . HIS A 1 301 ? -2.492 30.062 21.984 1 69 301 HIS A C 1
ATOM 2415 O O . HIS A 1 301 ? -1.529 30.828 22.031 1 69 301 HIS A O 1
ATOM 2421 N N . THR A 1 302 ? -2.432 28.766 21.734 1 74.5 302 THR A N 1
ATOM 2422 C CA . THR A 1 302 ? -1.188 28.234 21.188 1 74.5 302 THR A CA 1
ATOM 2423 C C . THR A 1 302 ? -1.231 28.219 19.672 1 74.5 302 THR A C 1
ATOM 2425 O O . THR A 1 302 ? -2.172 27.672 19.078 1 74.5 302 THR A O 1
ATOM 2428 N N . LEU A 1 303 ? -0.292 29 19.156 1 80.75 303 LEU A N 1
ATOM 2429 C CA . LEU A 1 303 ? -0.149 29.031 17.703 1 80.75 303 LEU A CA 1
ATOM 2430 C C . LEU A 1 303 ? 1.062 28.219 17.266 1 80.75 303 LEU A C 1
ATOM 2432 O O . LEU A 1 303 ? 2.076 28.172 17.953 1 80.75 303 LEU A O 1
ATOM 2436 N N . LEU A 1 304 ? 0.859 27.531 16.141 1 87.31 304 LEU A N 1
ATOM 2437 C CA . LEU A 1 304 ? 1.94 26.734 15.57 1 87.31 304 LEU A CA 1
ATOM 2438 C C . LEU A 1 304 ? 2.596 27.469 14.398 1 87.31 304 LEU A C 1
ATOM 2440 O O . LEU A 1 304 ? 1.906 28.062 13.57 1 87.31 304 LEU A O 1
ATOM 2444 N N . PHE A 1 305 ? 3.957 27.422 14.445 1 86.5 305 PHE A N 1
ATOM 2445 C CA . PHE A 1 305 ? 4.715 28.078 13.383 1 86.5 305 PHE A CA 1
ATOM 2446 C C . PHE A 1 305 ? 5.672 27.094 12.719 1 86.5 305 PHE A C 1
ATOM 2448 O O . PHE A 1 305 ? 6.367 26.344 13.398 1 86.5 305 PHE A O 1
ATOM 2455 N N . ALA A 1 306 ? 5.602 27.078 11.406 1 91.25 306 ALA A N 1
ATOM 2456 C CA . ALA A 1 306 ? 6.645 26.391 10.641 1 91.25 306 ALA A CA 1
ATOM 2457 C C . ALA A 1 306 ? 7.863 27.297 10.453 1 91.25 306 ALA A C 1
ATOM 2459 O O . ALA A 1 306 ? 7.727 28.5 10.211 1 91.25 306 ALA A O 1
ATOM 2460 N N . GLN A 1 307 ? 9.039 26.672 10.555 1 88.25 307 GLN A N 1
ATOM 2461 C CA . GLN A 1 307 ? 10.266 27.438 10.422 1 88.25 307 GLN A CA 1
ATOM 2462 C C . GLN A 1 307 ? 11.188 26.828 9.367 1 88.25 307 GLN A C 1
ATOM 2464 O O . GLN A 1 307 ? 11.305 25.609 9.273 1 88.25 307 GLN A O 1
ATOM 2469 N N . SER A 1 308 ? 11.703 27.688 8.562 1 91.12 308 SER A N 1
ATOM 2470 C CA . SER A 1 308 ? 12.828 27.312 7.715 1 91.12 308 SER A CA 1
ATOM 2471 C C . SER A 1 308 ? 14.117 28 8.164 1 91.12 308 SER A C 1
ATOM 2473 O O . SER A 1 308 ? 14.133 29.219 8.344 1 91.12 308 SER A O 1
ATOM 2475 N N . HIS A 1 309 ? 15.125 27.156 8.344 1 87.81 309 HIS A N 1
ATOM 2476 C CA . HIS A 1 309 ? 16.438 27.641 8.727 1 87.81 309 HIS A CA 1
ATOM 2477 C C . HIS A 1 309 ? 17.453 27.469 7.59 1 87.81 309 HIS A C 1
ATOM 2479 O O . HIS A 1 309 ? 17.938 26.359 7.355 1 87.81 309 HIS A O 1
ATOM 2485 N N . THR A 1 310 ? 17.75 28.594 7 1 88.94 310 THR A N 1
ATOM 2486 C CA . THR A 1 310 ? 18.812 28.547 6.004 1 88.94 310 THR A CA 1
ATOM 2487 C C . THR A 1 310 ? 20.188 28.594 6.672 1 88.94 310 THR A C 1
ATOM 2489 O O . THR A 1 310 ? 20.625 29.641 7.145 1 88.94 310 THR A O 1
ATOM 2492 N N . VAL A 1 311 ? 20.812 27.469 6.691 1 89.81 311 VAL A N 1
ATOM 2493 C CA . VAL A 1 311 ? 22.109 27.328 7.363 1 89.81 311 VAL A CA 1
ATOM 2494 C C . VAL A 1 311 ? 23.219 27.797 6.445 1 89.81 311 VAL A C 1
ATOM 2496 O O . VAL A 1 311 ? 24.156 28.469 6.891 1 89.81 311 VAL A O 1
ATOM 2499 N N . VAL A 1 312 ? 23.172 27.359 5.234 1 87.44 312 VAL A N 1
ATOM 2500 C CA . VAL A 1 312 ? 24.047 27.828 4.172 1 87.44 312 VAL A CA 1
ATOM 2501 C C . VAL A 1 312 ? 23.219 28.469 3.059 1 87.44 312 VAL A C 1
ATOM 2503 O O . VAL A 1 312 ? 22.344 27.812 2.486 1 87.44 312 VAL A O 1
ATOM 2506 N N . GLY A 1 313 ? 23.484 29.75 2.859 1 83.38 313 GLY A N 1
ATOM 2507 C CA . GLY A 1 313 ? 22.688 30.469 1.872 1 83.38 313 GLY A CA 1
ATOM 2508 C C . GLY A 1 313 ? 23.312 30.453 0.488 1 83.38 313 GLY A C 1
ATOM 2509 O O . GLY A 1 313 ? 24.375 29.875 0.285 1 83.38 313 GLY A O 1
ATOM 2510 N N . ASP A 1 314 ? 22.5 30.938 -0.493 1 80.19 314 ASP A N 1
ATOM 2511 C CA . ASP A 1 314 ? 22.969 31.156 -1.857 1 80.19 314 ASP A CA 1
ATOM 2512 C C . ASP A 1 314 ? 22.672 32.594 -2.32 1 80.19 314 ASP A C 1
ATOM 2514 O O . ASP A 1 314 ? 22.516 33.469 -1.498 1 80.19 314 ASP A O 1
ATOM 2518 N N . GLN A 1 315 ? 22.766 32.844 -3.635 1 72.19 315 GLN A N 1
ATOM 2519 C CA . GLN A 1 315 ? 22.609 34.188 -4.18 1 72.19 315 GLN A CA 1
ATOM 2520 C C . GLN A 1 315 ? 21.203 34.719 -3.947 1 72.19 315 GLN A C 1
ATOM 2522 O O . GLN A 1 315 ? 21.016 35.906 -3.762 1 72.19 315 GLN A O 1
ATOM 2527 N N . LEU A 1 316 ? 20.312 33.812 -3.809 1 72.69 316 LEU A N 1
ATOM 2528 C CA . LEU A 1 316 ? 18.922 34.219 -3.705 1 72.69 316 LEU A CA 1
ATOM 2529 C C . LEU A 1 316 ? 18.453 34.219 -2.252 1 72.69 316 LEU A C 1
ATOM 2531 O O . LEU A 1 316 ? 17.578 34.969 -1.869 1 72.69 316 LEU A O 1
ATOM 2535 N N . ARG A 1 317 ? 19.047 33.344 -1.458 1 79.56 317 ARG A N 1
ATOM 2536 C CA . ARG A 1 317 ? 18.578 33.125 -0.095 1 79.56 317 ARG A CA 1
ATOM 2537 C C . ARG A 1 317 ? 19.703 33.312 0.913 1 79.56 317 ARG A C 1
ATOM 2539 O O . ARG A 1 317 ? 20.703 32.594 0.895 1 79.56 317 ARG A O 1
ATOM 2546 N N . LYS A 1 318 ? 19.438 34.219 1.776 1 73.69 318 LYS A N 1
ATOM 2547 C CA . LYS A 1 318 ? 20.422 34.5 2.816 1 73.69 318 LYS A CA 1
ATOM 2548 C C . LYS A 1 318 ? 20.234 33.594 4.027 1 73.69 318 LYS A C 1
ATOM 2550 O O . LYS A 1 318 ? 19.141 33.062 4.242 1 73.69 318 LYS A O 1
ATOM 2555 N N . GLU A 1 319 ? 21.25 33.406 4.734 1 80.5 319 GLU A N 1
ATOM 2556 C CA . GLU A 1 319 ? 21.188 32.625 5.969 1 80.5 319 GLU A CA 1
ATOM 2557 C C . GLU A 1 319 ? 20.25 33.281 6.977 1 80.5 319 GLU A C 1
ATOM 2559 O O . GLU A 1 319 ? 20.219 34.531 7.098 1 80.5 319 GLU A O 1
ATOM 2564 N N . GLY A 1 320 ? 19.406 32.531 7.602 1 78.19 320 GLY A N 1
ATOM 2565 C CA . GLY A 1 320 ? 18.453 33.031 8.57 1 78.19 320 GLY A CA 1
ATOM 2566 C C . GLY A 1 320 ? 17.25 32.125 8.758 1 78.19 320 GLY A C 1
ATOM 2567 O O . GLY A 1 320 ? 17.234 31 8.25 1 78.19 320 GLY A O 1
ATOM 2568 N N . THR A 1 321 ? 16.375 32.594 9.633 1 82.56 321 THR A N 1
ATOM 2569 C CA . THR A 1 321 ? 15.188 31.797 9.938 1 82.56 321 THR A CA 1
ATOM 2570 C C . THR A 1 321 ? 13.922 32.531 9.492 1 82.56 321 THR A C 1
ATOM 2572 O O . THR A 1 321 ? 13.773 33.719 9.719 1 82.56 321 THR A O 1
ATOM 2575 N N . VAL A 1 322 ? 13.148 31.922 8.758 1 81.81 322 VAL A N 1
ATOM 2576 C CA . VAL A 1 322 ? 11.82 32.375 8.383 1 81.81 322 VAL A CA 1
ATOM 2577 C C . VAL A 1 322 ? 10.75 31.609 9.148 1 81.81 322 VAL A C 1
ATOM 2579 O O . VAL A 1 322 ? 10.789 30.375 9.188 1 81.81 322 VAL A O 1
ATOM 2582 N N . MET A 1 323 ? 9.875 32.312 9.805 1 82.94 323 MET A N 1
ATOM 2583 C CA . MET A 1 323 ? 8.797 31.703 10.578 1 82.94 323 MET A CA 1
ATOM 2584 C C . MET A 1 323 ? 7.438 32.062 9.984 1 82.94 323 MET A C 1
ATOM 2586 O O . MET A 1 323 ? 7.148 33.219 9.734 1 82.94 323 MET A O 1
ATOM 2590 N N . VAL A 1 324 ? 6.652 31.062 9.766 1 85.75 324 VAL A N 1
ATOM 2591 C CA . VAL A 1 324 ? 5.336 31.25 9.164 1 85.75 324 VAL A CA 1
ATOM 2592 C C . VAL A 1 324 ? 4.285 30.5 9.977 1 85.75 324 VAL A C 1
ATOM 2594 O O . VAL A 1 324 ? 4.512 29.375 10.406 1 85.75 324 VAL A O 1
ATOM 2597 N N . GLU A 1 325 ? 3.18 31.141 10.211 1 86.5 325 GLU A N 1
ATOM 2598 C CA . GLU A 1 325 ? 2.096 30.531 10.969 1 86.5 325 GLU A CA 1
ATOM 2599 C C . GLU A 1 325 ? 1.482 29.359 10.211 1 86.5 325 GLU A C 1
ATOM 2601 O O . GLU A 1 325 ? 1.256 29.453 9 1 86.5 325 GLU A O 1
ATOM 2606 N N . ILE A 1 326 ? 1.229 28.281 10.906 1 91.81 326 ILE A N 1
ATOM 2607 C CA . ILE A 1 326 ? 0.515 27.141 10.344 1 91.81 326 ILE A CA 1
ATOM 2608 C C . ILE A 1 326 ? -0.991 27.375 10.445 1 91.81 326 ILE A C 1
ATOM 2610 O O . ILE A 1 326 ? -1.517 27.609 11.531 1 91.81 326 ILE A O 1
ATOM 2614 N N . GLU A 1 327 ? -1.639 27.391 9.297 1 91.12 327 GLU A N 1
ATOM 2615 C CA . GLU A 1 327 ? -3.08 27.609 9.234 1 91.12 327 GLU A CA 1
ATOM 2616 C C . GLU A 1 327 ? -3.848 26.344 9.602 1 91.12 327 GLU A C 1
ATOM 2618 O O . GLU A 1 327 ? -4.832 26.406 10.344 1 91.12 327 GLU A O 1
ATOM 2623 N N . ARG A 1 328 ? -3.551 25.25 9.07 1 94.75 328 ARG A N 1
ATOM 2624 C CA . ARG A 1 328 ? -4.129 23.938 9.336 1 94.75 328 ARG A CA 1
ATOM 2625 C C . ARG A 1 328 ? -3.055 22.859 9.336 1 94.75 328 ARG A C 1
ATOM 2627 O O . ARG A 1 328 ? -2.352 22.672 8.344 1 94.75 328 ARG A O 1
ATOM 2634 N N . ALA A 1 329 ? -2.949 22.234 10.453 1 95.94 329 ALA A N 1
ATOM 2635 C CA . ALA A 1 329 ? -1.915 21.203 10.602 1 95.94 329 ALA A CA 1
ATOM 2636 C C . ALA A 1 329 ? -2.508 19.812 10.477 1 95.94 329 ALA A C 1
ATOM 2638 O O . ALA A 1 329 ? -3.729 19.641 10.508 1 95.94 329 ALA A O 1
ATOM 2639 N N . ASN A 1 330 ? -1.632 18.828 10.172 1 97.5 330 ASN A N 1
ATOM 2640 C CA . ASN A 1 330 ? -1.921 17.406 10.359 1 97.5 330 ASN A CA 1
ATOM 2641 C C . ASN A 1 330 ? -2.969 16.922 9.367 1 97.5 330 ASN A C 1
ATOM 2643 O O . ASN A 1 330 ? -3.947 16.281 9.758 1 97.5 330 ASN A O 1
ATOM 2647 N N . ILE A 1 331 ? -2.758 17.203 8.117 1 98.19 331 ILE A N 1
ATOM 2648 C CA . ILE A 1 331 ? -3.582 16.641 7.059 1 98.19 331 ILE A CA 1
ATOM 2649 C C . ILE A 1 331 ? -2.91 15.383 6.492 1 98.19 331 ILE A C 1
ATOM 2651 O O . ILE A 1 331 ? -1.958 15.484 5.715 1 98.19 331 ILE A O 1
ATOM 2655 N N . PRO A 1 332 ? -3.395 14.258 6.867 1 98.19 332 PRO A N 1
ATOM 2656 C CA . PRO A 1 332 ? -2.781 13.047 6.316 1 98.19 332 PRO A CA 1
ATOM 2657 C C . PRO A 1 332 ? -3.09 12.852 4.832 1 98.19 332 PRO A C 1
ATOM 2659 O O . PRO A 1 332 ? -4.199 13.148 4.383 1 98.19 332 PRO A O 1
ATOM 2662 N N . VAL A 1 333 ? -2.125 12.5 4.082 1 98.12 333 VAL A N 1
ATOM 2663 C CA . VAL A 1 333 ? -2.27 12.109 2.684 1 98.12 333 VAL A CA 1
ATOM 2664 C C . VAL A 1 333 ? -1.592 10.758 2.451 1 98.12 333 VAL A C 1
ATOM 2666 O O . VAL A 1 333 ? -0.923 10.234 3.344 1 98.12 333 VAL A O 1
ATOM 2669 N N . LYS A 1 334 ? -1.812 10.195 1.323 1 97.06 334 LYS A N 1
ATOM 2670 C CA . LYS A 1 334 ? -1.345 8.859 0.978 1 97.06 334 LYS A CA 1
ATOM 2671 C C . LYS A 1 334 ? 0.167 8.742 1.15 1 97.06 334 LYS A C 1
ATOM 2673 O O . LYS A 1 334 ? 0.673 7.68 1.527 1 97.06 334 LYS A O 1
ATOM 2678 N N . ASN A 1 335 ? 0.861 9.797 0.827 1 97.19 335 ASN A N 1
ATOM 2679 C CA . ASN A 1 335 ? 2.318 9.75 0.865 1 97.19 335 ASN A CA 1
ATOM 2680 C C . ASN A 1 335 ? 2.883 10.672 1.942 1 97.19 335 ASN A C 1
ATOM 2682 O O . ASN A 1 335 ? 3.945 11.266 1.759 1 97.19 335 ASN A O 1
ATOM 2686 N N . GLY A 1 336 ? 2.096 10.812 3.025 1 98.06 336 GLY A N 1
ATOM 2687 C CA . GLY A 1 336 ? 2.658 11.555 4.145 1 98.06 336 GLY A CA 1
ATOM 2688 C C . GLY A 1 336 ? 1.652 12.461 4.828 1 98.06 336 GLY A C 1
ATOM 2689 O O . GLY A 1 336 ? 0.516 12.055 5.078 1 98.06 336 GLY A O 1
ATOM 2690 N N . VAL A 1 337 ? 2.168 13.648 5.219 1 98.5 337 VAL A N 1
ATOM 2691 C CA . VAL A 1 337 ? 1.327 14.602 5.938 1 98.5 337 VAL A CA 1
ATOM 2692 C C . VAL A 1 337 ? 1.556 16 5.398 1 98.5 337 VAL A C 1
ATOM 2694 O O . VAL A 1 337 ? 2.682 16.375 5.043 1 98.5 337 VAL A O 1
ATOM 2697 N N . VAL A 1 338 ? 0.493 16.75 5.34 1 98.5 338 VAL A N 1
ATOM 2698 C CA . VAL A 1 338 ? 0.536 18.125 4.848 1 98.5 338 VAL A CA 1
ATOM 2699 C C . VAL A 1 338 ? 0.197 19.094 5.98 1 98.5 338 VAL A C 1
ATOM 2701 O O . VAL A 1 338 ? -0.762 18.875 6.723 1 98.5 338 VAL A O 1
ATOM 2704 N N . HIS A 1 339 ? 0.994 20.031 6.18 1 97.75 339 HIS A N 1
ATOM 2705 C CA . HIS A 1 339 ? 0.705 21.203 7 1 97.75 339 HIS A CA 1
ATOM 2706 C C . HIS A 1 339 ? 0.506 22.453 6.133 1 97.75 339 HIS A C 1
ATOM 2708 O O . HIS A 1 339 ? 1.407 22.844 5.391 1 97.75 339 HIS A O 1
ATOM 2714 N N . LEU A 1 340 ? -0.652 23.047 6.207 1 97.12 340 LEU A N 1
ATOM 2715 C CA . LEU A 1 340 ? -0.926 24.266 5.441 1 97.12 340 LEU A CA 1
ATOM 2716 C C . LEU A 1 340 ? -0.402 25.5 6.172 1 97.12 340 LEU A C 1
ATOM 2718 O O . LEU A 1 340 ? -0.676 25.688 7.359 1 97.12 340 LEU A O 1
ATOM 2722 N N . ILE A 1 341 ? 0.366 26.312 5.426 1 93.56 341 ILE A N 1
ATOM 2723 C CA . ILE A 1 341 ? 0.993 27.484 6.035 1 93.56 341 ILE A CA 1
ATOM 2724 C C . ILE A 1 341 ? 0.506 28.75 5.34 1 93.56 341 ILE A C 1
ATOM 2726 O O . ILE A 1 341 ? 0.036 28.703 4.199 1 93.56 341 ILE A O 1
ATOM 2730 N N . LYS A 1 342 ? 0.605 29.844 6.008 1 87.5 342 LYS A N 1
ATOM 2731 C CA . LYS A 1 342 ? -0.029 31.078 5.555 1 87.5 342 LYS A CA 1
ATOM 2732 C C . LYS A 1 342 ? 0.769 31.719 4.426 1 87.5 342 LYS A C 1
ATOM 2734 O O . LYS A 1 342 ? 0.209 32.438 3.598 1 87.5 342 LYS A O 1
ATOM 2739 N N . ARG A 1 343 ? 2.115 31.531 4.391 1 86.25 343 ARG A N 1
ATOM 2740 C CA . ARG A 1 343 ? 3 32.031 3.35 1 86.25 343 ARG A CA 1
ATOM 2741 C C . ARG A 1 343 ? 4.176 31.109 3.111 1 86.25 343 ARG A C 1
ATOM 2743 O O . ARG A 1 343 ? 4.43 30.203 3.916 1 86.25 343 ARG A O 1
ATOM 2750 N N . PRO A 1 344 ? 4.848 31.234 2.021 1 89.5 344 PRO A N 1
ATOM 2751 C CA . PRO A 1 344 ? 5.961 30.328 1.731 1 89.5 344 PRO A CA 1
ATOM 2752 C C . PRO A 1 344 ? 7.113 30.469 2.721 1 89.5 344 PRO A C 1
ATOM 2754 O O . PRO A 1 344 ? 7.336 31.562 3.256 1 89.5 344 PRO A O 1
ATOM 2757 N N . LEU A 1 345 ? 7.734 29.422 2.852 1 89.31 345 LEU A N 1
ATOM 2758 C CA . LEU A 1 345 ? 9 29.422 3.582 1 89.31 345 LEU A CA 1
ATOM 2759 C C . LEU A 1 345 ? 10.133 29.938 2.703 1 89.31 345 LEU A C 1
ATOM 2761 O O . LEU A 1 345 ? 9.984 30.047 1.484 1 89.31 345 LEU A O 1
ATOM 2765 N N . LEU A 1 346 ? 11.258 30.234 3.285 1 81.94 346 LEU A N 1
ATOM 2766 C CA . LEU A 1 346 ? 12.516 30.578 2.629 1 81.94 346 LEU A CA 1
ATOM 2767 C C . LEU A 1 346 ? 12.422 31.953 1.966 1 81.94 346 LEU A C 1
ATOM 2769 O O . LEU A 1 346 ? 13.438 32.5 1.551 1 81.94 346 LEU A O 1
ATOM 2773 N N . THR A 1 347 ? 11.227 32.469 1.63 1 70 347 THR A N 1
ATOM 2774 C CA . THR A 1 347 ? 11.125 33.781 0.961 1 70 347 THR A CA 1
ATOM 2775 C C . THR A 1 347 ? 11.062 34.906 1.98 1 70 347 THR A C 1
ATOM 2777 O O . THR A 1 347 ? 10.336 34.812 2.971 1 70 347 THR A O 1
ATOM 2780 N N . VAL A 1 348 ? 12.195 35.625 2.082 1 57.22 348 VAL A N 1
ATOM 2781 C CA . VAL A 1 348 ? 12.227 36.781 2.992 1 57.22 348 VAL A CA 1
ATOM 2782 C C . VAL A 1 348 ? 11.664 38 2.297 1 57.22 348 VAL A C 1
ATOM 2784 O O . VAL A 1 348 ? 12.328 38.594 1.439 1 57.22 348 VAL A O 1
ATOM 2787 N N . ASP A 1 349 ? 10.469 37.906 1.738 1 52.03 349 ASP A N 1
ATOM 2788 C CA . ASP A 1 349 ? 10.016 39.125 1.065 1 52.03 349 ASP A CA 1
ATOM 2789 C C . ASP A 1 349 ? 9.664 40.188 2.076 1 52.03 349 ASP A C 1
ATOM 2791 O O . ASP A 1 349 ? 9.414 41.344 1.7 1 52.03 349 ASP A O 1
ATOM 2795 N N . GLU A 1 350 ? 9.586 39.844 3.236 1 53.88 350 GLU A N 1
ATOM 2796 C CA . GLU A 1 350 ? 9.078 40.875 4.125 1 53.88 350 GLU A CA 1
ATOM 2797 C C . GLU A 1 350 ? 10.203 41.812 4.594 1 53.88 350 GLU A C 1
ATOM 2799 O O . GLU A 1 350 ? 11.359 41.406 4.688 1 53.88 350 GLU A O 1
ATOM 2804 N N . THR A 1 351 ? 9.867 43.031 4.438 1 57.41 351 THR A N 1
ATOM 2805 C CA . THR A 1 351 ? 10.758 44 5.07 1 57.41 351 THR A CA 1
ATOM 2806 C C . THR A 1 351 ? 11.008 43.625 6.527 1 57.41 351 THR A C 1
ATOM 2808 O O . THR A 1 351 ? 10.258 42.844 7.117 1 57.41 351 THR A O 1
ATOM 2811 N N . LEU A 1 352 ? 12.148 43.938 6.91 1 59.81 352 LEU A N 1
ATOM 2812 C CA . LEU A 1 352 ? 12.5 43.719 8.305 1 59.81 352 LEU A CA 1
ATOM 2813 C C . LEU A 1 352 ? 11.359 44.125 9.227 1 59.81 352 LEU A C 1
ATOM 2815 O O . LEU A 1 352 ? 11.078 43.469 10.219 1 59.81 352 LEU A O 1
ATOM 2819 N N . THR A 1 353 ? 10.703 45.125 8.797 1 63.09 353 THR A N 1
ATOM 2820 C CA . THR A 1 353 ? 9.609 45.656 9.602 1 63.09 353 THR A CA 1
ATOM 2821 C C . THR A 1 353 ? 8.422 44.688 9.609 1 63.09 353 THR A C 1
ATOM 2823 O O . THR A 1 353 ? 7.836 44.438 10.664 1 63.09 353 THR A O 1
ATOM 2826 N N . GLN A 1 354 ? 8.266 44.125 8.492 1 63.59 354 GLN A N 1
ATOM 2827 C CA . GLN A 1 354 ? 7.156 43.188 8.383 1 63.59 354 GLN A CA 1
ATOM 2828 C C . GLN A 1 354 ? 7.441 41.906 9.148 1 63.59 354 GLN A C 1
ATOM 2830 O O . GLN A 1 354 ? 6.547 41.344 9.773 1 63.59 354 GLN A O 1
ATOM 2835 N N . LEU A 1 355 ? 8.594 41.719 9.172 1 66 355 LEU A N 1
ATOM 2836 C CA . LEU A 1 355 ? 9.016 40.5 9.875 1 66 355 LEU A CA 1
ATOM 2837 C C . LEU A 1 355 ? 8.914 40.688 11.383 1 66 355 LEU A C 1
ATOM 2839 O O . LEU A 1 355 ? 8.461 39.781 12.094 1 66 355 LEU A O 1
ATOM 2843 N N . ILE A 1 356 ? 9.305 41.812 11.852 1 70.31 356 ILE A N 1
ATOM 2844 C CA . ILE A 1 356 ? 9.281 42.094 13.281 1 70.31 356 ILE A CA 1
ATOM 2845 C C . ILE A 1 356 ? 7.836 42.219 13.758 1 70.31 356 ILE A C 1
ATOM 2847 O O . ILE A 1 356 ? 7.457 41.625 14.773 1 70.31 356 ILE A O 1
ATOM 2851 N N . GLU A 1 357 ? 7.105 42.844 12.906 1 69.44 357 GLU A N 1
ATOM 2852 C CA . GLU A 1 357 ? 5.727 43.094 13.305 1 69.44 357 GLU A CA 1
ATOM 2853 C C . GLU A 1 357 ? 4.863 41.844 13.156 1 69.44 357 GLU A C 1
ATOM 2855 O O . GLU A 1 357 ? 3.9 41.656 13.906 1 69.44 357 GLU A O 1
ATOM 2860 N N . GLY A 1 358 ? 5.375 41.062 12.25 1 64.19 358 GLY A N 1
ATOM 2861 C CA . GLY A 1 358 ? 4.562 39.906 11.945 1 64.19 358 GLY A CA 1
ATOM 2862 C C . GLY A 1 358 ? 4.879 38.719 12.828 1 64.19 358 GLY A C 1
ATOM 2863 O O . GLY A 1 358 ? 4.129 37.719 12.852 1 64.19 358 GLY A O 1
ATOM 2864 N N . ASN A 1 359 ? 5.906 38.781 13.555 1 64.56 359 ASN A N 1
ATOM 2865 C CA . ASN A 1 359 ? 6.332 37.688 14.414 1 64.56 359 ASN A CA 1
ATOM 2866 C C . ASN A 1 359 ? 5.707 37.781 15.805 1 64.56 359 ASN A C 1
ATOM 2868 O O . ASN A 1 359 ? 6.008 38.719 16.547 1 64.56 359 ASN A O 1
ATOM 2872 N N . PRO A 1 360 ? 4.852 36.938 16.125 1 66.75 360 PRO A N 1
ATOM 2873 C CA . PRO A 1 360 ? 4.156 37.031 17.406 1 66.75 360 PRO A CA 1
ATOM 2874 C C . PRO A 1 360 ? 5.105 36.969 18.594 1 66.75 360 PRO A C 1
ATOM 2876 O O . PRO A 1 360 ? 4.754 37.375 19.703 1 66.75 360 PRO A O 1
ATOM 2879 N N . ASP A 1 361 ? 6.227 36.375 18.312 1 68.75 361 ASP A N 1
ATOM 2880 C CA . ASP A 1 361 ? 7.184 36.25 19.406 1 68.75 361 ASP A CA 1
ATOM 2881 C C . ASP A 1 361 ? 7.961 37.562 19.594 1 68.75 361 ASP A C 1
ATOM 2883 O O . ASP A 1 361 ? 8.797 37.656 20.5 1 68.75 361 ASP A O 1
ATOM 2887 N N . LEU A 1 362 ? 7.648 38.562 18.75 1 74.25 362 LEU A N 1
ATOM 2888 C CA . LEU A 1 362 ? 8.406 39.812 18.812 1 74.25 362 LEU A CA 1
ATOM 2889 C C . LEU A 1 362 ? 7.484 41 19.031 1 74.25 362 LEU A C 1
ATOM 2891 O O . LEU A 1 362 ? 7.852 42.125 18.734 1 74.25 362 LEU A O 1
ATOM 2895 N N . LYS A 1 363 ? 6.371 40.688 19.609 1 79 363 LYS A N 1
ATOM 2896 C CA . LYS A 1 363 ? 5.387 41.75 19.766 1 79 363 LYS A CA 1
ATOM 2897 C C . LYS A 1 363 ? 5.891 42.844 20.719 1 79 363 LYS A C 1
ATOM 2899 O O . LYS A 1 363 ? 5.762 44.031 20.453 1 79 363 LYS A O 1
ATOM 2904 N N . LYS A 1 364 ? 6.395 42.406 21.859 1 78.06 364 LYS A N 1
ATOM 2905 C CA . LYS A 1 364 ? 6.883 43.344 22.859 1 78.06 364 LYS A CA 1
ATOM 2906 C C . LYS A 1 364 ? 8.039 44.188 22.297 1 78.06 364 LYS A C 1
ATOM 2908 O O . LYS A 1 364 ? 8.086 45.406 22.484 1 78.06 364 LYS A O 1
ATOM 2913 N N . PHE A 1 365 ? 8.82 43.438 21.578 1 79.81 365 PHE A N 1
ATOM 2914 C CA . PHE A 1 365 ? 9.953 44.125 20.984 1 79.81 365 PHE A CA 1
ATOM 2915 C C . PHE A 1 365 ? 9.484 45.188 19.984 1 79.81 365 PHE A C 1
ATOM 2917 O O . PHE A 1 365 ? 9.938 46.312 20.031 1 79.81 365 PHE A O 1
ATOM 2924 N N . ALA A 1 366 ? 8.641 44.75 19.125 1 80.75 366 ALA A N 1
ATOM 2925 C CA . ALA A 1 366 ? 8.117 45.656 18.109 1 80.75 366 ALA A CA 1
ATOM 2926 C C . ALA A 1 366 ? 7.422 46.844 18.75 1 80.75 366 ALA A C 1
ATOM 2928 O O . ALA A 1 366 ? 7.648 48 18.344 1 80.75 366 ALA A O 1
ATOM 2929 N N . GLU A 1 367 ? 6.652 46.625 19.75 1 83.75 367 GLU A N 1
ATOM 2930 C CA . GLU A 1 367 ? 5.941 47.688 20.438 1 83.75 367 GLU A CA 1
ATOM 2931 C C . GLU A 1 367 ? 6.914 48.625 21.125 1 83.75 367 GLU A C 1
ATOM 2933 O O . GLU A 1 367 ? 6.758 49.844 21.047 1 83.75 367 GLU A O 1
ATOM 2938 N N . LEU A 1 368 ? 7.836 48.062 21.781 1 81.88 368 LEU A N 1
ATOM 2939 C CA . LEU A 1 368 ? 8.82 48.875 22.5 1 81.88 368 LEU A CA 1
ATOM 2940 C C . LEU A 1 368 ? 9.625 49.719 21.516 1 81.88 368 LEU A C 1
ATOM 2942 O O . LEU A 1 368 ? 9.914 50.875 21.797 1 81.88 368 LEU A O 1
ATOM 2946 N N . LEU A 1 369 ? 9.906 49.062 20.406 1 81.62 369 LEU A N 1
ATOM 2947 C CA . LEU A 1 369 ? 10.648 49.844 19.406 1 81.62 369 LEU A CA 1
ATOM 2948 C C . LEU A 1 369 ? 9.82 51 18.891 1 81.62 369 LEU A C 1
ATOM 2950 O O . LEU A 1 369 ? 10.328 52.125 18.75 1 81.62 369 LEU A O 1
ATOM 2954 N N . LYS A 1 370 ? 8.625 50.781 18.625 1 83.69 370 LYS A N 1
ATOM 2955 C CA . LYS A 1 370 ? 7.738 51.781 18.062 1 83.69 370 LYS A CA 1
ATOM 2956 C C . LYS A 1 370 ? 7.484 52.906 19.062 1 83.69 370 LYS A C 1
ATOM 2958 O O . LYS A 1 370 ? 7.445 54.094 18.703 1 83.69 370 LYS A O 1
ATOM 2963 N N . THR A 1 371 ? 7.406 52.531 20.344 1 84 371 THR A N 1
ATOM 2964 C CA . THR A 1 371 ? 6.969 53.5 21.344 1 84 371 THR A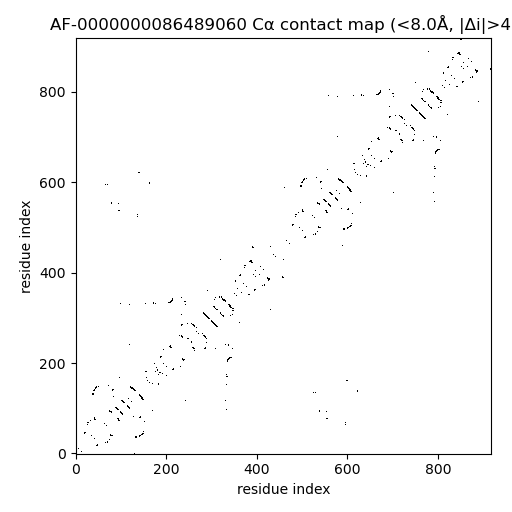 CA 1
ATOM 2965 C C . THR A 1 371 ? 8.164 54.125 22.047 1 84 371 THR A C 1
ATOM 2967 O O . THR A 1 371 ? 8.172 55.344 22.312 1 84 371 THR A O 1
ATOM 2970 N N . GLN A 1 372 ? 9.148 53.312 22.281 1 80.38 372 GLN A N 1
ATOM 2971 C CA . GLN A 1 372 ? 10.203 53.781 23.172 1 80.38 372 GLN A CA 1
ATOM 2972 C C . GLN A 1 372 ? 11.492 54.062 22.391 1 80.38 372 GLN A C 1
ATOM 2974 O O . GLN A 1 372 ? 12.406 54.719 22.906 1 80.38 372 GLN A O 1
ATOM 2979 N N . ALA A 1 373 ? 11.531 53.5 21.219 1 81.06 373 ALA A N 1
ATOM 2980 C CA . ALA A 1 373 ? 12.734 53.719 20.422 1 81.06 373 ALA A CA 1
ATOM 2981 C C . ALA A 1 373 ? 12.383 54.062 18.984 1 81.06 373 ALA A C 1
ATOM 2983 O O . ALA A 1 373 ? 12.773 53.344 18.062 1 81.06 373 ALA A O 1
ATOM 2984 N N . PRO A 1 374 ? 11.75 55.156 18.812 1 81.38 374 PRO A N 1
ATOM 2985 C CA . PRO A 1 374 ? 11.289 55.5 17.453 1 81.38 374 PRO A CA 1
ATOM 2986 C C . PRO A 1 374 ? 12.438 55.688 16.469 1 81.38 374 PRO A C 1
ATOM 2988 O O . PRO A 1 374 ? 12.297 55.375 15.281 1 81.38 374 PRO A O 1
ATOM 2991 N N . THR A 1 375 ? 13.484 56.188 16.969 1 78.19 375 THR A N 1
ATOM 2992 C CA . THR A 1 375 ? 14.625 56.375 16.062 1 78.19 375 THR A CA 1
ATOM 2993 C C . THR A 1 375 ? 15.133 55.031 15.547 1 78.19 375 THR A C 1
ATOM 2995 O O . THR A 1 375 ? 15.398 54.906 14.352 1 78.19 375 THR A O 1
ATOM 2998 N N . THR A 1 376 ? 15.273 54.094 16.406 1 78.38 376 THR A N 1
ATOM 2999 C CA . THR A 1 376 ? 15.711 52.781 16 1 78.38 376 THR A CA 1
ATOM 3000 C C . THR A 1 376 ? 14.672 52.125 15.086 1 78.38 376 THR A C 1
ATOM 3002 O O . THR A 1 376 ? 15.023 51.469 14.102 1 78.38 376 THR A O 1
ATOM 3005 N N . TRP A 1 377 ? 13.445 52.312 15.367 1 79 377 TRP A N 1
ATOM 3006 C CA . TRP A 1 377 ? 12.375 51.781 14.547 1 79 377 TRP A CA 1
ATOM 3007 C C . TRP A 1 377 ? 12.414 52.344 13.133 1 79 377 TRP A C 1
ATOM 3009 O O . TRP A 1 377 ? 12.297 51.625 12.148 1 79 377 TRP A O 1
ATOM 3019 N N . ASN A 1 378 ? 12.625 53.625 13.109 1 72.38 378 ASN A N 1
ATOM 3020 C CA . ASN A 1 378 ? 12.719 54.281 11.812 1 72.38 378 ASN A CA 1
ATOM 3021 C C . ASN A 1 378 ? 13.938 53.812 11.023 1 72.38 378 ASN A C 1
ATOM 3023 O O . ASN A 1 378 ? 13.883 53.688 9.797 1 72.38 378 ASN A O 1
ATOM 3027 N N . ALA A 1 379 ? 14.938 53.531 11.742 1 70.62 379 ALA A N 1
ATOM 3028 C CA . ALA A 1 379 ? 16.125 52.969 11.094 1 70.62 379 ALA A CA 1
ATOM 3029 C C . ALA A 1 379 ? 15.828 51.562 10.516 1 70.62 379 ALA A C 1
ATOM 3031 O O . ALA A 1 379 ? 16.281 51.25 9.414 1 70.62 379 ALA A O 1
ATOM 3032 N N . ILE A 1 380 ? 15.109 50.844 11.234 1 71.69 380 ILE A N 1
ATOM 3033 C CA . ILE A 1 380 ? 14.727 49.531 10.766 1 71.69 380 ILE A CA 1
ATOM 3034 C C . ILE A 1 380 ? 13.82 49.656 9.547 1 71.69 380 ILE A C 1
ATOM 3036 O O . ILE A 1 380 ? 13.953 48.875 8.586 1 71.69 380 ILE A O 1
ATOM 3040 N N . LEU A 1 381 ? 12.938 50.625 9.633 1 67.25 381 LEU A N 1
ATOM 3041 C CA . LEU A 1 381 ? 12 50.875 8.531 1 67.25 381 LEU A CA 1
ATOM 3042 C C . LEU A 1 381 ? 12.75 51.219 7.254 1 67.25 381 LEU A C 1
ATOM 3044 O O . LEU A 1 381 ? 12.312 50.875 6.156 1 67.25 381 LEU A O 1
ATOM 3048 N N . ARG A 1 382 ? 13.805 51.906 7.527 1 62.25 382 ARG A N 1
ATOM 3049 C CA . ARG A 1 382 ? 14.57 52.375 6.383 1 62.25 382 ARG A CA 1
ATOM 3050 C C . ARG A 1 382 ? 15.688 51.406 6.023 1 62.25 382 ARG A C 1
ATOM 3052 O O . ARG A 1 382 ? 16.484 51.656 5.113 1 62.25 382 ARG A O 1
ATOM 3059 N N . ALA A 1 383 ? 15.711 50.531 6.863 1 57.19 383 ALA A N 1
ATOM 3060 C CA . ALA A 1 383 ? 16.844 49.594 6.688 1 57.19 383 ALA A CA 1
ATOM 3061 C C . ALA A 1 383 ? 16.781 48.906 5.328 1 57.19 383 ALA A C 1
ATOM 3063 O O . ALA A 1 383 ? 15.695 48.562 4.852 1 57.19 383 ALA A O 1
ATOM 3064 N N . ASN A 1 384 ? 17.859 49.094 4.586 1 53.22 384 ASN A N 1
ATOM 3065 C CA . ASN A 1 384 ? 18.062 48.469 3.287 1 53.22 384 ASN A CA 1
ATOM 3066 C C . ASN A 1 384 ? 18.234 46.969 3.416 1 53.22 384 ASN A C 1
ATOM 3068 O O . ASN A 1 384 ? 18.234 46.438 4.527 1 53.22 384 ASN A O 1
ATOM 3072 N N . GLU A 1 385 ? 18.438 46.406 2.266 1 54.28 385 GLU A N 1
ATOM 3073 C CA . GLU A 1 385 ? 18.797 45 2.098 1 54.28 385 GLU A CA 1
ATOM 3074 C C . GLU A 1 385 ? 20.078 44.656 2.873 1 54.28 385 GLU A C 1
ATOM 3076 O O . GLU A 1 385 ? 21.047 45.406 2.846 1 54.28 385 GLU A O 1
ATOM 3081 N N . GLY A 1 386 ? 19.984 43.875 3.998 1 54.28 386 GLY A N 1
ATOM 3082 C CA . GLY A 1 386 ? 21.156 43.406 4.719 1 54.28 386 GLY A CA 1
ATOM 3083 C C . GLY A 1 386 ? 21.125 43.719 6.199 1 54.28 386 GLY A C 1
ATOM 3084 O O . GLY A 1 386 ? 22.047 43.375 6.941 1 54.28 386 GLY A O 1
ATOM 3085 N N . THR A 1 387 ? 20.188 44.469 6.57 1 57 387 THR A N 1
ATOM 3086 C CA . THR A 1 387 ? 20.094 44.812 7.98 1 57 387 THR A CA 1
ATOM 3087 C C . THR A 1 387 ? 19.625 43.625 8.812 1 57 387 THR A C 1
ATOM 3089 O O . THR A 1 387 ? 18.734 42.875 8.398 1 57 387 THR A O 1
ATOM 3092 N N . THR A 1 388 ? 20.422 43.406 9.867 1 62.19 388 THR A N 1
ATOM 3093 C CA . THR A 1 388 ? 20.062 42.344 10.812 1 62.19 388 THR A CA 1
ATOM 3094 C C . THR A 1 388 ? 19.516 42.969 12.102 1 62.19 388 THR A C 1
ATOM 3096 O O . THR A 1 388 ? 20.094 43.906 12.633 1 62.19 388 THR A O 1
ATOM 3099 N N . VAL A 1 389 ? 18.359 42.562 12.5 1 66.88 389 VAL A N 1
ATOM 3100 C CA . VAL A 1 389 ? 17.781 42.969 13.781 1 66.88 389 VAL A CA 1
ATOM 3101 C C . VAL A 1 389 ? 17.766 41.781 14.742 1 66.88 389 VAL A C 1
ATOM 3103 O O . VAL A 1 389 ? 17.172 40.75 14.43 1 66.88 389 VAL A O 1
ATOM 3106 N N . LEU A 1 390 ? 18.562 41.844 15.758 1 65.12 390 LEU A N 1
ATOM 3107 C CA . LEU A 1 390 ? 18.5 40.875 16.828 1 65.12 390 LEU A CA 1
ATOM 3108 C C . LEU A 1 390 ? 17.359 41.156 17.781 1 65.12 390 LEU A C 1
ATOM 3110 O O . LEU A 1 390 ? 17.469 42.031 18.656 1 65.12 390 LEU A O 1
ATOM 3114 N N . ALA A 1 391 ? 16.266 40.5 17.516 1 69.75 391 ALA A N 1
ATOM 3115 C CA . ALA A 1 391 ? 15.047 40.812 18.266 1 69.75 391 ALA A CA 1
ATOM 3116 C C . ALA A 1 391 ? 14.828 39.844 19.422 1 69.75 391 ALA A C 1
ATOM 3118 O O . ALA A 1 391 ? 14.68 38.625 19.203 1 69.75 391 ALA A O 1
ATOM 3119 N N . PRO A 1 392 ? 15.008 40.344 20.672 1 66.94 392 PRO A N 1
ATOM 3120 C CA . PRO A 1 392 ? 14.641 39.438 21.781 1 66.94 392 PRO A CA 1
ATOM 3121 C C . PRO A 1 392 ? 13.195 38.969 21.703 1 66.94 392 PRO A C 1
ATOM 3123 O O . PRO A 1 392 ? 12.312 39.719 21.297 1 66.94 392 PRO A O 1
ATOM 3126 N N . SER A 1 393 ? 13.078 37.688 22.031 1 69.56 393 SER A N 1
ATOM 3127 C CA . SER A 1 393 ? 11.734 37.125 22.078 1 69.56 393 SER A CA 1
ATOM 3128 C C . SER A 1 393 ? 10.914 37.719 23.219 1 69.56 393 SER A C 1
ATOM 3130 O O . SER A 1 393 ? 11.469 38.312 24.141 1 69.56 393 SER A O 1
ATOM 3132 N N . ASP A 1 394 ? 9.617 37.656 23.031 1 71.56 394 ASP A N 1
ATOM 3133 C CA . ASP A 1 394 ? 8.719 38.094 24.109 1 71.56 394 ASP A CA 1
ATOM 3134 C C . ASP A 1 394 ? 9.055 37.375 25.422 1 71.56 394 ASP A C 1
ATOM 3136 O O . ASP A 1 394 ? 8.984 37.969 26.484 1 71.56 394 ASP A O 1
ATOM 3140 N N . GLU A 1 395 ? 9.453 36.188 25.25 1 69.62 395 GLU A N 1
ATOM 3141 C CA . GLU A 1 395 ? 9.844 35.438 26.438 1 69.62 395 GLU A CA 1
ATOM 3142 C C . GLU A 1 395 ? 11.039 36.094 27.141 1 69.62 395 GLU A C 1
ATOM 3144 O O . GLU A 1 395 ? 11.102 36.125 28.375 1 69.62 395 GLU A O 1
ATOM 3149 N N . ALA A 1 396 ? 11.969 36.594 26.406 1 70.25 396 ALA A N 1
ATOM 3150 C CA . ALA A 1 396 ? 13.133 37.25 26.953 1 70.25 396 ALA A CA 1
ATOM 3151 C C . ALA A 1 396 ? 12.719 38.469 27.781 1 70.25 396 ALA A C 1
ATOM 3153 O O . ALA A 1 396 ? 13.266 38.719 28.859 1 70.25 396 ALA A O 1
ATOM 3154 N N . PHE A 1 397 ? 11.758 39.125 27.328 1 74.31 397 PHE A N 1
ATOM 3155 C CA . PHE A 1 397 ? 11.25 40.281 28.047 1 74.31 397 PHE A CA 1
ATOM 3156 C C . PHE A 1 397 ? 10.5 39.875 29.312 1 74.31 397 PHE A C 1
ATOM 3158 O O . PHE A 1 397 ? 10.617 40.5 30.359 1 74.31 397 PHE A O 1
ATOM 3165 N N . ASN A 1 398 ? 9.82 38.75 29.141 1 73.06 398 ASN A N 1
ATOM 3166 C CA . ASN A 1 398 ? 9.039 38.25 30.266 1 73.06 398 ASN A CA 1
ATOM 3167 C C . ASN A 1 398 ? 9.93 37.719 31.391 1 73.06 398 ASN A C 1
ATOM 3169 O O . ASN A 1 398 ? 9.531 37.719 32.562 1 73.06 398 ASN A O 1
ATOM 3173 N N . ARG A 1 399 ? 11.008 37.375 31 1 66.75 399 ARG A N 1
ATOM 3174 C CA . ARG A 1 399 ? 11.953 36.875 31.984 1 66.75 399 ARG A CA 1
ATOM 3175 C C . ARG A 1 399 ? 12.625 38.031 32.719 1 66.75 399 ARG A C 1
ATOM 3177 O O . ARG A 1 399 ? 13.219 37.812 33.781 1 66.75 399 ARG A O 1
ATOM 3184 N N . MET A 1 400 ? 12.477 39.094 32.25 1 69.88 400 MET A N 1
ATOM 3185 C CA . MET A 1 400 ? 13.055 40.281 32.906 1 69.88 400 MET A CA 1
ATOM 3186 C C . MET A 1 400 ? 12.234 40.656 34.125 1 69.88 400 MET A C 1
ATOM 3188 O O . MET A 1 400 ? 11.008 40.625 34.094 1 69.88 400 MET A O 1
ATOM 3192 N N . GLY A 1 401 ? 12.828 40.656 35.344 1 69.5 401 GLY A N 1
ATOM 3193 C CA . GLY A 1 401 ? 12.133 41.156 36.531 1 69.5 401 GLY A CA 1
ATOM 3194 C C . GLY A 1 401 ? 11.391 42.469 36.281 1 69.5 401 GLY A C 1
ATOM 3195 O O . GLY A 1 401 ? 11.781 43.25 35.406 1 69.5 401 GLY A O 1
ATOM 3196 N N . ARG A 1 402 ? 10.234 42.594 36.906 1 76.25 402 ARG A N 1
ATOM 3197 C CA . ARG A 1 402 ? 9.367 43.75 36.719 1 76.25 402 ARG A CA 1
ATOM 3198 C C . ARG A 1 402 ? 10.156 45.062 36.906 1 76.25 402 ARG A C 1
ATOM 3200 O O . ARG A 1 402 ? 9.984 46 36.125 1 76.25 402 ARG A O 1
ATOM 3207 N N . GLN A 1 403 ? 10.961 45.125 37.906 1 73 403 GLN A N 1
ATOM 3208 C CA . GLN A 1 403 ? 11.727 46.312 38.188 1 73 403 GLN A CA 1
ATOM 3209 C C . GLN A 1 403 ? 12.742 46.594 37.062 1 73 403 GLN A C 1
ATOM 3211 O O . GLN A 1 403 ? 12.898 47.75 36.625 1 73 403 GLN A O 1
ATOM 3216 N N . THR A 1 404 ? 13.305 45.562 36.594 1 73.25 404 THR A N 1
ATOM 3217 C CA . THR A 1 404 ? 14.289 45.688 35.531 1 73.25 404 THR A CA 1
ATOM 3218 C C . THR A 1 404 ? 13.633 46.156 34.219 1 73.25 404 THR A C 1
ATOM 3220 O O . THR A 1 404 ? 14.164 47 33.531 1 73.25 404 THR A O 1
ATOM 3223 N N . TYR A 1 405 ? 12.5 45.562 33.969 1 77.38 405 TYR A N 1
ATOM 3224 C CA . TYR A 1 405 ? 11.75 45.938 32.75 1 77.38 405 TYR A CA 1
ATOM 3225 C C . TYR A 1 405 ? 11.32 47.375 32.812 1 77.38 405 TYR A C 1
ATOM 3227 O O . TYR A 1 405 ? 11.5 48.125 31.844 1 77.38 405 TYR A O 1
ATOM 3235 N N . THR A 1 406 ? 10.859 47.75 33.969 1 78.62 406 THR A N 1
ATOM 3236 C CA . THR A 1 406 ? 10.414 49.125 34.156 1 78.62 406 THR A CA 1
ATOM 3237 C C . THR A 1 406 ? 11.586 50.094 34 1 78.62 406 THR A C 1
ATOM 3239 O O . THR A 1 406 ? 11.445 51.156 33.406 1 78.62 406 THR A O 1
ATOM 3242 N N . ASN A 1 407 ? 12.648 49.75 34.594 1 73.19 407 ASN A N 1
ATOM 3243 C CA . ASN A 1 407 ? 13.836 50.562 34.5 1 73.19 407 ASN A CA 1
ATOM 3244 C C . ASN A 1 407 ? 14.32 50.688 33.031 1 73.19 407 ASN A C 1
ATOM 3246 O O . ASN A 1 407 ? 14.805 51.719 32.625 1 73.19 407 ASN A O 1
ATOM 3250 N N . LEU A 1 408 ? 14.109 49.594 32.406 1 75.31 408 LEU A N 1
ATOM 3251 C CA . LEU A 1 408 ? 14.547 49.5 31 1 75.31 408 LEU A CA 1
ATOM 3252 C C . LEU A 1 408 ? 13.688 50.406 30.125 1 75.31 408 LEU A C 1
ATOM 3254 O O . LEU A 1 408 ? 14.203 51.094 29.25 1 75.31 408 LEU A O 1
ATOM 3258 N N . VAL A 1 409 ? 12.367 50.469 30.422 1 77 409 VAL A N 1
ATOM 3259 C CA . VAL A 1 409 ? 11.438 51.094 29.5 1 77 409 VAL A CA 1
ATOM 3260 C C . VAL A 1 409 ? 11.172 52.531 29.953 1 77 409 VAL A C 1
ATOM 3262 O O . VAL A 1 409 ? 10.695 53.375 29.172 1 77 409 VAL A O 1
ATOM 3265 N N . SER A 1 410 ? 11.57 52.812 31.219 1 77.31 410 SER A N 1
ATOM 3266 C CA . SER A 1 410 ? 11.25 54.125 31.781 1 77.31 410 SER A CA 1
ATOM 3267 C C . SER A 1 410 ? 12.188 55.188 31.25 1 77.31 410 SER A C 1
ATOM 3269 O O . SER A 1 410 ? 11.812 56.375 31.156 1 77.31 410 SER A O 1
ATOM 3271 N N . ASN A 1 411 ? 13.391 54.844 31.016 1 75.38 411 ASN A N 1
ATOM 3272 C CA . ASN A 1 411 ? 14.367 55.781 30.453 1 75.38 411 ASN A CA 1
ATOM 3273 C C . ASN A 1 411 ? 14.469 55.656 28.938 1 75.38 411 ASN A C 1
ATOM 3275 O O . ASN A 1 411 ? 15.164 54.781 28.438 1 75.38 411 ASN A O 1
ATOM 3279 N N . ARG A 1 412 ? 13.852 56.5 28.219 1 77.19 412 ARG A N 1
ATOM 3280 C CA . ARG A 1 412 ? 13.734 56.406 26.766 1 77.19 412 ARG A CA 1
ATOM 3281 C C . ARG A 1 412 ? 15.102 56.5 26.094 1 77.19 412 ARG A C 1
ATOM 3283 O O . ARG A 1 412 ? 15.383 55.781 25.141 1 77.19 412 ARG A O 1
ATOM 3290 N N . LYS A 1 413 ? 15.828 57.438 26.594 1 75.06 413 LYS A N 1
ATOM 3291 C CA . LYS A 1 413 ? 17.156 57.625 26.016 1 75.06 413 LYS A CA 1
ATOM 3292 C C . LYS A 1 413 ? 17.984 56.375 26.172 1 75.06 413 LYS A C 1
ATOM 3294 O O . LYS A 1 413 ? 18.656 55.938 25.234 1 75.06 413 LYS A O 1
ATOM 3299 N N . ARG A 1 414 ? 17.906 55.812 27.266 1 72.19 414 ARG A N 1
ATOM 3300 C CA . ARG A 1 414 ? 18.641 54.562 27.516 1 72.19 414 ARG A CA 1
ATOM 3301 C C . ARG A 1 414 ? 18.094 53.406 26.688 1 72.19 414 ARG A C 1
ATOM 3303 O O . ARG A 1 414 ? 18.844 52.625 26.141 1 72.19 414 ARG A O 1
ATOM 3310 N N . PHE A 1 415 ? 16.844 53.344 26.594 1 80.38 415 PHE A N 1
ATOM 3311 C CA . PHE A 1 415 ? 16.25 52.25 25.812 1 80.38 415 PHE A CA 1
ATOM 3312 C C . PHE A 1 415 ? 16.578 52.406 24.328 1 80.38 415 PHE A C 1
ATOM 3314 O O . PHE A 1 415 ? 16.844 51.438 23.641 1 80.38 415 PHE A O 1
ATOM 3321 N N . GLU A 1 416 ? 16.469 53.594 23.891 1 77.38 416 GLU A N 1
ATOM 3322 C CA . GLU A 1 416 ? 16.859 53.844 22.516 1 77.38 416 GLU A CA 1
ATOM 3323 C C . GLU A 1 416 ? 18.281 53.344 22.25 1 77.38 416 GLU A C 1
ATOM 3325 O O . GLU A 1 416 ? 18.562 52.781 21.188 1 77.38 416 GLU A O 1
ATOM 3330 N N . GLN A 1 417 ? 19.078 53.656 23.141 1 68.62 417 GLN A N 1
ATOM 3331 C CA . GLN A 1 417 ? 20.453 53.188 23.016 1 68.62 417 GLN A CA 1
ATOM 3332 C C . GLN A 1 417 ? 20.531 51.656 23 1 68.62 417 GLN A C 1
ATOM 3334 O O . GLN A 1 417 ? 21.188 51.062 22.156 1 68.62 417 GLN A O 1
ATOM 3339 N N . ILE A 1 418 ? 19.844 51.062 23.844 1 69.38 418 ILE A N 1
ATOM 3340 C CA . ILE A 1 418 ? 19.828 49.594 23.922 1 69.38 418 ILE A CA 1
ATOM 3341 C C . ILE A 1 418 ? 19.203 49 22.656 1 69.38 418 ILE A C 1
ATOM 3343 O O . ILE A 1 418 ? 19.719 48.031 22.094 1 69.38 418 ILE A O 1
ATOM 3347 N N . ALA A 1 419 ? 18.109 49.625 22.25 1 77.56 419 ALA A N 1
ATOM 3348 C CA . ALA A 1 419 ? 17.422 49.156 21.047 1 77.56 419 ALA A CA 1
ATOM 3349 C C . ALA A 1 419 ? 18.328 49.25 19.828 1 77.56 419 ALA A C 1
ATOM 3351 O O . ALA A 1 419 ? 18.312 48.375 18.953 1 77.56 419 ALA A O 1
ATOM 3352 N N . SER A 1 420 ? 19.094 50.219 19.734 1 71.31 420 SER A N 1
ATOM 3353 C CA . SER A 1 420 ? 20 50.406 18.609 1 71.31 420 SER A CA 1
ATOM 3354 C C . SER A 1 420 ? 21.016 49.281 18.531 1 71.31 420 SER A C 1
ATOM 3356 O O . SER A 1 420 ? 21.5 48.938 17.438 1 71.31 420 SER A O 1
ATOM 3358 N N . TYR A 1 421 ? 21.281 48.688 19.672 1 65.69 421 TYR A N 1
ATOM 3359 C CA . TYR A 1 421 ? 22.203 47.562 19.688 1 65.69 421 TYR A CA 1
ATOM 3360 C C . TYR A 1 421 ? 21.594 46.344 19.031 1 65.69 421 TYR A C 1
ATOM 3362 O O . TYR A 1 421 ? 22.312 45.438 18.609 1 65.69 421 TYR A O 1
ATOM 3370 N N . HIS A 1 422 ? 20.375 46.375 18.984 1 67.94 422 HIS A N 1
ATOM 3371 C CA . HIS A 1 422 ? 19.672 45.219 18.406 1 67.94 422 HIS A CA 1
ATOM 3372 C C . HIS A 1 422 ? 19.594 45.344 16.891 1 67.94 422 HIS A C 1
ATOM 3374 O O . HIS A 1 422 ? 19.156 44.406 16.219 1 67.94 422 HIS A O 1
ATOM 3380 N N . VAL A 1 423 ? 19.938 46.438 16.406 1 62.47 423 VAL A N 1
ATOM 3381 C CA . VAL A 1 423 ? 19.922 46.656 14.961 1 62.47 423 VAL A CA 1
ATOM 3382 C C . VAL A 1 423 ? 21.359 46.719 14.438 1 62.47 423 VAL A C 1
ATOM 3384 O O . VAL A 1 423 ? 22.156 47.562 14.844 1 62.47 423 VAL A O 1
ATOM 3387 N N . VAL A 1 424 ? 21.797 45.625 13.766 1 54.66 424 VAL A N 1
ATOM 3388 C CA . VAL A 1 424 ? 23.109 45.625 13.141 1 54.66 424 VAL A CA 1
ATOM 3389 C C . VAL A 1 424 ? 22.984 45.938 11.648 1 54.66 424 VAL A C 1
ATOM 3391 O O . VAL A 1 424 ? 22.281 45.25 10.922 1 54.66 424 VAL A O 1
ATOM 3394 N N . LEU A 1 425 ? 23.359 47.125 11.141 1 47.69 425 LEU A N 1
ATOM 3395 C CA . LEU A 1 425 ? 23.234 47.625 9.773 1 47.69 425 LEU A CA 1
ATOM 3396 C C . LEU A 1 425 ? 24.094 46.812 8.82 1 47.69 425 LEU A C 1
ATOM 3398 O O . LEU A 1 425 ? 24.062 47.031 7.605 1 47.69 425 LEU A O 1
ATOM 3402 N N . GLU A 1 426 ? 25.016 46.031 9.219 1 42.72 426 GLU A N 1
ATOM 3403 C CA . GLU A 1 426 ? 25.781 45.188 8.289 1 42.72 426 GLU A CA 1
ATOM 3404 C C . GLU A 1 426 ? 25.234 43.75 8.258 1 42.72 426 GLU A C 1
ATOM 3406 O O . GLU A 1 426 ? 24.625 43.312 9.219 1 42.72 426 GLU A O 1
ATOM 3411 N N . LYS A 1 427 ? 25.219 43.188 7.062 1 42.56 427 LYS A N 1
ATOM 3412 C CA . LYS A 1 427 ? 24.844 41.812 6.824 1 42.56 427 LYS A CA 1
ATOM 3413 C C . LYS A 1 427 ? 25.578 40.875 7.781 1 42.56 427 LYS A C 1
ATOM 3415 O O . LYS A 1 427 ? 26.812 40.875 7.848 1 42.56 427 LYS A O 1
ATOM 3420 N N . PHE A 1 428 ? 25.141 40.625 8.977 1 34.97 428 PHE A N 1
ATOM 3421 C CA . PHE A 1 428 ? 25.812 39.75 9.93 1 34.97 428 PHE A CA 1
ATOM 3422 C C . PHE A 1 428 ? 25.344 38.312 9.734 1 34.97 428 PHE A C 1
ATOM 3424 O O . PHE A 1 428 ? 24.141 38.031 9.672 1 34.97 428 PHE A O 1
ATOM 3431 N N . SER A 1 429 ? 26.078 37.562 8.945 1 38.5 429 SER A N 1
ATOM 3432 C CA . SER A 1 429 ? 25.875 36.125 8.961 1 38.5 429 SER A CA 1
ATOM 3433 C C . SER A 1 429 ? 26.047 35.531 10.359 1 38.5 429 SER A C 1
ATOM 3435 O O . SER A 1 429 ? 26.688 36.156 11.211 1 38.5 429 SER A O 1
ATOM 3437 N N . ILE A 1 430 ? 25.359 34.531 10.734 1 35.81 430 ILE A N 1
ATOM 3438 C CA . ILE A 1 430 ? 25.516 33.906 12.031 1 35.81 430 ILE A CA 1
ATOM 3439 C C . ILE A 1 430 ? 27 33.75 12.359 1 35.81 430 ILE A C 1
ATOM 3441 O O . ILE A 1 430 ? 27.391 33.75 13.523 1 35.81 430 ILE A O 1
ATOM 3445 N N . LYS A 1 431 ? 27.797 33.594 11.43 1 35.88 431 LYS A N 1
ATOM 3446 C CA . LYS A 1 431 ? 29.234 33.438 11.672 1 35.88 431 LYS A CA 1
ATOM 3447 C C . LYS A 1 431 ? 29.828 34.719 12.242 1 35.88 431 LYS A C 1
ATOM 3449 O O . LYS A 1 431 ? 30.672 34.656 13.141 1 35.88 431 LYS A O 1
ATOM 3454 N N . ASN A 1 432 ? 29.438 35.719 11.758 1 36.25 432 ASN A N 1
ATOM 3455 C CA . ASN A 1 432 ? 29.969 37 12.227 1 36.25 432 ASN A CA 1
ATOM 3456 C C . ASN A 1 432 ? 29.406 37.375 13.594 1 36.25 432 ASN A C 1
ATOM 3458 O O . ASN A 1 432 ? 30.047 38.094 14.359 1 36.25 432 ASN A O 1
ATOM 3462 N N . ALA A 1 433 ? 28.266 36.906 13.852 1 35.97 433 ALA A N 1
ATOM 3463 C CA . ALA A 1 433 ? 27.672 37.188 15.164 1 35.97 433 ALA A CA 1
ATOM 3464 C C . ALA A 1 433 ? 28.469 36.531 16.281 1 35.97 433 ALA A C 1
ATOM 3466 O O . ALA A 1 433 ? 28.641 37.094 17.359 1 35.97 433 ALA A O 1
ATOM 3467 N N . LEU A 1 434 ? 29 35.375 16.016 1 36.59 434 LEU A N 1
ATOM 3468 C CA . LEU A 1 434 ? 29.875 34.75 17 1 36.59 434 LEU A CA 1
ATOM 3469 C C . LEU A 1 434 ? 31.125 35.562 17.234 1 36.59 434 LEU A C 1
ATOM 3471 O O . LEU A 1 434 ? 31.656 35.625 18.344 1 36.59 434 LEU A O 1
ATOM 3475 N N . ASN A 1 435 ? 31.562 36.25 16.25 1 35.34 435 ASN A N 1
ATOM 3476 C CA . ASN A 1 435 ? 32.781 37.062 16.406 1 35.34 435 ASN A CA 1
ATOM 3477 C C . ASN A 1 435 ? 32.469 38.344 17.172 1 35.34 435 ASN A C 1
ATOM 3479 O O . ASN A 1 435 ? 33.375 38.938 17.75 1 35.34 435 ASN A O 1
ATOM 3483 N N . ILE A 1 436 ? 31.375 38.812 17.078 1 34.78 436 ILE A N 1
ATOM 3484 C CA . ILE A 1 436 ? 31.078 40.062 17.812 1 34.78 436 ILE A CA 1
ATOM 3485 C C . ILE A 1 436 ? 30.953 39.75 19.312 1 34.78 436 ILE A C 1
ATOM 3487 O O . ILE A 1 436 ? 31.25 40.594 20.156 1 34.78 436 ILE A O 1
ATOM 3491 N N . LYS A 1 437 ? 30.453 38.594 19.688 1 34.97 437 LYS A N 1
ATOM 3492 C CA . LYS A 1 437 ? 30.578 38.281 21.125 1 34.97 437 LYS A CA 1
ATOM 3493 C C . LYS A 1 437 ? 32.031 38.375 21.578 1 34.97 437 LYS A C 1
ATOM 3495 O O . LYS A 1 437 ? 32.281 38.688 22.75 1 34.97 437 LYS A O 1
ATOM 3500 N N . LYS A 1 438 ? 32.719 38.062 20.562 1 36.5 438 LYS A N 1
ATOM 3501 C CA . LYS A 1 438 ? 34.094 38.125 21.047 1 36.5 438 LYS A CA 1
ATOM 3502 C C . LYS A 1 438 ? 34.594 39.562 21.172 1 36.5 438 LYS A C 1
ATOM 3504 O O . LYS A 1 438 ? 35.375 39.875 22.062 1 36.5 438 LYS A O 1
ATOM 3509 N N . SER A 1 439 ? 34.125 40.344 20.188 1 31.77 439 SER A N 1
ATOM 3510 C CA . SER A 1 439 ? 34.656 41.688 20.219 1 31.77 439 SER A CA 1
ATOM 3511 C C . SER A 1 439 ? 33.875 42.562 21.219 1 31.77 439 SER A C 1
ATOM 3513 O O . SER A 1 439 ? 34.344 43.656 21.594 1 31.77 439 SER A O 1
ATOM 3515 N N . ALA A 1 440 ? 32.5 42.281 21.297 1 32.78 440 ALA A N 1
ATOM 3516 C CA . ALA A 1 440 ? 31.844 43.125 22.297 1 32.78 440 ALA A CA 1
ATOM 3517 C C . ALA A 1 440 ? 32.469 42.906 23.688 1 32.78 440 ALA A C 1
ATOM 3519 O O . ALA A 1 440 ? 32.188 43.656 24.625 1 32.78 440 ALA A O 1
ATOM 3520 N N . THR A 1 441 ? 33.125 41.719 23.797 1 32.31 441 THR A N 1
ATOM 3521 C CA . THR A 1 441 ? 33.75 41.625 25.109 1 32.31 441 THR A CA 1
ATOM 3522 C C . THR A 1 441 ? 34.844 42.688 25.266 1 32.31 441 THR A C 1
ATOM 3524 O O . THR A 1 441 ? 35.375 42.906 26.359 1 32.31 441 THR A O 1
ATOM 3527 N N . GLN A 1 442 ? 35.5 43.031 24.109 1 30.12 442 GLN A N 1
ATOM 3528 C CA . GLN A 1 442 ? 36.656 43.812 24.5 1 30.12 442 GLN A CA 1
ATOM 3529 C C . GLN A 1 442 ? 36.25 45.188 25 1 30.12 442 GLN A C 1
ATOM 3531 O O . GLN A 1 442 ? 36.906 45.75 25.875 1 30.12 442 GLN A O 1
ATOM 3536 N N . ASP A 1 443 ? 35.438 45.969 24.219 1 30.27 443 ASP A N 1
ATOM 3537 C CA . ASP A 1 443 ? 35.562 47.312 24.781 1 30.27 443 ASP A CA 1
ATOM 3538 C C . ASP A 1 443 ? 34.844 47.406 26.141 1 30.27 443 ASP A C 1
ATOM 3540 O O . ASP A 1 443 ? 35.5 47.531 27.172 1 30.27 443 ASP A O 1
ATOM 3544 N N . ASP A 1 444 ? 33.906 48.469 26.344 1 29.66 444 ASP A N 1
ATOM 3545 C CA . ASP A 1 444 ? 33.562 49.031 27.641 1 29.66 444 ASP A CA 1
ATOM 3546 C C . ASP A 1 444 ? 32.719 48.062 28.469 1 29.66 444 ASP A C 1
ATOM 3548 O O . ASP A 1 444 ? 31.781 47.438 27.938 1 29.66 444 ASP A O 1
ATOM 3552 N N . GLU A 1 445 ? 33.281 47.469 29.578 1 28.97 445 GLU A N 1
ATOM 3553 C CA . GLU A 1 445 ? 32.875 46.75 30.781 1 28.97 445 GLU A CA 1
ATOM 3554 C C . GLU A 1 445 ? 31.547 47.281 31.344 1 28.97 445 GLU A C 1
ATOM 3556 O O . GLU A 1 445 ? 31.531 48.25 32.125 1 28.97 445 GLU A O 1
ATOM 3561 N N . ILE A 1 446 ? 30.531 47.812 30.594 1 28.75 446 ILE A N 1
ATOM 3562 C CA . ILE A 1 446 ? 29.375 48.062 31.453 1 28.75 446 ILE A CA 1
ATOM 3563 C C . ILE A 1 446 ? 28.938 46.75 32.125 1 28.75 446 ILE A C 1
ATOM 3565 O O . ILE A 1 446 ? 28.375 45.875 31.453 1 28.75 446 ILE A O 1
ATOM 3569 N N . ILE A 1 447 ? 29.844 46 32.844 1 29.25 447 ILE A N 1
ATOM 3570 C CA . ILE A 1 447 ? 29.594 44.875 33.719 1 29.25 447 ILE A CA 1
ATOM 3571 C C . ILE A 1 447 ? 28.531 45.188 34.75 1 29.25 447 ILE A C 1
ATOM 3573 O O . ILE A 1 447 ? 28.797 45.969 35.688 1 29.25 447 ILE A O 1
ATOM 3577 N N . ASP A 1 448 ? 27.344 45.688 34.406 1 28.61 448 ASP A N 1
ATOM 3578 C CA . ASP A 1 448 ? 26.531 45.688 35.594 1 28.61 448 ASP A CA 1
ATOM 3579 C C . ASP A 1 448 ? 26.484 44.312 36.219 1 28.61 448 ASP A C 1
ATOM 3581 O O . ASP A 1 448 ? 26.656 43.281 35.531 1 28.61 448 ASP A O 1
ATOM 3585 N N . GLU A 1 449 ? 26.906 44.125 37.5 1 30.5 449 GLU A N 1
ATOM 3586 C CA . GLU A 1 449 ? 27 42.969 38.406 1 30.5 449 GLU A CA 1
ATOM 3587 C C . GLU A 1 449 ? 25.891 41.969 38.125 1 30.5 449 GLU A C 1
ATOM 3589 O O . GLU A 1 449 ? 26.078 40.75 38.281 1 30.5 449 GLU A O 1
ATOM 3594 N N . ASN A 1 450 ? 24.641 42.438 38.188 1 28.73 450 ASN A N 1
ATOM 3595 C CA . ASN A 1 450 ? 23.578 41.438 38.156 1 28.73 450 ASN A CA 1
ATOM 3596 C C . ASN A 1 450 ? 23.438 40.844 36.75 1 28.73 450 ASN A C 1
ATOM 3598 O O . ASN A 1 450 ? 22.953 41.5 35.812 1 28.73 450 ASN A O 1
ATOM 3602 N N . GLU A 1 451 ? 24.406 40.125 36.281 1 29.78 451 GLU A N 1
ATOM 3603 C CA . GLU A 1 451 ? 24.734 39.469 35 1 29.78 451 GLU A CA 1
ATOM 3604 C C . GLU A 1 451 ? 23.562 38.688 34.469 1 29.78 451 GLU A C 1
ATOM 3606 O O . GLU A 1 451 ? 23.375 37.531 34.812 1 29.78 451 GLU A O 1
ATOM 3611 N N . GLU A 1 452 ? 22.375 39.25 34.531 1 27.06 452 GLU A N 1
ATOM 3612 C CA . GLU A 1 452 ? 21.344 38.438 33.906 1 27.06 452 GLU A CA 1
ATOM 3613 C C . GLU A 1 452 ? 21.688 38.156 32.438 1 27.06 452 GLU A C 1
ATOM 3615 O O . GLU A 1 452 ? 22 39.094 31.688 1 27.06 452 GLU A O 1
ATOM 3620 N N . ARG A 1 453 ? 22.297 36.969 32.125 1 29.67 453 ARG A N 1
ATOM 3621 C CA . ARG A 1 453 ? 22.656 36.344 30.875 1 29.67 453 ARG A CA 1
ATOM 3622 C C . ARG A 1 453 ? 21.547 36.531 29.844 1 29.67 453 ARG A C 1
ATOM 3624 O O . ARG A 1 453 ? 20.422 36.062 30.047 1 29.67 453 ARG A O 1
ATOM 3631 N N . LEU A 1 454 ? 21.469 37.625 29.188 1 25.36 454 LEU A N 1
ATOM 3632 C CA . LEU A 1 454 ? 20.594 37.719 28.031 1 25.36 454 LEU A CA 1
ATOM 3633 C C . LEU A 1 454 ? 20.984 36.656 26.984 1 25.36 454 LEU A C 1
ATOM 3635 O O . LEU A 1 454 ? 22.109 36.656 26.516 1 25.36 454 LEU A O 1
ATOM 3639 N N . SER A 1 455 ? 20.516 35.531 27.141 1 27.2 455 SER A N 1
ATOM 3640 C CA . SER A 1 455 ? 20.672 34.5 26.094 1 27.2 455 SER A CA 1
ATOM 3641 C C . SER A 1 455 ? 20.094 34.969 24.766 1 27.2 455 SER A C 1
ATOM 3643 O O . SER A 1 455 ? 18.953 35.438 24.719 1 27.2 455 SER A O 1
ATOM 3645 N N . ILE A 1 456 ? 20.891 35.656 23.953 1 26.78 456 ILE A N 1
ATOM 3646 C CA . ILE A 1 456 ? 20.531 35.969 22.578 1 26.78 456 ILE A CA 1
ATOM 3647 C C . ILE A 1 456 ? 20.422 34.688 21.766 1 26.78 456 ILE A C 1
ATOM 3649 O O . ILE A 1 456 ? 21.375 33.906 21.672 1 26.78 456 ILE A O 1
ATOM 3653 N N . GLU A 1 457 ? 19.297 34.156 21.781 1 25.94 457 GLU A N 1
ATOM 3654 C CA . GLU A 1 457 ? 19.078 33.062 20.844 1 25.94 457 GLU A CA 1
ATOM 3655 C C . GLU A 1 457 ? 18.984 33.562 19.406 1 25.94 457 GLU A C 1
ATOM 3657 O O . GLU A 1 457 ? 18.172 34.438 19.109 1 25.94 457 GLU A O 1
ATOM 3662 N N . VAL A 1 458 ? 20.109 33.594 18.781 1 25.34 458 VAL A N 1
ATOM 3663 C CA . VAL A 1 458 ? 20.234 33.906 17.359 1 25.34 458 VAL A CA 1
ATOM 3664 C C . VAL A 1 458 ? 19.469 32.875 16.531 1 25.34 458 VAL A C 1
ATOM 3666 O O . VAL A 1 458 ? 19.734 31.688 16.594 1 25.34 458 VAL A O 1
ATOM 3669 N N . SER A 1 459 ? 18.188 33.219 16.453 1 24.5 459 SER A N 1
ATOM 3670 C CA . SER A 1 459 ? 17.438 32.406 15.508 1 24.5 459 SER A CA 1
ATOM 3671 C C . SER A 1 459 ? 17.625 32.906 14.078 1 24.5 459 SER A C 1
ATOM 3673 O O . SER A 1 459 ? 17.766 34.125 13.852 1 24.5 459 SER A O 1
ATOM 3675 N N . MET B 1 1 ? -29.781 -3.537 -4.066 1 31.59 1 MET B N 1
ATOM 3676 C CA . MET B 1 1 ? -29.141 -2.715 -5.09 1 31.59 1 MET B CA 1
ATOM 3677 C C . MET B 1 1 ? -29.031 -3.48 -6.406 1 31.59 1 MET B C 1
ATOM 3679 O O . MET B 1 1 ? -29.312 -2.934 -7.473 1 31.59 1 MET B O 1
ATOM 3683 N N . PHE B 1 2 ? -28.438 -4.797 -6.16 1 41.88 2 PHE B N 1
ATOM 3684 C CA . PHE B 1 2 ? -28.297 -5.535 -7.41 1 41.88 2 PHE B CA 1
ATOM 3685 C C . PHE B 1 2 ? -29.656 -5.918 -7.98 1 41.88 2 PHE B C 1
ATOM 3687 O O . PHE B 1 2 ? -29.781 -6.141 -9.188 1 41.88 2 PHE B O 1
ATOM 3694 N N . ARG B 1 3 ? -30.547 -5.84 -6.988 1 37.59 3 ARG B N 1
ATOM 3695 C CA . ARG B 1 3 ? -31.859 -6.285 -7.461 1 37.59 3 ARG B CA 1
ATOM 3696 C C . ARG B 1 3 ? -32.531 -5.207 -8.305 1 37.59 3 ARG B C 1
ATOM 3698 O O . ARG B 1 3 ? -33.156 -5.508 -9.312 1 37.59 3 ARG B O 1
ATOM 3705 N N . ARG B 1 4 ? -32.531 -3.93 -7.691 1 36.97 4 ARG B N 1
ATOM 3706 C CA . ARG B 1 4 ? -33.438 -2.969 -8.297 1 36.97 4 ARG B CA 1
ATOM 3707 C C . ARG B 1 4 ? -32.938 -2.523 -9.672 1 36.97 4 ARG B C 1
ATOM 3709 O O . ARG B 1 4 ? -33.719 -2.146 -10.539 1 36.97 4 ARG B O 1
ATOM 3716 N N . ASN B 1 5 ? -31.656 -2.135 -9.641 1 34.44 5 ASN B N 1
ATOM 3717 C CA . ASN B 1 5 ? -31.312 -1.652 -10.969 1 34.44 5 ASN B CA 1
ATOM 3718 C C . ASN B 1 5 ? -31.484 -2.742 -12.023 1 34.44 5 ASN B C 1
ATOM 3720 O O . ASN B 1 5 ? -31.031 -2.594 -13.156 1 34.44 5 ASN B O 1
ATOM 3724 N N . LEU B 1 6 ? -31.922 -3.875 -11.469 1 36.22 6 LEU B N 1
ATOM 3725 C CA . LEU B 1 6 ? -32.469 -4.887 -12.359 1 36.22 6 LEU B CA 1
ATOM 3726 C C . LEU B 1 6 ? -33.75 -4.391 -13.023 1 36.22 6 LEU B C 1
ATOM 3728 O O . LEU B 1 6 ? -34.344 -5.105 -13.828 1 36.22 6 LEU B O 1
ATOM 3732 N N . GLY B 1 7 ? -34.406 -3.391 -12.562 1 31.25 7 GLY B N 1
ATOM 3733 C CA . GLY B 1 7 ? -35.688 -2.988 -13.133 1 31.25 7 GLY B CA 1
ATOM 3734 C C . GLY B 1 7 ? -35.562 -2.564 -14.586 1 31.25 7 GLY B C 1
ATOM 3735 O O . GLY B 1 7 ? -36.406 -2.93 -15.406 1 31.25 7 GLY B O 1
ATOM 3736 N N . GLU B 1 8 ? -35.031 -1.362 -14.945 1 34.69 8 GLU B N 1
ATOM 3737 C CA . GLU B 1 8 ? -35.531 -0.878 -16.219 1 34.69 8 GLU B CA 1
ATOM 3738 C C . GLU B 1 8 ? -35.156 -1.814 -17.359 1 34.69 8 GLU B C 1
ATOM 3740 O O . GLU B 1 8 ? -35.844 -1.886 -18.375 1 34.69 8 GLU B O 1
ATOM 3745 N N . ASN B 1 9 ? -33.906 -1.924 -17.891 1 30.03 9 ASN B N 1
ATOM 3746 C CA . ASN B 1 9 ? -33.719 -2.824 -19.016 1 30.03 9 ASN B CA 1
ATOM 3747 C C . ASN B 1 9 ? -33.562 -4.273 -18.562 1 30.03 9 ASN B C 1
ATOM 3749 O O . ASN B 1 9 ? -32.5 -4.688 -18.109 1 30.03 9 ASN B O 1
ATOM 3753 N N . PRO B 1 10 ? -34.719 -5.008 -18.312 1 32.84 10 PRO B N 1
ATOM 3754 C CA . PRO B 1 10 ? -34.844 -6.445 -18.047 1 32.84 10 PRO B CA 1
ATOM 3755 C C . PRO B 1 10 ? -33.875 -7.285 -18.891 1 32.84 10 PRO B C 1
ATOM 3757 O O . PRO B 1 10 ? -33.562 -8.422 -18.531 1 32.84 10 PRO B O 1
ATOM 3760 N N . SER B 1 11 ? -33.812 -6.898 -20.203 1 31.94 11 SER B N 1
ATOM 3761 C CA . SER B 1 11 ? -33.156 -7.777 -21.156 1 31.94 11 SER B CA 1
ATOM 3762 C C . SER B 1 11 ? -31.734 -8.148 -20.688 1 31.94 11 SER B C 1
ATOM 3764 O O . SER B 1 11 ? -31.078 -8.984 -21.297 1 31.94 11 SER B O 1
ATOM 3766 N N . PHE B 1 12 ? -31.172 -7.266 -20 1 31.44 12 PHE B N 1
ATOM 3767 C CA . PHE B 1 12 ? -29.766 -7.531 -19.688 1 31.44 12 PHE B CA 1
ATOM 3768 C C . PHE B 1 12 ? -29.656 -8.719 -18.75 1 31.44 12 PHE B C 1
ATOM 3770 O O . PHE B 1 12 ? -28.609 -9.375 -18.688 1 31.44 12 PHE B O 1
ATOM 3777 N N . LEU B 1 13 ? -30.547 -8.953 -17.719 1 35.78 13 LEU B N 1
ATOM 3778 C CA . LEU B 1 13 ? -30.562 -10.266 -17.078 1 35.78 13 LEU B CA 1
ATOM 3779 C C . LEU B 1 13 ? -31.109 -11.328 -18.016 1 35.78 13 LEU B C 1
ATOM 3781 O O . LEU B 1 13 ? -31.641 -12.344 -17.562 1 35.78 13 LEU B O 1
ATOM 3785 N N . ASP B 1 14 ? -31.281 -11.195 -19.25 1 31.47 14 ASP B N 1
ATOM 3786 C CA . ASP B 1 14 ? -31.688 -12.414 -19.953 1 31.47 14 ASP B CA 1
ATOM 3787 C C . ASP B 1 14 ? -31.172 -13.656 -19.219 1 31.47 14 ASP B C 1
ATOM 3789 O O . ASP B 1 14 ? -30.281 -13.57 -18.375 1 31.47 14 ASP B O 1
ATOM 3793 N N . ALA B 1 15 ? -31.531 -14.945 -19.859 1 33.12 15 ALA B N 1
ATOM 3794 C CA . ALA B 1 15 ? -31.422 -16.359 -19.516 1 33.12 15 ALA B CA 1
ATOM 3795 C C . ALA B 1 15 ? -30.062 -16.656 -18.891 1 33.12 15 ALA B C 1
ATOM 3797 O O . ALA B 1 15 ? -29.969 -17.391 -17.906 1 33.12 15 ALA B O 1
ATOM 3798 N N . HIS B 1 16 ? -28.984 -16.391 -19.594 1 36.34 16 HIS B N 1
ATOM 3799 C CA . HIS B 1 16 ? -27.641 -16.891 -19.328 1 36.34 16 HIS B CA 1
ATOM 3800 C C . HIS B 1 16 ? -27 -16.156 -18.156 1 36.34 16 HIS B C 1
ATOM 3802 O O . HIS B 1 16 ? -26 -16.609 -17.609 1 36.34 16 HIS B O 1
ATOM 3808 N N . PHE B 1 17 ? -27.25 -14.805 -17.859 1 39.91 17 PHE B N 1
ATOM 3809 C CA . PHE B 1 17 ? -26.562 -14.062 -16.812 1 39.91 17 PHE B CA 1
ATOM 3810 C C . PHE B 1 17 ? -27.297 -14.195 -15.477 1 39.91 17 PHE B C 1
ATOM 3812 O O . PHE B 1 17 ? -27.234 -13.289 -14.648 1 39.91 17 PHE B O 1
ATOM 3819 N N . VAL B 1 18 ? -28.25 -14.75 -15.172 1 46.44 18 VAL B N 1
ATOM 3820 C CA . VAL B 1 18 ? -28.5 -15.094 -13.773 1 46.44 18 VAL B CA 1
ATOM 3821 C C . VAL B 1 18 ? -27.156 -15.164 -13.023 1 46.44 18 VAL B C 1
ATOM 3823 O O . VAL B 1 18 ? -26.656 -16.25 -12.758 1 46.44 18 VAL B O 1
ATOM 3826 N N . ILE B 1 19 ? -26.141 -14.383 -13.289 1 51.53 19 ILE B N 1
ATOM 3827 C CA . ILE B 1 19 ? -24.734 -14.281 -12.969 1 51.53 19 ILE B CA 1
ATOM 3828 C C . ILE B 1 19 ? -24.562 -13.852 -11.516 1 51.53 19 ILE B C 1
ATOM 3830 O O . ILE B 1 19 ? -25.234 -12.93 -11.055 1 51.53 19 ILE B O 1
ATOM 3834 N N . GLY B 1 20 ? -23.938 -14.594 -10.734 1 64.38 20 GLY B N 1
ATOM 3835 C CA . GLY B 1 20 ? -23.391 -14.297 -9.414 1 64.38 20 GLY B CA 1
ATOM 3836 C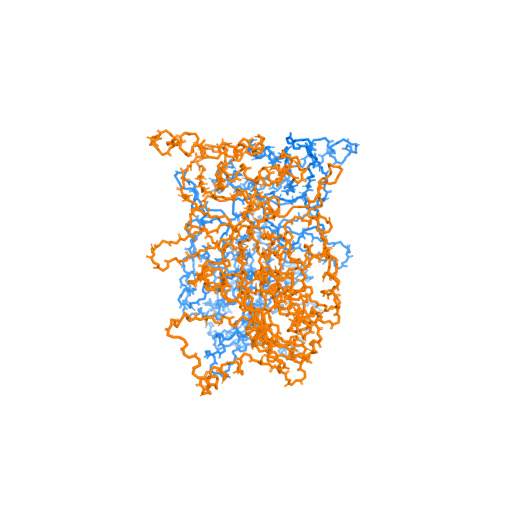 C . GLY B 1 20 ? -24.234 -14.867 -8.289 1 64.38 20 GLY B C 1
ATOM 3837 O O . GLY B 1 20 ? -23.906 -14.68 -7.113 1 64.38 20 GLY B O 1
ATOM 3838 N N . GLY B 1 21 ? -25.406 -15.555 -8.75 1 76.31 21 GLY B N 1
ATOM 3839 C CA . GLY B 1 21 ? -26.25 -16.109 -7.711 1 76.31 21 GLY B CA 1
ATOM 3840 C C . GLY B 1 21 ? -25.5 -17 -6.738 1 76.31 21 GLY B C 1
ATOM 3841 O O . GLY B 1 21 ? -25.484 -16.75 -5.531 1 76.31 21 GLY B O 1
ATOM 3842 N N . PRO B 1 22 ? -24.906 -18.016 -7.395 1 84 22 PRO B N 1
ATOM 3843 C CA . PRO B 1 22 ? -24.141 -18.906 -6.512 1 84 22 PRO B CA 1
ATOM 3844 C C . PRO B 1 22 ? -23.109 -18.141 -5.664 1 84 22 PRO B C 1
ATOM 3846 O O . PRO B 1 22 ? -22.953 -18.438 -4.477 1 84 22 PRO B O 1
ATOM 3849 N N . PHE B 1 23 ? -22.484 -17.188 -6.242 1 89.81 23 PHE B N 1
ATOM 3850 C CA . PHE B 1 23 ? -21.516 -16.406 -5.492 1 89.81 23 PHE B CA 1
ATOM 3851 C C . PHE B 1 23 ? -22.188 -15.609 -4.383 1 89.81 23 PHE B C 1
ATOM 3853 O O . PHE B 1 23 ? -21.734 -15.609 -3.24 1 89.81 23 PHE B O 1
ATOM 3860 N N . LEU B 1 24 ? -23.234 -14.938 -4.652 1 82.94 24 LEU B N 1
ATOM 3861 C CA . LEU B 1 24 ? -23.953 -14.117 -3.682 1 82.94 24 LEU B CA 1
ATOM 3862 C C . LEU B 1 24 ? -24.469 -14.969 -2.533 1 82.94 24 LEU B C 1
ATOM 3864 O O . LEU B 1 24 ? -24.547 -14.508 -1.392 1 82.94 24 LEU B O 1
ATOM 3868 N N . SER B 1 25 ? -24.828 -16.188 -2.881 1 85 25 SER B N 1
ATOM 3869 C CA . SER B 1 25 ? -25.359 -17.094 -1.852 1 85 25 SER B CA 1
ATOM 3870 C C . SER B 1 25 ? -24.266 -17.5 -0.87 1 85 25 SER B C 1
ATOM 3872 O O . SER B 1 25 ? -24.547 -18 0.219 1 85 25 SER B O 1
ATOM 3874 N N . ARG B 1 26 ? -23.016 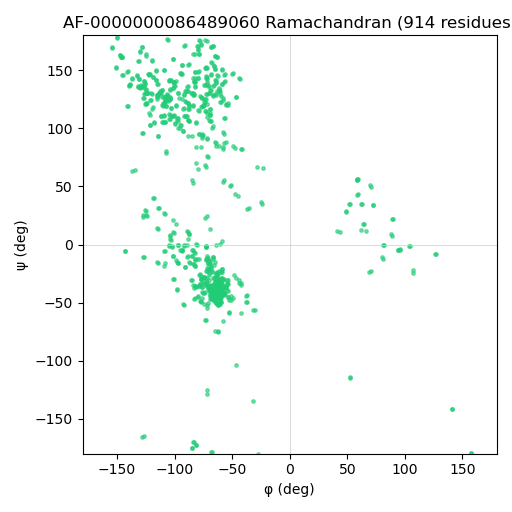-17.297 -1.263 1 88 26 ARG B N 1
ATOM 3875 C CA . ARG B 1 26 ? -21.891 -17.703 -0.428 1 88 26 ARG B CA 1
ATOM 3876 C C . ARG B 1 26 ? -21.422 -16.547 0.449 1 88 26 ARG B C 1
ATOM 3878 O O . ARG B 1 26 ? -20.578 -16.719 1.318 1 88 26 ARG B O 1
ATOM 3885 N N . ILE B 1 27 ? -21.969 -15.359 0.298 1 85.62 27 ILE B N 1
ATOM 3886 C CA . ILE B 1 27 ? -21.625 -14.203 1.111 1 85.62 27 ILE B CA 1
ATOM 3887 C C . ILE B 1 27 ? -22.297 -14.305 2.477 1 85.62 27 ILE B C 1
ATOM 3889 O O . ILE B 1 27 ? -23.516 -14.484 2.562 1 85.62 27 ILE B O 1
ATOM 3893 N N . PRO B 1 28 ? -21.484 -14.18 3.465 1 82.94 28 PRO B N 1
ATOM 3894 C CA . PRO B 1 28 ? -22.078 -14.227 4.801 1 82.94 28 PRO B CA 1
ATOM 3895 C C . PRO B 1 28 ? -23.125 -13.141 5.02 1 82.94 28 PRO B C 1
ATOM 3897 O O . PRO B 1 28 ? -23 -12.039 4.488 1 82.94 28 PRO B O 1
ATOM 3900 N N . LYS B 1 29 ? -24.047 -13.398 5.797 1 79 29 LYS B N 1
ATOM 3901 C CA . LYS B 1 29 ? -25.25 -12.586 5.934 1 79 29 LYS B CA 1
ATOM 3902 C C . LYS B 1 29 ? -24.969 -11.297 6.703 1 79 29 LYS B C 1
ATOM 3904 O O . LYS B 1 29 ? -25.375 -10.211 6.285 1 79 29 LYS B O 1
ATOM 3909 N N . THR B 1 30 ? -24.219 -11.391 7.723 1 83.75 30 THR B N 1
ATOM 3910 C CA . THR B 1 30 ? -24.078 -10.234 8.602 1 83.75 30 THR B CA 1
ATOM 3911 C C . THR B 1 30 ? -23.234 -9.148 7.945 1 83.75 30 THR B C 1
ATOM 3913 O O . THR B 1 30 ? -23.766 -8.133 7.488 1 83.75 30 THR B O 1
ATOM 3916 N N . LEU B 1 31 ? -22 -9.453 7.73 1 83.94 31 LEU B N 1
ATOM 3917 C CA . LEU B 1 31 ? -21.094 -8.43 7.238 1 83.94 31 LEU B CA 1
ATOM 3918 C C . LEU B 1 31 ? -21.25 -8.234 5.734 1 83.94 31 LEU B C 1
ATOM 3920 O O . LEU B 1 31 ? -21.297 -7.102 5.25 1 83.94 31 LEU B O 1
ATOM 3924 N N . GLY B 1 32 ? -21.328 -9.281 5 1 84.19 32 GLY B N 1
ATOM 3925 C CA . GLY B 1 32 ? -21.453 -9.195 3.555 1 84.19 32 GLY B CA 1
ATOM 3926 C C . GLY B 1 32 ? -22.703 -8.461 3.107 1 84.19 32 GLY B C 1
ATOM 3927 O O . GLY B 1 32 ? -22.641 -7.594 2.23 1 84.19 32 GLY B O 1
ATOM 3928 N N . GLN B 1 33 ? -23.719 -8.742 3.75 1 81.81 33 GLN B N 1
ATOM 3929 C CA . GLN B 1 33 ? -24.969 -8.086 3.412 1 81.81 33 GLN B CA 1
ATOM 3930 C C . GLN B 1 33 ? -24.938 -6.605 3.787 1 81.81 33 GLN B C 1
ATOM 3932 O O . GLN B 1 33 ? -25.422 -5.754 3.031 1 81.81 33 GLN B O 1
ATOM 3937 N N . ALA B 1 34 ? -24.422 -6.391 4.953 1 85 34 ALA B N 1
ATOM 3938 C CA . ALA B 1 34 ? -24.328 -5 5.391 1 85 34 ALA B CA 1
ATOM 3939 C C . ALA B 1 34 ? -23.5 -4.176 4.414 1 85 34 ALA B C 1
ATOM 3941 O O . ALA B 1 34 ? -23.844 -3.031 4.109 1 85 34 ALA B O 1
ATOM 3942 N N . MET B 1 35 ? -22.391 -4.727 3.963 1 86.81 35 MET B N 1
ATOM 3943 C CA . MET B 1 35 ? -21.531 -4.051 3.004 1 86.81 35 MET B CA 1
ATOM 3944 C C . MET B 1 35 ? -22.266 -3.77 1.702 1 86.81 35 MET B C 1
ATOM 3946 O O . MET B 1 35 ? -22.25 -2.643 1.205 1 86.81 35 MET B O 1
ATOM 3950 N N . LEU B 1 36 ? -22.984 -4.742 1.219 1 86.12 36 LEU B N 1
ATOM 3951 C CA . LEU B 1 36 ? -23.672 -4.629 -0.056 1 86.12 36 LEU B CA 1
ATOM 3952 C C . LEU B 1 36 ? -24.859 -3.68 0.06 1 86.12 36 LEU B C 1
ATOM 3954 O O . LEU B 1 36 ? -25.25 -3.047 -0.923 1 86.12 36 LEU B O 1
ATOM 3958 N N . GLU B 1 37 ? -25.297 -3.48 1.251 1 85.19 37 GLU B N 1
ATOM 3959 C CA . GLU B 1 37 ? -26.516 -2.697 1.431 1 85.19 37 GLU B CA 1
ATOM 3960 C C . GLU B 1 37 ? -26.203 -1.242 1.761 1 85.19 37 GLU B C 1
ATOM 3962 O O . GLU B 1 37 ? -27.062 -0.37 1.662 1 85.19 37 GLU B O 1
ATOM 3967 N N . SER B 1 38 ? -24.969 -0.982 2.146 1 85.44 38 SER B N 1
ATOM 3968 C CA . SER B 1 38 ? -24.828 0.36 2.699 1 85.44 38 SER B CA 1
ATOM 3969 C C . SER B 1 38 ? -23.484 0.975 2.314 1 85.44 38 SER B C 1
ATOM 3971 O O . SER B 1 38 ? -23.234 2.154 2.572 1 85.44 38 SER B O 1
ATOM 3973 N N . LYS B 1 39 ? -22.641 0.209 1.676 1 89 39 LYS B N 1
ATOM 3974 C CA . LYS B 1 39 ? -21.281 0.696 1.45 1 89 39 LYS B CA 1
ATOM 3975 C C . LYS B 1 39 ? -21 0.856 -0.04 1 89 39 LYS B C 1
ATOM 3977 O O . LYS B 1 39 ? -21.5 0.085 -0.86 1 89 39 LYS B O 1
ATOM 3982 N N . SER B 1 40 ? -20.266 1.92 -0.362 1 91.19 40 SER B N 1
ATOM 3983 C CA . SER B 1 40 ? -19.688 2.031 -1.697 1 91.19 40 SER B CA 1
ATOM 3984 C C . SER B 1 40 ? -18.578 1 -1.909 1 91.19 40 SER B C 1
ATOM 3986 O O . SER B 1 40 ? -17.578 1.005 -1.197 1 91.19 40 SER B O 1
ATOM 3988 N N . VAL B 1 41 ? -18.797 0.065 -2.867 1 93.19 41 VAL B N 1
ATOM 3989 C CA . VAL B 1 41 ? -17.844 -1.006 -3.109 1 93.19 41 VAL B CA 1
ATOM 3990 C C . VAL B 1 41 ? -17.828 -1.369 -4.594 1 93.19 41 VAL B C 1
ATOM 3992 O O . VAL B 1 41 ? -18.734 -0.984 -5.336 1 93.19 41 VAL B O 1
ATOM 3995 N N . THR B 1 42 ? -16.844 -1.998 -5.004 1 95.88 42 THR B N 1
ATOM 3996 C CA . THR B 1 42 ? -16.797 -2.734 -6.262 1 95.88 42 THR B CA 1
ATOM 3997 C C . THR B 1 42 ? -16.875 -4.238 -6.012 1 95.88 42 THR B C 1
ATOM 3999 O O . THR B 1 42 ? -16.094 -4.785 -5.23 1 95.88 42 THR B O 1
ATOM 4002 N N . ALA B 1 43 ? -17.812 -4.844 -6.605 1 94.5 43 ALA B N 1
ATOM 4003 C CA . ALA B 1 43 ? -17.938 -6.297 -6.52 1 94.5 43 ALA B CA 1
ATOM 4004 C C . ALA B 1 43 ? -17.344 -6.973 -7.754 1 94.5 43 ALA B C 1
ATOM 4006 O O . ALA B 1 43 ? -17.703 -6.645 -8.883 1 94.5 43 ALA B O 1
ATOM 4007 N N . LEU B 1 44 ? -16.375 -7.777 -7.555 1 96.31 44 LEU B N 1
ATOM 4008 C CA . LEU B 1 44 ? -15.828 -8.648 -8.586 1 96.31 44 LEU B CA 1
ATOM 4009 C C . LEU B 1 44 ? -16.5 -10.016 -8.555 1 96.31 44 LEU B C 1
ATOM 4011 O O . LEU B 1 44 ? -16.078 -10.898 -7.801 1 96.31 44 LEU B O 1
ATOM 4015 N N . VAL B 1 45 ? -17.453 -10.219 -9.391 1 94.44 45 VAL B N 1
ATOM 4016 C CA . VAL B 1 45 ? -18.375 -11.344 -9.273 1 94.44 45 VAL B CA 1
ATOM 4017 C C . VAL B 1 45 ? -18 -12.422 -10.289 1 94.44 45 VAL B C 1
ATOM 4019 O O . VAL B 1 45 ? -18.094 -12.188 -11.5 1 94.44 45 VAL B O 1
ATOM 4022 N N . PRO B 1 46 ? -17.641 -13.594 -9.828 1 95.56 46 PRO B N 1
ATOM 4023 C CA . PRO B 1 46 ? -17.375 -14.68 -10.773 1 95.56 46 PRO B CA 1
ATOM 4024 C C . PRO B 1 46 ? -18.656 -15.234 -11.398 1 95.56 46 PRO B C 1
ATOM 4026 O O . PRO B 1 46 ? -19.719 -15.188 -10.781 1 95.56 46 PRO B O 1
ATOM 4029 N N . THR B 1 47 ? -18.516 -15.75 -12.562 1 93.25 47 THR B N 1
ATOM 4030 C CA . THR B 1 47 ? -19.625 -16.406 -13.227 1 93.25 47 THR B CA 1
ATOM 4031 C C . THR B 1 47 ? -20.047 -17.656 -12.461 1 93.25 47 THR B C 1
ATOM 4033 O O . THR B 1 47 ? -19.297 -18.172 -11.641 1 93.25 47 THR B O 1
ATOM 4036 N N . ASN B 1 48 ? -21.281 -18.125 -12.766 1 92 48 ASN B N 1
ATOM 4037 C CA . ASN B 1 48 ? -21.766 -19.344 -12.141 1 92 48 ASN B CA 1
ATOM 4038 C C . ASN B 1 48 ? -20.859 -20.531 -12.445 1 92 48 ASN B C 1
ATOM 4040 O O . ASN B 1 48 ? -20.594 -21.359 -11.57 1 92 48 ASN B O 1
ATOM 4044 N N . GLU B 1 49 ? -20.422 -20.562 -13.641 1 92.12 49 GLU B N 1
ATOM 4045 C CA . GLU B 1 49 ? -19.516 -21.641 -14.047 1 92.12 49 GLU B CA 1
ATOM 4046 C C . GLU B 1 49 ? -18.203 -21.578 -13.273 1 92.12 49 GLU B C 1
ATOM 4048 O O . GLU B 1 49 ? -17.672 -22.609 -12.852 1 92.12 49 GLU B O 1
ATOM 4053 N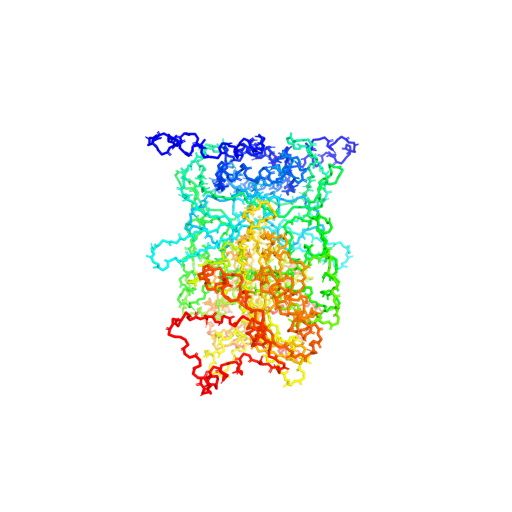 N . ALA B 1 50 ? -17.672 -20.375 -13.109 1 94.81 50 ALA B N 1
ATOM 4054 C CA . ALA B 1 50 ? -16.438 -20.203 -12.352 1 94.81 50 ALA B CA 1
ATOM 4055 C C . ALA B 1 50 ? -16.609 -20.688 -10.914 1 94.81 50 ALA B C 1
ATOM 4057 O O . ALA B 1 50 ? -15.727 -21.375 -10.375 1 94.81 50 ALA B O 1
ATOM 4058 N N . VAL B 1 51 ? -17.719 -20.359 -10.289 1 95.62 51 VAL B N 1
ATOM 4059 C CA . VAL B 1 51 ? -17.984 -20.766 -8.914 1 95.62 51 VAL B CA 1
ATOM 4060 C C . VAL B 1 51 ? -18.109 -22.297 -8.844 1 95.62 51 VAL B C 1
ATOM 4062 O O . VAL B 1 51 ? -17.562 -22.922 -7.941 1 95.62 51 VAL B O 1
ATOM 4065 N N . ARG B 1 52 ? -18.812 -22.859 -9.805 1 94.5 52 ARG B N 1
ATOM 4066 C CA . ARG B 1 52 ? -18.984 -24.312 -9.836 1 94.5 52 ARG B CA 1
ATOM 4067 C C . ARG B 1 52 ? -17.625 -25.016 -9.938 1 94.5 52 ARG B C 1
ATOM 4069 O O . ARG B 1 52 ? -17.359 -25.938 -9.18 1 94.5 52 ARG B O 1
ATOM 4076 N N . ARG B 1 53 ? -16.828 -24.594 -10.852 1 94.25 53 ARG B N 1
ATOM 4077 C CA . ARG B 1 53 ? -15.508 -25.188 -11.039 1 94.25 53 ARG B CA 1
ATOM 4078 C C . ARG B 1 53 ? -14.664 -25.047 -9.781 1 94.25 53 ARG B C 1
ATOM 4080 O O . ARG B 1 53 ? -13.977 -25.984 -9.375 1 94.25 53 ARG B O 1
ATOM 4087 N N . PHE B 1 54 ? -14.727 -23.938 -9.227 1 96.81 54 PHE B N 1
ATOM 4088 C CA . PHE B 1 54 ? -13.977 -23.672 -8 1 96.81 54 PHE B CA 1
ATOM 4089 C C . PHE B 1 54 ? -14.43 -24.578 -6.875 1 96.81 54 PHE B C 1
ATOM 4091 O O . PHE B 1 54 ? -13.609 -25.188 -6.191 1 96.81 54 PHE B O 1
ATOM 4098 N N . GLU B 1 55 ? -15.688 -24.609 -6.652 1 97.12 55 GLU B N 1
ATOM 4099 C CA . GLU B 1 55 ? -16.25 -25.406 -5.562 1 97.12 55 GLU B CA 1
ATOM 4100 C C . GLU B 1 55 ? -15.961 -26.891 -5.77 1 97.12 55 GLU B C 1
ATOM 4102 O O . GLU B 1 55 ? -15.695 -27.625 -4.809 1 97.12 55 GLU B O 1
ATOM 4107 N N . GLU B 1 56 ? -16.062 -27.344 -7.012 1 96.19 56 GLU B N 1
ATOM 4108 C CA . GLU B 1 56 ? -15.727 -28.734 -7.312 1 96.19 56 GLU B CA 1
ATOM 4109 C C . GLU B 1 56 ? -14.281 -29.047 -6.949 1 96.19 56 GLU B C 1
ATOM 4111 O O . GLU B 1 56 ? -14 -30.078 -6.336 1 96.19 56 GLU B O 1
ATOM 4116 N N . ARG B 1 57 ? -13.422 -28.188 -7.324 1 94.38 57 ARG B N 1
ATOM 4117 C CA . ARG B 1 57 ? -12.008 -28.375 -6.996 1 94.38 57 ARG B CA 1
ATOM 4118 C C . ARG B 1 57 ? -11.797 -28.406 -5.488 1 94.38 57 ARG B C 1
ATOM 4120 O O . ARG B 1 57 ? -11.102 -29.281 -4.973 1 94.38 57 ARG B O 1
ATOM 4127 N N . LYS B 1 58 ? -12.367 -27.484 -4.75 1 95.62 58 LYS B N 1
ATOM 4128 C CA . LYS B 1 58 ? -12.188 -27.391 -3.305 1 95.62 58 LYS B CA 1
ATOM 4129 C C . LYS B 1 58 ? -12.789 -28.609 -2.605 1 95.62 58 LYS B C 1
ATOM 4131 O O . LYS B 1 58 ? -12.234 -29.109 -1.622 1 95.62 58 LYS B O 1
ATOM 4136 N N . ARG B 1 59 ? -13.906 -29.141 -3.133 1 95.5 59 ARG B N 1
ATOM 4137 C CA . ARG B 1 59 ? -14.5 -30.359 -2.594 1 95.5 59 ARG B CA 1
ATOM 4138 C C . ARG B 1 59 ? -13.562 -31.547 -2.775 1 95.5 59 ARG B C 1
ATOM 4140 O O . ARG B 1 59 ? -13.406 -32.375 -1.862 1 95.5 59 ARG B O 1
ATOM 4147 N N . GLN B 1 60 ? -12.992 -31.625 -3.926 1 93.38 60 GLN B N 1
ATOM 4148 C CA . GLN B 1 60 ? -12.062 -32.719 -4.215 1 93.38 60 GLN B CA 1
ATOM 4149 C C . GLN B 1 60 ? -10.844 -32.656 -3.297 1 93.38 60 GLN B C 1
ATOM 4151 O O . GLN B 1 60 ? -10.289 -33.688 -2.934 1 93.38 60 GLN B O 1
ATOM 4156 N N . GLU B 1 61 ? -10.523 -31.469 -2.9 1 91.25 61 GLU B N 1
ATOM 4157 C CA . GLU B 1 61 ? -9.391 -31.266 -2 1 91.25 61 GLU B CA 1
ATOM 4158 C C . GLU B 1 61 ? -9.789 -31.516 -0.548 1 91.25 61 GLU B C 1
ATOM 4160 O O . GLU B 1 61 ? -8.945 -31.484 0.349 1 91.25 61 GLU B O 1
ATOM 4165 N N . GLY B 1 62 ? -11.023 -31.719 -0.278 1 92.25 62 GLY B N 1
ATOM 4166 C CA . GLY B 1 62 ? -11.5 -32.094 1.047 1 92.25 62 GLY B CA 1
ATOM 4167 C C . GLY B 1 62 ? -11.844 -30.891 1.911 1 92.25 62 GLY B C 1
ATOM 4168 O O . GLY B 1 62 ? -11.898 -30.984 3.139 1 92.25 62 GLY B O 1
ATOM 4169 N N . HIS B 1 63 ? -12.117 -29.75 1.278 1 92.31 63 HIS B N 1
ATOM 4170 C CA . HIS B 1 63 ? -12.391 -28.547 2.051 1 92.31 63 HIS B CA 1
ATOM 4171 C C . HIS B 1 63 ? -13.891 -28.344 2.248 1 92.31 63 HIS B C 1
ATOM 4173 O O . HIS B 1 63 ? -14.688 -28.766 1.406 1 92.31 63 HIS B O 1
ATOM 4179 N N . ASP B 1 64 ? -14.188 -27.766 3.408 1 91.88 64 ASP B N 1
ATOM 4180 C CA . ASP B 1 64 ? -15.547 -27.281 3.633 1 91.88 64 ASP B CA 1
ATOM 4181 C C . ASP B 1 64 ? -15.797 -25.969 2.895 1 91.88 64 ASP B C 1
ATOM 4183 O O . ASP B 1 64 ? -15.148 -24.953 3.184 1 91.88 64 ASP B O 1
ATOM 4187 N N . LEU B 1 65 ? -16.734 -25.984 2.002 1 94.06 65 LEU B N 1
ATOM 4188 C CA . LEU B 1 65 ? -16.969 -24.844 1.118 1 94.06 65 LEU B CA 1
ATOM 4189 C C . LEU B 1 65 ? -17.375 -23.609 1.917 1 94.06 65 LEU B C 1
ATOM 4191 O O . LEU B 1 65 ? -16.984 -22.5 1.571 1 94.06 65 LEU B O 1
ATOM 4195 N N . ASN B 1 66 ? -18.172 -23.781 2.967 1 90.69 66 ASN B N 1
ATOM 4196 C CA . ASN B 1 66 ? -18.594 -22.641 3.77 1 90.69 66 ASN B CA 1
ATOM 4197 C C . ASN B 1 66 ? -17.406 -21.969 4.461 1 90.69 66 ASN B C 1
ATOM 4199 O O . ASN B 1 66 ? -17.328 -20.734 4.531 1 90.69 66 ASN B O 1
ATOM 4203 N N . VAL B 1 67 ? -16.547 -22.766 4.918 1 89.56 67 VAL B N 1
ATOM 4204 C CA . VAL B 1 67 ? -15.352 -22.25 5.578 1 89.56 67 VAL B CA 1
ATOM 4205 C C . VAL B 1 67 ? -14.469 -21.547 4.555 1 89.56 67 VAL B C 1
ATOM 4207 O O . VAL B 1 67 ? -13.977 -20.438 4.809 1 89.56 67 VAL B O 1
ATOM 4210 N N . VAL B 1 68 ? -14.32 -22.172 3.391 1 93.31 68 VAL B N 1
ATOM 4211 C CA . VAL B 1 68 ? -13.484 -21.594 2.346 1 93.31 68 VAL B CA 1
ATOM 4212 C C . VAL B 1 68 ? -14.031 -20.219 1.945 1 93.31 68 VAL B C 1
ATOM 4214 O O . VAL B 1 68 ? -13.289 -19.234 1.937 1 93.31 68 VAL B O 1
ATOM 4217 N N . TRP B 1 69 ? -15.258 -20.125 1.649 1 93.38 69 TRP B N 1
ATOM 4218 C CA . TRP B 1 69 ? -15.859 -18.875 1.183 1 93.38 69 TRP B CA 1
ATOM 4219 C C . TRP B 1 69 ? -15.812 -17.812 2.27 1 93.38 69 TRP B C 1
ATOM 4221 O O . TRP B 1 69 ? -15.617 -16.625 1.979 1 93.38 69 TRP B O 1
ATOM 4231 N N . SER B 1 70 ? -16 -18.219 3.543 1 89.69 70 SER B N 1
ATOM 4232 C CA . SER B 1 70 ? -15.953 -17.25 4.637 1 89.69 70 SER B CA 1
ATOM 4233 C C . SER B 1 70 ? -14.578 -16.578 4.719 1 89.69 70 SER B C 1
ATOM 4235 O O . SER B 1 70 ? -14.461 -15.453 5.199 1 89.69 70 SER B O 1
ATOM 4237 N N . GLN B 1 71 ? -13.562 -17.266 4.164 1 90.88 71 GLN B N 1
ATOM 4238 C CA . GLN B 1 71 ? -12.195 -16.766 4.246 1 90.88 71 GLN B CA 1
ATOM 4239 C C . GLN B 1 71 ? -11.859 -15.891 3.043 1 90.88 71 GLN B C 1
ATOM 4241 O O . GLN B 1 71 ? -10.953 -15.055 3.111 1 90.88 71 GLN B O 1
ATOM 4246 N N . ILE B 1 72 ? -12.68 -16.047 1.937 1 95.38 72 ILE B N 1
ATOM 4247 C CA . ILE B 1 72 ? -12.086 -15.445 0.747 1 95.38 72 ILE B CA 1
ATOM 4248 C C . ILE B 1 72 ? -13.078 -14.492 0.097 1 95.38 72 ILE B C 1
ATOM 4250 O O . ILE B 1 72 ? -12.719 -13.727 -0.8 1 95.38 72 ILE B O 1
ATOM 4254 N N . TYR B 1 73 ? -14.383 -14.445 0.489 1 94.12 73 TYR B N 1
ATOM 4255 C CA . TYR B 1 73 ? -15.391 -13.703 -0.253 1 94.12 73 TYR B CA 1
ATOM 4256 C C . TYR B 1 73 ? -15.047 -12.219 -0.317 1 94.12 73 TYR B C 1
ATOM 4258 O O . TYR B 1 73 ? -15.297 -11.562 -1.328 1 94.12 73 TYR B O 1
ATOM 4266 N N . GLN B 1 74 ? -14.391 -11.734 0.745 1 95.31 74 GLN B N 1
ATOM 4267 C CA . GLN B 1 74 ? -14.086 -10.312 0.803 1 95.31 74 GLN B CA 1
ATOM 4268 C C . GLN B 1 74 ? -13 -9.938 -0.203 1 95.31 74 GLN B C 1
ATOM 4270 O O . GLN B 1 74 ? -12.789 -8.758 -0.49 1 95.31 74 GLN B O 1
ATOM 4275 N N . TYR B 1 75 ? -12.281 -10.938 -0.702 1 97.62 75 TYR B N 1
ATOM 4276 C CA . TYR B 1 75 ? -11.281 -10.719 -1.742 1 97.62 75 TYR B CA 1
ATOM 4277 C C . TYR B 1 75 ? -11.938 -10.281 -3.047 1 97.62 75 TYR B C 1
ATOM 4279 O O . TYR B 1 75 ? -11.266 -9.781 -3.949 1 97.62 75 TYR B O 1
ATOM 4287 N N . HIS B 1 76 ? -13.242 -10.391 -3.088 1 96.88 76 HIS B N 1
ATOM 4288 C CA . HIS B 1 76 ? -14.008 -10.047 -4.281 1 96.88 76 HIS B CA 1
ATOM 4289 C C . HIS B 1 76 ? -14.648 -8.672 -4.148 1 96.88 76 HIS B C 1
ATOM 4291 O O . HIS B 1 76 ? -15.484 -8.281 -4.977 1 96.88 76 HIS B O 1
ATOM 4297 N N . PHE B 1 77 ? -14.25 -7.953 -3.121 1 96.12 77 PHE B N 1
ATOM 4298 C CA . PHE B 1 77 ? -14.789 -6.613 -2.918 1 96.12 77 PHE B CA 1
ATOM 4299 C C . PHE B 1 77 ? -13.672 -5.594 -2.77 1 96.12 77 PHE B C 1
ATOM 4301 O O . PHE B 1 77 ? -12.758 -5.777 -1.96 1 96.12 77 PHE B O 1
ATOM 4308 N N . LEU B 1 78 ? -13.75 -4.574 -3.592 1 96.81 78 LEU B N 1
ATOM 4309 C CA . LEU B 1 78 ? -12.844 -3.438 -3.451 1 96.81 78 LEU B CA 1
ATOM 4310 C C . LEU B 1 78 ? -13.477 -2.348 -2.59 1 96.81 78 LEU B C 1
ATOM 4312 O O . LEU B 1 78 ? -14.703 -2.23 -2.527 1 96.81 78 LEU B O 1
ATOM 4316 N N . ASN B 1 79 ? -12.633 -1.562 -1.982 1 94.44 79 ASN B N 1
ATOM 4317 C CA . ASN B 1 79 ? -13.086 -0.608 -0.976 1 94.44 79 ASN B CA 1
ATOM 4318 C C . ASN B 1 79 ? -13.492 0.722 -1.605 1 94.44 79 ASN B C 1
ATOM 4320 O O . ASN B 1 79 ? -13.664 1.72 -0.902 1 94.44 79 ASN B O 1
ATOM 4324 N N . LEU B 1 80 ? -13.586 0.867 -2.906 1 95.56 80 LEU B N 1
ATOM 4325 C CA . LEU B 1 80 ? -14.062 1.999 -3.691 1 95.56 80 LEU B CA 1
ATOM 4326 C C . LEU B 1 80 ? -14.883 1.522 -4.891 1 95.56 80 LEU B C 1
ATOM 4328 O O . LEU B 1 80 ? -14.672 0.414 -5.387 1 95.56 80 LEU B O 1
ATOM 4332 N N . PRO B 1 81 ? -15.844 2.312 -5.297 1 95 81 PRO B N 1
ATOM 4333 C CA . PRO B 1 81 ? -16.547 1.981 -6.539 1 95 81 PRO B CA 1
ATOM 4334 C C . PRO B 1 81 ? -15.734 2.312 -7.785 1 95 81 PRO B C 1
ATOM 4336 O O . PRO B 1 81 ? -15.82 3.426 -8.305 1 95 81 PRO B O 1
ATOM 4339 N N . LEU B 1 82 ? -15.008 1.372 -8.281 1 96.88 82 LEU B N 1
ATOM 4340 C CA . LEU B 1 82 ? -14.055 1.602 -9.352 1 96.88 82 LEU B CA 1
ATOM 4341 C C . LEU B 1 82 ? -14.57 1.034 -10.672 1 96.88 82 LEU B C 1
ATOM 4343 O O . LEU B 1 82 ? -14.945 -0.138 -10.742 1 96.88 82 LEU B O 1
ATOM 4347 N N . THR B 1 83 ? -14.555 1.885 -11.641 1 95.38 83 THR B N 1
ATOM 4348 C CA . THR B 1 83 ? -14.805 1.401 -12.992 1 95.38 83 THR B CA 1
ATOM 4349 C C . THR B 1 83 ? -13.547 0.769 -13.578 1 95.38 83 THR B C 1
ATOM 4351 O O . THR B 1 83 ? -12.477 0.818 -12.969 1 95.38 83 THR B O 1
ATOM 4354 N N . ALA B 1 84 ? -13.75 0.141 -14.734 1 94.69 84 ALA B N 1
ATOM 4355 C CA . ALA B 1 84 ? -12.617 -0.506 -15.398 1 94.69 84 ALA B CA 1
ATOM 4356 C C . ALA B 1 84 ? -11.492 0.492 -15.656 1 94.69 84 ALA B C 1
ATOM 4358 O O . ALA B 1 84 ? -10.312 0.151 -15.539 1 94.69 84 ALA B O 1
ATOM 4359 N N . SER B 1 85 ? -11.82 1.691 -15.969 1 92.44 85 SER B N 1
ATOM 4360 C CA . SER B 1 85 ? -10.836 2.727 -16.266 1 92.44 85 SER B CA 1
ATOM 4361 C C . SER B 1 85 ? -10.117 3.191 -15 1 92.44 85 SER B C 1
ATOM 4363 O O . SER B 1 85 ? -8.984 3.672 -15.07 1 92.44 85 SER B O 1
ATOM 4365 N N . ASP B 1 86 ? -10.789 2.977 -13.828 1 93.31 86 ASP B N 1
ATOM 4366 C CA . ASP B 1 86 ? -10.234 3.416 -12.547 1 93.31 86 ASP B CA 1
ATOM 4367 C C . ASP B 1 86 ? -9.219 2.404 -12.016 1 93.31 86 ASP B C 1
ATOM 4369 O O . ASP B 1 86 ? -8.453 2.713 -11.109 1 93.31 86 ASP B O 1
ATOM 4373 N N . LEU B 1 87 ? -9.289 1.227 -12.531 1 94.75 87 LEU B N 1
ATOM 4374 C CA . LEU B 1 87 ? -8.445 0.161 -12 1 94.75 87 LEU B CA 1
ATOM 4375 C C . LEU B 1 87 ? -6.98 0.411 -12.344 1 94.75 87 LEU B C 1
ATOM 4377 O O . LEU B 1 87 ? -6.586 0.318 -13.508 1 94.75 87 LEU B O 1
ATOM 4381 N N . GLN B 1 88 ? -6.258 0.69 -11.328 1 91.44 88 GLN B N 1
ATOM 4382 C CA . GLN B 1 88 ? -4.816 0.848 -11.492 1 91.44 88 GLN B CA 1
ATOM 4383 C C . GLN B 1 88 ? -4.105 -0.5 -11.43 1 91.44 88 GLN B C 1
ATOM 4385 O O . GLN B 1 88 ? -4.75 -1.55 -11.43 1 91.44 88 GLN B O 1
ATOM 4390 N N . GLU B 1 89 ? -2.805 -0.501 -11.461 1 92.88 89 GLU B N 1
ATOM 4391 C CA . GLU B 1 89 ? -2.006 -1.722 -11.531 1 92.88 89 GLU B CA 1
ATOM 4392 C C . GLU B 1 89 ? -2.283 -2.631 -10.336 1 92.88 89 GLU B C 1
ATOM 4394 O O . GLU B 1 89 ? -2.158 -3.854 -10.438 1 92.88 89 GLU B O 1
ATOM 4399 N N . GLU B 1 90 ? -2.605 -2.021 -9.305 1 94.75 90 GLU B N 1
ATOM 4400 C CA . GLU B 1 90 ? -2.969 -2.74 -8.086 1 94.75 90 GLU B CA 1
ATOM 4401 C C . GLU B 1 90 ? -4.148 -2.074 -7.379 1 94.75 90 GLU B C 1
ATOM 4403 O O . GLU B 1 90 ? -4.234 -0.845 -7.328 1 94.75 90 GLU B O 1
ATOM 4408 N N . VAL B 1 91 ? -5.055 -2.895 -6.934 1 96.25 91 VAL B N 1
ATOM 4409 C CA . VAL B 1 91 ? -6.18 -2.4 -6.148 1 96.25 91 VAL B CA 1
ATOM 4410 C C . VAL B 1 91 ? -6.332 -3.238 -4.883 1 96.25 91 VAL B C 1
ATOM 4412 O O . VAL B 1 91 ? -6.133 -4.453 -4.906 1 96.25 91 VAL B O 1
ATOM 4415 N N . LEU B 1 92 ? -6.676 -2.59 -3.822 1 96.5 92 LEU B N 1
ATOM 4416 C CA . LEU B 1 92 ? -6.77 -3.279 -2.539 1 96.5 92 LEU B CA 1
ATOM 4417 C C . LEU B 1 92 ? -8.195 -3.748 -2.277 1 96.5 92 LEU B C 1
ATOM 4419 O O . LEU B 1 92 ? -9.156 -3.074 -2.66 1 96.5 92 LEU B O 1
ATOM 4423 N N . THR B 1 93 ? -8.305 -4.84 -1.62 1 97.25 93 THR B N 1
ATOM 4424 C CA . THR B 1 93 ? -9.602 -5.465 -1.374 1 97.25 93 THR B CA 1
ATOM 4425 C C . THR B 1 93 ? -10.023 -5.285 0.083 1 97.25 93 THR B C 1
ATOM 4427 O O . THR B 1 93 ? -9.258 -4.754 0.892 1 97.25 93 THR B O 1
ATOM 4430 N N . GLU B 1 94 ? -11.227 -5.758 0.396 1 95.31 94 GLU B N 1
ATOM 4431 C CA . GLU B 1 94 ? -11.789 -5.711 1.742 1 95.31 94 GLU B CA 1
ATOM 4432 C C . GLU B 1 94 ? -11.32 -6.898 2.578 1 95.31 94 GLU B C 1
ATOM 4434 O O . GLU B 1 94 ? -11.617 -6.977 3.773 1 95.31 94 GLU B O 1
ATOM 4439 N N . LEU B 1 95 ? -10.594 -7.785 1.929 1 95.75 95 LEU B N 1
ATOM 4440 C CA . LEU B 1 95 ? -10.102 -8.938 2.674 1 95.75 95 LEU B CA 1
ATOM 4441 C C . LEU B 1 95 ? -9.125 -8.5 3.764 1 95.75 95 LEU B C 1
ATOM 4443 O O . LEU B 1 95 ? -8.305 -7.609 3.547 1 95.75 95 LEU B O 1
ATOM 4447 N N . ARG B 1 96 ? -9.234 -9.172 4.902 1 92.56 96 ARG B N 1
ATOM 4448 C CA . ARG B 1 96 ? -8.336 -8.891 6.023 1 92.56 96 ARG B CA 1
ATOM 4449 C C . ARG B 1 96 ? -6.887 -8.82 5.559 1 92.56 96 ARG B C 1
ATOM 4451 O O . ARG B 1 96 ? -6.402 -9.727 4.879 1 92.56 96 ARG B O 1
ATOM 4458 N N . GLY B 1 97 ? -6.234 -7.715 5.91 1 93.62 97 GLY B N 1
ATOM 4459 C CA . GLY B 1 97 ? -4.871 -7.477 5.469 1 93.62 97 GLY B CA 1
ATOM 4460 C C . GLY B 1 97 ? -4.789 -6.648 4.199 1 93.62 97 GLY B C 1
ATOM 4461 O O . GLY B 1 97 ? -3.697 -6.352 3.713 1 93.62 97 GLY B O 1
ATOM 4462 N N . ASN B 1 98 ? -5.957 -6.34 3.602 1 94.62 98 ASN B N 1
ATOM 4463 C CA . ASN B 1 98 ? -6.023 -5.516 2.4 1 94.62 98 ASN B CA 1
ATOM 4464 C C . ASN B 1 98 ? -5.223 -6.129 1.255 1 94.62 98 ASN B C 1
ATOM 4466 O O . ASN B 1 98 ? -4.383 -5.457 0.649 1 94.62 98 ASN B O 1
ATOM 4470 N N . TYR B 1 99 ? -5.562 -7.344 0.954 1 96.69 99 TYR B N 1
ATOM 4471 C CA . TYR B 1 99 ? -4.891 -8.055 -0.125 1 96.69 99 TYR B CA 1
ATOM 4472 C C . TYR B 1 99 ? -5.031 -7.309 -1.445 1 96.69 99 TYR B C 1
ATOM 4474 O O . TYR B 1 99 ? -6.109 -6.805 -1.768 1 96.69 99 TYR B O 1
ATOM 4482 N N . PRO B 1 100 ? -3.961 -7.277 -2.17 1 96.94 100 PRO B N 1
ATOM 4483 C CA . PRO B 1 100 ? -4.078 -6.656 -3.49 1 96.94 100 PRO B CA 1
ATOM 4484 C C . PRO B 1 100 ? -4.641 -7.605 -4.543 1 96.94 100 PRO B C 1
ATOM 4486 O O . PRO B 1 100 ? -4.496 -8.828 -4.422 1 96.94 100 PRO B O 1
ATOM 4489 N N . VAL B 1 101 ? -5.324 -7.051 -5.438 1 98.19 101 VAL B N 1
ATOM 4490 C CA . VAL B 1 101 ? -5.605 -7.648 -6.738 1 98.19 101 VAL B CA 1
ATOM 4491 C C . VAL B 1 101 ? -4.809 -6.926 -7.82 1 98.19 101 VAL B C 1
ATOM 4493 O O . VAL B 1 101 ? -4.848 -5.695 -7.914 1 98.19 101 VAL B O 1
ATOM 4496 N N . TYR B 1 102 ? -4.086 -7.699 -8.516 1 98 102 TYR B N 1
ATOM 4497 C CA . TYR B 1 102 ? -3.248 -7.109 -9.555 1 98 102 TYR B CA 1
ATOM 4498 C C . TYR B 1 102 ? -4 -7.023 -10.883 1 98 102 TYR B C 1
ATOM 4500 O O . TYR B 1 102 ? -4.711 -7.957 -11.258 1 98 102 TYR B O 1
ATOM 4508 N N . VAL B 1 103 ? -3.867 -5.867 -11.539 1 97 103 VAL B N 1
ATOM 4509 C CA . VAL B 1 103 ? -4.594 -5.582 -12.766 1 97 103 VAL B CA 1
ATOM 4510 C C . VAL B 1 103 ? -3.629 -5.605 -13.953 1 97 103 VAL B C 1
ATOM 4512 O O . VAL B 1 103 ? -2.6 -4.93 -13.938 1 97 103 VAL B O 1
ATOM 4515 N N . THR B 1 104 ? -3.922 -6.422 -14.875 1 94.31 104 THR B N 1
ATOM 4516 C CA . THR B 1 104 ? -3.135 -6.492 -16.109 1 94.31 104 THR B CA 1
ATOM 4517 C C . THR B 1 104 ? -4 -6.184 -17.328 1 94.31 104 THR B C 1
ATOM 4519 O O . THR B 1 104 ? -5.09 -6.742 -17.469 1 94.31 104 THR B O 1
ATOM 4522 N N . ARG B 1 105 ? -3.527 -5.297 -18.125 1 91.19 105 ARG B N 1
ATOM 4523 C CA . ARG B 1 105 ? -4.199 -4.941 -19.375 1 91.19 105 ARG B CA 1
ATOM 4524 C C . ARG B 1 105 ? -3.406 -5.43 -20.578 1 91.19 105 ARG B C 1
ATOM 4526 O O . ARG B 1 105 ? -2.209 -5.152 -20.703 1 91.19 105 ARG B O 1
ATOM 4533 N N . THR B 1 106 ? -3.996 -6.219 -21.297 1 84.31 106 THR B N 1
ATOM 4534 C CA . THR B 1 106 ? -3.342 -6.746 -22.5 1 84.31 106 THR B CA 1
ATOM 4535 C C . THR B 1 106 ? -3.98 -6.172 -23.766 1 84.31 106 THR B C 1
ATOM 4537 O O . THR B 1 106 ? -5.207 -6.062 -23.844 1 84.31 106 THR B O 1
ATOM 4540 N N . GLU B 1 107 ? -3.154 -5.516 -24.531 1 75 107 GLU B N 1
ATOM 4541 C CA . GLU B 1 107 ? -3.643 -4.961 -25.797 1 75 107 GLU B CA 1
ATOM 4542 C C . GLU B 1 107 ? -3.535 -5.984 -26.922 1 75 107 GLU B C 1
ATOM 4544 O O . GLU B 1 107 ? -2.533 -6.691 -27.031 1 75 107 GLU B O 1
ATOM 4549 N N . HIS B 1 108 ? -4.699 -6.332 -27.422 1 63.62 108 HIS B N 1
ATOM 4550 C CA . HIS B 1 108 ? -4.672 -7.191 -28.609 1 63.62 108 HIS B CA 1
ATOM 4551 C C . HIS B 1 108 ? -4.602 -6.367 -29.891 1 63.62 108 HIS B C 1
ATOM 4553 O O . HIS B 1 108 ? -5.316 -5.375 -30.031 1 63.62 108 HIS B O 1
ATOM 4559 N N . HIS B 1 109 ? -3.43 -6.348 -30.562 1 56.5 109 HIS B N 1
ATOM 4560 C CA . HIS B 1 109 ? -3.178 -5.625 -31.797 1 56.5 109 HIS B CA 1
ATOM 4561 C C . HIS B 1 109 ? -4.395 -5.668 -32.719 1 56.5 109 HIS B C 1
ATOM 4563 O O . HIS B 1 109 ? -4.676 -4.699 -33.438 1 56.5 109 HIS B O 1
ATOM 4569 N N . ASP B 1 110 ? -4.922 -6.824 -32.938 1 54.97 110 ASP B N 1
ATOM 4570 C CA . ASP B 1 110 ? -5.871 -6.961 -34.031 1 54.97 110 ASP B CA 1
ATOM 4571 C C . ASP B 1 110 ? -7.199 -6.285 -33.719 1 54.97 110 ASP B C 1
ATOM 4573 O O . ASP B 1 110 ? -7.98 -5.961 -34.594 1 54.97 110 ASP B O 1
ATOM 4577 N N . ARG B 1 111 ? -7.668 -6.203 -32.562 1 51.72 111 ARG B N 1
ATOM 4578 C CA . ARG B 1 111 ? -9.078 -5.863 -32.406 1 51.72 111 ARG B CA 1
ATOM 4579 C C . ARG B 1 111 ? -9.234 -4.648 -31.484 1 51.72 111 ARG B C 1
ATOM 4581 O O . ARG B 1 111 ? -10.352 -4.309 -31.078 1 51.72 111 ARG B O 1
ATOM 4588 N N . ARG B 1 112 ? -8.344 -3.889 -31.5 1 56.41 112 ARG B N 1
ATOM 4589 C CA . ARG B 1 112 ? -8.539 -2.627 -30.781 1 56.41 112 ARG B CA 1
ATOM 4590 C C . ARG B 1 112 ? -9.242 -2.848 -29.453 1 56.41 112 ARG B C 1
ATOM 4592 O O . ARG B 1 112 ? -10.016 -2 -29 1 56.41 112 ARG B O 1
ATOM 4599 N N . GLN B 1 113 ? -9.352 -4.133 -29.016 1 67.06 113 GLN B N 1
ATOM 4600 C CA . GLN B 1 113 ? -10 -4.355 -27.719 1 67.06 113 GLN B CA 1
ATOM 4601 C C . GLN B 1 113 ? -8.984 -4.766 -26.672 1 67.06 113 GLN B C 1
ATOM 4603 O O . GLN B 1 113 ? -8.031 -5.496 -26.953 1 67.06 113 GLN B O 1
ATOM 4608 N N . SER B 1 114 ? -8.953 -4.07 -25.531 1 80 114 SER B N 1
ATOM 4609 C CA . SER B 1 114 ? -8.094 -4.379 -24.406 1 80 114 SER B CA 1
ATOM 4610 C C . SER B 1 114 ? -8.789 -5.32 -23.422 1 80 114 SER B C 1
ATOM 4612 O O . SER B 1 114 ? -10 -5.238 -23.234 1 80 114 SER B O 1
ATOM 4614 N N . THR B 1 115 ? -8.055 -6.492 -23.203 1 89.88 115 THR B N 1
ATOM 4615 C CA . THR B 1 115 ? -8.531 -7.418 -22.188 1 89.88 115 THR B CA 1
ATOM 4616 C C . THR B 1 115 ? -7.93 -7.078 -20.828 1 89.88 115 THR B C 1
ATOM 4618 O O . THR B 1 115 ? -6.738 -6.777 -20.734 1 89.88 115 THR B O 1
ATOM 4621 N N . ILE B 1 116 ? -8.789 -7.035 -19.844 1 94.5 116 ILE B N 1
ATOM 4622 C CA . ILE B 1 116 ? -8.328 -6.758 -18.484 1 94.5 116 ILE B CA 1
ATOM 4623 C C . ILE B 1 116 ? -8.383 -8.031 -17.656 1 94.5 116 ILE B C 1
ATOM 4625 O O . ILE B 1 116 ? -9.375 -8.766 -17.688 1 94.5 116 ILE B O 1
ATOM 4629 N N . TYR B 1 117 ? -7.297 -8.281 -17.047 1 96 117 TYR B N 1
ATOM 4630 C CA . TYR B 1 117 ? -7.227 -9.391 -16.109 1 96 117 TYR B CA 1
ATOM 4631 C C . TYR B 1 117 ? -7.082 -8.891 -14.672 1 96 117 TYR B C 1
ATOM 4633 O O . TYR B 1 117 ? -6.344 -7.938 -14.414 1 96 117 TYR B O 1
ATOM 4641 N N . LEU B 1 118 ? -7.844 -9.414 -13.773 1 97.94 118 LEU B N 1
ATOM 4642 C CA . LEU B 1 118 ? -7.672 -9.281 -12.328 1 97.94 118 LEU B CA 1
ATOM 4643 C C . LEU B 1 118 ? -7.051 -10.539 -11.742 1 97.94 118 LEU B C 1
ATOM 4645 O O . LEU B 1 118 ? -7.727 -11.562 -11.586 1 97.94 118 LEU B O 1
ATOM 4649 N N . ASN B 1 119 ? -5.82 -10.328 -11.336 1 98 119 ASN B N 1
ATOM 4650 C CA . ASN B 1 119 ? -5.012 -11.523 -11.117 1 98 119 ASN B CA 1
ATOM 4651 C C . ASN B 1 119 ? -5.031 -12.445 -12.336 1 98 119 ASN B C 1
ATOM 4653 O O . ASN B 1 119 ? -4.562 -12.07 -13.414 1 98 119 ASN B O 1
ATOM 4657 N N . ASN B 1 120 ? -5.605 -13.625 -12.188 1 96.62 120 ASN B N 1
ATOM 4658 C CA . ASN B 1 120 ? -5.68 -14.555 -13.312 1 96.62 120 ASN B CA 1
ATOM 4659 C C . ASN B 1 120 ? -7.07 -14.562 -13.938 1 96.62 120 ASN B C 1
ATOM 4661 O O . ASN B 1 120 ? -7.301 -15.25 -14.938 1 96.62 120 ASN B O 1
ATOM 4665 N N . ALA B 1 121 ? -8.047 -13.797 -13.422 1 97.06 121 ALA B N 1
ATOM 4666 C CA . ALA B 1 121 ? -9.43 -13.789 -13.891 1 97.06 121 ALA B CA 1
ATOM 4667 C C . ALA B 1 121 ? -9.633 -12.742 -14.984 1 97.06 121 ALA B C 1
ATOM 4669 O O . ALA B 1 121 ? -9.242 -11.578 -14.82 1 97.06 121 ALA B O 1
ATOM 4670 N N . ARG B 1 122 ? -10.242 -13.148 -16.016 1 94.88 122 ARG B N 1
ATOM 4671 C CA . ARG B 1 122 ? -10.555 -12.227 -17.109 1 94.88 122 ARG B CA 1
ATOM 4672 C C . ARG B 1 122 ? -11.828 -11.438 -16.797 1 94.88 122 ARG B C 1
ATOM 4674 O O . ARG B 1 122 ? -12.812 -12.008 -16.312 1 94.88 122 ARG B O 1
ATOM 4681 N N . LEU B 1 123 ? -11.727 -10.18 -17.078 1 94.44 123 LEU B N 1
ATOM 4682 C CA . LEU B 1 123 ? -12.906 -9.328 -16.953 1 94.44 123 LEU B CA 1
ATOM 4683 C C . LEU B 1 123 ? -13.82 -9.5 -18.172 1 94.44 123 LEU B C 1
ATOM 4685 O O . LEU B 1 123 ? -13.438 -9.18 -19.297 1 94.44 123 LEU B O 1
ATOM 4689 N N . LEU B 1 124 ? -15.023 -10.008 -17.984 1 92.12 124 LEU B N 1
ATOM 4690 C CA . LEU B 1 124 ? -15.953 -10.32 -19.062 1 92.12 124 LEU B CA 1
ATOM 4691 C C . LEU B 1 124 ? -16.891 -9.148 -19.344 1 92.12 124 LEU B C 1
ATOM 4693 O O . LEU B 1 124 ? -17.094 -8.766 -20.5 1 92.12 124 LEU B O 1
ATOM 4697 N N . ARG B 1 125 ? -17.5 -8.656 -18.297 1 90.88 125 ARG B N 1
ATOM 4698 C CA . ARG B 1 125 ? -18.375 -7.484 -18.312 1 90.88 125 ARG B CA 1
ATOM 4699 C C . ARG B 1 125 ? -17.984 -6.496 -17.219 1 90.88 125 ARG B C 1
ATOM 4701 O O . ARG B 1 125 ? -17.656 -6.895 -16.094 1 90.88 125 ARG B O 1
ATOM 4708 N N . HIS B 1 126 ? -17.969 -5.277 -17.672 1 89.94 126 HIS B N 1
ATOM 4709 C CA . HIS B 1 126 ? -17.469 -4.328 -16.688 1 89.94 126 HIS B CA 1
ATOM 4710 C C . HIS B 1 126 ? -18.391 -3.117 -16.562 1 89.94 126 HIS B C 1
ATOM 4712 O O . HIS B 1 126 ? -19.25 -2.904 -17.422 1 89.94 126 HIS B O 1
ATOM 4718 N N . ASP B 1 127 ? -18.281 -2.445 -15.398 1 92.19 127 ASP B N 1
ATOM 4719 C CA . ASP B 1 127 ? -18.859 -1.127 -15.156 1 92.19 127 ASP B CA 1
ATOM 4720 C C . ASP B 1 127 ? -20.375 -1.209 -15.023 1 92.19 127 ASP B C 1
ATOM 4722 O O . ASP B 1 127 ? -21.109 -0.396 -15.602 1 92.19 127 ASP B O 1
ATOM 4726 N N . ILE B 1 128 ? -20.812 -2.275 -14.484 1 90 128 ILE B N 1
ATOM 4727 C CA . ILE B 1 128 ? -22.203 -2.311 -14.078 1 90 128 ILE B CA 1
ATOM 4728 C C . ILE B 1 128 ? -22.406 -1.442 -12.836 1 90 128 ILE B C 1
ATOM 4730 O O . ILE B 1 128 ? -21.891 -1.76 -11.766 1 90 128 ILE B O 1
ATOM 4734 N N . ARG B 1 129 ? -23.172 -0.383 -13.008 1 89.69 129 ARG B N 1
ATOM 4735 C CA . ARG B 1 129 ? -23.234 0.629 -11.961 1 89.69 129 ARG B CA 1
ATOM 4736 C C . ARG B 1 129 ? -24.547 0.538 -11.188 1 89.69 129 ARG B C 1
ATOM 4738 O O . ARG B 1 129 ? -25.594 0.219 -11.766 1 89.69 129 ARG B O 1
ATOM 4745 N N . GLY B 1 130 ? -24.438 0.742 -9.883 1 87.25 130 GLY B N 1
ATOM 4746 C CA . GLY B 1 130 ? -25.562 0.833 -8.977 1 87.25 130 GLY B CA 1
ATOM 4747 C C . GLY B 1 130 ? -25.297 1.723 -7.777 1 87.25 130 GLY B C 1
ATOM 4748 O O . GLY B 1 130 ? -24.281 2.432 -7.738 1 87.25 130 GLY B O 1
ATOM 4749 N N . SER B 1 131 ? -26.281 1.849 -6.957 1 87.12 131 SER B N 1
ATOM 4750 C CA . SER B 1 131 ? -26.125 2.639 -5.742 1 87.12 131 SER B CA 1
ATOM 4751 C C . SER B 1 131 ? -27.031 2.137 -4.633 1 87.12 131 SER B C 1
ATOM 4753 O O . SER B 1 131 ? -28.047 1.483 -4.902 1 87.12 131 SER B O 1
ATOM 4755 N N . VAL B 1 132 ? -26.594 2.361 -3.443 1 85.31 132 VAL B N 1
ATOM 4756 C CA . VAL B 1 132 ? -27.391 2.084 -2.252 1 85.31 132 VAL B CA 1
ATOM 4757 C C . VAL B 1 132 ? -27.391 3.305 -1.336 1 85.31 132 VAL B C 1
ATOM 4759 O O . VAL B 1 132 ? -26.625 4.254 -1.552 1 85.31 132 VAL B O 1
ATOM 4762 N N . LYS B 1 133 ? -28.281 3.279 -0.396 1 84.69 133 LYS B N 1
ATOM 4763 C CA . LYS B 1 133 ? -28.344 4.363 0.581 1 84.69 133 LYS B CA 1
ATOM 4764 C C . LYS B 1 133 ? -27.75 3.926 1.921 1 84.69 133 LYS B C 1
ATOM 4766 O O . LYS B 1 133 ? -28 2.805 2.371 1 84.69 133 LYS B O 1
ATOM 4771 N N . ASP B 1 134 ? -26.953 4.781 2.402 1 84.25 134 ASP B N 1
ATOM 4772 C CA . ASP B 1 134 ? -26.406 4.465 3.717 1 84.25 134 ASP B CA 1
ATOM 4773 C C . ASP B 1 134 ? -27.391 4.836 4.824 1 84.25 134 ASP B C 1
ATOM 4775 O O . ASP B 1 134 ? -28.562 5.129 4.555 1 84.25 134 ASP B O 1
ATOM 4779 N N . ASP B 1 135 ? -26.953 4.734 6.055 1 84.06 135 ASP B N 1
ATOM 4780 C CA . ASP B 1 135 ? -27.812 4.93 7.215 1 84.06 135 ASP B CA 1
ATOM 4781 C C . ASP B 1 135 ? -28.359 6.359 7.262 1 84.06 135 ASP B C 1
ATOM 4783 O O . ASP B 1 135 ? -29.406 6.609 7.852 1 84.06 135 ASP B O 1
ATOM 4787 N N . LEU B 1 136 ? -27.656 7.309 6.641 1 84.62 136 LEU B N 1
ATOM 4788 C CA . LEU B 1 136 ? -28.062 8.703 6.652 1 84.62 136 LEU B CA 1
ATOM 4789 C C . LEU B 1 136 ? -28.828 9.055 5.379 1 84.62 136 LE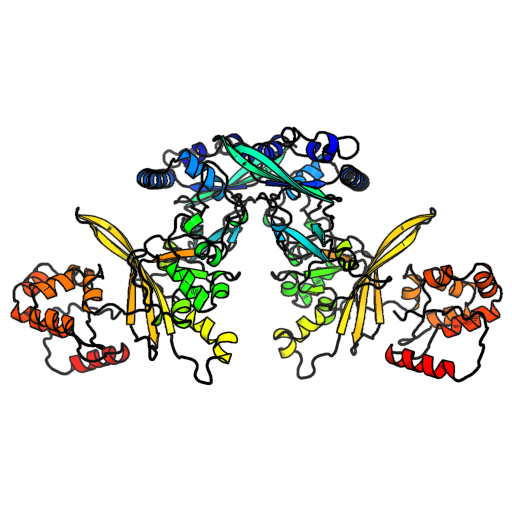U B C 1
ATOM 4791 O O . LEU B 1 136 ? -29.188 10.219 5.164 1 84.62 136 LEU B O 1
ATOM 4795 N N . GLY B 1 137 ? -28.969 8.094 4.551 1 82.44 137 GLY B N 1
ATOM 4796 C CA . GLY B 1 137 ? -29.719 8.32 3.32 1 82.44 137 GLY B CA 1
ATOM 4797 C C . GLY B 1 137 ? -28.859 8.828 2.184 1 82.44 137 GLY B C 1
ATOM 4798 O O . GLY B 1 137 ? -29.375 9.188 1.12 1 82.44 137 GLY B O 1
ATOM 4799 N N . MET B 1 138 ? -27.656 8.836 2.402 1 83.69 138 MET B N 1
ATOM 4800 C CA . MET B 1 138 ? -26.75 9.281 1.35 1 83.69 138 MET B CA 1
ATOM 4801 C C . MET B 1 138 ? -26.516 8.18 0.325 1 83.69 138 MET B C 1
ATOM 4803 O O . MET B 1 138 ? -26.406 7.004 0.687 1 83.69 138 MET B O 1
ATOM 4807 N N . GLN B 1 139 ? -26.406 8.602 -0.903 1 85.44 139 GLN B N 1
ATOM 4808 C CA . GLN B 1 139 ? -26.188 7.637 -1.979 1 85.44 139 GLN B CA 1
ATOM 4809 C C . GLN B 1 139 ? -24.75 7.137 -1.989 1 85.44 139 GLN B C 1
ATOM 4811 O O . GLN B 1 139 ? -23.812 7.934 -2.025 1 85.44 139 GLN B O 1
ATOM 4816 N N . GLU B 1 140 ? -24.641 5.855 -1.957 1 87.38 140 GLU B N 1
ATOM 4817 C CA . GLU B 1 140 ? -23.344 5.18 -2.041 1 87.38 140 GLU B CA 1
ATOM 4818 C C . GLU B 1 140 ? -23.203 4.406 -3.352 1 87.38 140 GLU B C 1
ATOM 4820 O O . GLU B 1 140 ? -23.875 3.391 -3.551 1 87.38 140 GLU B O 1
ATOM 4825 N N . PRO B 1 141 ? -22.328 4.891 -4.223 1 90.38 141 PRO B N 1
ATOM 4826 C CA . PRO B 1 141 ? -22.188 4.203 -5.508 1 90.38 141 PRO B CA 1
ATOM 4827 C C . PRO B 1 141 ? -21.562 2.82 -5.371 1 90.38 141 PRO B C 1
ATOM 4829 O O . PRO B 1 141 ? -20.719 2.605 -4.5 1 90.38 141 PRO B O 1
ATOM 4832 N N . GLN B 1 142 ? -21.969 1.911 -6.191 1 92 142 GLN B N 1
ATOM 4833 C CA . GLN B 1 142 ? -21.422 0.568 -6.301 1 92 142 GLN B CA 1
ATOM 4834 C C . GLN B 1 142 ? -21.156 0.199 -7.758 1 92 142 GLN B C 1
ATOM 4836 O O . GLN B 1 142 ? -21.812 0.702 -8.664 1 92 142 GLN B O 1
ATOM 4841 N N . VAL B 1 143 ? -20.141 -0.539 -7.988 1 93.94 143 VAL B N 1
ATOM 4842 C CA . VAL B 1 143 ? -19.781 -1.032 -9.312 1 93.94 143 VAL B CA 1
ATOM 4843 C C . VAL B 1 143 ? -19.609 -2.549 -9.273 1 93.94 143 VAL B C 1
ATOM 4845 O O . VAL B 1 143 ? -19.109 -3.092 -8.281 1 93.94 143 VAL B O 1
ATOM 4848 N N . MET B 1 144 ? -20.047 -3.189 -10.281 1 93.19 144 MET B N 1
ATOM 4849 C CA . MET B 1 144 ? -19.875 -4.637 -10.398 1 93.19 144 MET B CA 1
ATOM 4850 C C . MET B 1 144 ? -19.156 -4.996 -11.688 1 93.19 144 MET B C 1
ATOM 4852 O O . MET B 1 144 ? -19.438 -4.43 -12.742 1 93.19 144 MET B O 1
ATOM 4856 N N . HIS B 1 145 ? -18.203 -5.762 -11.578 1 94.44 145 HIS B N 1
ATOM 4857 C CA . HIS B 1 145 ? -17.531 -6.398 -12.711 1 94.44 145 HIS B CA 1
ATOM 4858 C C . HIS B 1 145 ? -17.719 -7.91 -12.68 1 94.44 145 HIS B C 1
ATOM 4860 O O . HIS B 1 145 ? -17.672 -8.523 -11.609 1 94.44 145 HIS B O 1
ATOM 4866 N N . ILE B 1 146 ? -17.969 -8.5 -13.805 1 93.94 146 ILE B N 1
ATOM 4867 C CA . ILE B 1 146 ? -18.109 -9.945 -13.914 1 93.94 146 ILE B CA 1
ATOM 4868 C C . ILE B 1 146 ? -16.781 -10.562 -14.383 1 93.94 146 ILE B C 1
ATOM 4870 O O . ILE B 1 146 ? -16.203 -10.109 -15.367 1 93.94 146 ILE B O 1
ATOM 4874 N N . ILE B 1 147 ? -16.375 -11.57 -13.664 1 95.75 147 ILE B N 1
ATOM 4875 C CA . ILE B 1 147 ? -15.094 -12.203 -13.984 1 95.75 147 ILE B CA 1
ATOM 4876 C C . ILE B 1 147 ? -15.297 -13.703 -14.211 1 95.75 147 ILE B C 1
ATOM 4878 O O . ILE B 1 147 ? -16.312 -14.266 -13.773 1 95.75 147 ILE B O 1
ATOM 4882 N N . ASP B 1 148 ? -14.336 -14.352 -14.844 1 95.31 148 ASP B N 1
ATOM 4883 C CA . ASP B 1 148 ? -14.562 -15.719 -15.289 1 95.31 148 ASP B CA 1
ATOM 4884 C C . ASP B 1 148 ? -13.875 -16.719 -14.367 1 95.31 148 ASP B C 1
ATOM 4886 O O . ASP B 1 148 ? -13.836 -17.922 -14.664 1 95.31 148 ASP B O 1
ATOM 4890 N N . GLU B 1 149 ? -13.281 -16.281 -13.328 1 96.62 149 GLU B N 1
ATOM 4891 C CA . GLU B 1 149 ? -12.617 -17.141 -12.344 1 96.62 149 GLU B CA 1
ATOM 4892 C C . GLU B 1 149 ? -12.766 -16.578 -10.938 1 96.62 149 GLU B C 1
ATOM 4894 O O . GLU B 1 149 ? -12.805 -15.352 -10.75 1 96.62 149 GLU B O 1
ATOM 4899 N N . VAL B 1 150 ? -12.883 -17.484 -9.938 1 97.56 150 VAL B N 1
ATOM 4900 C CA . VAL B 1 150 ? -12.898 -17.047 -8.539 1 97.56 150 VAL B CA 1
ATOM 4901 C C . VAL B 1 150 ? -11.516 -16.547 -8.133 1 97.56 150 VAL B C 1
ATOM 4903 O O . VAL B 1 150 ? -10.5 -17.156 -8.477 1 97.56 150 VAL B O 1
ATOM 4906 N N . LEU B 1 151 ? -11.484 -15.383 -7.539 1 98.19 151 LEU B N 1
ATOM 4907 C CA . LEU B 1 151 ? -10.227 -14.875 -6.996 1 98.19 151 LEU B CA 1
ATOM 4908 C C . LEU B 1 151 ? -9.844 -15.617 -5.723 1 98.19 151 LEU B C 1
ATOM 4910 O O . LEU B 1 151 ? -10.617 -15.641 -4.758 1 98.19 151 LEU B O 1
ATOM 4914 N N . GLU B 1 152 ? -8.68 -16.188 -5.762 1 97.44 152 GLU B N 1
ATOM 4915 C CA . GLU B 1 152 ? -8.234 -17 -4.633 1 97.44 152 GLU B CA 1
ATOM 4916 C C . GLU B 1 152 ? -6.973 -16.422 -3.998 1 97.44 152 GLU B C 1
ATOM 4918 O O . GLU B 1 152 ? -5.871 -16.578 -4.523 1 97.44 152 GLU B O 1
ATOM 4923 N N . PRO B 1 153 ? -7.098 -15.805 -2.85 1 97.62 153 PRO B N 1
ATOM 4924 C CA . PRO B 1 153 ? -5.914 -15.367 -2.113 1 97.62 153 PRO B CA 1
ATOM 4925 C C . PRO B 1 153 ? -5.234 -16.5 -1.354 1 97.62 153 PRO B C 1
ATOM 4927 O O . PRO B 1 153 ? -5.801 -17.594 -1.229 1 97.62 153 PRO B O 1
ATOM 4930 N N . ILE B 1 154 ? -4 -16.219 -0.97 1 97.25 154 ILE B N 1
ATOM 4931 C CA . ILE B 1 154 ? -3.35 -17.141 -0.04 1 97.25 154 ILE B CA 1
ATOM 4932 C C . ILE B 1 154 ? -3.695 -16.75 1.396 1 97.25 154 ILE B C 1
ATOM 4934 O O . ILE B 1 154 ? -3.473 -15.609 1.807 1 97.25 154 ILE B O 1
ATOM 4938 N N . VAL B 1 155 ? -4.332 -17.656 2.129 1 94.81 155 VAL B N 1
ATOM 4939 C CA . VAL B 1 155 ? -4.742 -17.375 3.502 1 94.81 155 VAL B CA 1
ATOM 4940 C C . VAL B 1 155 ? -4.129 -18.422 4.438 1 94.81 155 VAL B C 1
ATOM 4942 O O . VAL B 1 155 ? -3.883 -19.562 4.035 1 94.81 155 VAL B O 1
ATOM 4945 N N . PRO B 1 156 ? -3.818 -17.953 5.648 1 94.56 156 PRO B N 1
ATOM 4946 C CA . PRO B 1 156 ? -3.279 -18.922 6.605 1 94.56 156 PRO B CA 1
ATOM 4947 C C . PRO B 1 156 ? -4.297 -19.984 7.008 1 94.56 156 PRO B C 1
ATOM 4949 O O . PRO B 1 156 ? -5.504 -19.734 6.965 1 94.56 156 PRO B O 1
ATOM 4952 N N . ARG B 1 157 ? -3.799 -21.094 7.383 1 89.19 157 ARG B N 1
ATOM 4953 C CA . ARG B 1 157 ? -4.648 -22.203 7.805 1 89.19 157 ARG B CA 1
ATOM 4954 C C . ARG B 1 157 ? -5.273 -21.922 9.172 1 89.19 157 ARG B C 1
ATOM 4956 O O . ARG B 1 157 ? -4.652 -21.297 10.023 1 89.19 157 ARG B O 1
ATOM 4963 N N . ILE B 1 158 ? -6.496 -22.359 9.258 1 84.44 158 ILE B N 1
ATOM 4964 C CA . ILE B 1 158 ? -7.195 -22.281 10.539 1 84.44 158 ILE B CA 1
ATOM 4965 C C . ILE B 1 158 ? -6.918 -23.547 11.352 1 84.44 158 ILE B C 1
ATOM 4967 O O . ILE B 1 158 ? -7.094 -24.656 10.859 1 84.44 158 ILE B O 1
ATOM 4971 N N . ARG B 1 159 ? -6.355 -23.281 12.531 1 78.56 159 ARG B N 1
ATOM 4972 C CA . ARG B 1 159 ? -6.105 -24.406 13.43 1 78.56 159 ARG B CA 1
ATOM 4973 C C . ARG B 1 159 ? -7 -24.344 14.664 1 78.56 159 ARG B C 1
ATOM 4975 O O . ARG B 1 159 ? -7.086 -23.297 15.312 1 78.56 159 ARG B O 1
ATOM 4982 N N . ASN B 1 160 ? -7.629 -25.422 14.984 1 73.75 160 ASN B N 1
ATOM 4983 C CA . ASN B 1 160 ? -8.422 -25.531 16.203 1 73.75 160 ASN B CA 1
ATOM 4984 C C . ASN B 1 160 ? -9.43 -24.406 16.328 1 73.75 160 ASN B C 1
ATOM 4986 O O . ASN B 1 160 ? -9.586 -23.812 17.391 1 73.75 160 ASN B O 1
ATOM 4990 N N . ASN B 1 161 ? -9.953 -23.984 15.242 1 70.38 161 ASN B N 1
ATOM 4991 C CA . ASN B 1 161 ? -11 -22.969 15.188 1 70.38 161 ASN B CA 1
ATOM 4992 C C . ASN B 1 161 ? -10.508 -21.625 15.711 1 70.38 161 ASN B C 1
ATOM 4994 O O . ASN B 1 161 ? -11.281 -20.844 16.266 1 70.38 161 ASN B O 1
ATOM 4998 N N . LYS B 1 162 ? -9.18 -21.5 15.766 1 75.31 162 LYS B N 1
ATOM 4999 C CA . LYS B 1 162 ? -8.602 -20.203 16.156 1 75.31 162 LYS B CA 1
ATOM 5000 C C . LYS B 1 162 ? -8.133 -19.422 14.93 1 75.31 162 LYS B C 1
ATOM 5002 O O . LYS B 1 162 ? -7.566 -20 14 1 75.31 162 LYS B O 1
ATOM 5007 N N . ALA B 1 163 ? -8.453 -18.156 15.016 1 79.31 163 ALA B N 1
ATOM 5008 C CA . ALA B 1 163 ? -8.031 -17.281 13.93 1 79.31 163 ALA B CA 1
ATOM 5009 C C . ALA B 1 163 ? -6.508 -17.203 13.859 1 79.31 163 ALA B C 1
ATOM 5011 O O . ALA B 1 163 ? -5.836 -17.156 14.891 1 79.31 163 ALA B O 1
ATOM 5012 N N . PRO B 1 164 ? -6 -17.219 12.727 1 85.88 164 PRO B N 1
ATOM 5013 C CA . PRO B 1 164 ? -4.551 -17.078 12.555 1 85.88 164 PRO B CA 1
ATOM 5014 C C . PRO B 1 164 ? -4.031 -15.727 13.047 1 85.88 164 PRO B C 1
ATOM 5016 O O . PRO B 1 164 ? -4.809 -14.781 13.203 1 85.88 164 PRO B O 1
ATOM 5019 N N . GLU B 1 165 ? -2.75 -15.727 13.258 1 88.56 165 GLU B N 1
ATOM 5020 C CA . GLU B 1 165 ? -2.104 -14.477 13.633 1 88.56 165 GLU B CA 1
ATOM 5021 C C . GLU B 1 165 ? -2.236 -13.43 12.531 1 88.56 165 GLU B C 1
ATOM 5023 O O . GLU B 1 165 ? -2.15 -13.75 11.344 1 88.56 165 GLU B O 1
ATOM 5028 N N . ALA B 1 166 ? -2.371 -12.164 12.969 1 90.5 166 ALA B N 1
ATOM 5029 C CA . ALA B 1 166 ? -2.604 -11.055 12.055 1 90.5 166 ALA B CA 1
ATOM 5030 C C . ALA B 1 166 ? -1.457 -10.914 11.055 1 90.5 166 ALA B C 1
ATOM 5032 O O . ALA B 1 166 ? -1.679 -10.578 9.891 1 90.5 166 ALA B O 1
ATOM 5033 N N . SER B 1 167 ? -0.279 -11.227 11.5 1 90.31 167 SER B N 1
ATOM 5034 C CA . SER B 1 167 ? 0.914 -11.008 10.688 1 90.31 167 SER B CA 1
ATOM 5035 C C . SER B 1 167 ? 0.973 -11.992 9.516 1 90.31 167 SER B C 1
ATOM 5037 O O . SER B 1 167 ? 1.764 -11.812 8.594 1 90.31 167 SER B O 1
ATOM 5039 N N . LEU B 1 168 ? 0.144 -12.969 9.531 1 94.69 168 LEU B N 1
ATOM 5040 C CA . LEU B 1 168 ? 0.186 -14.008 8.508 1 94.69 168 LEU B CA 1
ATOM 5041 C C . LEU B 1 168 ? -0.635 -13.602 7.289 1 94.69 168 LEU B C 1
ATOM 5043 O O . LEU B 1 168 ? -0.534 -14.227 6.23 1 94.69 168 LEU B O 1
ATOM 5047 N N . PHE B 1 169 ? -1.469 -12.609 7.445 1 95.5 169 PHE B N 1
ATOM 5048 C CA . PHE B 1 169 ? -2.32 -12.188 6.336 1 95.5 169 PHE B CA 1
ATOM 5049 C C . PHE B 1 169 ? -1.561 -11.266 5.391 1 95.5 169 PHE B C 1
ATOM 5051 O O . PHE B 1 169 ? -0.779 -10.422 5.832 1 95.5 169 PHE B O 1
ATOM 5058 N N . ASN B 1 170 ? -1.841 -11.484 4.059 1 96 170 ASN B N 1
ATOM 5059 C CA . ASN B 1 170 ? -1.229 -10.695 2.992 1 96 170 ASN B CA 1
ATOM 5060 C C . ASN B 1 170 ? 0.293 -10.789 3.027 1 96 170 ASN B C 1
ATOM 5062 O O . ASN B 1 170 ? 0.98 -9.766 3.105 1 96 170 ASN B O 1
ATOM 5066 N N . PRO B 1 171 ? 0.82 -11.969 2.961 1 97.12 171 PRO B N 1
ATOM 5067 C CA . PRO B 1 171 ? 2.266 -12.172 3.078 1 97.12 171 PRO B CA 1
ATOM 5068 C C . PRO B 1 171 ? 3.029 -11.711 1.842 1 97.12 171 PRO B C 1
ATOM 5070 O O . PRO B 1 171 ? 2.523 -11.812 0.722 1 97.12 171 PRO B O 1
ATOM 5073 N N . SER B 1 172 ? 4.23 -11.18 2.039 1 97.25 172 SER B N 1
ATOM 5074 C CA . SER B 1 172 ? 5.195 -11.062 0.949 1 97.25 172 SER B CA 1
ATOM 5075 C C . SER B 1 172 ? 5.695 -12.43 0.5 1 97.25 172 SER B C 1
ATOM 5077 O O . SER B 1 172 ? 5.414 -13.438 1.144 1 97.25 172 SER B O 1
ATOM 5079 N N . ALA B 1 173 ? 6.402 -12.438 -0.599 1 98.31 173 ALA B N 1
ATOM 5080 C CA . ALA B 1 173 ? 6.988 -13.703 -1.047 1 98.31 173 ALA B CA 1
ATOM 5081 C C . ALA B 1 173 ? 7.898 -14.289 0.026 1 98.31 173 ALA B C 1
ATOM 5083 O O . ALA B 1 173 ? 7.914 -15.508 0.233 1 98.31 173 ALA B O 1
ATOM 5084 N N . TRP B 1 174 ? 8.609 -13.445 0.724 1 98.12 174 TRP B N 1
ATOM 5085 C CA . TRP B 1 174 ? 9.5 -13.938 1.771 1 98.12 174 TRP B CA 1
ATOM 5086 C C . TRP B 1 174 ? 8.703 -14.508 2.938 1 98.12 174 TRP B C 1
ATOM 5088 O O . TRP B 1 174 ? 9.031 -15.586 3.451 1 98.12 174 TRP B O 1
ATOM 5098 N N . GLU B 1 175 ? 7.738 -13.789 3.359 1 97.38 175 GLU B N 1
ATOM 5099 C CA . GLU B 1 175 ? 6.918 -14.273 4.465 1 97.38 175 GLU B CA 1
ATOM 5100 C C . GLU B 1 175 ? 6.254 -15.602 4.121 1 97.38 175 GLU B C 1
ATOM 5102 O O . GLU B 1 175 ? 6.105 -16.469 4.984 1 97.38 175 GLU B O 1
ATOM 5107 N N . LEU B 1 176 ? 5.785 -15.688 2.889 1 98 176 LEU B N 1
ATOM 5108 C CA . LEU B 1 176 ? 5.23 -16.953 2.424 1 98 176 LEU B CA 1
ATOM 5109 C C . LEU B 1 176 ? 6.258 -18.078 2.551 1 98 176 LEU B C 1
ATOM 5111 O O . LEU B 1 176 ? 5.922 -19.188 2.982 1 98 176 LEU B O 1
ATOM 5115 N N . LEU B 1 177 ? 7.516 -17.781 2.189 1 97.5 177 LEU B N 1
ATOM 5116 C CA . LEU B 1 177 ? 8.602 -18.766 2.311 1 97.5 177 LEU B CA 1
ATOM 5117 C C . LEU B 1 177 ? 8.883 -19.078 3.773 1 97.5 177 LEU B C 1
ATOM 5119 O O . LEU B 1 177 ? 8.969 -20.25 4.148 1 97.5 177 LEU B O 1
ATOM 5123 N N . ASP B 1 178 ? 8.969 -18.109 4.527 1 97.38 178 ASP B N 1
ATOM 5124 C CA . ASP B 1 178 ? 9.398 -18.203 5.918 1 97.38 178 ASP B CA 1
ATOM 5125 C C . ASP B 1 178 ? 8.344 -18.922 6.762 1 97.38 178 ASP B C 1
ATOM 5127 O O . ASP B 1 178 ? 8.68 -19.656 7.703 1 97.38 178 ASP B O 1
ATOM 5131 N N . LYS B 1 179 ? 7.117 -18.703 6.449 1 97.31 179 LYS B N 1
ATOM 5132 C CA . LYS B 1 179 ? 6.016 -19.312 7.195 1 97.31 179 LYS B CA 1
ATOM 5133 C C . LYS B 1 179 ? 5.18 -20.219 6.305 1 97.31 179 LYS B C 1
ATOM 5135 O O . LYS B 1 179 ? 3.953 -20.25 6.414 1 97.31 179 LYS B O 1
ATOM 5140 N N . SER B 1 180 ? 5.852 -20.953 5.453 1 97.12 180 SER B N 1
ATOM 5141 C CA . SER B 1 180 ? 5.176 -21.75 4.441 1 97.12 180 SER B CA 1
ATOM 5142 C C . SER B 1 180 ? 4.242 -22.766 5.082 1 97.12 180 SER B C 1
ATOM 5144 O O . SER B 1 180 ? 3.156 -23.047 4.559 1 97.12 180 SER B O 1
ATOM 5146 N N . SER B 1 181 ? 4.574 -23.281 6.27 1 94.94 181 SER B N 1
ATOM 5147 C CA . SER B 1 181 ? 3.758 -24.297 6.941 1 94.94 181 SER B CA 1
ATOM 5148 C C . SER B 1 181 ? 2.404 -23.719 7.348 1 94.94 181 SER B C 1
ATOM 5150 O O . SER B 1 181 ? 1.405 -24.438 7.387 1 94.94 181 SER B O 1
ATOM 5152 N N . GLU B 1 182 ? 2.369 -22.438 7.602 1 95.88 182 GLU B N 1
ATOM 5153 C CA . GLU B 1 182 ? 1.133 -21.766 8.008 1 95.88 182 GLU B CA 1
ATOM 5154 C C . GLU B 1 182 ? 0.156 -21.656 6.84 1 95.88 182 GLU B C 1
ATOM 5156 O O . GLU B 1 182 ? -1.026 -21.375 7.039 1 95.88 182 GLU B O 1
ATOM 5161 N N . TYR B 1 183 ? 0.613 -21.906 5.637 1 95.94 183 TYR B N 1
ATOM 5162 C CA . TYR B 1 183 ? -0.222 -21.812 4.445 1 95.94 183 TYR B CA 1
ATOM 5163 C C . TYR B 1 183 ? -0.375 -23.188 3.787 1 95.94 183 TYR B C 1
ATOM 5165 O O . TYR B 1 183 ? -0.722 -23.281 2.605 1 95.94 183 TYR B O 1
ATOM 5173 N N . ASN B 1 184 ? -0.016 -24.266 4.473 1 92.56 184 ASN B N 1
ATOM 5174 C CA . ASN B 1 184 ? -0.076 -25.641 3.98 1 92.56 184 ASN B CA 1
ATOM 5175 C C . ASN B 1 184 ? 0.83 -25.844 2.77 1 92.56 184 ASN B C 1
ATOM 5177 O O . ASN B 1 184 ? 0.441 -26.484 1.799 1 92.56 184 ASN B O 1
ATOM 5181 N N . LEU B 1 185 ? 1.937 -25.141 2.807 1 95.56 185 LEU B N 1
ATOM 5182 C CA . LEU B 1 185 ? 2.959 -25.281 1.777 1 95.56 185 LEU B CA 1
ATOM 5183 C C . LEU B 1 185 ? 4.254 -25.828 2.371 1 95.56 185 LEU B C 1
ATOM 5185 O O . LEU B 1 185 ? 4.504 -25.672 3.568 1 95.56 185 LEU B O 1
ATOM 5189 N N . ALA B 1 186 ? 4.973 -26.531 1.562 1 94.75 186 ALA B N 1
ATOM 5190 C CA . ALA B 1 186 ? 6.281 -27.062 1.947 1 94.75 186 ALA B CA 1
ATOM 5191 C C . ALA B 1 186 ? 7.391 -26.422 1.107 1 94.75 186 ALA B C 1
ATOM 5193 O O . ALA B 1 186 ? 7.711 -26.922 0.023 1 94.75 186 ALA B O 1
ATOM 5194 N N . LEU B 1 187 ? 7.922 -25.359 1.684 1 96.06 187 LEU B N 1
ATOM 5195 C CA . LEU B 1 187 ? 8.922 -24.594 0.945 1 96.06 187 LEU B CA 1
ATOM 5196 C C . LEU B 1 187 ? 10.188 -24.406 1.779 1 96.06 187 LEU B C 1
ATOM 5198 O O . LEU B 1 187 ? 10.938 -23.453 1.563 1 96.06 187 LEU B O 1
ATOM 5202 N N . THR B 1 188 ? 10.453 -25.234 2.711 1 94.31 188 THR B N 1
ATOM 5203 C CA . THR B 1 188 ? 11.508 -25.047 3.705 1 94.31 188 THR B CA 1
ATOM 5204 C C . THR B 1 188 ? 12.883 -25.172 3.062 1 94.31 188 THR B C 1
ATOM 5206 O O . THR B 1 188 ? 13.828 -24.484 3.471 1 94.31 188 THR B O 1
ATOM 5209 N N . LYS B 1 189 ? 13.047 -26.062 2.102 1 91.88 189 LYS B N 1
ATOM 5210 C CA . LYS B 1 189 ? 14.344 -26.25 1.453 1 91.88 189 LYS B CA 1
ATOM 5211 C C . LYS B 1 189 ? 14.773 -24.984 0.708 1 91.88 189 LYS B C 1
ATOM 5213 O O . LYS B 1 189 ? 15.906 -24.516 0.858 1 91.88 189 LYS B O 1
ATOM 5218 N N . TRP B 1 190 ? 13.859 -24.484 -0.089 1 94.31 190 TRP B N 1
ATOM 5219 C CA . TRP B 1 190 ? 14.172 -23.25 -0.822 1 94.31 190 TRP B CA 1
ATOM 5220 C C . TRP B 1 190 ? 14.43 -22.094 0.135 1 94.31 190 TRP B C 1
ATOM 5222 O O . TRP B 1 190 ? 15.352 -21.297 -0.072 1 94.31 190 TRP B O 1
ATOM 5232 N N . ARG B 1 191 ? 13.594 -21.953 1.19 1 95.75 191 ARG B N 1
ATOM 5233 C CA . ARG B 1 191 ? 13.805 -20.938 2.225 1 95.75 191 ARG B CA 1
ATOM 5234 C C . ARG B 1 191 ? 15.219 -21.031 2.787 1 95.75 191 ARG B C 1
ATOM 5236 O O . ARG B 1 191 ? 15.891 -20 2.959 1 95.75 191 ARG B O 1
ATOM 5243 N N . GLY B 1 192 ? 15.625 -22.234 3.113 1 93.5 192 GLY B N 1
ATOM 5244 C CA . GLY B 1 192 ? 16.969 -22.438 3.633 1 93.5 192 GLY B CA 1
ATOM 5245 C C . GLY B 1 192 ? 18.047 -21.938 2.709 1 93.5 192 GLY B C 1
ATOM 5246 O O . GLY B 1 192 ? 19.016 -21.312 3.162 1 93.5 192 GLY B O 1
ATOM 5247 N N . ILE B 1 193 ? 17.922 -22.156 1.444 1 92.38 193 ILE B N 1
ATOM 5248 C CA . ILE B 1 193 ? 18.906 -21.703 0.461 1 92.38 193 ILE B CA 1
ATOM 5249 C C . ILE B 1 193 ? 18.922 -20.188 0.412 1 92.38 193 ILE B C 1
ATOM 5251 O O . ILE B 1 193 ? 20 -19.562 0.397 1 92.38 193 ILE B O 1
ATOM 5255 N N . VAL B 1 194 ? 17.781 -19.578 0.399 1 95.5 194 VAL B N 1
ATOM 5256 C CA . VAL B 1 194 ? 17.672 -18.125 0.352 1 95.5 194 VAL B CA 1
ATOM 5257 C C . VAL B 1 194 ? 18.344 -17.516 1.572 1 95.5 194 VAL B C 1
ATOM 5259 O O . VAL B 1 194 ? 19.062 -16.516 1.454 1 95.5 194 VAL B O 1
ATOM 5262 N N . MET B 1 195 ? 18.156 -18.109 2.717 1 95.12 195 MET B N 1
ATOM 5263 C CA . MET B 1 195 ? 18.75 -17.625 3.953 1 95.12 195 MET B CA 1
ATOM 5264 C C . MET B 1 195 ? 20.266 -17.797 3.928 1 95.12 195 MET B C 1
ATOM 5266 O O . MET B 1 195 ? 21 -16.891 4.316 1 95.12 195 MET B O 1
ATOM 5270 N N . GLU B 1 196 ? 20.688 -18.922 3.523 1 92.81 196 GLU B N 1
ATOM 5271 C CA . GLU B 1 196 ? 22.125 -19.203 3.461 1 92.81 196 GLU B CA 1
ATOM 5272 C C . GLU B 1 196 ? 22.844 -18.203 2.561 1 92.81 196 GLU B C 1
ATOM 5274 O O . GLU B 1 196 ? 23.969 -17.812 2.84 1 92.81 196 GLU B O 1
ATOM 5279 N N . ARG B 1 197 ? 22.141 -17.828 1.548 1 91.44 197 ARG B N 1
ATOM 5280 C CA . ARG B 1 197 ? 22.75 -16.922 0.573 1 91.44 197 ARG B CA 1
ATOM 5281 C C . ARG B 1 197 ? 22.453 -15.461 0.927 1 91.44 197 ARG B C 1
ATOM 5283 O O . ARG B 1 197 ? 22.844 -14.547 0.198 1 91.44 197 ARG B O 1
ATOM 5290 N N . ASN B 1 198 ? 21.734 -15.203 1.977 1 91.56 198 ASN B N 1
ATOM 5291 C CA . ASN B 1 198 ? 21.375 -13.875 2.455 1 91.56 198 ASN B CA 1
ATOM 5292 C C . ASN B 1 198 ? 20.609 -13.086 1.395 1 91.56 198 ASN B C 1
ATOM 5294 O O . ASN B 1 198 ? 20.938 -11.93 1.119 1 91.56 198 ASN B O 1
ATOM 5298 N N . MET B 1 199 ? 19.703 -13.766 0.762 1 93 199 MET B N 1
ATOM 5299 C CA . MET B 1 199 ? 18.938 -13.148 -0.317 1 93 199 MET B CA 1
ATOM 5300 C C . MET B 1 199 ? 17.5 -12.898 0.113 1 93 199 MET B C 1
ATOM 5302 O O . MET B 1 199 ? 16.609 -12.812 -0.728 1 93 199 MET B O 1
ATOM 5306 N N . GLN B 1 200 ? 17.172 -12.727 1.357 1 94.75 200 GLN B N 1
ATOM 5307 C CA . GLN B 1 200 ? 15.828 -12.5 1.87 1 94.75 200 GLN B CA 1
ATOM 5308 C C . GLN B 1 200 ? 15.242 -11.203 1.308 1 94.75 200 GLN B C 1
ATOM 5310 O O . GLN B 1 200 ? 14.039 -11.133 1.041 1 94.75 200 GLN B O 1
ATOM 5315 N N . ASP B 1 201 ? 16.016 -10.227 1.1 1 90.75 201 ASP B N 1
ATOM 5316 C CA . ASP B 1 201 ? 15.57 -8.922 0.618 1 90.75 201 ASP B CA 1
ATOM 5317 C C . ASP B 1 201 ? 14.992 -9.031 -0.791 1 90.75 201 ASP B C 1
ATOM 5319 O O . ASP B 1 201 ? 14.117 -8.25 -1.165 1 90.75 201 ASP B O 1
ATOM 5323 N N . TRP B 1 202 ? 15.477 -9.984 -1.485 1 90.19 202 TRP B N 1
ATOM 5324 C CA . TRP B 1 202 ? 15.008 -10.211 -2.85 1 90.19 202 TRP B CA 1
ATOM 5325 C C . TRP B 1 202 ? 13.555 -10.672 -2.854 1 90.19 202 TRP B C 1
ATOM 5327 O O . TRP B 1 202 ? 12.836 -10.492 -3.844 1 90.19 202 TRP B O 1
ATOM 5337 N N . TYR B 1 203 ? 13.117 -11.227 -1.776 1 95.31 203 TYR B N 1
ATOM 5338 C CA . TYR B 1 203 ? 11.781 -11.797 -1.658 1 95.31 203 TYR B CA 1
ATOM 5339 C C . TYR B 1 203 ? 10.898 -10.938 -0.759 1 95.31 203 TYR B C 1
ATOM 5341 O O . TYR B 1 203 ? 9.703 -11.203 -0.62 1 95.31 203 TYR B O 1
ATOM 5349 N N . SER B 1 204 ? 11.406 -9.922 -0.142 1 93.31 204 SER B N 1
ATOM 5350 C CA . SER B 1 204 ? 10.648 -9.141 0.834 1 93.31 204 SER B CA 1
ATOM 5351 C C . SER B 1 204 ? 10.43 -7.715 0.347 1 93.31 204 SER B C 1
ATOM 5353 O O . SER B 1 204 ? 9.578 -7 0.878 1 93.31 204 SER B O 1
ATOM 5355 N N . GLY B 1 205 ? 11.094 -7.254 -0.597 1 86.5 205 GLY B N 1
ATOM 5356 C CA . GLY B 1 205 ? 11.016 -5.867 -1.036 1 86.5 205 GLY B CA 1
ATOM 5357 C C . GLY B 1 205 ? 9.672 -5.5 -1.625 1 86.5 205 GLY B C 1
ATOM 5358 O O . GLY B 1 205 ? 8.812 -6.367 -1.817 1 86.5 205 GLY B O 1
ATOM 5359 N N . SER B 1 206 ? 9.484 -4.215 -1.856 1 87.38 206 SER B N 1
ATOM 5360 C CA . SER B 1 206 ? 8.211 -3.686 -2.34 1 87.38 206 SER B CA 1
ATOM 5361 C C . SER B 1 206 ? 8.102 -3.812 -3.855 1 87.38 206 SER B C 1
ATOM 5363 O O . SER B 1 206 ? 7.012 -3.658 -4.418 1 87.38 206 SER B O 1
ATOM 5365 N N . GLU B 1 207 ? 9.219 -4.027 -4.434 1 91.5 207 GLU B N 1
ATOM 5366 C CA . GLU B 1 207 ? 9.156 -4.199 -5.883 1 91.5 207 GLU B CA 1
ATOM 5367 C C . GLU B 1 207 ? 8.297 -5.402 -6.258 1 91.5 207 GLU B C 1
ATOM 5369 O O . GLU B 1 207 ? 8.453 -6.484 -5.691 1 91.5 207 GLU B O 1
ATOM 5374 N N . LEU B 1 208 ? 7.418 -5.191 -7.18 1 96.44 208 LEU B N 1
ATOM 5375 C CA . LEU B 1 208 ? 6.566 -6.285 -7.641 1 96.44 208 LEU B CA 1
ATOM 5376 C C . LEU B 1 208 ? 7.355 -7.254 -8.516 1 96.44 208 LEU B C 1
ATOM 5378 O O . LEU B 1 208 ? 8.18 -6.832 -9.328 1 96.44 208 LEU B O 1
ATOM 5382 N N . LYS B 1 209 ? 7.129 -8.562 -8.281 1 97.38 209 LYS B N 1
ATOM 5383 C CA . LYS B 1 209 ? 7.863 -9.586 -9.016 1 97.38 209 LYS B CA 1
ATOM 5384 C C . LYS B 1 209 ? 6.996 -10.812 -9.266 1 97.38 209 LYS B C 1
ATOM 5386 O O . LYS B 1 209 ? 5.914 -10.945 -8.688 1 97.38 209 LYS B O 1
ATOM 5391 N N . THR B 1 210 ? 7.395 -11.578 -10.195 1 97.88 210 THR B N 1
ATOM 5392 C CA . THR B 1 210 ? 6.902 -12.938 -10.383 1 97.88 210 THR B CA 1
ATOM 5393 C C . THR B 1 210 ? 7.934 -13.953 -9.906 1 97.88 210 THR B C 1
ATOM 5395 O O . THR B 1 210 ? 9.086 -13.938 -10.344 1 97.88 210 THR B O 1
ATOM 5398 N N . TYR B 1 211 ? 7.535 -14.828 -9.023 1 98.19 211 TYR B N 1
ATOM 5399 C CA . TYR B 1 211 ? 8.453 -15.773 -8.398 1 98.19 211 TYR B CA 1
ATOM 5400 C C . TYR B 1 211 ? 8.148 -17.203 -8.828 1 98.19 211 TYR B C 1
ATOM 5402 O O . TYR B 1 211 ? 6.992 -17.625 -8.82 1 98.19 211 TYR B O 1
ATOM 5410 N N . PHE B 1 212 ? 9.125 -17.891 -9.234 1 97 212 PHE B N 1
ATOM 5411 C CA . PHE B 1 212 ? 9.062 -19.328 -9.398 1 97 212 PHE B CA 1
ATOM 5412 C C . PHE B 1 212 ? 9.789 -20.047 -8.258 1 97 212 PHE B C 1
ATOM 5414 O O . PHE B 1 212 ? 11.023 -19.984 -8.172 1 97 212 PHE B O 1
ATOM 5421 N N . ILE B 1 213 ? 9.055 -20.734 -7.414 1 96.81 213 ILE B N 1
ATOM 5422 C CA . ILE B 1 213 ? 9.633 -21.281 -6.195 1 96.81 213 ILE B CA 1
ATOM 5423 C C . ILE B 1 213 ? 9.477 -22.797 -6.184 1 96.81 213 ILE B C 1
ATOM 5425 O O . ILE B 1 213 ? 8.359 -23.312 -6.277 1 96.81 213 ILE B O 1
ATOM 5429 N N . PRO B 1 214 ? 10.562 -23.484 -6.043 1 93.31 214 PRO B N 1
ATOM 5430 C CA . PRO B 1 214 ? 10.484 -24.953 -5.973 1 93.31 214 PRO B CA 1
ATOM 5431 C C . PRO B 1 214 ? 9.891 -25.438 -4.656 1 93.31 214 PRO B C 1
ATOM 5433 O O . PRO B 1 214 ? 10.18 -24.891 -3.596 1 93.31 214 PRO B O 1
ATOM 5436 N N . ILE B 1 215 ? 9.07 -26.438 -4.77 1 94.06 215 ILE B N 1
ATOM 5437 C CA . ILE B 1 215 ? 8.508 -27.062 -3.582 1 94.06 215 ILE B CA 1
ATOM 5438 C C . ILE B 1 215 ? 9.492 -28.094 -3.029 1 94.06 215 ILE B C 1
ATOM 5440 O O . ILE B 1 215 ? 10.43 -28.5 -3.723 1 94.06 215 ILE B O 1
ATOM 5444 N N . ASP B 1 216 ? 9.281 -28.516 -1.787 1 90.56 216 ASP B N 1
ATOM 5445 C CA . ASP B 1 216 ? 10.164 -29.469 -1.125 1 90.56 216 ASP B CA 1
ATOM 5446 C C . ASP B 1 216 ? 10.023 -30.859 -1.73 1 90.56 216 ASP B C 1
ATOM 5448 O O . ASP B 1 216 ? 11.008 -31.609 -1.836 1 90.56 216 ASP B O 1
ATOM 5452 N N . ALA B 1 217 ? 8.852 -31.234 -2.1 1 74.31 217 ALA B N 1
ATOM 5453 C CA . ALA B 1 217 ? 8.531 -32.594 -2.504 1 74.31 217 ALA B CA 1
ATOM 5454 C C . ALA B 1 217 ? 9.289 -33 -3.77 1 74.31 217 ALA B C 1
ATOM 5456 O O . ALA B 1 217 ? 9.289 -32.25 -4.754 1 74.31 217 ALA B O 1
ATOM 5457 N N . GLY B 1 218 ? 9.984 -34.125 -3.807 1 60.66 218 GLY B N 1
ATOM 5458 C CA . GLY B 1 218 ? 10.625 -34.75 -4.953 1 60.66 218 GLY B CA 1
ATOM 5459 C C . GLY B 1 218 ? 11.961 -34.156 -5.297 1 60.66 218 GLY B C 1
ATOM 5460 O O . GLY B 1 218 ? 12.688 -34.656 -6.152 1 60.66 218 GLY B O 1
ATOM 5461 N N . ASN B 1 219 ? 12.258 -32.938 -4.652 1 61.84 219 ASN B N 1
ATOM 5462 C CA . ASN B 1 219 ? 13.406 -32.219 -5.168 1 61.84 219 ASN B CA 1
ATOM 5463 C C . ASN B 1 219 ? 14.648 -32.438 -4.312 1 61.84 219 ASN B C 1
ATOM 5465 O O . ASN B 1 219 ? 14.602 -32.281 -3.09 1 61.84 219 ASN B O 1
ATOM 5469 N N . ARG B 1 220 ? 15.516 -33.281 -4.914 1 59.56 220 ARG B N 1
ATOM 5470 C CA . ARG B 1 220 ? 16.875 -33.219 -4.398 1 59.56 220 ARG B CA 1
ATOM 5471 C C . ARG B 1 220 ? 17.562 -31.922 -4.809 1 59.56 220 ARG B C 1
ATOM 5473 O O . ARG B 1 220 ? 17.969 -31.766 -5.965 1 59.56 220 ARG B O 1
ATOM 5480 N N . ILE B 1 221 ? 17.219 -30.844 -4.18 1 63.72 221 ILE B N 1
ATOM 5481 C CA . ILE B 1 221 ? 17.875 -29.578 -4.488 1 63.72 221 ILE B CA 1
ATOM 5482 C C . ILE B 1 221 ? 19.344 -29.641 -4.059 1 63.72 221 ILE B C 1
ATOM 5484 O O . ILE B 1 221 ? 19.641 -29.797 -2.871 1 63.72 221 ILE B O 1
ATOM 5488 N N . GLU B 1 222 ? 20.156 -29.844 -5.094 1 62.03 222 GLU B N 1
ATOM 5489 C CA . GLU B 1 222 ? 21.578 -29.766 -4.781 1 62.03 222 GLU B CA 1
ATOM 5490 C C . GLU B 1 222 ? 21.969 -28.312 -4.469 1 62.03 222 GLU B C 1
ATOM 5492 O O . GLU B 1 222 ? 22.109 -27.5 -5.379 1 62.03 222 GLU B O 1
ATOM 5497 N N . LYS B 1 223 ? 22.219 -28.016 -3.207 1 64.88 223 LYS B N 1
ATOM 5498 C CA . LYS B 1 223 ? 22.5 -26.672 -2.695 1 64.88 223 LYS B CA 1
ATOM 5499 C C . LYS B 1 223 ? 23.734 -26.078 -3.387 1 64.88 223 LYS B C 1
ATOM 5501 O O . LYS B 1 223 ? 23.781 -24.875 -3.617 1 64.88 223 LYS B O 1
ATOM 5506 N N . GLY B 1 224 ? 24.562 -26.891 -3.742 1 64.94 224 GLY B N 1
ATOM 5507 C CA . GLY B 1 224 ? 25.812 -26.391 -4.289 1 64.94 224 GLY B CA 1
ATOM 5508 C C . GLY B 1 224 ? 25.656 -25.75 -5.652 1 64.94 224 GLY B C 1
ATOM 5509 O O . GLY B 1 224 ? 26.531 -24.984 -6.086 1 64.94 224 GLY B O 1
ATOM 5510 N N . ARG B 1 225 ? 24.531 -25.984 -6.238 1 70.56 225 ARG B N 1
ATOM 5511 C CA . ARG B 1 225 ? 24.359 -25.453 -7.586 1 70.56 225 ARG B CA 1
ATOM 5512 C C . ARG B 1 225 ? 23.438 -24.234 -7.586 1 70.56 225 ARG B C 1
ATOM 5514 O O . ARG B 1 225 ? 23.141 -23.672 -8.641 1 70.56 225 ARG B O 1
ATOM 5521 N N . LEU B 1 226 ? 22.969 -23.906 -6.5 1 86.06 226 LEU B N 1
ATOM 5522 C CA . LEU B 1 226 ? 22.047 -22.781 -6.414 1 86.06 226 LEU B CA 1
ATOM 5523 C C . LEU B 1 226 ? 22.703 -21.578 -5.77 1 86.06 226 LEU B C 1
ATOM 5525 O O . LEU B 1 226 ? 22.5 -21.312 -4.582 1 86.06 226 LEU B O 1
ATOM 5529 N N . ASP B 1 227 ? 23.453 -20.859 -6.535 1 87.62 227 ASP B N 1
ATOM 5530 C CA . ASP B 1 227 ? 24.094 -19.625 -6.082 1 87.62 227 ASP B CA 1
ATOM 5531 C C . ASP B 1 227 ? 23.125 -18.438 -6.199 1 87.62 227 ASP B C 1
ATOM 5533 O O . ASP B 1 227 ? 21.938 -18.625 -6.473 1 87.62 227 ASP B O 1
ATOM 5537 N N . ASP B 1 228 ? 23.625 -17.266 -6.023 1 89.31 228 ASP B N 1
ATOM 5538 C CA . ASP B 1 228 ? 22.812 -16.047 -6.043 1 89.31 228 ASP B CA 1
ATOM 5539 C C . ASP B 1 228 ? 22.172 -15.836 -7.414 1 89.31 228 ASP B C 1
ATOM 5541 O O . ASP B 1 228 ? 21.016 -15.43 -7.508 1 89.31 228 ASP B O 1
ATOM 5545 N N . LEU B 1 229 ? 22.969 -16.141 -8.367 1 89.69 229 LEU B N 1
ATOM 5546 C CA . LEU B 1 229 ? 22.484 -15.938 -9.727 1 89.69 229 LEU B CA 1
ATOM 5547 C C . LEU B 1 229 ? 21.359 -16.922 -10.055 1 89.69 229 LEU B C 1
ATOM 5549 O O . LEU B 1 229 ? 20.406 -16.562 -10.742 1 89.69 229 LEU B O 1
ATOM 5553 N N . ALA B 1 230 ? 21.531 -18.125 -9.586 1 90.06 230 ALA B N 1
ATOM 5554 C CA . ALA B 1 230 ? 20.469 -19.109 -9.789 1 90.06 230 ALA B CA 1
ATOM 5555 C C . ALA B 1 230 ? 19.172 -18.688 -9.102 1 90.06 230 ALA B C 1
ATOM 5557 O O . ALA B 1 230 ? 18.094 -18.828 -9.672 1 90.06 230 ALA B O 1
ATOM 5558 N N . LEU B 1 231 ? 19.281 -18.172 -7.945 1 93.25 231 LEU B N 1
ATOM 5559 C CA . LEU B 1 231 ? 18.109 -17.688 -7.227 1 93.25 231 LEU B CA 1
ATOM 5560 C C . LEU B 1 231 ? 17.438 -16.547 -7.98 1 93.25 231 LEU B C 1
ATOM 5562 O O . LEU B 1 231 ? 16.219 -16.531 -8.133 1 93.25 231 LEU B O 1
ATOM 5566 N N . ALA B 1 232 ? 18.25 -15.633 -8.453 1 94.12 232 ALA B N 1
ATOM 5567 C CA . ALA B 1 232 ? 17.734 -14.516 -9.227 1 94.12 232 ALA B CA 1
ATOM 5568 C C . ALA B 1 232 ? 17.078 -14.992 -10.523 1 94.12 232 ALA B C 1
ATOM 5570 O O . ALA B 1 232 ? 16.141 -14.367 -11.016 1 94.12 232 ALA B O 1
ATOM 5571 N N . GLY B 1 233 ? 17.578 -16.125 -11.023 1 94.88 233 GLY B N 1
ATOM 5572 C CA . GLY B 1 233 ? 17.062 -16.703 -12.258 1 94.88 233 GLY B CA 1
ATOM 5573 C C . GLY B 1 233 ? 15.68 -17.328 -12.086 1 94.88 233 GLY B C 1
ATOM 5574 O O . GLY B 1 233 ? 15.078 -17.781 -13.062 1 94.88 233 GLY B O 1
ATOM 5575 N N . HIS B 1 234 ? 15.164 -17.312 -10.938 1 96.31 234 HIS B N 1
ATOM 5576 C CA . HIS B 1 234 ? 13.844 -17.859 -10.656 1 96.31 234 HIS B CA 1
ATOM 5577 C C . HIS B 1 234 ? 12.812 -16.734 -10.492 1 96.31 234 HIS B C 1
ATOM 5579 O O . HIS B 1 234 ? 11.688 -16.984 -10.055 1 96.31 234 HIS B O 1
ATOM 5585 N N . VAL B 1 235 ? 13.242 -15.508 -10.781 1 97.44 235 VAL B N 1
ATOM 5586 C CA . VAL B 1 235 ? 12.391 -14.352 -10.523 1 97.44 235 VAL B CA 1
ATOM 5587 C C . VAL B 1 235 ? 12.312 -13.469 -11.766 1 97.44 235 VAL B C 1
ATOM 5589 O O . VAL B 1 235 ? 13.312 -13.266 -12.453 1 97.44 235 VAL B O 1
ATOM 5592 N N . ILE B 1 236 ? 11.148 -13.031 -12.109 1 96.5 236 ILE B N 1
ATOM 5593 C CA . ILE B 1 236 ? 10.953 -11.969 -13.086 1 96.5 236 ILE B CA 1
ATOM 5594 C C . ILE B 1 236 ? 10.688 -10.648 -12.367 1 96.5 236 ILE B C 1
ATOM 5596 O O . ILE B 1 236 ? 9.617 -10.461 -11.781 1 96.5 236 ILE B O 1
ATOM 5600 N N . PRO B 1 237 ? 11.578 -9.695 -12.391 1 96.06 237 PRO B N 1
ATOM 5601 C CA . PRO B 1 237 ? 11.383 -8.438 -11.672 1 96.06 237 PRO B CA 1
ATOM 5602 C C . PRO B 1 237 ? 10.453 -7.473 -12.414 1 96.06 237 PRO B C 1
ATOM 5604 O O . PRO B 1 237 ? 10.344 -7.531 -13.641 1 96.06 237 PRO B O 1
ATOM 5607 N N . GLY B 1 238 ? 9.711 -6.645 -11.68 1 94.06 238 GLY B N 1
ATOM 5608 C CA . GLY B 1 238 ? 8.984 -5.496 -12.203 1 94.06 238 GLY B CA 1
ATOM 5609 C C . GLY B 1 238 ? 7.648 -5.867 -12.828 1 94.06 238 GLY B C 1
ATOM 5610 O O . GLY B 1 238 ? 6.941 -5.004 -13.352 1 94.06 238 GLY B O 1
ATOM 5611 N N . GLN B 1 239 ? 7.355 -7.184 -12.805 1 94.06 239 GLN B N 1
ATOM 5612 C CA . GLN B 1 239 ? 6.121 -7.617 -13.453 1 94.06 239 GLN B CA 1
ATOM 5613 C C . GLN B 1 239 ? 5.41 -8.688 -12.617 1 94.06 239 GLN B C 1
ATOM 5615 O O . GLN B 1 239 ? 6.059 -9.555 -12.039 1 94.06 239 GLN B O 1
ATOM 5620 N N . VAL B 1 240 ? 4.156 -8.492 -12.562 1 96.75 240 VAL B N 1
ATOM 5621 C CA . VAL B 1 240 ? 3.301 -9.508 -11.953 1 96.75 240 VAL B CA 1
ATOM 5622 C C . VAL B 1 240 ? 2.572 -10.289 -13.039 1 96.75 240 VAL B C 1
ATOM 5624 O O . VAL B 1 240 ? 1.634 -9.789 -13.656 1 96.75 240 VAL B O 1
ATOM 5627 N N . LEU B 1 241 ? 3.025 -11.531 -13.188 1 95.19 241 LEU B N 1
ATOM 5628 C CA . LEU B 1 241 ? 2.553 -12.289 -14.336 1 95.19 241 LEU B CA 1
ATOM 5629 C C . LEU B 1 241 ? 1.858 -13.57 -13.898 1 95.19 241 LEU B C 1
ATOM 5631 O O . LEU B 1 241 ? 2.52 -14.555 -13.555 1 95.19 241 LEU B O 1
ATOM 5635 N N . PHE B 1 242 ? 0.57 -13.523 -13.953 1 96.12 242 PHE B N 1
ATOM 5636 C CA . PHE B 1 242 ? -0.212 -14.734 -13.773 1 96.12 242 PHE B CA 1
ATOM 5637 C C . PHE B 1 242 ? -0.178 -15.594 -15.031 1 96.12 242 PHE B C 1
ATOM 5639 O O . PHE B 1 242 ? 0.321 -15.156 -16.078 1 96.12 242 PHE B O 1
ATOM 5646 N N . THR B 1 243 ? -0.68 -16.766 -14.984 1 92.31 243 THR B N 1
ATOM 5647 C CA . THR B 1 243 ? -0.485 -17.734 -16.062 1 92.31 243 THR B CA 1
ATOM 5648 C C . THR B 1 243 ? -1.126 -17.234 -17.359 1 92.31 243 THR B C 1
ATOM 5650 O O . THR B 1 243 ? -0.56 -17.406 -18.438 1 92.31 243 THR B O 1
ATOM 5653 N N . ARG B 1 244 ? -2.252 -16.656 -17.281 1 88.62 244 ARG B N 1
ATOM 5654 C CA . ARG B 1 244 ? -2.941 -16.188 -18.469 1 88.62 244 ARG B CA 1
ATOM 5655 C C . ARG B 1 244 ? -2.273 -14.938 -19.047 1 88.62 244 ARG B C 1
ATOM 5657 O O . ARG B 1 244 ? -2.346 -14.68 -20.25 1 88.62 244 ARG B O 1
ATOM 5664 N N . THR B 1 245 ? -1.657 -14.188 -18.203 1 86.62 245 THR B N 1
ATOM 5665 C CA . THR B 1 245 ? -0.979 -12.984 -18.672 1 86.62 245 THR B CA 1
ATOM 5666 C C . THR B 1 245 ? 0.425 -13.305 -19.172 1 86.62 245 THR B C 1
ATOM 5668 O O . THR B 1 245 ? 0.961 -12.609 -20.031 1 86.62 245 THR B O 1
ATOM 5671 N N . LEU B 1 246 ? 0.993 -14.289 -18.594 1 82.62 246 LEU B N 1
ATOM 5672 C CA . LEU B 1 246 ? 2.287 -14.773 -19.062 1 82.62 246 LEU B CA 1
ATOM 5673 C C . LEU B 1 246 ? 2.203 -15.211 -20.531 1 82.62 246 LEU B C 1
ATOM 5675 O O . LEU B 1 246 ? 3.166 -15.062 -21.281 1 82.62 246 LEU B O 1
ATOM 5679 N N . ASN B 1 247 ? 1.082 -15.648 -20.969 1 70.56 247 ASN B N 1
ATOM 5680 C CA . ASN B 1 247 ? 0.921 -16.25 -22.281 1 70.56 247 ASN B CA 1
ATOM 5681 C C . ASN B 1 247 ? 0.296 -15.258 -23.266 1 70.56 247 ASN B C 1
ATOM 5683 O O . ASN B 1 247 ? 0.165 -15.562 -24.453 1 70.56 247 ASN B O 1
ATOM 5687 N N . SER B 1 248 ? -0.207 -14.094 -22.828 1 64.31 248 SER B N 1
ATOM 5688 C CA . SER B 1 248 ? -1.003 -13.195 -23.656 1 64.31 248 SER B CA 1
ATOM 5689 C C . SER B 1 248 ? -0.198 -12.68 -24.844 1 64.31 248 SER B C 1
ATOM 5691 O O . SER B 1 248 ? -0.763 -12.367 -25.891 1 64.31 248 SER B O 1
ATOM 5693 N N . GLY B 1 249 ? 1.021 -12.508 -24.688 1 57.47 249 GLY B N 1
ATOM 5694 C CA . GLY B 1 249 ? 1.777 -12 -25.812 1 57.47 249 GLY B CA 1
ATOM 5695 C C . GLY B 1 249 ? 2.297 -13.102 -26.734 1 57.47 249 GLY B C 1
ATOM 5696 O O . GLY B 1 249 ? 3.109 -12.844 -27.625 1 57.47 249 GLY B O 1
ATOM 5697 N N . SER B 1 250 ? 1.798 -14.281 -26.484 1 55.41 250 SER B N 1
ATOM 5698 C CA . SER B 1 250 ? 2.293 -15.383 -27.312 1 55.41 250 SER B CA 1
ATOM 5699 C C . SER B 1 250 ? 1.687 -15.344 -28.703 1 55.41 250 SER B C 1
ATOM 5701 O O . SER B 1 250 ? 0.469 -15.219 -28.859 1 55.41 250 SER B O 1
ATOM 5703 N N . THR B 1 251 ? 2.414 -14.711 -29.609 1 50.34 251 THR B N 1
ATOM 5704 C CA . THR B 1 251 ? 2.047 -14.812 -31.031 1 50.34 251 THR B CA 1
ATOM 5705 C C . THR B 1 251 ? 2.58 -16.094 -31.641 1 50.34 251 THR B C 1
ATOM 5707 O O . THR B 1 251 ? 3.742 -16.453 -31.422 1 50.34 251 THR B O 1
ATOM 5710 N N . HIS B 1 252 ? 1.775 -16.734 -32.594 1 48.97 252 HIS B N 1
ATOM 5711 C CA . HIS B 1 252 ? 2.086 -17.891 -33.438 1 48.97 252 HIS B CA 1
ATOM 5712 C C . HIS B 1 252 ? 2.684 -19.031 -32.625 1 48.97 252 HIS B C 1
ATOM 5714 O O . HIS B 1 252 ? 3.637 -19.672 -33.062 1 48.97 252 HIS B O 1
ATOM 5720 N N . GLY B 1 253 ? 2.32 -19.141 -31.297 1 53.91 253 GLY B N 1
ATOM 5721 C CA . GLY B 1 253 ? 2.738 -20.328 -30.562 1 53.91 253 GLY B CA 1
ATOM 5722 C C . GLY B 1 253 ? 4.02 -20.125 -29.781 1 53.91 253 GLY B C 1
ATOM 5723 O O . GLY B 1 253 ? 4.477 -21.031 -29.094 1 53.91 253 GLY B O 1
ATOM 5724 N N . GLN B 1 254 ? 4.641 -18.969 -29.922 1 60.38 254 GLN B N 1
ATOM 5725 C CA . GLN B 1 254 ? 5.891 -18.781 -29.188 1 60.38 254 GLN B CA 1
ATOM 5726 C C . GLN B 1 254 ? 5.648 -18.094 -27.844 1 60.38 254 GLN B C 1
ATOM 5728 O O . GLN B 1 254 ? 4.977 -17.062 -27.797 1 60.38 254 GLN B O 1
ATOM 5733 N N . ALA B 1 255 ? 6.125 -18.766 -26.828 1 69.88 255 ALA B N 1
ATOM 5734 C CA . ALA B 1 255 ? 6.012 -18.234 -25.484 1 69.88 255 ALA B CA 1
ATOM 5735 C C . ALA B 1 255 ? 6.754 -16.906 -25.344 1 69.88 255 ALA B C 1
ATOM 5737 O O . ALA B 1 255 ? 7.832 -16.734 -25.922 1 69.88 255 ALA B O 1
ATOM 5738 N N . VAL B 1 256 ? 6.156 -15.992 -24.812 1 81.44 256 VAL B N 1
ATOM 5739 C CA . VAL B 1 256 ? 6.809 -14.719 -24.5 1 81.44 256 VAL B CA 1
ATOM 5740 C C . VAL B 1 256 ? 7.863 -14.93 -23.422 1 81.44 256 VAL B C 1
ATOM 5742 O O . VAL B 1 256 ? 7.609 -15.594 -22.422 1 81.44 256 VAL B O 1
ATOM 5745 N N . LYS B 1 257 ? 9.039 -14.469 -23.734 1 89.88 257 LYS B N 1
ATOM 5746 C CA . LYS B 1 257 ? 10.141 -14.602 -22.781 1 89.88 257 LYS B CA 1
ATOM 5747 C C . LYS B 1 257 ? 10.375 -13.305 -22.031 1 89.88 257 LYS B C 1
ATOM 5749 O O . LYS B 1 257 ? 10.297 -12.219 -22.594 1 89.88 257 LYS B O 1
ATOM 5754 N N . PHE B 1 258 ? 10.641 -13.492 -20.75 1 93.44 258 PHE B N 1
ATOM 5755 C CA . PHE B 1 258 ? 10.898 -12.352 -19.875 1 93.44 258 PHE B CA 1
ATOM 5756 C C . PHE B 1 258 ? 12.297 -12.43 -19.281 1 93.44 258 PHE B C 1
ATOM 5758 O O . PHE B 1 258 ? 12.781 -13.516 -18.953 1 93.44 258 PHE B O 1
ATOM 5765 N N . GLU B 1 259 ? 12.859 -11.273 -19.141 1 94.69 259 GLU B N 1
ATOM 5766 C CA . GLU B 1 259 ? 14.18 -11.25 -18.531 1 94.69 259 GLU B CA 1
ATOM 5767 C C . GLU B 1 259 ? 14.117 -11.625 -17.062 1 94.69 259 GLU B C 1
ATOM 5769 O O . GLU B 1 259 ? 13.242 -11.141 -16.328 1 94.69 259 GLU B O 1
ATOM 5774 N N . SER B 1 260 ? 15 -12.508 -16.672 1 96.06 260 SER B N 1
ATOM 5775 C CA . SER B 1 260 ? 15.047 -12.898 -15.266 1 96.06 260 SER B CA 1
ATOM 5776 C C . SER B 1 260 ? 15.75 -11.844 -14.422 1 96.06 260 SER B C 1
ATOM 5778 O O . SER B 1 260 ? 16.266 -10.859 -14.953 1 96.06 260 SER B O 1
ATOM 5780 N N . GLY B 1 261 ? 15.734 -12.102 -13.117 1 95.62 261 GLY B N 1
ATOM 5781 C CA . GLY B 1 261 ? 16.344 -11.172 -12.18 1 95.62 261 GLY B CA 1
ATOM 5782 C C . GLY B 1 261 ? 17.859 -11.195 -12.219 1 95.62 261 GLY B C 1
ATOM 5783 O O . GLY B 1 261 ? 18.516 -10.43 -11.523 1 95.62 261 GLY B O 1
ATOM 5784 N N . VAL B 1 262 ? 18.469 -12.016 -13.031 1 93.06 262 VAL B N 1
ATOM 5785 C CA . VAL B 1 262 ? 19.922 -12.141 -13.094 1 93.06 262 VAL B CA 1
ATOM 5786 C C . VAL B 1 262 ? 20.531 -10.797 -13.477 1 93.06 262 VAL B C 1
ATOM 5788 O O . VAL B 1 262 ? 21.484 -10.344 -12.844 1 93.06 262 VAL B O 1
ATOM 5791 N N . ALA B 1 263 ? 19.969 -10.203 -14.477 1 90.06 263 ALA B N 1
ATOM 5792 C CA . ALA B 1 263 ? 20.5 -8.922 -14.938 1 90.06 263 ALA B CA 1
ATOM 5793 C C . ALA B 1 263 ? 20.438 -7.871 -13.828 1 90.06 263 ALA B C 1
ATOM 5795 O O . ALA B 1 263 ? 21.406 -7.125 -13.633 1 90.06 263 ALA B O 1
ATOM 5796 N N . GLU B 1 264 ? 19.359 -7.828 -13.203 1 91.19 264 GLU B N 1
ATOM 5797 C CA . GLU B 1 264 ? 19.188 -6.863 -12.117 1 91.19 264 GLU B CA 1
ATOM 5798 C C . GLU B 1 264 ? 20.172 -7.117 -10.984 1 91.19 264 GLU B C 1
ATOM 5800 O O . GLU B 1 264 ? 20.75 -6.176 -10.43 1 91.19 264 GLU B O 1
ATOM 5805 N N . LEU B 1 265 ? 20.344 -8.344 -10.609 1 90.88 265 LEU B N 1
ATOM 5806 C CA . LEU B 1 265 ? 21.266 -8.68 -9.531 1 90.88 265 LEU B CA 1
ATOM 5807 C C . LEU B 1 265 ? 22.703 -8.305 -9.906 1 90.88 265 LEU B C 1
ATOM 5809 O O . LEU B 1 265 ? 23.422 -7.73 -9.094 1 90.88 265 LEU B O 1
ATOM 5813 N N . VAL B 1 266 ? 23.109 -8.617 -11.078 1 87.12 266 VAL B N 1
ATOM 5814 C CA . VAL B 1 266 ? 24.469 -8.352 -11.547 1 87.12 266 VAL B CA 1
ATOM 5815 C C . VAL B 1 266 ? 24.734 -6.844 -11.531 1 87.12 266 VAL B C 1
ATOM 5817 O O . VAL B 1 266 ? 25.844 -6.406 -11.234 1 87.12 266 VAL B O 1
ATOM 5820 N N . ALA B 1 267 ? 23.734 -6.09 -11.766 1 85.44 267 ALA B N 1
ATOM 5821 C CA . ALA B 1 267 ? 23.859 -4.637 -11.836 1 85.44 267 ALA B CA 1
ATOM 5822 C C . ALA B 1 267 ? 23.844 -4.02 -10.438 1 85.44 267 ALA B C 1
ATOM 5824 O O . ALA B 1 267 ? 24.172 -2.84 -10.273 1 85.44 267 ALA B O 1
ATOM 5825 N N . SER B 1 268 ? 23.484 -4.781 -9.516 1 84.19 268 SER B N 1
ATOM 5826 C CA . SER B 1 268 ? 23.359 -4.242 -8.164 1 84.19 268 SER B CA 1
ATOM 5827 C C . SER B 1 268 ? 24.734 -3.984 -7.543 1 84.19 268 SER B C 1
ATOM 5829 O O . SER B 1 268 ? 25.703 -4.676 -7.852 1 84.19 268 SER B O 1
ATOM 5831 N N . ASP B 1 269 ? 24.797 -2.99 -6.613 1 73.62 269 ASP B N 1
ATOM 5832 C CA . ASP B 1 269 ? 26.031 -2.627 -5.926 1 73.62 269 ASP B CA 1
ATOM 5833 C C . ASP B 1 269 ? 26.547 -3.787 -5.074 1 73.62 269 ASP B C 1
ATOM 5835 O O . ASP B 1 269 ? 27.75 -4.031 -5.02 1 73.62 269 ASP B O 1
ATOM 5839 N N . LYS B 1 270 ? 25.625 -4.375 -4.531 1 71.06 270 LYS B N 1
ATOM 5840 C CA . LYS B 1 270 ? 26 -5.469 -3.633 1 71.06 270 LYS B CA 1
ATOM 5841 C C . LYS B 1 270 ? 26.75 -6.562 -4.375 1 71.06 270 LYS B C 1
ATOM 5843 O O . LYS B 1 270 ? 27.719 -7.117 -3.852 1 71.06 270 LYS B O 1
ATOM 5848 N N . TYR B 1 271 ? 26.297 -6.832 -5.594 1 76.12 271 TYR B N 1
ATOM 5849 C CA . TYR B 1 271 ? 26.922 -7.895 -6.379 1 76.12 271 TYR B CA 1
ATOM 5850 C C . TYR B 1 271 ? 28.219 -7.402 -7.02 1 76.12 271 TYR B C 1
ATOM 5852 O O . TYR B 1 271 ? 29.203 -8.148 -7.094 1 76.12 271 TYR B O 1
ATOM 5860 N N . GLN B 1 272 ? 28.281 -6.18 -7.426 1 71.62 272 GLN B N 1
ATOM 5861 C CA . GLN B 1 272 ? 29.469 -5.625 -8.047 1 71.62 272 GLN B CA 1
ATOM 5862 C C . GLN B 1 272 ? 30.625 -5.566 -7.055 1 71.62 272 GLN B C 1
ATOM 5864 O O . GLN B 1 272 ? 31.797 -5.746 -7.438 1 71.62 272 GLN B O 1
ATOM 5869 N N . GLY B 1 273 ? 30.219 -5.199 -5.914 1 64.25 273 GLY B N 1
ATOM 5870 C CA . GLY B 1 273 ? 31.281 -5.156 -4.91 1 64.25 273 GLY B CA 1
ATOM 5871 C C . GLY B 1 273 ? 31.938 -6.5 -4.688 1 64.25 273 GLY B C 1
ATOM 5872 O O . GLY B 1 273 ? 33.156 -6.566 -4.426 1 64.25 273 GLY B O 1
ATOM 5873 N N . ARG B 1 274 ? 31.188 -7.453 -4.832 1 61.06 274 ARG B N 1
ATOM 5874 C CA . ARG B 1 274 ? 31.719 -8.789 -4.602 1 61.06 274 ARG B CA 1
ATOM 5875 C C . ARG B 1 274 ? 32.438 -9.32 -5.844 1 61.06 274 ARG B C 1
ATOM 5877 O O . ARG B 1 274 ? 33.406 -10.07 -5.738 1 61.06 274 ARG B O 1
ATOM 5884 N N . ALA B 1 275 ? 31.797 -8.93 -7.012 1 59.91 275 ALA B N 1
ATOM 5885 C CA . ALA B 1 275 ? 32.281 -9.508 -8.258 1 59.91 275 ALA B CA 1
ATOM 5886 C C . ALA B 1 275 ? 33.562 -8.797 -8.742 1 59.91 275 ALA B C 1
ATOM 5888 O O . ALA B 1 275 ? 33.594 -7.566 -8.828 1 59.91 275 ALA B O 1
ATOM 5889 N N . ARG B 1 276 ? 34.688 -8.93 -7.945 1 48.78 276 ARG B N 1
ATOM 5890 C CA . ARG B 1 276 ? 36.062 -8.5 -8.219 1 48.78 276 ARG B CA 1
ATOM 5891 C C . ARG B 1 276 ? 36.281 -8.383 -9.719 1 48.78 276 ARG B C 1
ATOM 5893 O O . ARG B 1 276 ? 37.188 -9.039 -10.273 1 48.78 276 ARG B O 1
ATOM 5900 N N . ASN B 1 277 ? 35.781 -7.594 -10.617 1 51.59 277 ASN B N 1
ATOM 5901 C CA . ASN B 1 277 ? 36.312 -7.152 -11.898 1 51.59 277 ASN B CA 1
ATOM 5902 C C . ASN B 1 277 ? 35.594 -7.805 -13.062 1 51.59 277 ASN B C 1
ATOM 5904 O O . ASN B 1 277 ? 35.812 -7.457 -14.227 1 51.59 277 ASN B O 1
ATOM 5908 N N . GLN B 1 278 ? 34.875 -9.008 -13 1 55.25 278 GLN B N 1
ATOM 5909 C CA . GLN B 1 278 ? 34.281 -9.539 -14.211 1 55.25 278 GLN B CA 1
ATOM 5910 C C . GLN B 1 278 ? 32.812 -9.859 -14 1 55.25 278 GLN B C 1
ATOM 5912 O O . GLN B 1 278 ? 32.469 -10.852 -13.344 1 55.25 278 GLN B O 1
ATOM 5917 N N . ALA B 1 279 ? 31.969 -8.961 -14.352 1 59.69 279 ALA B N 1
ATOM 5918 C CA . ALA B 1 279 ? 30.531 -9.211 -14.289 1 59.69 279 ALA B CA 1
ATOM 5919 C C . ALA B 1 279 ? 30.156 -10.453 -15.086 1 59.69 279 ALA B C 1
ATOM 5921 O O . ALA B 1 279 ? 30.562 -10.609 -16.234 1 59.69 279 ALA B O 1
ATOM 5922 N N . PRO B 1 280 ? 29.547 -11.484 -14.414 1 64.5 280 PRO B N 1
ATOM 5923 C CA . PRO B 1 280 ? 29.156 -12.656 -15.195 1 64.5 280 PRO B CA 1
ATOM 5924 C C . PRO B 1 280 ? 28.203 -12.312 -16.328 1 64.5 280 PRO B C 1
ATOM 5926 O O . PRO B 1 280 ? 27.344 -11.43 -16.188 1 64.5 280 PRO B O 1
ATOM 5929 N N . LYS B 1 281 ? 28.516 -12.68 -17.5 1 77.5 281 LYS B N 1
ATOM 5930 C CA . LYS B 1 281 ? 27.734 -12.438 -18.719 1 77.5 281 LYS B CA 1
ATOM 5931 C C . LYS B 1 281 ? 26.5 -13.336 -18.75 1 77.5 281 LYS B C 1
ATOM 5933 O O . LYS B 1 281 ? 25.906 -13.531 -19.812 1 77.5 281 LYS B O 1
ATOM 5938 N N . LEU B 1 282 ? 26.062 -13.781 -17.656 1 86.5 282 LEU B N 1
ATOM 5939 C CA . LEU B 1 282 ? 24.938 -14.711 -17.641 1 86.5 282 LEU B CA 1
ATOM 5940 C C . LEU B 1 282 ? 23.641 -13.992 -17.969 1 86.5 282 LEU B C 1
ATOM 5942 O O . LEU B 1 282 ? 23.328 -12.953 -17.391 1 86.5 282 LEU B O 1
ATOM 5946 N N . LYS B 1 283 ? 22.969 -14.531 -18.984 1 92.06 283 LYS B N 1
ATOM 5947 C CA . LYS B 1 283 ? 21.656 -14.016 -19.359 1 92.06 283 LYS B CA 1
ATOM 5948 C C . LYS B 1 283 ? 20.609 -15.125 -19.375 1 92.06 283 LYS B C 1
ATOM 5950 O O . LYS B 1 283 ? 20.75 -16.109 -20.094 1 92.06 283 LYS B O 1
ATOM 5955 N N . VAL B 1 284 ? 19.625 -14.969 -18.594 1 92.81 284 VAL B N 1
ATOM 5956 C CA . VAL B 1 284 ? 18.578 -15.984 -18.453 1 92.81 284 VAL B CA 1
ATOM 5957 C C . VAL B 1 284 ? 17.219 -15.359 -18.703 1 92.81 284 VAL B C 1
ATOM 5959 O O . VAL B 1 284 ? 16.875 -14.32 -18.125 1 92.81 284 VAL B O 1
ATOM 5962 N N . MET B 1 285 ? 16.453 -15.977 -19.531 1 94 285 MET B N 1
ATOM 5963 C CA . MET B 1 285 ? 15.062 -15.586 -19.781 1 94 285 MET B CA 1
ATOM 5964 C C . MET B 1 285 ? 14.102 -16.609 -19.203 1 94 285 MET B C 1
ATOM 5966 O O . MET B 1 285 ? 14.414 -17.797 -19.141 1 94 285 MET B O 1
ATOM 5970 N N . LEU B 1 286 ? 12.945 -16.156 -18.812 1 93.38 286 LEU B N 1
ATOM 5971 C CA . LEU B 1 286 ? 11.93 -17.031 -18.25 1 93.38 286 LEU B CA 1
ATOM 5972 C C . LEU B 1 286 ? 10.648 -16.984 -19.062 1 93.38 286 LEU B C 1
ATOM 5974 O O . LEU B 1 286 ? 10.297 -15.938 -19.609 1 93.38 286 LEU B O 1
ATOM 5978 N N . SER B 1 287 ? 10 -18.094 -19.094 1 90.25 287 SER B N 1
ATOM 5979 C CA . SER B 1 287 ? 8.719 -18.188 -19.781 1 90.25 287 SER B CA 1
ATOM 5980 C C . SER B 1 287 ? 7.863 -19.312 -19.203 1 90.25 287 SER B C 1
ATOM 5982 O O . SER B 1 287 ? 8.312 -20.062 -18.328 1 90.25 287 SER B O 1
ATOM 5984 N N . VAL B 1 288 ? 6.598 -19.328 -19.609 1 88.62 288 VAL B N 1
ATOM 5985 C CA . VAL B 1 288 ? 5.688 -20.406 -19.25 1 88.62 288 VAL B CA 1
ATOM 5986 C C . VAL B 1 288 ? 5.059 -21 -20.5 1 88.62 288 VAL B C 1
ATOM 5988 O O . VAL B 1 288 ? 4.715 -20.266 -21.438 1 88.62 288 VAL B O 1
ATOM 5991 N N . LYS B 1 289 ? 4.945 -22.297 -20.531 1 82.25 289 LYS B N 1
ATOM 5992 C CA . LYS B 1 289 ? 4.379 -23 -21.672 1 82.25 289 LYS B CA 1
ATOM 5993 C C . LYS B 1 289 ? 3.279 -23.969 -21.234 1 82.25 289 LYS B C 1
ATOM 5995 O O . LYS B 1 289 ? 3.402 -24.625 -20.203 1 82.25 289 LYS B O 1
ATOM 6000 N N . ASN B 1 290 ? 2.221 -23.938 -22.016 1 78.56 290 ASN B N 1
ATOM 6001 C CA . ASN B 1 290 ? 1.146 -24.906 -21.828 1 78.56 290 ASN B CA 1
ATOM 6002 C C . ASN B 1 290 ? 1.353 -26.141 -22.688 1 78.56 290 ASN B C 1
ATOM 6004 O O . ASN B 1 290 ? 1.665 -26.031 -23.875 1 78.56 290 ASN B O 1
ATOM 6008 N N . ILE B 1 291 ? 1.273 -27.266 -22.062 1 69.06 291 ILE B N 1
ATOM 6009 C CA . ILE B 1 291 ? 1.353 -28.516 -22.812 1 69.06 291 ILE B CA 1
ATOM 6010 C C . ILE B 1 291 ? 0.092 -29.344 -22.562 1 69.06 291 ILE B C 1
ATOM 6012 O O . ILE B 1 291 ? -0.265 -29.625 -21.422 1 69.06 291 ILE B O 1
ATOM 6016 N N . THR B 1 292 ? -0.662 -29.484 -23.594 1 67.56 292 THR B N 1
ATOM 6017 C CA . THR B 1 292 ? -1.859 -30.312 -23.484 1 67.56 292 THR B CA 1
ATOM 6018 C C . THR B 1 292 ? -1.554 -31.75 -23.875 1 67.56 292 THR B C 1
ATOM 6020 O O . THR B 1 292 ? -0.99 -32 -24.938 1 67.56 292 THR B O 1
ATOM 6023 N N . SER B 1 293 ? -1.566 -32.719 -22.922 1 59.56 293 SER B N 1
ATOM 6024 C CA . SER B 1 293 ? -1.323 -34.125 -23.188 1 59.56 293 SER B CA 1
ATOM 6025 C C . SER B 1 293 ? -2.469 -35 -22.672 1 59.56 293 SER B C 1
ATOM 6027 O O . SER B 1 293 ? -3.15 -34.625 -21.719 1 59.56 293 SER B O 1
ATOM 6029 N N . PRO B 1 294 ? -2.912 -35.938 -23.5 1 56.81 294 PRO B N 1
ATOM 6030 C CA . PRO B 1 294 ? -3.945 -36.844 -23.016 1 56.81 294 PRO B CA 1
ATOM 6031 C C . PRO B 1 294 ? -3.49 -37.656 -21.812 1 56.81 294 PRO B C 1
ATOM 6033 O O . PRO B 1 294 ? -2.312 -38 -21.703 1 56.81 294 PRO B O 1
ATOM 6036 N N . ASP B 1 295 ? -4.316 -37.625 -20.812 1 53.72 295 ASP B N 1
ATOM 6037 C CA . ASP B 1 295 ? -3.99 -38.438 -19.656 1 53.72 295 ASP B CA 1
ATOM 6038 C C . ASP B 1 295 ? -4.227 -39.906 -19.953 1 53.72 295 ASP B C 1
ATOM 6040 O O . ASP B 1 295 ? -4.535 -40.281 -21.094 1 53.72 295 ASP B O 1
ATOM 6044 N N . ALA B 1 296 ? -3.875 -40.781 -18.969 1 51.81 296 ALA B N 1
ATOM 6045 C CA . ALA B 1 296 ? -4.023 -42.25 -19.094 1 51.81 296 ALA B CA 1
ATOM 6046 C C . ALA B 1 296 ? -5.418 -42.625 -19.594 1 51.81 296 ALA B C 1
ATOM 6048 O O . ALA B 1 296 ? -5.586 -43.625 -20.297 1 51.81 296 ALA B O 1
ATOM 6049 N N . ASN B 1 297 ? -6.352 -41.781 -19.328 1 57.44 297 ASN B N 1
ATOM 6050 C CA . ASN B 1 297 ? -7.734 -42.062 -19.719 1 57.44 297 ASN B CA 1
ATOM 6051 C C . ASN B 1 297 ? -8.117 -41.281 -20.984 1 57.44 297 ASN B C 1
ATOM 6053 O O . ASN B 1 297 ? -9.297 -41.094 -21.266 1 57.44 297 ASN B O 1
ATOM 6057 N N . ARG B 1 298 ? -7.078 -40.875 -21.719 1 57.44 298 ARG B N 1
ATOM 6058 C CA . ARG B 1 298 ? -7.254 -40.156 -22.984 1 57.44 298 ARG B CA 1
ATOM 6059 C C . ARG B 1 298 ? -7.953 -38.844 -22.781 1 57.44 298 ARG B C 1
ATOM 6061 O O . ARG B 1 298 ? -8.57 -38.312 -23.703 1 57.44 298 ARG B O 1
ATOM 6068 N N . LYS B 1 299 ? -8.047 -38.438 -21.453 1 61.97 299 LYS B N 1
ATOM 6069 C CA . LYS B 1 299 ? -8.562 -37.094 -21.203 1 61.97 299 LYS B CA 1
ATOM 6070 C C . LYS B 1 299 ? -7.465 -36.062 -21.328 1 61.97 299 LYS B C 1
ATOM 6072 O O . LYS B 1 299 ? -6.363 -36.25 -20.797 1 61.97 299 LYS B O 1
ATOM 6077 N N . MET B 1 300 ? -7.789 -35.094 -22.078 1 64.25 300 MET B N 1
ATOM 6078 C CA . MET B 1 300 ? -6.82 -34.031 -22.328 1 64.25 300 MET B CA 1
ATOM 6079 C C . MET B 1 300 ? -6.621 -33.156 -21.094 1 64.25 300 MET B C 1
ATOM 6081 O O . MET B 1 300 ? -7.59 -32.75 -20.469 1 64.25 300 MET B O 1
ATOM 6085 N N . HIS B 1 301 ? -5.348 -33.281 -20.547 1 68.94 301 HIS B N 1
ATOM 6086 C CA . HIS B 1 301 ? -4.988 -32.406 -19.422 1 68.94 301 HIS B CA 1
ATOM 6087 C C . HIS B 1 301 ? -3.91 -31.406 -19.828 1 68.94 301 HIS B C 1
ATOM 6089 O O . HIS B 1 301 ? -2.986 -31.75 -20.562 1 68.94 301 HIS B O 1
ATOM 6095 N N . THR B 1 302 ? -4.207 -30.172 -19.484 1 74.5 302 THR B N 1
ATOM 6096 C CA . THR B 1 302 ? -3.229 -29.125 -19.766 1 74.5 302 THR B CA 1
ATOM 6097 C C . THR B 1 302 ? -2.314 -28.906 -18.562 1 74.5 302 THR B C 1
ATOM 6099 O O . THR B 1 302 ? -2.791 -28.703 -17.438 1 74.5 302 THR B O 1
ATOM 6102 N N . LEU B 1 303 ? -1.061 -29.203 -18.859 1 80.62 303 LEU B N 1
ATOM 6103 C CA . LEU B 1 303 ? -0.048 -28.969 -17.828 1 80.62 303 LEU B CA 1
ATOM 6104 C C . LEU B 1 303 ? 0.739 -27.703 -18.125 1 80.62 303 LEU B C 1
ATOM 6106 O O . LEU B 1 303 ? 0.979 -27.375 -19.297 1 80.62 303 LEU B O 1
ATOM 6110 N N . LEU B 1 304 ? 1.034 -27 -17.047 1 87.25 304 LEU B N 1
ATOM 6111 C CA . LEU B 1 304 ? 1.819 -25.766 -17.172 1 87.25 304 LEU B CA 1
ATOM 6112 C C . LEU B 1 304 ? 3.275 -26.016 -16.781 1 87.25 304 LEU B C 1
ATOM 6114 O O . LEU B 1 304 ? 3.553 -26.719 -15.812 1 87.25 304 LEU B O 1
ATOM 6118 N N . PHE B 1 305 ? 4.156 -25.469 -17.656 1 86.44 305 PHE B N 1
ATOM 6119 C CA . PHE B 1 305 ? 5.586 -25.625 -17.406 1 86.44 305 PHE B CA 1
ATOM 6120 C C . PHE B 1 305 ? 6.277 -24.266 -17.344 1 86.44 305 PHE B C 1
ATOM 6122 O O . PHE B 1 305 ? 6.035 -23.406 -18.203 1 86.44 305 PHE B O 1
ATOM 6129 N N . ALA B 1 306 ? 7.047 -24.094 -16.297 1 91.06 306 ALA B N 1
ATOM 6130 C CA . ALA B 1 306 ? 7.969 -22.969 -16.266 1 91.06 306 ALA B CA 1
ATOM 6131 C C . ALA B 1 306 ? 9.258 -23.281 -17 1 91.06 306 ALA B C 1
ATOM 6133 O O . ALA B 1 306 ? 9.773 -24.406 -16.906 1 91.06 306 ALA B O 1
ATOM 6134 N N . GLN B 1 307 ? 9.758 -22.281 -17.734 1 88.12 307 GLN B N 1
ATOM 6135 C CA . GLN B 1 307 ? 10.977 -22.484 -18.5 1 88.12 307 GLN B CA 1
ATOM 6136 C C . GLN B 1 307 ? 12.023 -21.422 -18.172 1 88.12 307 GLN B C 1
ATOM 6138 O O . GLN B 1 307 ? 11.688 -20.25 -18 1 88.12 307 GLN B O 1
ATOM 6143 N N . SER B 1 308 ? 13.203 -21.891 -18.016 1 91.12 308 SER B N 1
ATOM 6144 C CA . SER B 1 308 ? 14.359 -21 -18 1 91.12 308 SER B CA 1
ATOM 6145 C C . SER B 1 308 ? 15.219 -21.203 -19.25 1 91.12 308 SER B C 1
ATOM 6147 O O . SER B 1 308 ? 15.586 -22.328 -19.578 1 91.12 308 SER B O 1
ATOM 6149 N N . HIS B 1 309 ? 15.461 -20.062 -19.906 1 87.88 309 HIS B N 1
ATOM 6150 C CA . HIS B 1 309 ? 16.297 -20.047 -21.094 1 87.88 309 HIS B CA 1
ATOM 6151 C C . HIS B 1 309 ? 17.625 -19.344 -20.812 1 87.88 309 HIS B C 1
ATOM 6153 O O . HIS B 1 309 ? 17.688 -18.109 -20.766 1 87.88 309 HIS B O 1
ATOM 6159 N N . THR B 1 310 ? 18.656 -20.172 -20.703 1 89 310 THR B N 1
ATOM 6160 C CA . THR B 1 310 ? 19.984 -19.578 -20.594 1 89 310 THR B CA 1
ATOM 6161 C C . THR B 1 310 ? 20.516 -19.188 -21.969 1 89 310 THR B C 1
ATOM 6163 O O . THR B 1 310 ? 20.906 -20.047 -22.766 1 89 310 THR B O 1
ATOM 6166 N N . VAL B 1 311 ? 20.484 -17.906 -22.219 1 89.75 311 VAL B N 1
ATOM 6167 C CA . VAL B 1 311 ? 20.875 -17.391 -23.531 1 89.75 311 VAL B CA 1
ATOM 6168 C C . VAL B 1 311 ? 22.391 -17.266 -23.594 1 89.75 311 VAL B C 1
ATOM 6170 O O . VAL B 1 311 ? 23 -17.578 -24.609 1 89.75 311 VAL B O 1
ATOM 6173 N N . VAL B 1 312 ? 22.969 -16.719 -22.562 1 87.62 312 VAL B N 1
ATOM 6174 C CA . VAL B 1 312 ? 24.406 -16.656 -22.359 1 87.62 312 VAL B CA 1
ATOM 6175 C C . VAL B 1 312 ? 24.781 -17.391 -21.078 1 87.62 312 VAL B C 1
ATOM 6177 O O . VAL B 1 312 ? 24.297 -17.062 -20 1 87.62 312 VAL B O 1
ATOM 6180 N N . GLY B 1 313 ? 25.562 -18.453 -21.266 1 83.5 313 GLY B N 1
ATOM 6181 C CA . GLY B 1 313 ? 25.906 -19.266 -20.125 1 83.5 313 GLY B CA 1
ATOM 6182 C C . GLY B 1 313 ? 27.188 -18.812 -19.453 1 83.5 313 GLY B C 1
ATOM 6183 O O . GLY B 1 313 ? 27.812 -17.844 -19.859 1 83.5 313 GLY B O 1
ATOM 6184 N N . ASP B 1 314 ? 27.453 -19.438 -18.266 1 80.25 314 ASP B N 1
ATOM 6185 C CA . ASP B 1 314 ? 28.703 -19.25 -17.531 1 80.25 314 ASP B CA 1
ATOM 6186 C C . ASP B 1 314 ? 29.344 -20.594 -17.188 1 80.25 314 AS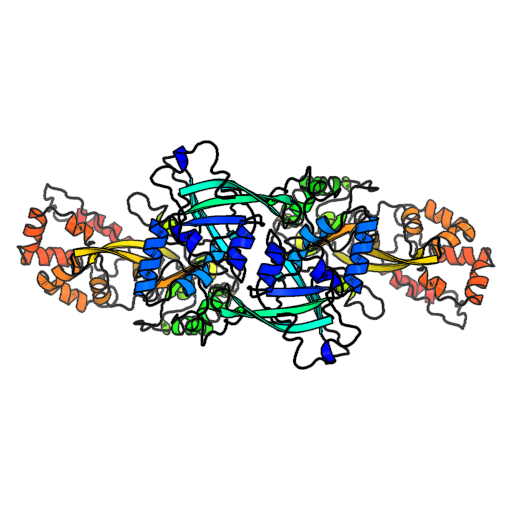P B C 1
ATOM 6188 O O . ASP B 1 314 ? 29.078 -21.609 -17.859 1 80.25 314 ASP B O 1
ATOM 6192 N N . GLN B 1 315 ? 30.328 -20.609 -16.281 1 72.19 315 GLN B N 1
ATOM 6193 C CA . GLN B 1 315 ? 31.094 -21.812 -15.961 1 72.19 315 GLN B CA 1
ATOM 6194 C C . GLN B 1 315 ? 30.188 -22.875 -15.336 1 72.19 315 GLN B C 1
ATOM 6196 O O . GLN B 1 315 ? 30.406 -24.078 -15.539 1 72.19 315 GLN B O 1
ATOM 6201 N N . LEU B 1 316 ? 29.141 -22.422 -14.766 1 72.75 316 LEU B N 1
ATOM 6202 C CA . LEU B 1 316 ? 28.281 -23.344 -14.039 1 72.75 316 LEU B CA 1
ATOM 6203 C C . LEU B 1 316 ? 27.047 -23.719 -14.867 1 72.75 316 LEU B C 1
ATOM 6205 O O . LEU B 1 316 ? 26.5 -24.812 -14.719 1 72.75 316 LEU B O 1
ATOM 6209 N N . ARG B 1 317 ? 26.625 -22.797 -15.711 1 79.62 317 ARG B N 1
ATOM 6210 C CA . ARG B 1 317 ? 25.359 -22.969 -16.438 1 79.62 317 ARG B CA 1
ATOM 6211 C C . ARG B 1 317 ? 25.578 -22.859 -17.938 1 79.62 317 ARG B C 1
ATOM 6213 O O . ARG B 1 317 ? 26 -21.828 -18.438 1 79.62 317 ARG B O 1
ATOM 6220 N N . LYS B 1 318 ? 25.203 -23.891 -18.578 1 73.5 318 LYS B N 1
ATOM 6221 C CA . LYS B 1 318 ? 25.328 -23.922 -20.031 1 73.5 318 LYS B CA 1
ATOM 6222 C C . LYS B 1 318 ? 24.094 -23.344 -20.703 1 73.5 318 LYS B C 1
ATOM 6224 O O . LYS B 1 318 ? 23.016 -23.312 -20.109 1 73.5 318 LYS B O 1
ATOM 6229 N N . GLU B 1 319 ? 24.281 -22.875 -21.859 1 80.31 319 GLU B N 1
ATOM 6230 C CA . GLU B 1 319 ? 23.172 -22.375 -22.656 1 80.31 319 GLU B CA 1
ATOM 6231 C C . GLU B 1 319 ? 22.156 -23.469 -22.938 1 80.31 319 GLU B C 1
ATOM 6233 O O . GLU B 1 319 ? 22.531 -24.625 -23.188 1 80.31 319 GLU B O 1
ATOM 6238 N N . GLY B 1 320 ? 20.906 -23.203 -22.781 1 78.06 320 GLY B N 1
ATOM 6239 C CA . GLY B 1 320 ? 19.844 -24.172 -23 1 78.06 320 GLY B CA 1
ATOM 6240 C C . GLY B 1 320 ? 18.562 -23.828 -22.266 1 78.06 320 GLY B C 1
ATOM 6241 O O . GLY B 1 320 ? 18.438 -22.734 -21.703 1 78.06 320 GLY B O 1
ATOM 6242 N N . THR B 1 321 ? 17.594 -24.703 -22.453 1 82.38 321 THR B N 1
ATOM 6243 C CA . THR B 1 321 ? 16.281 -24.484 -21.828 1 82.38 321 THR B CA 1
ATOM 6244 C C . THR B 1 321 ? 15.984 -25.562 -20.812 1 82.38 321 THR B C 1
ATOM 6246 O O . THR B 1 321 ? 16.203 -26.75 -21.062 1 82.38 321 THR B O 1
ATOM 6249 N N . VAL B 1 322 ? 15.695 -25.219 -19.672 1 81.69 322 VAL B N 1
ATOM 6250 C CA . VAL B 1 322 ? 15.211 -26.109 -18.625 1 81.69 322 VAL B CA 1
ATOM 6251 C C . VAL B 1 322 ? 13.703 -25.922 -18.438 1 81.69 322 VAL B C 1
ATOM 6253 O O . VAL B 1 322 ? 13.227 -24.781 -18.312 1 81.69 322 VAL B O 1
ATOM 6256 N N . MET B 1 323 ? 12.961 -27 -18.5 1 82.81 323 MET B N 1
ATOM 6257 C CA . MET B 1 323 ? 11.516 -26.969 -18.328 1 82.81 323 MET B CA 1
ATOM 6258 C C . MET B 1 323 ? 11.094 -27.719 -17.078 1 82.81 323 MET B C 1
ATOM 6260 O O . MET B 1 323 ? 11.508 -28.859 -16.859 1 82.81 323 MET B O 1
ATOM 6264 N N . VAL B 1 324 ? 10.312 -27.078 -16.281 1 85.62 324 VAL B N 1
ATOM 6265 C CA . VAL B 1 324 ? 9.867 -27.672 -15.016 1 85.62 324 VAL B CA 1
ATOM 6266 C C . VAL B 1 324 ? 8.359 -27.516 -14.875 1 85.62 324 VAL B C 1
ATOM 6268 O O . VAL B 1 324 ? 7.809 -26.453 -15.188 1 85.62 324 VAL B O 1
ATOM 6271 N N . GLU B 1 325 ? 7.707 -28.562 -14.461 1 86.44 325 GLU B N 1
ATOM 6272 C CA . GLU B 1 325 ? 6.258 -28.531 -14.281 1 86.44 325 GLU B CA 1
ATOM 6273 C C . GLU B 1 325 ? 5.867 -27.578 -13.148 1 86.44 325 GLU B C 1
ATOM 6275 O O . GLU B 1 325 ? 6.504 -27.578 -12.086 1 86.44 325 GLU B O 1
ATOM 6280 N N . ILE B 1 326 ? 4.852 -26.797 -13.352 1 91.81 326 ILE B N 1
ATOM 6281 C CA . ILE B 1 326 ? 4.277 -25.953 -12.312 1 91.81 326 ILE B CA 1
ATOM 6282 C C . ILE B 1 326 ? 3.285 -26.766 -11.484 1 91.81 326 ILE B C 1
ATOM 6284 O O . ILE B 1 326 ? 2.342 -27.344 -12.023 1 91.81 326 ILE B O 1
ATOM 6288 N N . GLU B 1 327 ? 3.566 -26.875 -10.203 1 91.06 327 GLU B N 1
ATOM 6289 C CA . GLU B 1 327 ? 2.711 -27.609 -9.281 1 91.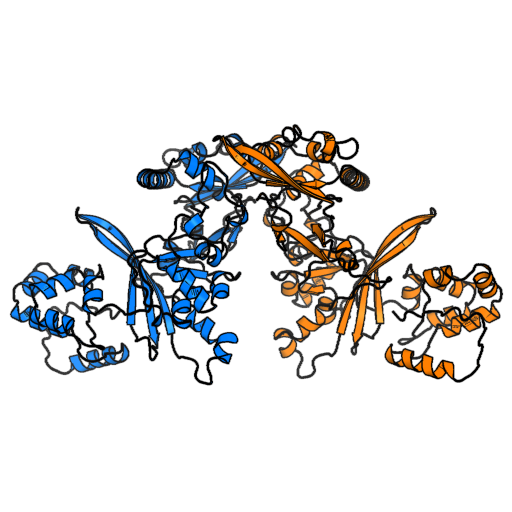06 327 GLU B CA 1
ATOM 6290 C C . GLU B 1 327 ? 1.469 -26.812 -8.906 1 91.06 327 GLU B C 1
ATOM 6292 O O . GLU B 1 327 ? 0.363 -27.359 -8.867 1 91.06 327 GLU B O 1
ATOM 6297 N N . ARG B 1 328 ? 1.575 -25.625 -8.539 1 94.75 328 ARG B N 1
ATOM 6298 C CA . ARG B 1 328 ? 0.512 -24.688 -8.195 1 94.75 328 ARG B CA 1
ATOM 6299 C C . ARG B 1 328 ? 0.828 -23.281 -8.703 1 94.75 328 ARG B C 1
ATOM 6301 O O . ARG B 1 328 ? 1.858 -22.703 -8.359 1 94.75 328 ARG B O 1
ATOM 6308 N N . ALA B 1 329 ? -0.037 -22.828 -9.539 1 95.94 329 ALA B N 1
ATOM 6309 C CA . ALA B 1 329 ? 0.185 -21.516 -10.148 1 95.94 329 ALA B CA 1
ATOM 6310 C C . ALA B 1 329 ? -0.677 -20.453 -9.477 1 95.94 329 ALA B C 1
ATOM 6312 O O . ALA B 1 329 ? -1.591 -20.766 -8.719 1 95.94 329 ALA B O 1
ATOM 6313 N N . ASN B 1 330 ? -0.27 -19.188 -9.648 1 97.5 330 ASN B N 1
ATOM 6314 C CA . ASN B 1 330 ? -1.13 -18.031 -9.414 1 97.5 330 ASN B CA 1
ATOM 6315 C C . ASN B 1 330 ? -1.413 -17.828 -7.926 1 97.5 330 ASN B C 1
ATOM 6317 O O . ASN B 1 330 ? -2.566 -17.672 -7.523 1 97.5 330 ASN B O 1
ATOM 6321 N N . ILE B 1 331 ? -0.377 -17.844 -7.137 1 98.19 331 ILE B N 1
ATOM 6322 C CA . ILE B 1 331 ? -0.492 -17.5 -5.727 1 98.19 331 ILE B CA 1
ATOM 6323 C C . ILE B 1 331 ? -0.162 -16.016 -5.527 1 98.19 331 ILE B C 1
ATOM 6325 O O . ILE B 1 331 ? 1.009 -15.625 -5.543 1 98.19 331 ILE B O 1
ATOM 6329 N N . PRO B 1 332 ? -1.162 -15.227 -5.352 1 98.19 332 PRO B N 1
ATOM 6330 C CA . PRO B 1 332 ? -0.868 -13.805 -5.137 1 98.19 332 PRO B CA 1
ATOM 6331 C C . PRO B 1 332 ? -0.224 -13.531 -3.777 1 98.19 332 PRO B C 1
ATOM 6333 O O . PRO B 1 332 ? -0.581 -14.172 -2.783 1 98.19 332 PRO B O 1
ATOM 6336 N N . VAL B 1 333 ? 0.759 -12.727 -3.748 1 98.12 333 VAL B N 1
ATOM 6337 C CA . VAL B 1 333 ? 1.387 -12.227 -2.529 1 98.12 333 VAL B CA 1
ATOM 6338 C C . VAL B 1 333 ? 1.474 -10.703 -2.582 1 98.12 333 VAL B C 1
ATOM 6340 O O . VAL B 1 333 ? 1.169 -10.094 -3.607 1 98.12 333 VAL B O 1
ATOM 6343 N N . LYS B 1 334 ? 1.814 -10.117 -1.502 1 97.06 334 LYS B N 1
ATOM 6344 C CA . LYS B 1 334 ? 1.833 -8.664 -1.336 1 97.06 334 LYS B CA 1
ATOM 6345 C C . LYS B 1 334 ? 2.709 -8 -2.395 1 97.06 334 LYS B C 1
ATOM 6347 O O . LYS B 1 334 ? 2.414 -6.891 -2.846 1 97.06 334 LYS B O 1
ATOM 6352 N N . ASN B 1 335 ? 3.779 -8.648 -2.732 1 97.19 335 ASN B N 1
ATOM 6353 C CA . ASN B 1 335 ? 4.727 -8.047 -3.664 1 97.19 335 ASN B CA 1
ATOM 6354 C C . ASN B 1 335 ? 4.793 -8.828 -4.977 1 97.19 335 ASN B C 1
ATOM 6356 O O . ASN B 1 335 ? 5.863 -8.945 -5.582 1 97.19 335 ASN B O 1
ATOM 6360 N N . GLY B 1 336 ? 3.637 -9.422 -5.34 1 98.06 336 GLY B N 1
ATOM 6361 C CA . GLY B 1 336 ? 3.607 -10.039 -6.656 1 98.06 336 GLY B CA 1
ATOM 6362 C C . GLY B 1 336 ? 2.846 -11.352 -6.68 1 98.06 336 GLY B C 1
ATOM 6363 O O . GLY B 1 336 ? 1.761 -11.453 -6.105 1 98.06 336 GLY B O 1
ATOM 6364 N N . VAL B 1 337 ? 3.408 -12.289 -7.473 1 98.5 337 VAL B N 1
ATOM 6365 C CA . VAL B 1 337 ? 2.75 -13.578 -7.641 1 98.5 337 VAL B CA 1
ATOM 6366 C C . VAL B 1 337 ? 3.785 -14.703 -7.57 1 98.5 337 VAL B C 1
ATOM 6368 O O . VAL B 1 337 ? 4.91 -14.547 -8.055 1 98.5 337 VAL B O 1
ATOM 6371 N N . VAL B 1 338 ? 3.383 -15.781 -6.973 1 98.5 338 VAL B N 1
ATOM 6372 C CA . VAL B 1 338 ? 4.25 -16.938 -6.816 1 98.5 338 VAL B CA 1
ATOM 6373 C C . VAL B 1 338 ? 3.686 -18.125 -7.613 1 98.5 338 VAL B C 1
ATOM 6375 O O . VAL B 1 338 ? 2.484 -18.391 -7.551 1 98.5 338 VAL B O 1
ATOM 6378 N N . HIS B 1 339 ? 4.469 -18.703 -8.398 1 97.75 339 HIS B N 1
ATOM 6379 C CA . HIS B 1 339 ? 4.211 -20 -9.016 1 97.75 339 HIS B CA 1
ATOM 6380 C C . HIS B 1 339 ? 5.094 -21.094 -8.406 1 97.75 339 HIS B C 1
ATOM 6382 O O . HIS B 1 339 ? 6.324 -20.984 -8.445 1 97.75 339 HIS B O 1
ATOM 6388 N N . LEU B 1 340 ? 4.488 -22.094 -7.824 1 97.12 340 LEU B N 1
ATOM 6389 C CA . LEU B 1 340 ? 5.246 -23.203 -7.238 1 97.12 340 LEU B CA 1
ATOM 6390 C C . LEU B 1 340 ? 5.625 -24.234 -8.305 1 97.12 340 LEU B C 1
ATOM 6392 O O . LEU B 1 340 ? 4.77 -24.672 -9.07 1 97.12 340 LEU B O 1
ATOM 6396 N N . ILE B 1 341 ? 6.926 -24.562 -8.328 1 93.56 341 ILE B N 1
ATOM 6397 C CA . ILE B 1 341 ? 7.418 -25.484 -9.359 1 93.56 341 ILE B CA 1
ATOM 6398 C C . ILE B 1 341 ? 8.008 -26.719 -8.703 1 93.56 341 ILE B C 1
ATOM 6400 O O . ILE B 1 341 ? 8.383 -26.703 -7.523 1 93.56 341 ILE B O 1
ATOM 6404 N N . LYS B 1 342 ? 8.078 -27.766 -9.438 1 87.38 342 LYS B N 1
ATOM 6405 C CA . LYS B 1 342 ? 8.406 -29.078 -8.867 1 87.38 342 LYS B CA 1
ATOM 6406 C C . LYS B 1 342 ? 9.898 -29.188 -8.594 1 87.38 342 LYS B C 1
ATOM 6408 O O . LYS B 1 342 ? 10.312 -29.953 -7.711 1 87.38 342 LYS B O 1
ATOM 6413 N N . ARG B 1 343 ? 10.773 -28.5 -9.367 1 86.12 343 ARG B N 1
ATOM 6414 C CA . ARG B 1 343 ? 12.227 -28.484 -9.188 1 86.12 343 ARG B CA 1
ATOM 6415 C C . ARG B 1 343 ? 12.805 -27.141 -9.602 1 86.12 343 ARG B C 1
ATOM 6417 O O . ARG B 1 343 ? 12.125 -26.328 -10.242 1 86.12 343 ARG B O 1
ATOM 6424 N N . PRO B 1 344 ? 13.992 -26.828 -9.211 1 89.5 344 PRO B N 1
ATOM 6425 C CA . PRO B 1 344 ? 14.578 -25.531 -9.555 1 89.5 344 PRO B CA 1
ATOM 6426 C C . PRO B 1 344 ? 14.805 -25.375 -11.055 1 89.5 344 PRO B C 1
ATOM 6428 O O . PRO B 1 344 ? 15.039 -26.359 -11.758 1 89.5 344 PRO B O 1
ATOM 6431 N N . LEU B 1 345 ? 14.742 -24.188 -11.398 1 89.31 345 LEU B N 1
ATOM 6432 C CA . LEU B 1 345 ? 15.148 -23.812 -12.75 1 89.31 345 LEU B CA 1
ATOM 6433 C C . LEU B 1 345 ? 16.656 -23.719 -12.859 1 89.31 345 LEU B C 1
ATOM 6435 O O . LEU B 1 345 ? 17.359 -23.688 -11.844 1 89.31 345 LEU B O 1
ATOM 6439 N N . LEU B 1 346 ? 17.188 -23.625 -14.047 1 82 346 LEU B N 1
ATOM 6440 C CA . LEU B 1 346 ? 18.578 -23.375 -14.375 1 82 346 LEU B CA 1
ATOM 6441 C C . LEU B 1 346 ? 19.453 -24.562 -14.008 1 82 346 LEU B C 1
ATOM 6443 O O . LEU B 1 346 ? 20.609 -24.641 -14.422 1 82 346 LEU B O 1
ATOM 6447 N N . THR B 1 347 ? 19.062 -25.453 -13.055 1 69.94 347 THR B N 1
ATOM 6448 C CA . THR B 1 347 ? 19.906 -26.578 -12.664 1 69.94 347 THR B CA 1
ATOM 6449 C C . THR B 1 347 ? 19.656 -27.781 -13.562 1 69.94 347 THR B C 1
ATOM 6451 O O . THR B 1 347 ? 18.516 -28.125 -13.859 1 69.94 347 THR B O 1
ATOM 6454 N N . VAL B 1 348 ? 20.625 -28.031 -14.453 1 57.03 348 VAL B N 1
ATOM 6455 C CA . VAL B 1 348 ? 20.5 -29.188 -15.336 1 57.03 348 VAL B CA 1
ATOM 6456 C C . VAL B 1 348 ? 21.031 -30.438 -14.617 1 57.03 348 VAL B C 1
ATOM 6458 O O . VAL B 1 348 ? 22.234 -30.594 -14.445 1 57.03 348 VAL B O 1
ATOM 6461 N N . ASP B 1 349 ? 20.484 -30.734 -13.445 1 52 349 ASP B N 1
ATOM 6462 C CA . ASP B 1 349 ? 21.047 -31.922 -12.82 1 52 349 ASP B CA 1
ATOM 6463 C C . ASP B 1 349 ? 20.625 -33.188 -13.555 1 52 349 ASP B C 1
ATOM 6465 O O . ASP B 1 349 ? 21.141 -34.281 -13.281 1 52 349 ASP B O 1
ATOM 6469 N N . GLU B 1 350 ? 19.719 -33.062 -14.352 1 54 350 GLU B N 1
ATOM 6470 C CA . GLU B 1 350 ? 19.219 -34.344 -14.883 1 54 350 GLU B CA 1
ATOM 6471 C C . GLU B 1 350 ? 20.047 -34.812 -16.078 1 54 350 GLU B C 1
ATOM 6473 O O . GLU B 1 350 ? 20.625 -33.969 -16.797 1 54 350 GLU B O 1
ATOM 6478 N N . THR B 1 351 ? 20.391 -36 -15.938 1 57.44 351 THR B N 1
ATOM 6479 C CA . THR B 1 351 ? 20.969 -36.625 -17.125 1 57.44 351 THR B CA 1
ATOM 6480 C C . THR B 1 351 ? 20.078 -36.375 -18.344 1 57.44 351 THR B C 1
ATOM 6482 O O . THR B 1 351 ? 18.906 -36.062 -18.219 1 57.44 351 THR B O 1
ATOM 6485 N N . LEU B 1 352 ? 20.75 -36.281 -19.391 1 59.75 352 LEU B N 1
ATOM 6486 C CA . LEU B 1 352 ? 20.016 -36.125 -20.641 1 59.75 352 LEU B CA 1
ATOM 6487 C C . LEU B 1 352 ? 18.828 -37.062 -20.719 1 59.75 352 LEU B C 1
ATOM 6489 O O . LEU B 1 352 ? 17.766 -36.688 -21.203 1 59.75 352 LEU B O 1
ATOM 6493 N N . THR B 1 353 ? 19.047 -38.188 -20.125 1 63.09 353 THR B N 1
ATOM 6494 C CA . THR B 1 353 ? 18 -39.219 -20.156 1 63.09 353 THR B CA 1
ATOM 6495 C C . THR B 1 353 ? 16.812 -38.781 -19.281 1 63.09 353 THR B C 1
ATOM 6497 O O . THR B 1 353 ? 15.664 -38.938 -19.688 1 63.09 353 THR B O 1
ATOM 6500 N N . GLN B 1 354 ? 17.188 -38.219 -18.234 1 63.62 354 GLN B N 1
ATOM 6501 C CA . GLN B 1 354 ? 16.141 -37.781 -17.312 1 63.62 354 GLN B CA 1
ATOM 6502 C C . GLN B 1 354 ? 15.367 -36.594 -17.891 1 63.62 354 GLN B C 1
ATOM 6504 O O . GLN B 1 354 ? 14.148 -36.531 -17.719 1 63.62 354 GLN B O 1
ATOM 6509 N N . LEU B 1 355 ? 16.047 -35.938 -18.578 1 66 355 LEU B N 1
ATOM 6510 C CA . LEU B 1 355 ? 15.43 -34.781 -19.188 1 66 355 LEU B CA 1
ATOM 6511 C C . LEU B 1 355 ? 14.492 -35.188 -20.328 1 66 355 LEU B C 1
ATOM 6513 O O . LEU B 1 355 ? 13.391 -34.625 -20.453 1 66 355 LEU B O 1
ATOM 6517 N N . ILE B 1 356 ? 14.898 -36.125 -21.109 1 70.5 356 ILE B N 1
ATOM 6518 C CA . ILE B 1 356 ? 14.102 -36.562 -22.234 1 70.5 356 ILE B CA 1
ATOM 6519 C C . ILE B 1 356 ? 12.875 -37.312 -21.734 1 70.5 356 ILE B C 1
ATOM 6521 O O . ILE B 1 356 ? 11.75 -37.062 -22.188 1 70.5 356 ILE B O 1
ATOM 6525 N N . GLU B 1 357 ? 13.148 -38.062 -20.734 1 69.56 357 GLU B N 1
ATOM 6526 C CA . GLU B 1 357 ? 12.062 -38.906 -20.219 1 69.56 357 GLU B CA 1
ATOM 6527 C C . GLU B 1 357 ? 11.078 -38.094 -19.391 1 69.56 357 GLU B C 1
ATOM 6529 O O . GLU B 1 357 ? 9.891 -38.406 -19.344 1 69.56 357 GLU B O 1
ATOM 6534 N N . GLY B 1 358 ? 11.695 -37.062 -18.875 1 64.06 358 GLY B N 1
ATOM 6535 C CA . GLY B 1 358 ? 10.875 -36.281 -17.969 1 64.06 358 GLY B CA 1
ATOM 6536 C C . GLY B 1 358 ? 10.078 -35.188 -18.656 1 64.06 358 GLY B C 1
ATOM 6537 O O . GLY B 1 358 ? 9.18 -34.594 -18.062 1 64.06 358 GLY B O 1
ATOM 6538 N N . ASN B 1 359 ? 10.359 -34.969 -19.875 1 64.56 359 ASN B N 1
ATOM 6539 C CA . ASN B 1 359 ? 9.688 -33.906 -20.625 1 64.56 359 ASN B CA 1
ATOM 6540 C C . ASN B 1 359 ? 8.438 -34.438 -21.328 1 64.56 359 ASN B C 1
ATOM 6542 O O . ASN B 1 359 ? 8.539 -35.281 -22.234 1 64.56 359 ASN B O 1
ATOM 6546 N N . PRO B 1 360 ? 7.328 -34.062 -20.922 1 66.81 360 PRO B N 1
ATOM 6547 C CA . PRO B 1 360 ? 6.09 -34.562 -21.5 1 66.81 360 PRO B CA 1
ATOM 6548 C C . PRO B 1 360 ? 5.961 -34.281 -23 1 66.81 360 PRO B C 1
ATOM 6550 O O . PRO B 1 360 ? 5.199 -34.969 -23.688 1 66.81 360 PRO B O 1
ATOM 6553 N N . ASP B 1 361 ? 6.676 -33.281 -23.375 1 68.31 361 ASP B N 1
ATOM 6554 C CA . ASP B 1 361 ? 6.602 -32.938 -24.797 1 68.31 361 ASP B CA 1
ATOM 6555 C C . ASP B 1 361 ? 7.523 -33.844 -25.609 1 68.31 361 ASP B C 1
ATOM 6557 O O . ASP B 1 361 ? 7.582 -33.719 -26.844 1 68.31 361 ASP B O 1
ATOM 6561 N N . LEU B 1 362 ? 8.227 -34.781 -24.922 1 74.38 362 LEU B N 1
ATOM 6562 C CA . LEU B 1 362 ? 9.188 -35.625 -25.641 1 74.38 362 LEU B CA 1
ATOM 6563 C C . LEU B 1 362 ? 8.883 -37.094 -25.406 1 74.38 362 LEU B C 1
ATOM 6565 O O . LEU B 1 362 ? 9.766 -37.938 -25.578 1 74.38 362 LEU B O 1
ATOM 6569 N N . LYS B 1 363 ? 7.664 -37.312 -25.109 1 79 363 LYS B N 1
ATOM 6570 C CA . LYS B 1 363 ? 7.312 -38.719 -24.797 1 79 363 LYS B CA 1
ATOM 6571 C C . LYS B 1 363 ? 7.473 -39.625 -26 1 79 363 LYS B C 1
ATOM 6573 O O . LYS B 1 363 ? 8.016 -40.719 -25.906 1 79 363 LYS B O 1
ATOM 6578 N N . LYS B 1 364 ? 6.922 -39.156 -27.125 1 78.12 364 LYS B N 1
ATOM 6579 C CA . LYS B 1 364 ? 7.008 -39.969 -28.344 1 78.12 364 LYS B CA 1
ATOM 6580 C C . LYS B 1 364 ? 8.461 -40.188 -28.75 1 78.12 364 LYS B C 1
ATOM 6582 O O . LYS B 1 364 ? 8.844 -41.312 -29.109 1 78.12 364 LYS B O 1
ATOM 6587 N N . PHE B 1 365 ? 9.141 -39.094 -28.578 1 79.62 365 PHE B N 1
ATOM 6588 C CA . PHE B 1 365 ? 10.555 -39.188 -28.922 1 79.62 365 PHE B CA 1
ATOM 6589 C C . PHE B 1 365 ? 11.266 -40.219 -28.031 1 79.62 365 PHE B C 1
ATOM 6591 O O . PHE B 1 365 ? 11.992 -41.062 -28.516 1 79.62 365 PHE B O 1
ATOM 6598 N N . ALA B 1 366 ? 11.07 -40.031 -26.766 1 80.69 366 ALA B N 1
ATOM 6599 C CA . ALA B 1 366 ? 11.703 -40.938 -25.797 1 80.69 366 ALA B CA 1
ATOM 6600 C C . ALA B 1 366 ? 11.297 -42.375 -26.047 1 80.69 366 ALA B C 1
ATOM 6602 O O . ALA B 1 366 ? 12.148 -43.281 -26.047 1 80.69 366 ALA B O 1
ATOM 6603 N N . GLU B 1 367 ? 10.047 -42.594 -26.312 1 83.56 367 GLU B N 1
ATOM 6604 C CA . GLU B 1 367 ? 9.547 -43.938 -26.562 1 83.56 367 GLU B CA 1
ATOM 6605 C C . GLU B 1 367 ? 10.148 -44.531 -27.844 1 83.56 367 GLU B C 1
ATOM 6607 O O . GLU B 1 367 ? 10.562 -45.688 -27.875 1 83.56 367 GLU B O 1
ATOM 6612 N N . LEU B 1 368 ? 10.133 -43.719 -28.828 1 81.88 368 LEU B N 1
ATOM 6613 C CA . LEU B 1 368 ? 10.672 -44.156 -30.109 1 81.88 368 LEU B CA 1
ATOM 6614 C C . LEU B 1 368 ? 12.156 -44.5 -29.984 1 81.88 368 LEU B C 1
ATOM 6616 O O . LEU B 1 368 ? 12.633 -45.469 -30.562 1 81.88 368 LEU B O 1
ATOM 6620 N N . LEU B 1 369 ? 12.805 -43.625 -29.203 1 81.62 369 LEU B N 1
ATOM 6621 C CA . LEU B 1 369 ? 14.219 -43.906 -29.016 1 81.62 369 LEU B CA 1
ATOM 6622 C C . LEU B 1 369 ? 14.43 -45.219 -28.266 1 81.62 369 LEU B C 1
ATOM 6624 O O . LEU B 1 369 ? 15.289 -46.031 -28.656 1 81.62 369 LEU B O 1
ATOM 6628 N N . LYS B 1 370 ? 13.688 -45.469 -27.297 1 83.62 370 LYS B N 1
ATOM 6629 C CA . LYS B 1 370 ? 13.828 -46.656 -26.469 1 83.62 370 LYS B CA 1
ATOM 6630 C C . LYS B 1 370 ? 13.469 -47.906 -27.266 1 83.62 370 LYS B C 1
ATOM 6632 O O . LYS B 1 370 ? 14.125 -48.938 -27.125 1 83.62 370 LYS B O 1
ATOM 6637 N N . THR B 1 371 ? 12.484 -47.781 -28.141 1 83.88 371 THR B N 1
ATOM 6638 C CA . THR B 1 371 ? 11.938 -48.969 -28.781 1 83.88 371 THR B CA 1
ATOM 6639 C C . THR B 1 371 ? 12.562 -49.156 -30.156 1 83.88 371 THR B C 1
ATOM 6641 O O . THR B 1 371 ? 12.859 -50.281 -30.562 1 83.88 371 THR B O 1
ATOM 6644 N N . GLN B 1 372 ? 12.75 -48.062 -30.844 1 80.44 372 GLN B N 1
ATOM 6645 C CA . GLN B 1 372 ? 13.102 -48.188 -32.25 1 80.44 372 GLN B CA 1
ATOM 6646 C C . GLN B 1 372 ? 14.57 -47.812 -32.5 1 80.44 372 GLN B C 1
ATOM 6648 O O . GLN B 1 372 ? 15.125 -48.125 -33.531 1 80.44 372 GLN B O 1
ATOM 6653 N N . ALA B 1 373 ? 15.109 -47.156 -31.516 1 81 373 ALA B N 1
ATOM 6654 C CA . ALA B 1 373 ? 16.5 -46.75 -31.688 1 81 373 ALA B CA 1
ATOM 6655 C C . ALA B 1 373 ? 17.297 -47 -30.406 1 81 373 ALA B C 1
ATOM 6657 O O . ALA B 1 373 ? 17.859 -46.062 -29.828 1 81 373 ALA B O 1
ATOM 6658 N N . PRO B 1 374 ? 17.391 -48.219 -30.047 1 81.12 374 PRO B N 1
ATOM 6659 C CA . PRO B 1 374 ? 18.047 -48.531 -28.766 1 81.12 374 PRO B CA 1
ATOM 6660 C C . PRO B 1 374 ? 19.516 -48.125 -28.75 1 81.12 374 PRO B C 1
ATOM 6662 O O . PRO B 1 374 ? 20.047 -47.75 -27.703 1 81.12 374 PRO B O 1
ATOM 6665 N N . THR B 1 375 ? 20.125 -48.219 -29.859 1 78.06 375 THR B N 1
ATOM 6666 C CA . THR B 1 375 ? 21.531 -47.844 -29.906 1 78.06 375 THR B CA 1
ATOM 6667 C C . THR B 1 375 ? 21.688 -46.344 -29.609 1 78.06 375 THR B C 1
ATOM 6669 O O . THR B 1 375 ? 22.547 -45.938 -28.828 1 78.06 375 THR B O 1
ATOM 6672 N N . THR B 1 376 ? 20.875 -45.562 -30.203 1 78.31 376 THR B N 1
ATOM 6673 C CA . THR B 1 376 ? 20.906 -44.125 -29.953 1 78.31 376 THR B CA 1
ATOM 6674 C C . THR B 1 376 ? 20.516 -43.812 -28.516 1 78.31 376 THR B C 1
ATOM 6676 O O . THR B 1 376 ? 21.125 -42.938 -27.875 1 78.31 376 THR B O 1
ATOM 6679 N N . TRP B 1 377 ? 19.578 -44.5 -28 1 78.81 377 TRP B N 1
ATOM 6680 C CA . TRP B 1 377 ? 19.156 -44.312 -26.625 1 78.81 377 TRP B CA 1
ATOM 6681 C C . TRP B 1 377 ? 20.281 -44.656 -25.656 1 78.81 377 TRP B C 1
ATOM 6683 O O . TRP B 1 377 ? 20.531 -43.906 -24.703 1 78.81 377 TRP B O 1
ATOM 6693 N N . ASN B 1 378 ? 20.938 -45.719 -25.953 1 72 378 ASN B N 1
ATOM 6694 C CA . ASN B 1 378 ? 22.078 -46.125 -25.125 1 72 378 ASN B CA 1
ATOM 6695 C C . ASN B 1 378 ? 23.203 -45.094 -25.188 1 72 378 ASN B C 1
ATOM 6697 O O . ASN B 1 378 ? 23.875 -44.844 -24.203 1 72 378 ASN B O 1
ATOM 6701 N N . ALA B 1 379 ? 23.328 -44.531 -26.328 1 70.56 379 ALA B N 1
ATOM 6702 C CA . ALA B 1 379 ? 24.312 -43.469 -26.469 1 70.56 379 ALA B CA 1
ATOM 6703 C C . ALA B 1 379 ? 23.953 -42.25 -25.625 1 70.56 379 ALA B C 1
ATOM 6705 O O . ALA B 1 379 ? 24.812 -41.625 -25.016 1 70.56 379 ALA B O 1
ATOM 6706 N N . ILE B 1 380 ? 22.719 -41.969 -25.625 1 71.5 380 ILE B N 1
ATOM 6707 C CA . ILE B 1 380 ? 22.234 -40.844 -24.828 1 71.5 380 ILE B CA 1
ATOM 6708 C C . ILE B 1 380 ? 22.422 -41.156 -23.344 1 71.5 380 ILE B C 1
ATOM 6710 O O . ILE B 1 380 ? 22.828 -40.281 -22.562 1 71.5 380 ILE B O 1
ATOM 6714 N N . LEU B 1 381 ? 22.156 -42.406 -23.016 1 67.06 381 LEU B N 1
ATOM 6715 C CA . LEU B 1 381 ? 22.297 -42.844 -21.625 1 67.06 381 LEU B CA 1
ATOM 6716 C C . LEU B 1 381 ? 23.734 -42.719 -21.156 1 67.06 381 LEU B C 1
ATOM 6718 O O . LEU B 1 381 ? 23.984 -42.406 -19.984 1 67.06 381 LEU B O 1
ATOM 6722 N N . ARG B 1 382 ? 24.547 -42.938 -22.125 1 62.19 382 ARG B N 1
ATOM 6723 C CA . ARG B 1 382 ? 25.969 -42.938 -21.781 1 62.19 382 ARG B CA 1
ATOM 6724 C C . ARG B 1 382 ? 26.578 -41.562 -22.047 1 62.19 382 ARG B C 1
ATOM 6726 O O . ARG B 1 382 ? 27.797 -41.344 -21.875 1 62.19 382 ARG B O 1
ATOM 6733 N N . ALA B 1 383 ? 25.734 -40.844 -22.578 1 57.16 383 ALA B N 1
ATOM 6734 C CA . ALA B 1 383 ? 26.25 -39.531 -23 1 57.16 383 ALA B CA 1
ATOM 6735 C C . ALA B 1 383 ? 26.781 -38.75 -21.797 1 57.16 383 ALA B C 1
ATOM 6737 O O . ALA B 1 383 ? 26.219 -38.812 -20.703 1 57.16 383 ALA B O 1
ATOM 6738 N N . ASN B 1 384 ? 28.062 -38.406 -21.938 1 53.22 384 ASN B N 1
ATOM 6739 C CA . ASN B 1 384 ? 28.766 -37.594 -20.953 1 53.22 384 ASN B CA 1
ATOM 6740 C C . ASN B 1 384 ? 28.219 -36.156 -20.938 1 53.22 384 ASN B C 1
ATOM 6742 O O . ASN B 1 384 ? 27.344 -35.812 -21.719 1 53.22 384 ASN B O 1
ATOM 6746 N N . GLU B 1 385 ? 28.859 -35.406 -20.094 1 54.25 385 GLU B N 1
ATOM 6747 C CA . GLU B 1 385 ? 28.672 -33.969 -19.969 1 54.25 385 GLU B CA 1
ATOM 6748 C C . GLU B 1 385 ? 28.922 -33.281 -21.312 1 54.25 385 GLU B C 1
ATOM 6750 O O . GLU B 1 385 ? 29.891 -33.594 -22 1 54.25 385 GLU B O 1
ATOM 6755 N N . GLY B 1 386 ? 27.859 -32.75 -22 1 54.53 386 GLY B N 1
ATOM 6756 C CA . GLY B 1 386 ? 28.016 -31.953 -23.219 1 54.53 386 GLY B CA 1
ATOM 6757 C C . GLY B 1 386 ? 27.203 -32.469 -24.375 1 54.53 386 GLY B C 1
ATOM 6758 O O . GLY B 1 386 ? 27.219 -31.891 -25.469 1 54.53 386 GLY B O 1
ATOM 6759 N N . THR B 1 387 ? 26.641 -33.562 -24.203 1 56.84 387 THR B N 1
ATOM 6760 C CA . THR B 1 387 ? 25.828 -34.094 -25.281 1 56.84 387 THR B CA 1
ATOM 6761 C C . THR B 1 387 ? 24.531 -33.312 -25.453 1 56.84 387 THR B C 1
ATOM 6763 O O . THR B 1 387 ? 23.891 -32.938 -24.469 1 56.84 387 THR B O 1
ATOM 6766 N N . THR B 1 388 ? 24.328 -32.938 -26.719 1 62.28 388 THR B N 1
ATOM 6767 C CA . THR B 1 388 ? 23.078 -32.25 -27.062 1 62.28 388 THR B CA 1
ATOM 6768 C C . THR B 1 388 ? 22.141 -33.188 -27.812 1 62.28 388 THR B C 1
ATOM 6770 O O . THR B 1 388 ? 22.562 -33.906 -28.719 1 62.28 388 THR B O 1
ATOM 6773 N N . VAL B 1 389 ? 20.953 -33.344 -27.344 1 67 389 VAL B N 1
ATOM 6774 C CA . VAL B 1 389 ? 19.922 -34.125 -28.031 1 67 389 VAL B CA 1
ATOM 6775 C C . VAL B 1 389 ? 18.859 -33.188 -28.578 1 67 389 VAL B C 1
ATOM 6777 O O . VAL B 1 389 ? 18.25 -32.406 -27.812 1 67 389 VAL B O 1
ATOM 6780 N N . LEU B 1 390 ? 18.797 -33.062 -29.859 1 65.19 390 LEU B N 1
ATOM 6781 C CA . LEU B 1 390 ? 17.703 -32.312 -30.5 1 65.19 390 LEU B CA 1
ATOM 6782 C C . LEU B 1 390 ? 16.438 -33.156 -30.562 1 65.19 390 LEU B C 1
ATOM 6784 O O . LEU B 1 390 ? 16.312 -34.031 -31.438 1 65.19 390 LEU B O 1
ATOM 6788 N N . ALA B 1 391 ? 15.602 -32.969 -29.594 1 70.12 391 ALA B N 1
ATOM 6789 C CA . ALA B 1 391 ? 14.438 -33.844 -29.453 1 70.12 391 ALA B CA 1
ATOM 6790 C C . ALA B 1 391 ? 13.195 -33.188 -30.062 1 70.12 391 ALA B C 1
ATOM 6792 O O . ALA B 1 391 ? 12.758 -32.125 -29.625 1 70.12 391 ALA B O 1
ATOM 6793 N N . PRO B 1 392 ? 12.719 -33.719 -31.219 1 67.31 392 PRO B N 1
ATOM 6794 C CA . PRO B 1 392 ? 11.438 -33.188 -31.703 1 67.31 392 PRO B CA 1
ATOM 6795 C C . PRO B 1 392 ? 10.32 -33.312 -30.672 1 67.31 392 PRO B C 1
ATOM 6797 O O . PRO B 1 392 ? 10.266 -34.312 -29.938 1 67.31 392 PRO B O 1
ATOM 6800 N N . SER B 1 393 ? 9.555 -32.281 -30.672 1 69.81 393 SER B N 1
ATOM 6801 C CA . SER B 1 393 ? 8.391 -32.281 -29.781 1 69.81 393 SER B CA 1
ATOM 6802 C C . SER B 1 393 ? 7.359 -33.312 -30.25 1 69.81 393 SER B C 1
ATOM 6804 O O . SER B 1 393 ? 7.387 -33.75 -31.391 1 69.81 393 SER B O 1
ATOM 6806 N N . ASP B 1 394 ? 6.547 -33.719 -29.281 1 71.69 394 ASP B N 1
ATOM 6807 C CA . ASP B 1 394 ? 5.441 -34.625 -29.625 1 71.69 394 ASP B CA 1
ATOM 6808 C C . ASP B 1 394 ? 4.578 -34.031 -30.734 1 71.69 394 ASP B C 1
ATOM 6810 O O . ASP B 1 394 ? 4.109 -34.75 -31.625 1 71.69 394 ASP B O 1
ATOM 6814 N N . GLU B 1 395 ? 4.496 -32.781 -30.688 1 69.75 395 GLU B N 1
ATOM 6815 C CA . GLU B 1 395 ? 3.727 -32.094 -31.734 1 69.75 395 GLU B CA 1
ATOM 6816 C C . GLU B 1 395 ? 4.355 -32.312 -33.094 1 69.75 395 GLU B C 1
ATOM 6818 O O . GLU B 1 395 ? 3.648 -32.469 -34.094 1 69.75 395 GLU B O 1
ATOM 6823 N N . ALA B 1 396 ? 5.625 -32.281 -33.188 1 70.38 396 ALA B N 1
ATOM 6824 C CA . ALA B 1 396 ? 6.336 -32.531 -34.438 1 70.38 396 ALA B CA 1
ATOM 6825 C C . ALA B 1 396 ? 6.008 -33.906 -35 1 70.38 396 ALA B C 1
ATOM 6827 O O . ALA B 1 396 ? 5.816 -34.062 -36.219 1 70.38 396 ALA B O 1
ATOM 6828 N N . PHE B 1 397 ? 5.887 -34.812 -34.156 1 74.44 397 PHE B N 1
ATOM 6829 C CA . PHE B 1 397 ? 5.543 -36.156 -34.594 1 74.44 397 PHE B CA 1
ATOM 6830 C C . PHE B 1 397 ? 4.086 -36.25 -35.031 1 74.44 397 PHE B C 1
ATOM 6832 O O . PHE B 1 397 ? 3.76 -36.906 -36 1 74.44 397 PHE B O 1
ATOM 6839 N N . ASN B 1 398 ? 3.307 -35.469 -34.312 1 73.06 398 ASN B N 1
ATOM 6840 C CA . ASN B 1 398 ? 1.88 -35.469 -34.625 1 73.06 398 ASN B CA 1
ATOM 6841 C C . ASN B 1 398 ? 1.584 -34.812 -35.938 1 73.06 398 ASN B C 1
ATOM 6843 O O . ASN B 1 398 ? 0.587 -35.125 -36.594 1 73.06 398 ASN B O 1
ATOM 6847 N N . ARG B 1 399 ? 2.42 -34 -36.25 1 66.81 399 ARG B N 1
ATOM 6848 C CA . ARG B 1 399 ? 2.25 -33.312 -37.531 1 66.81 399 ARG B CA 1
ATOM 6849 C C . ARG B 1 399 ? 2.689 -34.188 -38.688 1 66.81 399 ARG B C 1
ATOM 6851 O O . ARG B 1 399 ? 2.346 -33.906 -39.844 1 66.81 399 ARG B O 1
ATOM 6858 N N . MET B 1 400 ? 3.303 -35.156 -38.406 1 69.75 400 MET B N 1
ATOM 6859 C CA . MET B 1 400 ? 3.74 -36.094 -39.438 1 69.75 400 MET B CA 1
ATOM 6860 C C . MET B 1 400 ? 2.578 -36.938 -39.938 1 69.75 400 MET B C 1
ATOM 6862 O O . MET B 1 400 ? 1.741 -37.375 -39.156 1 69.75 400 MET B O 1
ATOM 6866 N N . GLY B 1 401 ? 2.213 -36.875 -41.25 1 69.5 401 GLY B N 1
ATOM 6867 C CA . GLY B 1 401 ? 1.202 -37.781 -41.812 1 69.5 401 GLY B CA 1
ATOM 6868 C C . GLY B 1 401 ? 1.364 -39.219 -41.344 1 69.5 401 GLY B C 1
ATOM 6869 O O . GLY B 1 401 ? 2.477 -39.656 -41.031 1 69.5 401 GLY B O 1
ATOM 6870 N N . ARG B 1 402 ? 0.238 -39.844 -41.125 1 75.88 402 ARG B N 1
ATOM 6871 C CA . ARG B 1 402 ? 0.218 -41.219 -40.625 1 75.88 402 ARG B CA 1
ATOM 6872 C C . ARG B 1 402 ? 1.146 -42.125 -41.438 1 75.88 402 ARG B C 1
ATOM 6874 O O . ARG B 1 402 ? 1.879 -42.938 -40.875 1 75.88 402 ARG B O 1
ATOM 6881 N N . GLN B 1 403 ? 1.086 -42.031 -42.719 1 73.31 403 GLN B N 1
ATOM 6882 C CA . GLN B 1 403 ? 1.904 -42.844 -43.594 1 73.31 403 GLN B CA 1
ATOM 6883 C C . GLN B 1 403 ? 3.389 -42.562 -43.406 1 73.31 403 GLN B C 1
ATOM 6885 O O . GLN B 1 403 ? 4.211 -43.469 -43.344 1 73.31 403 GLN B O 1
ATOM 6890 N N . THR B 1 404 ? 3.666 -41.344 -43.25 1 73.06 404 THR B N 1
ATOM 6891 C CA . THR B 1 404 ? 5.047 -40.906 -43.062 1 73.06 404 THR B CA 1
ATOM 6892 C C . THR B 1 404 ? 5.586 -41.406 -41.719 1 73.06 404 THR B C 1
ATOM 6894 O O . THR B 1 404 ? 6.723 -41.875 -41.625 1 73.06 404 THR B O 1
ATOM 6897 N N . TYR B 1 405 ? 4.758 -41.281 -40.719 1 77.5 405 TYR B N 1
ATOM 6898 C CA . TYR B 1 405 ? 5.145 -41.75 -39.375 1 77.5 405 TYR B CA 1
ATOM 6899 C C . TYR B 1 405 ? 5.379 -43.25 -39.375 1 77.5 405 TYR B C 1
ATOM 6901 O O . TYR B 1 405 ? 6.391 -43.719 -38.875 1 77.5 405 TYR B O 1
ATOM 6909 N N . THR B 1 406 ? 4.484 -43.906 -40.031 1 78.94 406 THR B N 1
ATOM 6910 C CA . THR B 1 406 ? 4.598 -45.375 -40.125 1 78.94 406 THR B CA 1
ATOM 6911 C C . THR B 1 406 ? 5.855 -45.781 -40.875 1 78.94 406 THR B C 1
ATOM 6913 O O . THR B 1 406 ? 6.551 -46.719 -40.5 1 78.94 406 THR B O 1
ATOM 6916 N N . ASN B 1 407 ? 6.07 -45.125 -41.938 1 73.31 407 ASN B N 1
ATOM 6917 C CA . ASN B 1 407 ? 7.27 -45.406 -42.719 1 73.31 407 ASN B CA 1
ATOM 6918 C C . ASN B 1 407 ? 8.539 -45.094 -41.938 1 73.31 407 ASN B C 1
ATOM 6920 O O . ASN B 1 407 ? 9.539 -45.812 -42.062 1 73.31 407 ASN B O 1
ATOM 6924 N N . LEU B 1 408 ? 8.383 -44.094 -41.125 1 75.31 408 LEU B N 1
ATOM 6925 C CA . LEU B 1 408 ? 9.523 -43.656 -40.312 1 75.31 408 LEU B CA 1
ATOM 6926 C C . LEU B 1 408 ? 9.836 -44.688 -39.25 1 75.31 408 LEU B C 1
ATOM 6928 O O . LEU B 1 408 ? 11 -45 -39 1 75.31 408 LEU B O 1
ATOM 6932 N N . VAL B 1 409 ? 8.773 -45.312 -38.656 1 77.06 409 VAL B N 1
ATOM 6933 C CA . VAL B 1 409 ? 8.977 -46.125 -37.469 1 77.06 409 VAL B CA 1
ATOM 6934 C C . VAL B 1 409 ? 9.055 -47.594 -37.875 1 77.06 409 VAL B C 1
ATOM 6936 O O . VAL B 1 409 ? 9.547 -48.438 -37.094 1 77.06 409 VAL B O 1
ATOM 6939 N N . SER B 1 410 ? 8.656 -47.875 -39.125 1 77.31 410 SER B N 1
ATOM 6940 C CA . SER B 1 410 ? 8.594 -49.25 -39.562 1 77.31 410 SER B CA 1
ATOM 6941 C C . SER B 1 410 ? 9.984 -49.781 -39.906 1 77.31 410 SER B C 1
ATOM 6943 O O . SER B 1 410 ? 10.242 -50.969 -39.781 1 77.31 410 SER B O 1
ATOM 6945 N N . ASN B 1 411 ? 10.812 -48.969 -40.406 1 75.44 411 ASN B N 1
ATOM 6946 C CA . ASN B 1 411 ? 12.18 -49.375 -40.75 1 75.44 411 ASN B CA 1
ATOM 6947 C C . ASN B 1 411 ? 13.148 -49 -39.625 1 75.44 411 ASN B C 1
ATOM 6949 O O . ASN B 1 411 ? 13.594 -47.844 -39.531 1 75.44 411 ASN B O 1
ATOM 6953 N N . ARG B 1 412 ? 13.5 -49.906 -38.812 1 77.5 412 ARG B N 1
ATOM 6954 C CA . ARG B 1 412 ? 14.297 -49.688 -37.594 1 77.5 412 ARG B CA 1
ATOM 6955 C C . ARG B 1 412 ? 15.68 -49.125 -37.938 1 77.5 412 ARG B C 1
ATOM 6957 O O . ARG B 1 412 ? 16.188 -48.219 -37.281 1 77.5 412 ARG B O 1
ATOM 6964 N N . LYS B 1 413 ? 16.219 -49.781 -38.938 1 74.94 413 LYS B N 1
ATOM 6965 C CA . LYS B 1 413 ? 17.547 -49.344 -39.312 1 74.94 413 LYS B CA 1
ATOM 6966 C C . LYS B 1 413 ? 17.531 -47.875 -39.781 1 74.94 413 LYS B C 1
ATOM 6968 O O . LYS B 1 413 ? 18.406 -47.094 -39.406 1 74.94 413 LYS B O 1
ATOM 6973 N N . ARG B 1 414 ? 16.578 -47.562 -40.469 1 72.12 414 ARG B N 1
ATOM 6974 C CA . ARG B 1 414 ? 16.453 -46.156 -40.938 1 72.12 414 ARG B CA 1
ATOM 6975 C C . ARG B 1 414 ? 16.141 -45.219 -39.781 1 72.12 414 ARG B C 1
ATOM 6977 O O . ARG B 1 414 ? 16.688 -44.125 -39.719 1 72.12 414 ARG B O 1
ATOM 6984 N N . PHE B 1 415 ? 15.312 -45.625 -38.938 1 80.25 415 PHE B N 1
ATOM 6985 C CA . PHE B 1 415 ? 14.984 -44.781 -37.812 1 80.25 415 PHE B CA 1
ATOM 6986 C C . PHE B 1 415 ? 16.188 -44.594 -36.875 1 80.25 415 PHE B C 1
ATOM 6988 O O . PHE B 1 415 ? 16.422 -43.5 -36.375 1 80.25 415 PHE B O 1
ATOM 6995 N N . GLU B 1 416 ? 16.844 -45.625 -36.656 1 77.25 416 GLU B N 1
ATOM 6996 C CA . GLU B 1 416 ? 18.062 -45.531 -35.875 1 77.25 416 GLU B CA 1
ATOM 6997 C C . GLU B 1 416 ? 19.016 -44.469 -36.469 1 77.25 416 GLU B C 1
ATOM 6999 O O . GLU B 1 416 ? 19.625 -43.688 -35.75 1 77.25 416 GLU B O 1
ATOM 7004 N N . GLN B 1 417 ? 19.109 -44.562 -37.719 1 68.5 417 GLN B N 1
ATOM 7005 C CA . GLN B 1 417 ? 19.938 -43.562 -38.406 1 68.5 417 GLN B CA 1
ATOM 7006 C C . GLN B 1 417 ? 19.406 -42.156 -38.188 1 68.5 417 GLN B C 1
ATOM 7008 O O . GLN B 1 417 ? 20.156 -41.25 -37.875 1 68.5 417 GLN B O 1
ATOM 7013 N N . ILE B 1 418 ? 18.172 -42 -38.312 1 69.69 418 ILE B N 1
ATOM 7014 C CA . ILE B 1 418 ? 17.547 -40.688 -38.156 1 69.69 418 ILE B CA 1
ATOM 7015 C C . ILE B 1 418 ? 17.703 -40.219 -36.688 1 69.69 418 ILE B C 1
ATOM 7017 O O . ILE B 1 418 ? 18.016 -39.062 -36.438 1 69.69 418 ILE B O 1
ATOM 7021 N N . ALA B 1 419 ? 17.438 -41.156 -35.812 1 77.62 419 ALA B N 1
ATOM 7022 C CA . ALA B 1 419 ? 17.547 -40.844 -34.375 1 77.62 419 ALA B CA 1
ATOM 7023 C C . ALA B 1 419 ? 18.953 -40.406 -34.031 1 77.62 419 ALA B C 1
ATOM 7025 O O . ALA B 1 419 ? 19.141 -39.5 -33.188 1 77.62 419 ALA B O 1
ATOM 7026 N N . SER B 1 420 ? 19.906 -40.969 -34.562 1 70.88 420 SER B N 1
ATOM 7027 C CA . SER B 1 420 ? 21.281 -40.625 -34.281 1 70.88 420 SER B CA 1
ATOM 7028 C C . SER B 1 420 ? 21.594 -39.188 -34.688 1 70.88 420 SER B C 1
ATOM 7030 O O . SER B 1 420 ? 22.469 -38.562 -34.094 1 70.88 420 SER B O 1
ATOM 7032 N N . TYR B 1 421 ? 20.844 -38.719 -35.625 1 65.94 421 TYR B N 1
ATOM 7033 C CA . TYR B 1 421 ? 21.016 -37.344 -36.062 1 65.94 421 TYR B CA 1
ATOM 7034 C C . TYR B 1 421 ? 20.531 -36.375 -34.969 1 65.94 421 TYR B C 1
ATOM 7036 O O . TYR B 1 421 ? 20.938 -35.219 -34.938 1 65.94 421 TYR B O 1
ATOM 7044 N N . HIS B 1 422 ? 19.75 -36.875 -34.188 1 68.12 422 HIS B N 1
ATOM 7045 C CA . HIS B 1 422 ? 19.188 -36.031 -33.125 1 68.12 422 HIS B CA 1
ATOM 7046 C C . HIS B 1 422 ? 20.109 -35.969 -31.922 1 68.12 422 HIS B C 1
ATOM 7048 O O . HIS B 1 422 ? 19.875 -35.188 -30.984 1 68.12 422 HIS B O 1
ATOM 7054 N N . VAL B 1 423 ? 21.094 -36.781 -31.938 1 62.62 423 VAL B N 1
ATOM 7055 C CA . VAL B 1 423 ? 22.062 -36.781 -30.844 1 62.62 423 VAL B CA 1
ATOM 7056 C C . VAL B 1 423 ? 23.375 -36.188 -31.328 1 62.62 423 VAL B C 1
ATOM 7058 O O . VAL B 1 423 ? 24 -36.688 -32.281 1 62.62 423 VAL B O 1
ATOM 7061 N N . VAL B 1 424 ? 23.688 -34.938 -30.922 1 55 424 VAL B N 1
ATOM 7062 C CA . VAL B 1 424 ? 24.969 -34.344 -31.25 1 55 424 VAL B CA 1
ATOM 7063 C C . VAL B 1 424 ? 25.938 -34.5 -30.078 1 55 424 VAL B C 1
ATOM 7065 O O . VAL B 1 424 ? 25.656 -34.031 -28.969 1 55 424 VAL B O 1
ATOM 7068 N N . LEU B 1 425 ? 26.938 -35.375 -30.109 1 48.19 425 LEU B N 1
ATOM 7069 C CA . LEU B 1 425 ? 27.891 -35.719 -29.062 1 48.19 425 LEU B CA 1
ATOM 7070 C C . LEU B 1 425 ? 28.797 -34.531 -28.75 1 48.19 425 LEU B C 1
ATOM 7072 O O . LEU B 1 425 ? 29.609 -34.594 -27.812 1 48.19 425 LEU B O 1
ATOM 7076 N N . GLU B 1 426 ? 28.859 -33.5 -29.5 1 42.75 426 GLU B N 1
ATOM 7077 C CA . GLU B 1 426 ? 29.656 -32.312 -29.141 1 42.75 426 GLU B CA 1
ATOM 7078 C C . GLU B 1 426 ? 28.766 -31.203 -28.562 1 42.75 426 GLU B C 1
ATOM 7080 O O . GLU B 1 426 ? 27.562 -31.156 -28.844 1 42.75 426 GLU B O 1
ATOM 7085 N N . LYS B 1 427 ? 29.266 -30.547 -27.547 1 42.78 427 LYS B N 1
ATOM 7086 C CA . LYS B 1 427 ? 28.625 -29.391 -26.922 1 42.78 427 LYS B CA 1
ATOM 7087 C C . LYS B 1 427 ? 28.156 -28.391 -27.969 1 42.78 427 LYS B C 1
ATOM 7089 O O . LYS B 1 427 ? 28.953 -27.922 -28.797 1 42.78 427 LYS B O 1
ATOM 7094 N N . PHE B 1 428 ? 27.031 -28.516 -28.594 1 35.28 428 PHE B N 1
ATOM 7095 C CA . PHE B 1 428 ? 26.531 -27.578 -29.594 1 35.28 428 PHE B CA 1
ATOM 7096 C C . PHE B 1 428 ? 25.797 -26.422 -28.938 1 35.28 428 PHE B C 1
ATOM 7098 O O . PHE B 1 428 ? 24.922 -26.625 -28.094 1 35.28 428 PHE B O 1
ATOM 7105 N N . SER B 1 429 ? 26.516 -25.328 -28.688 1 38.41 429 SER B N 1
ATOM 7106 C CA . SER B 1 429 ? 25.812 -24.094 -28.359 1 38.41 429 SER B CA 1
ATOM 7107 C C . SER B 1 429 ? 24.828 -23.703 -29.453 1 38.41 429 SER B C 1
ATOM 7109 O O . SER B 1 429 ? 24.969 -24.141 -30.609 1 38.41 429 SER B O 1
ATOM 7111 N N . ILE B 1 430 ? 23.734 -23.125 -29.141 1 35.81 430 ILE B N 1
ATOM 7112 C CA . ILE B 1 430 ? 22.781 -22.656 -30.141 1 35.81 430 ILE B CA 1
ATOM 7113 C C . ILE B 1 430 ? 23.531 -21.984 -31.297 1 35.81 430 ILE B C 1
ATOM 7115 O O . ILE B 1 430 ? 23.094 -22.047 -32.438 1 35.81 430 ILE B O 1
ATOM 7119 N N . LYS B 1 431 ? 24.578 -21.359 -31.062 1 35.81 431 LYS B N 1
ATOM 7120 C CA . LYS B 1 431 ? 25.328 -20.703 -32.125 1 35.81 431 LYS B CA 1
ATOM 7121 C C . LYS B 1 431 ? 25.875 -21.719 -33.125 1 35.81 431 LYS B C 1
ATOM 7123 O O . LYS B 1 431 ? 25.859 -21.484 -34.344 1 35.81 431 LYS B O 1
ATOM 7128 N N . ASN B 1 432 ? 26.312 -22.734 -32.656 1 35.88 432 ASN B N 1
ATOM 7129 C CA . ASN B 1 432 ? 26.875 -23.75 -33.531 1 35.88 432 ASN B CA 1
ATOM 7130 C C . ASN B 1 432 ? 25.781 -24.5 -34.281 1 35.88 432 ASN B C 1
ATOM 7132 O O . ASN B 1 432 ? 26.016 -25.016 -35.375 1 35.88 432 ASN B O 1
ATOM 7136 N N . ALA B 1 433 ? 24.672 -24.578 -33.719 1 36.16 433 ALA B N 1
ATOM 7137 C CA . ALA B 1 433 ? 23.562 -25.25 -34.375 1 36.16 433 ALA B CA 1
ATOM 7138 C C . ALA B 1 433 ? 23.141 -24.484 -35.656 1 36.16 433 ALA B C 1
ATOM 7140 O O . ALA B 1 433 ? 22.797 -25.109 -36.656 1 36.16 433 ALA B O 1
ATOM 7141 N N . LEU B 1 434 ? 23.203 -23.188 -35.594 1 36.84 434 LEU B N 1
ATOM 7142 C CA . LEU B 1 434 ? 22.922 -22.406 -36.781 1 36.84 434 LEU B CA 1
ATOM 7143 C C . LEU B 1 434 ? 23.953 -22.703 -37.875 1 36.84 434 LEU B C 1
ATOM 7145 O O . LEU B 1 434 ? 23.625 -22.688 -39.062 1 36.84 434 LEU B O 1
ATOM 7149 N N . ASN B 1 435 ? 25.125 -23.031 -37.5 1 35.75 435 ASN B N 1
ATOM 7150 C CA . ASN B 1 435 ? 26.156 -23.297 -38.5 1 35.75 435 ASN B CA 1
ATOM 7151 C C . ASN B 1 435 ? 25.984 -24.688 -39.094 1 35.75 435 ASN B C 1
ATOM 7153 O O . ASN B 1 435 ? 26.484 -24.969 -40.188 1 35.75 435 ASN B O 1
ATOM 7157 N N . ILE B 1 436 ? 25.438 -25.547 -38.438 1 35.22 436 ILE B N 1
ATOM 7158 C CA . ILE B 1 436 ? 25.25 -26.875 -39 1 35.22 436 ILE B CA 1
ATOM 7159 C C . ILE B 1 436 ? 24.141 -26.844 -40.031 1 35.22 436 ILE B C 1
ATOM 7161 O O . ILE B 1 436 ? 24.156 -27.609 -41 1 35.22 436 ILE B O 1
ATOM 7165 N N . LYS B 1 437 ? 23.141 -26.016 -39.875 1 35.12 437 LYS B N 1
ATOM 7166 C CA . LYS B 1 437 ? 22.219 -25.891 -41 1 35.12 437 LYS B CA 1
ATOM 7167 C C . LYS B 1 437 ? 22.953 -25.469 -42.25 1 35.12 437 LYS B C 1
ATOM 7169 O O . LYS B 1 437 ? 22.516 -25.797 -43.375 1 35.12 437 LYS B O 1
ATOM 7174 N N . LYS B 1 438 ? 23.969 -24.766 -41.875 1 36.22 438 LYS B N 1
ATOM 7175 C CA . LYS B 1 438 ? 24.625 -24.344 -43.094 1 36.22 438 LYS B CA 1
ATOM 7176 C C . LYS B 1 438 ? 25.422 -25.484 -43.719 1 36.22 438 LYS B C 1
ATOM 7178 O O . LYS B 1 438 ? 25.531 -25.594 -44.938 1 36.22 438 LYS B O 1
ATOM 7183 N N . SER B 1 439 ? 26 -26.266 -42.812 1 31.52 439 SER B N 1
ATOM 7184 C CA . SER B 1 439 ? 26.859 -27.312 -43.375 1 31.52 439 SER B CA 1
ATOM 7185 C C . SER B 1 439 ? 26.047 -28.516 -43.812 1 31.52 439 SER B C 1
ATOM 7187 O O . SER B 1 439 ? 26.547 -29.391 -44.531 1 31.52 439 SER B O 1
ATOM 7189 N N . ALA B 1 440 ? 24.938 -28.812 -43 1 34 440 ALA B N 1
ATOM 7190 C CA . ALA B 1 440 ? 24.172 -29.953 -43.531 1 34 440 ALA B CA 1
ATOM 7191 C C . ALA B 1 440 ? 23.672 -29.688 -44.938 1 34 440 ALA B C 1
ATOM 7193 O O . ALA B 1 440 ? 23.172 -30.578 -45.594 1 34 440 ALA B O 1
ATOM 7194 N N . THR B 1 441 ? 23.609 -28.359 -45.25 1 32.47 441 THR B N 1
ATOM 7195 C CA . THR B 1 441 ? 23.203 -28.203 -46.625 1 32.47 441 THR B CA 1
ATOM 7196 C C . THR B 1 441 ? 24.25 -28.781 -47.562 1 32.47 441 THR B C 1
ATOM 7198 O O . THR B 1 441 ? 24 -28.938 -48.781 1 32.47 441 THR B O 1
ATOM 7201 N N . GLN B 1 442 ? 25.547 -28.719 -47.156 1 30.3 442 GLN B N 1
ATOM 7202 C CA . GLN B 1 442 ? 26.391 -29.047 -48.281 1 30.3 442 GLN B CA 1
ATOM 7203 C C . GLN B 1 442 ? 26.312 -30.531 -48.625 1 30.3 442 GLN B C 1
ATOM 7205 O O . GLN B 1 442 ? 26.344 -30.922 -49.781 1 30.3 442 GLN B O 1
ATOM 7210 N N . ASP B 1 443 ? 26.562 -31.453 -47.656 1 30.52 443 ASP B N 1
ATOM 7211 C CA . ASP B 1 443 ? 26.781 -32.719 -48.375 1 30.52 443 ASP B CA 1
ATOM 7212 C C . ASP B 1 443 ? 25.469 -33.25 -48.938 1 30.52 443 ASP B C 1
ATOM 7214 O O . ASP B 1 443 ? 25.297 -33.312 -50.156 1 30.52 443 ASP B O 1
ATOM 7218 N N . ASP B 1 444 ? 25.062 -34.594 -48.594 1 29.94 444 ASP B N 1
ATOM 7219 C CA . ASP B 1 444 ? 24.188 -35.438 -49.375 1 29.94 444 ASP B CA 1
ATOM 7220 C C . ASP B 1 444 ? 22.75 -34.938 -49.375 1 29.94 444 ASP B C 1
ATOM 7222 O O . ASP B 1 444 ? 22.219 -34.625 -48.281 1 29.94 444 ASP B O 1
ATOM 7226 N N . GLU B 1 445 ? 22.234 -34.344 -50.469 1 29.09 445 GLU B N 1
ATOM 7227 C CA . GLU B 1 445 ? 20.938 -33.938 -51.031 1 29.09 445 GLU B CA 1
ATOM 7228 C C . GLU B 1 445 ? 19.859 -34.969 -50.688 1 29.09 445 GLU B C 1
ATOM 7230 O O . GLU B 1 445 ? 19.703 -35.969 -51.406 1 29.09 445 GLU B O 1
ATOM 7235 N N . ILE B 1 446 ? 19.812 -35.75 -49.562 1 29.27 446 ILE B N 1
ATOM 7236 C CA . ILE B 1 446 ? 18.547 -36.5 -49.531 1 29.27 446 ILE B CA 1
ATOM 7237 C C . ILE B 1 446 ? 17.375 -35.5 -49.594 1 29.27 446 ILE B C 1
ATOM 7239 O O . ILE B 1 446 ? 17.094 -34.781 -48.625 1 29.27 446 ILE B O 1
ATOM 7243 N N . ILE B 1 447 ? 17.297 -34.594 -50.625 1 29.44 447 ILE B N 1
ATOM 7244 C CA . ILE B 1 447 ? 16.188 -33.75 -51 1 29.44 447 ILE B CA 1
ATOM 7245 C C . ILE B 1 447 ? 14.914 -34.562 -51.156 1 29.44 447 ILE B C 1
ATOM 7247 O O . ILE B 1 447 ? 14.773 -35.312 -52.156 1 29.44 447 ILE B O 1
ATOM 7251 N N . ASP B 1 448 ? 14.484 -35.406 -50.219 1 28.67 448 ASP B N 1
ATOM 7252 C CA . ASP B 1 448 ? 13.156 -35.844 -50.625 1 28.67 448 ASP B CA 1
ATOM 7253 C C . ASP B 1 448 ? 12.234 -34.688 -50.906 1 28.67 448 ASP B C 1
ATOM 7255 O O . ASP B 1 448 ? 12.406 -33.594 -50.344 1 28.67 448 ASP B O 1
ATOM 7259 N N . GLU B 1 449 ? 11.664 -34.531 -52.156 1 30.73 449 GLU B N 1
ATOM 7260 C CA . GLU B 1 449 ? 10.742 -33.562 -52.719 1 30.73 449 GLU B CA 1
ATOM 7261 C C . GLU B 1 449 ? 9.789 -33 -51.688 1 30.73 449 GLU B C 1
ATOM 7263 O O . GLU B 1 449 ? 9.375 -31.859 -51.75 1 30.73 449 GLU B O 1
ATOM 7268 N N . ASN B 1 450 ? 9.07 -33.938 -51.031 1 28.8 450 ASN B N 1
ATOM 7269 C CA . ASN B 1 450 ? 8.016 -33.375 -50.188 1 28.8 450 ASN B CA 1
ATOM 7270 C C . ASN B 1 450 ? 8.594 -32.719 -48.938 1 28.8 450 ASN B C 1
ATOM 7272 O O . ASN B 1 450 ? 9.117 -33.375 -48.031 1 28.8 450 ASN B O 1
ATOM 7276 N N . GLU B 1 451 ? 9.289 -31.641 -49.062 1 29.59 451 GLU B N 1
ATOM 7277 C CA . GLU B 1 451 ? 10.062 -30.75 -48.188 1 29.59 451 GLU B CA 1
ATOM 7278 C C . GLU B 1 451 ? 9.305 -30.438 -46.906 1 29.59 451 GLU B C 1
ATOM 7280 O O . GLU B 1 451 ? 8.523 -29.484 -46.844 1 29.59 451 GLU B O 1
ATOM 7285 N N . GLU B 1 452 ? 8.68 -31.438 -46.344 1 27.16 452 GLU B N 1
ATOM 7286 C CA . GLU B 1 452 ? 8.086 -31.047 -45.062 1 27.16 452 GLU B CA 1
ATOM 7287 C C . GLU B 1 452 ? 9.141 -30.484 -44.094 1 27.16 452 GLU B C 1
ATOM 7289 O O . GLU B 1 452 ? 10.172 -31.109 -43.875 1 27.16 452 GLU B O 1
ATOM 7294 N N . ARG B 1 453 ? 9.281 -29.125 -44.062 1 29.5 453 ARG B N 1
ATOM 7295 C CA . ARG B 1 453 ? 10.102 -28.266 -43.188 1 29.5 453 ARG B CA 1
ATOM 7296 C C . ARG B 1 453 ? 10.047 -28.734 -41.75 1 29.5 453 ARG B C 1
ATOM 7298 O O . ARG B 1 453 ? 8.977 -28.797 -41.125 1 29.5 453 ARG B O 1
ATOM 7305 N N . LEU B 1 454 ? 10.82 -29.703 -41.406 1 25.38 454 LEU B N 1
ATOM 7306 C CA . LEU B 1 454 ? 10.977 -29.969 -40 1 25.38 454 LEU B CA 1
ATOM 7307 C C . LEU B 1 454 ? 11.508 -28.734 -39.25 1 25.38 454 LEU B C 1
ATOM 7309 O O . LEU B 1 454 ? 12.578 -28.219 -39.594 1 25.38 454 LEU B O 1
ATOM 7313 N N . SER B 1 455 ? 10.656 -27.891 -38.938 1 27.14 455 SER B N 1
ATOM 7314 C CA . SER B 1 455 ? 11.031 -26.766 -38.062 1 27.14 455 SER B CA 1
ATOM 7315 C C . SER B 1 455 ? 11.641 -27.25 -36.75 1 27.14 455 SER B C 1
ATOM 7317 O O . SER B 1 455 ? 11.07 -28.109 -36.094 1 27.14 455 SER B O 1
ATOM 7319 N N . ILE B 1 456 ? 12.93 -27.453 -36.719 1 26.88 456 ILE B N 1
ATOM 7320 C CA . ILE B 1 456 ? 13.664 -27.688 -35.5 1 26.88 456 ILE B CA 1
ATOM 7321 C C . ILE B 1 456 ? 13.602 -26.453 -34.594 1 26.88 456 ILE B C 1
ATOM 7323 O O . ILE B 1 456 ? 14.023 -25.375 -35 1 26.88 456 ILE B O 1
ATOM 7327 N N . GLU B 1 457 ? 12.625 -26.422 -33.844 1 25.77 457 GLU B N 1
ATOM 7328 C CA . GLU B 1 457 ? 12.641 -25.375 -32.812 1 25.77 457 GLU B CA 1
ATOM 7329 C C . GLU B 1 457 ? 13.656 -25.688 -31.734 1 25.77 457 GLU B C 1
ATOM 7331 O O . GLU B 1 457 ? 13.617 -26.766 -31.125 1 25.77 457 GLU B O 1
ATOM 7336 N N . VAL B 1 458 ? 14.828 -25.188 -31.938 1 25.36 458 VAL B N 1
ATOM 7337 C CA . VAL B 1 458 ? 15.922 -25.25 -30.969 1 25.36 458 VAL B CA 1
ATOM 7338 C C . VAL B 1 458 ? 15.539 -24.469 -29.719 1 25.36 458 VAL B C 1
ATOM 7340 O O . VAL B 1 458 ? 15.227 -23.281 -29.781 1 25.36 458 VAL B O 1
ATOM 7343 N N . SER B 1 459 ? 14.828 -25.25 -28.906 1 24.39 459 SER B N 1
ATOM 7344 C CA . SER B 1 459 ? 14.602 -24.641 -27.594 1 24.39 459 SER B CA 1
ATOM 7345 C C . SER B 1 459 ? 15.805 -24.828 -26.688 1 24.39 459 SER B C 1
ATOM 7347 O O . SER B 1 459 ? 16.5 -25.844 -26.766 1 24.39 459 SER B O 1
#

pLDDT: mean 77.81, std 20.43, range [24.39, 98.5]

Radius of gyration: 35.56 Å; Cα contacts (8 Å, |Δi|>4): 1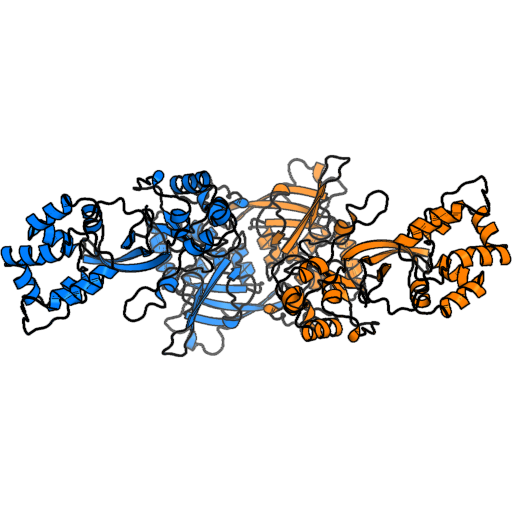682; chains: 2; bounding box: 72×107×91 Å

InterPro domains:
  IPR000782 FAS1 domain [PF02469] (34-153)
  IPR000782 FAS1 domain [PF02469] (361-448)
  IPR000782 FAS1 domain [PS50213] (1-151)
  IPR000782 FAS1 domain [PS50213] (349-459)
  IPR000782 FAS1 domain [SM00554] (42-154)
  IPR000782 FAS1 domain [SM00554] (210-348)
  IPR036378 FAS1 domain superfamily [G3DSA:2.30.180.10] (23-153)
  IPR036378 FAS1 domain superfamily [G3DSA:2.30.180.10] (196-346)
  IPR036378 FAS1 domain superfamily [G3DSA:2.30.180.10] (347-458)
  IPR036378 FAS1 domain superfamily [SSF82153] (34-153)
  IPR036378 FAS1 domain superfamily [SSF82153] (326-444)
  IPR050904 Cell adhesion and biosynthesis-related protein [PTHR10900] (231-426)

Secondary structure (DSSP, 8-state):
-TTGGG-S-GGGSSSS---SHHHHHTS-TTHHHHHHHHS--EEEEEPHHHHHHHHHHHHHTT--HHHHHHHHGGGGEESS---GGG--SEEEBSSTTT-EEEEEEEE-TTTS-EEEEETTEEEEEEEEEEEEE-TTS-EEEEEEEEESS------PPPBTTBPPPGGGSS--HHHHHHTGGGGT---HHHHHHHHHTT-THHHHSSS-EEEEEE-STT----GGG--HHHHHTTEEET----HHHHSTT-BTTBPPPEE-THHHHHHSHHHHHHS-S-----EEEEEEEEEEEE-TTS-EEEEEEEEEEEEE--SS--SEEEEEEEEEEEEEETTEEEEEESS-SS---S-HHHHHHH-GGGHHHHHHHHHH-HHHHHHHHT--TT-EE----HHHHHTS-HHHHHHHHH-HHHHHHHHHHTEE-S---HHHHHHHHHHTTTS-----SS---------/-TTGGGSS-GGGG-TT---SHHHHHTS-THHHHHHHHHS--EEEEEPHHHHHHHHHHHHHTT--HHHHHHHHGGGGEESS---GGG--SEEEBSSTTT-EEEEEEEE-TTTS-EEEEETTEEEEEEEEEEEEE-TTS-EEEEEEEEESS------PPPBTTBPPPGGGSS--HHHHHHTGGGGT---HHHHHHHHHTT-THHHHSSS-EEEEEE-STT----GGG--HHHHHTTEEET----HHHHSTT-BTTBPPPEE-THHHHHHSHHHHHHS-S-----EEEEEEEEEEEE-TTS-EEEEEEEEEEEEE--SS--SEEEEEEEEEEEEEETTEEEEEESS-SS---S-HHHHHHH-GGGHHHHHHHHHH-HHHHHHHHT--TT-EE----HHHHHTS-HHHHHHHHH-HHHHHHHHHHTEE-S---HHHHHHHHHHTTTS-----SS---------

Nearest PDB structures (foldseek):
  5yjg-assembly1_A  TM=5.267E-01  e=9.364E-14  Homo sapiens
  5nv6-assembly1_A  TM=3.659E-01  e=5.293E-14  Homo sapiens
  7asg-assembly1_A  TM=3.611E-01  e=1.246E-13  Homo sapiens
  7as7-assembly1_A  TM=3.633E-01  e=2.931E-13  Homo sapiens
  7asc-assembly1_A  TM=3.316E-01  e=8.666E-13  Homo sapiens